Protein 8EI6 (pdb70)

Radius of gyration: 33.55 Å; Cα contacts (8 Å, |Δi|>4): 1141; chains: 4; bounding box: 67×75×100 Å

Sequence (766 aa):
DRSFRWKYHQFRFLCHSNALPSHVKISVSRQTLFEDSFQQIMNMKPYDLRRRLYIIMRGEEGLDYGGIAREWFFLLSHEVLNPMYCLFEYAGKNNYCLQINPASSINPDHLTYFRFIGRFIAMALLYHGKFIDTGFTLPFYKRMLNKRPTLKDLESIDPEFYNSIVWIKENNLYFIQDMEILGKVTTHELKEGGESIRVTEENKEEYIMLLTDWRFTRGVEEQTKAFLDDGFNEVAPLEWLRYFDEKELELMLCGMQEIDMSDWQKSTIYRHYTKNSKQIQWFWQVVKEMDNEKRIRLLQFVTGTCRLPVGGFAELIGSNGPQKFCIDKVGKETWLPRSHTCFNRLDLPPYKSYEQLREKLLYAIEETEDRSFRWKYHQFRFLCHSNALPSHVKISVSRQTLFEDSFQQIMNMKPYDLRRRLYIIMRGEEGLDYGGIAREWFFLLSHEVLNPMYCLFEYAGKNNYCLQINPASSINPDHLTYFRFIGRFIAMALLYHGKFIDTGFTLPFYKRMLNKRPTLKDLESIDPEFYNSIVWIKENNLYFIQDMEILGKVTTHELKEGGESIRVTEENKEEYIMLLTDWRFTRGVEEQTKAFLDDGFNEVAPLEWLRYFDEKELELMLCGMQEIDMSDWQKSTIYRHYTKNSKQIQWFWQVVKEMDNEKRIRLLQFVTGTCRLPVGGFAELIGSNGPQKFCIDKVGKETWLPRSHTCFNRLDLPPYKSYEQLREKLLYAIEETEPATIMCRAAADTCTFFPATIMCRAAADTCTFF

Organism: Homo sapiens (NCBI:txid9606)

Secondary structure (DSSP, 8-state):
---HHHHHHHHHHHHHTT--SSEEEEE--SSSHHHHHHHHHHTS-SGGGGSEEEEE-SS-----HHHHHHHHHHHHHHHTT-GGG--EEEEETTTEEEEE-TTGGGSTTHHHHHHHHHHHHHHHHHTT------B-HHHHHHHTT----HHHHHHH-HHHHHHHHHHHT---BSEEEEEETTEEEEEESSTTTTTPBP-HHHHHHHHHHHHHHHHHSS-HHHHHHHHHHHHHHS-GGGGTT--HHHHHHHHH------HHHHHHTEEEES--TTSHHHHHHHHHHHSS-HHHHHHHHHHHHS-SPPPTTSGGG-EETTEE--EEEEE-S-TTS--EEETTTTEEEE---S-HHHHHHHHHHHHHH--/---HHHHHHHHHHHHHTT--SSEEEEEE-STTHHHHHHHHHHHS-GGGGGSEEEEEETT-----HHHHHHHHHHHHHHHTT-GGG--EEEEEGGGEEEEE-TTGGGSTTHHHHHHHHHHHHHHHHHTT--------HHHHHHHTT----HHHHHHH-HHHHHHHHHHHH---BSB-----SSS----BSSTTTTTSBP-TTTHHHHHHHHHHHHHSSS-HHHHHHHHHHHHTTS-GGGGTTS-HHHHHHHHH------HHHHHHT-EEES--TTSHHHHHHHHHHHHS-HHHHHHHHHHHHS-SPPPTTSGGG-EETTEE---EEEE-S-TTS--EEETTTTEEEE---S-HHHHHHHHHHHHHH--/--TTHHHHHHHHHHH-/--TTHHHHHHHHHHH-

B-factor: mean 78.69, std 33.66, range [4.39, 212.37]

Nearest PDB structures (foldseek):
  8ei6-assembly2_B  TM=1.003E+00  e=1.731E-71  Homo sapiens
  8ei5-assembly3_C  TM=9.822E-01  e=6.046E-61  Homo sapiens
  9eqh-assembly1_A  TM=9.777E-01  e=5.182E-60  Homo sapiens
  7mwf-assembly1_A  TM=9.270E-01  e=3.851E-33  Homo sapiens
  7mop-assembly1_A  TM=9.256E-01  e=4.317E-32  Homo sapiens

InterPro domains:
  IPR000008 C2 domain [PS50004] (1-117)
  IPR000008 C2 domain [SM00239] (19-115)
  IPR000569 HECT domain [PF00632] (566-868)
  IPR000569 HECT domain [PS50237] (536-870)
  IPR000569 HECT domain [SM00119] (534-870)
  IPR000569 HECT domain [cd00078] (516-868)
  IPR001202 WW domain [PF00397] (302-331)
  IPR001202 WW domain [PF00397] (332-361)
  IPR001202 WW domain [PF00397] (407-435)
  IPR001202 WW domain [PF00397] (446-475)
  IPR001202 WW domain [PS01159] (306-331)
  IPR001202 WW domain [PS01159] (336-361)
  IPR001202 WW domain [PS01159] (411-435)
  IPR001202 WW domain [PS01159] (450-475)
  IPR001202 WW domain [PS50020] (300-333)
  IPR001202 WW domain [PS50020] (330-363)
  IPR001202 WW domain [PS50020] (405-437)
  IPR001202 WW domain [PS50020] (444-477)
  IPR001202 WW domain [SM00456] (301-330)
  IPR001202 WW domain [SM00456] (331-363)

Solvent-accessible surface area: 37971 Å² total; per-residue (Å²): 200,165,60,20,193,64,34,2,46,46,5,5,15,14,0,43,3,0,36,9,56,62,73,17,114,0,36,0,30,129,158,65,14,2,87,27,0,25,102,46,0,31,121,41,70,24,10,35,0,7,42,150,22,59,1,54,11,134,82,85,171,34,148,107,69,22,31,15,11,123,77,2,1,94,64,0,0,100,46,3,36,54,107,169,42,36,2,19,65,75,46,25,135,89,106,25,18,4,54,16,32,27,15,0,63,107,42,133,74,14,65,42,39,2,68,0,2,0,14,1,3,0,0,0,4,10,41,3,39,51,6,66,10,10,10,24,19,14,35,4,7,84,3,29,116,84,135,17,56,48,31,11,0,12,19,10,21,27,140,40,36,86,55,4,36,168,44,135,123,85,147,150,95,0,42,51,87,37,118,52,120,55,160,86,62,67,67,92,23,62,171,38,0,107,97,59,142,26,60,108,152,36,28,119,80,14,16,97,52,12,3,41,21,15,40,54,58,14,18,85,98,11,15,139,17,7,17,36,0,2,44,25,1,6,4,30,45,8,2,149,97,12,29,13,6,22,0,1,6,2,1,28,7,53,107,131,10,84,45,61,28,0,105,167,19,11,78,51,100,137,10,80,146,109,24,128,27,1,105,40,0,31,77,7,0,125,137,26,84,34,59,40,19,5,32,0,1,2,3,0,9,16,25,7,70,57,54,143,62,18,4,52,93,8,40,0,10,115,4,80,41,73,0,7,0,3,96,58,38,127,53,113,149,62,2,101,0,31,10,0,57,2,56,0,14,1,2,51,1,169,33,79,113,67,0,106,109,40,2,53,123,0,0,78,112,51,48,191,154,61,22,129,84,26,15,41,14,5,5,35,5,1,35,24,2,47,12,50,69,82,15,135,0,43,0,39,136,169,65,15,13,94,25,0,25,103,49,0,41,113,40,80,12,11,38,0,4,21,152,16,84,1,50,30,118,89,90,160,49,134,103,54,26,33,34,1,95,97,5,0,89,63,0,0,104,52,3,36,47,105,168,51,35,1,21,58,72,45,26,138,80,104,27,18,9,48,24,22,68,53,0,74,119,44,131,64,15,83,48,35,5,65,0,2,0,12,1,2,0,0,0,7,11,32,8,30,52,4,56,10,2,6,26,20,16,33,0,7,89,6,12,98,87,187,19,47,37,31,11,0,7,23,17,23,17,126,50,25,91,57,5,43,167,53,111,109,95,113,142,96,0,42,36,72,38,109,86,173,71,128,130,36,56,72,93,21,86,168,34,0,108,99,68,145,14,63,94,151,20,47,114,83,16,24,92,63,18,2,34,40,28,31,52,95,32,15,78,108,13,14,148,16,9,22,30,0,2,11,4,0,8,1,26,69,15,2,140,117,7,31,12,8,22,0,1,16,13,0,24,17,63,123,159,19,78,34,58,21,0,81,154,17,15,62,53,114,138,8,84,136,107,28,144,17,0,93,51,0,14,99,1,0,142,102,14,77,45,51,52,33,8,28,0,1,2,2,0,3,19,22,10,81,67,33,134,74,16,5,69,110,11,46,0,11,102,4,98,49,86,0,0,0,7,91,57,37,122,74,100,131,67,2,93,1,34,7,0,58,1,32,0,15,0,2,46,0,169,45,54,107,50,0,75,126,46,0,55,117,0,0,74,124,45,54,37,60,62,22,83,100,124,0,48,55,30,18,104,100,57,66,125,69,62,20,98,103,91,0,46,52,22,2,87,100,67,50

Foldseek 3Di:
DDDLVVLCVVLLVVLVVLADEDEDEQEAELVCLLVRLLVVPLVDAQANLSYHYHYHHPPDPDDPSVVVVLVSQASVLVVLVPCVQVFWDALFPPRAAIDGRLQNVVPVCSLSVLLSVLSVLLSCLSVQHAYPNFHFLVLVCVLLVHQDDLLSVLQRPVVVSVVVVVCVVDPDWQWDWDDDPNDIDIHRLDVVGVPHDDDPVCVVVSSSSVSRCVRCPSCVSSSVSNSVSNCSRPNSVSCNPPHSQSVQCSHHPFDAAPLVLQLVFEEEDPDDCPDPLNVLVSVLVVPDDSVVVLLLLCQAQVHSDDDPPGQNLDAAHVGHAGQYEYQDDDLVAAWHYRNNRSYIHQHPHPDSVSSSVSDVCCSPPHD/DDDLVVLVVVLLVVLVVLQDEDEDEQEAEPPCLVVRLQCRQVVDQQQNLSYHYHYHHPPDPDPDCVVVVLVSQASNLVVLPPCVCVFWAALFPPRHAIGGRLPNVVPVCSLVVLLSVLSVLLSCQSVLHAYPNFHFLVLVCVLLVDQDDLLVCLQRPVVVSVVLVCCVPVQAWQWDFDDPPDDTGTHRLDVVGRVHGQDSVNSVVSCRSVSRCVRCPSCVSSSVSNSVSNCSNPNSVSCNPDHSQSVLCSHHHFDDAPLCLQLVFEEEEPDDCPDPLNVLVSVLCVVDDSVLVLLVQCQAQRTSDADPPGQNLAFAHVTHAGAYEYADDDLPDAWHYRNRRSYIYDHDHPDSVSSSVRPVCCSPPHD/DCVVVVVVVVVVVVPD/DCVVVVVVCCVVVVVD

GO terms:
  GO:0016567 protein ubiquitination (P, IDA)
  GO:0004842 ubiquitin-protein transferase activity (F, IDA)
  GO:0005634 nucleus (C, IDA)
  GO:0061630 ubiquitin protein ligase activity (F, EXP)
  GO:0043161 proteasome-mediated ubiquitin-dependent protein catabolic process (P, IMP)
  GO:0016567 protein ubiquitination (P, IMP)
  GO:0006858 extracellular transport (P, IMP)
  GO:0005515 protein binding (F, IPI)
  GO:0000151 ubiquitin ligase complex (C, TAS)
  GO:0051865 protein autoubiquitination (P, IDA)
  GO:0061630 ubiquitin protein ligase activity (F, TAS)
  GO:0045746 negative regulation of Notch signaling pathway (P, TAS)
  GO:0005829 cytosol (C, TAS)
  GO:0042391 regulation of membrane potential (P, IDA)
  GO:1903765 negative regulation of potassium ion export across plasma membrane (P, IDA)
  GO:0019870 potassium channel inhibitor activity (F, IDA)
  GO:0000122 negative regulation of transcription by RNA polymerase II (P, IMP)
  GO:0061629 RNA polymerase II-specific DNA-binding transcription factor binding (F, IPI)
  GO:0044325 transmembrane transporter binding (F, IPI)
  GO:0043161 proteasome-mediated ubiquitin-dependent protein catabolic process (P, IDA)

Structure (mmCIF, N/CA/C/O backbone):
data_8EI6
#
_entry.id   8EI6
#
_cell.length_a   67.620
_cell.length_b   71.320
_cell.length_c   211.570
_cell.angle_alpha   90.000
_cell.angle_beta   90.000
_cell.angle_gamma   90.000
#
_symmetry.space_group_name_H-M   'P 21 21 21'
#
loop_
_entity.id
_entity.type
_entity.pdbx_description
1 polymer 'NEDD4-like E3 ubiquitin-protein ligase WWP2'
2 polymer H305
3 non-polymer "N,N'-(1,4-phenylene)diacetamide"
#
loop_
_atom_site.group_PDB
_atom_site.id
_atom_site.type_symbol
_atom_site.label_atom_id
_atom_site.label_alt_id
_atom_site.label_comp_id
_atom_site.label_asym_id
_atom_site.label_entity_id
_atom_site.label_seq_id
_atom_site.pdbx_PDB_ins_code
_atom_site.Cartn_x
_atom_site.Cartn_y
_atom_site.Cartn_z
_atom_site.occupancy
_atom_site.B_iso_or_equiv
_atom_site.auth_seq_id
_atom_site.auth_comp_id
_atom_site.auth_asym_id
_atom_site.auth_atom_id
_atom_site.pdbx_PDB_model_num
ATOM 1 N N . ASP A 1 3 ? 8.435 -24.368 13.107 1.00 130.16 492 ASP A N 1
ATOM 2 C CA . ASP A 1 3 ? 7.566 -25.222 12.302 1.00 114.08 492 ASP A CA 1
ATOM 3 C C . ASP A 1 3 ? 6.967 -26.352 13.135 1.00 102.14 492 ASP A C 1
ATOM 4 O O . ASP A 1 3 ? 7.248 -27.525 12.887 1.00 78.39 492 ASP A O 1
ATOM 9 N N . ARG A 1 4 ? 6.180 -25.997 14.147 1.00 82.71 493 ARG A N 1
ATOM 10 C CA . ARG A 1 4 ? 5.537 -26.985 14.996 1.00 65.21 493 ARG A CA 1
ATOM 11 C C . ARG A 1 4 ? 4.110 -27.288 14.537 1.00 56.63 493 ARG A C 1
ATOM 12 O O . ARG A 1 4 ? 3.591 -26.728 13.566 1.00 64.08 493 ARG A O 1
ATOM 20 N N . SER A 1 5 ? 3.481 -28.211 15.262 1.00 46.18 494 SER A N 1
ATOM 21 C CA . SER A 1 5 ? 2.135 -28.704 15.022 1.00 43.71 494 SER A CA 1
ATOM 22 C C . SER A 1 5 ? 1.083 -27.695 15.472 1.00 29.81 494 SER A C 1
ATOM 23 O O . SER A 1 5 ? 1.344 -26.800 16.281 1.00 26.55 494 SER A O 1
ATOM 26 N N . PHE A 1 6 ? -0.125 -27.857 14.924 1.00 22.53 495 PHE A N 1
ATOM 27 C CA . PHE A 1 6 ? -1.280 -27.103 15.400 1.00 21.40 495 PHE A CA 1
ATOM 28 C C . PHE A 1 6 ? -1.432 -27.249 16.911 1.00 27.10 495 PHE A C 1
ATOM 29 O O . PHE A 1 6 ? -1.753 -26.282 17.612 1.00 29.51 495 PHE A O 1
ATOM 37 N N . ARG A 1 7 ? -1.226 -28.467 17.419 1.00 47.14 496 ARG A N 1
ATOM 38 C CA . ARG A 1 7 ? -1.231 -28.753 18.853 1.00 41.66 496 ARG A CA 1
ATOM 39 C C . ARG A 1 7 ? -0.391 -27.762 19.663 1.00 33.77 496 ARG A C 1
ATOM 40 O O . ARG A 1 7 ? -0.877 -27.170 20.633 1.00 22.80 496 ARG A O 1
ATOM 48 N N . TRP A 1 8 ? 0.875 -27.564 19.267 1.00 37.02 497 TRP A N 1
ATOM 49 C CA . TRP A 1 8 ? 1.753 -26.629 19.972 1.00 28.96 497 TRP A CA 1
ATOM 50 C C . TRP A 1 8 ? 1.265 -25.192 19.840 1.00 23.40 497 TRP A C 1
ATOM 51 O O . TRP A 1 8 ? 1.291 -24.423 20.810 1.00 27.69 497 TRP A O 1
ATOM 62 N N . LYS A 1 9 ? 0.867 -24.803 18.631 1.00 17.53 498 LYS A N 1
ATOM 63 C CA . LYS A 1 9 ? 0.406 -23.443 18.395 1.00 20.11 498 LYS A CA 1
ATOM 64 C C . LYS A 1 9 ? -0.767 -23.063 19.291 1.00 11.28 498 LYS A C 1
ATOM 65 O O . LYS A 1 9 ? -0.879 -21.894 19.674 1.00 34.00 498 LYS A O 1
ATOM 71 N N . TYR A 1 10 ? -1.652 -24.007 19.641 1.00 21.75 499 TYR A N 1
ATOM 72 C CA . TYR A 1 10 ? -2.744 -23.647 20.546 1.00 24.33 499 TYR A CA 1
ATOM 73 C C . TYR A 1 10 ? -2.253 -23.283 21.946 1.00 28.53 499 TYR A C 1
ATOM 74 O O . TYR A 1 10 ? -2.533 -22.181 22.429 1.00 37.71 499 TYR A O 1
ATOM 83 N N . HIS A 1 11 ? -1.499 -24.168 22.618 1.00 51.51 500 HIS A N 1
ATOM 84 C CA . HIS A 1 11 ? -1.169 -23.824 24.002 1.00 59.45 500 HIS A CA 1
ATOM 85 C C . HIS A 1 11 ? -0.200 -22.661 24.063 1.00 56.25 500 HIS A C 1
ATOM 86 O O . HIS A 1 11 ? -0.153 -21.967 25.081 1.00 60.22 500 HIS A O 1
ATOM 93 N N . GLN A 1 12 ? 0.589 -22.448 23.012 1.00 32.24 501 GLN A N 1
ATOM 94 C CA . GLN A 1 12 ? 1.412 -21.249 22.979 1.00 41.35 501 GLN A CA 1
ATOM 95 C C . GLN A 1 12 ? 0.563 -20.010 22.692 1.00 27.42 501 GLN A C 1
ATOM 96 O O . GLN A 1 12 ? 0.860 -18.929 23.213 1.00 24.91 501 GLN A O 1
ATOM 102 N N . PHE A 1 13 ? -0.502 -20.144 21.891 1.00 25.11 502 PHE A N 1
ATOM 103 C CA . PHE A 1 13 ? -1.455 -19.047 21.730 1.00 27.55 502 PHE A CA 1
ATOM 104 C C . PHE A 1 13 ? -2.408 -18.946 22.913 1.00 33.21 502 PHE A C 1
ATOM 105 O O . PHE A 1 13 ? -2.762 -17.842 23.341 1.00 48.42 502 PHE A O 1
ATOM 113 N N . ARG A 1 14 ? -2.866 -20.091 23.419 1.00 22.33 503 ARG A N 1
ATOM 114 C CA . ARG A 1 14 ? -3.819 -20.087 24.520 1.00 24.59 503 ARG A CA 1
ATOM 115 C C . ARG A 1 14 ? -3.162 -19.527 25.775 1.00 22.22 503 ARG A C 1
ATOM 116 O O . ARG A 1 14 ? -3.795 -18.799 26.550 1.00 25.27 503 ARG A O 1
ATOM 124 N N . PHE A 1 15 ? -1.890 -19.872 25.992 1.00 25.45 504 PHE A N 1
ATOM 125 C CA . PHE A 1 15 ? -1.082 -19.191 27.001 1.00 30.27 504 PHE A CA 1
ATOM 126 C C . PHE A 1 15 ? -1.011 -17.694 26.763 1.00 24.37 504 PHE A C 1
ATOM 127 O O . PHE A 1 15 ? -1.045 -16.905 27.714 1.00 32.98 504 PHE A O 1
ATOM 135 N N . LEU A 1 16 ? -0.960 -17.281 25.500 1.00 31.91 505 LEU A N 1
ATOM 136 C CA . LEU A 1 16 ? -0.823 -15.869 25.196 1.00 35.67 505 LEU A CA 1
ATOM 137 C C . LEU A 1 16 ? -2.073 -15.100 25.600 1.00 24.89 505 LEU A C 1
ATOM 138 O O . LEU A 1 16 ? -1.984 -13.922 25.965 1.00 27.29 505 LEU A O 1
ATOM 143 N N . CYS A 1 17 ? -3.242 -15.740 25.537 1.00 27.90 506 CYS A N 1
ATOM 144 C CA . CYS A 1 17 ? -4.459 -15.117 26.044 1.00 37.21 506 CYS A CA 1
ATOM 145 C C . CYS A 1 17 ? -4.433 -15.023 27.565 1.00 37.23 506 CYS A C 1
ATOM 146 O O . CYS A 1 17 ? -4.681 -13.953 28.135 1.00 39.81 506 CYS A O 1
ATOM 149 N N . HIS A 1 18 ? -4.165 -16.149 28.238 1.00 42.41 507 HIS A N 1
ATOM 150 C CA . HIS A 1 18 ? -4.196 -16.181 29.699 1.00 37.35 507 HIS A CA 1
ATOM 151 C C . HIS A 1 18 ? -3.206 -15.195 30.309 1.00 41.09 507 HIS A C 1
ATOM 152 O O . HIS A 1 18 ? -3.502 -14.556 31.327 1.00 48.61 507 HIS A O 1
ATOM 159 N N . SER A 1 19 ? -2.023 -15.055 29.704 1.00 30.59 508 SER A N 1
ATOM 160 C CA . SER A 1 19 ? -0.997 -14.148 30.210 1.00 27.54 508 SER A CA 1
ATOM 161 C C . SER A 1 19 ? -1.443 -12.694 30.134 1.00 28.56 508 SER A C 1
ATOM 162 O O . SER A 1 19 ? -0.703 -11.790 30.530 1.00 41.00 508 SER A O 1
ATOM 165 N N . ASN A 1 20 ? -2.648 -12.460 29.625 1.00 34.67 509 ASN A N 1
ATOM 166 C CA . ASN A 1 20 ? -3.222 -11.129 29.558 1.00 29.13 509 ASN A CA 1
ATOM 167 C C . ASN A 1 20 ? -4.633 -11.082 30.121 1.00 30.61 509 ASN A C 1
ATOM 168 O O . ASN A 1 20 ? -5.267 -10.021 30.082 1.00 30.18 509 ASN A O 1
ATOM 173 N N . ALA A 1 21 ? -5.137 -12.201 30.635 1.00 37.69 510 ALA A N 1
ATOM 174 C CA . ALA A 1 21 ? -6.467 -12.254 31.223 1.00 51.52 510 ALA A CA 1
ATOM 175 C C . ALA A 1 21 ? -6.516 -11.465 32.526 1.00 62.15 510 ALA A C 1
ATOM 176 O O . ALA A 1 21 ? -5.607 -11.546 33.359 1.00 50.12 510 ALA A O 1
ATOM 178 N N . LEU A 1 22 ? -7.579 -10.680 32.689 1.00 73.98 511 LEU A N 1
ATOM 179 C CA . LEU A 1 22 ? -7.795 -9.863 33.870 1.00 81.00 511 LEU A CA 1
ATOM 180 C C . LEU A 1 22 ? -8.736 -10.558 34.847 1.00 89.31 511 LEU A C 1
ATOM 181 O O . LEU A 1 22 ? -9.583 -11.365 34.445 1.00 92.33 511 LEU A O 1
ATOM 186 N N . PRO A 1 23 ? -8.612 -10.264 36.145 1.00 100.97 512 PRO A N 1
ATOM 187 C CA . PRO A 1 23 ? -9.480 -10.932 37.124 1.00 95.19 512 PRO A CA 1
ATOM 188 C C . PRO A 1 23 ? -10.918 -10.419 37.062 1.00 90.16 512 PRO A C 1
ATOM 189 O O . PRO A 1 23 ? -11.338 -9.847 36.048 1.00 85.24 512 PRO A O 1
ATOM 193 N N . SER A 1 24 ? -11.679 -10.662 38.123 1.00 90.38 513 SER A N 1
ATOM 194 C CA . SER A 1 24 ? -13.020 -10.103 38.330 1.00 99.63 513 SER A CA 1
ATOM 195 C C . SER A 1 24 ? -13.935 -10.698 37.247 1.00 105.65 513 SER A C 1
ATOM 196 O O . SER A 1 24 ? -13.696 -11.812 36.753 1.00 100.54 513 SER A O 1
ATOM 199 N N . HIS A 1 25 ? -14.989 -9.970 36.884 1.00 110.93 514 HIS A N 1
ATOM 200 C CA . HIS A 1 25 ? -15.928 -10.388 35.856 1.00 102.53 514 HIS A CA 1
ATOM 201 C C . HIS A 1 25 ? -16.550 -9.146 35.222 1.00 105.29 514 HIS A C 1
ATOM 202 O O . HIS A 1 25 ? -16.377 -8.026 35.705 1.00 84.92 514 HIS A O 1
ATOM 209 N N . VAL A 1 26 ? -17.278 -9.352 34.122 1.00 106.69 515 VAL A N 1
ATOM 210 C CA . VAL A 1 26 ? -18.024 -8.289 33.451 1.00 77.90 515 VAL A CA 1
ATOM 211 C C . VAL A 1 26 ? -19.428 -8.799 33.165 1.00 62.49 515 VAL A C 1
ATOM 212 O O . VAL A 1 26 ? -19.600 -9.921 32.678 1.00 41.57 515 VAL A O 1
ATOM 216 N N . LYS A 1 27 ? -20.430 -8.002 33.522 1.00 53.57 516 LYS A N 1
ATOM 217 C CA . LYS A 1 27 ? -21.820 -8.404 33.362 1.00 73.05 516 LYS A CA 1
ATOM 218 C C . LYS A 1 27 ? -22.364 -7.888 32.036 1.00 75.97 516 LYS A C 1
ATOM 219 O O . LYS A 1 27 ? -22.073 -6.759 31.631 1.00 56.19 516 LYS A O 1
ATOM 225 N N . ILE A 1 28 ? -23.144 -8.728 31.356 1.00 80.59 517 ILE A N 1
ATOM 226 C CA . ILE A 1 28 ? -23.747 -8.394 30.068 1.00 64.81 517 ILE A CA 1
ATOM 227 C C . ILE A 1 28 ? -25.235 -8.688 30.195 1.00 61.22 517 ILE A C 1
ATOM 228 O O . ILE A 1 28 ? -25.649 -9.853 30.160 1.00 45.38 517 ILE A O 1
ATOM 233 N N . SER A 1 29 ? -26.044 -7.637 30.334 1.00 68.65 518 SER A N 1
ATOM 234 C CA . SER A 1 29 ? -27.487 -7.767 30.494 1.00 74.14 518 SER A CA 1
ATOM 235 C C . SER A 1 29 ? -28.160 -7.556 29.143 1.00 69.87 518 SER A C 1
ATOM 236 O O . SER A 1 29 ? -28.062 -6.472 28.557 1.00 64.10 518 SER A O 1
ATOM 239 N N . VAL A 1 30 ? -28.844 -8.592 28.657 1.00 62.19 519 VAL A N 1
ATOM 240 C CA . VAL A 1 30 ? -29.468 -8.585 27.340 1.00 62.85 519 VAL A CA 1
ATOM 241 C C . VAL A 1 30 ? -30.780 -9.350 27.404 1.00 63.82 519 VAL A C 1
ATOM 242 O O . VAL A 1 30 ? -30.952 -10.263 28.214 1.00 63.45 519 VAL A O 1
ATOM 246 N N . SER A 1 31 ? -31.714 -8.965 26.551 1.00 76.01 520 SER A N 1
ATOM 247 C CA . SER A 1 31 ? -32.889 -9.783 26.305 1.00 84.47 520 SER A CA 1
ATOM 248 C C . SER A 1 31 ? -32.731 -10.444 24.950 1.00 81.30 520 SER A C 1
ATOM 249 O O . SER A 1 31 ? -32.223 -9.827 24.008 1.00 91.92 520 SER A O 1
ATOM 252 N N . ARG A 1 32 ? -33.160 -11.702 24.849 1.00 67.02 521 ARG A N 1
ATOM 253 C CA . ARG A 1 32 ? -32.921 -12.412 23.600 1.00 75.55 521 ARG A CA 1
ATOM 254 C C . ARG A 1 32 ? -33.697 -11.762 22.454 1.00 73.46 521 ARG A C 1
ATOM 255 O O . ARG A 1 32 ? -33.342 -11.942 21.293 1.00 74.49 521 ARG A O 1
ATOM 263 N N . GLN A 1 33 ? -34.720 -10.967 22.753 1.00 83.72 522 GLN A N 1
ATOM 264 C CA . GLN A 1 33 ? -35.365 -10.194 21.699 1.00 94.56 522 GLN A CA 1
ATOM 265 C C . GLN A 1 33 ? -34.489 -9.067 21.172 1.00 82.25 522 GLN A C 1
ATOM 266 O O . GLN A 1 33 ? -34.190 -9.002 19.970 1.00 93.07 522 GLN A O 1
ATOM 272 N N . THR A 1 34 ? -34.045 -8.189 22.065 1.00 65.98 523 THR A N 1
ATOM 273 C CA . THR A 1 34 ? -33.153 -7.089 21.740 1.00 77.60 523 THR A CA 1
ATOM 274 C C . THR A 1 34 ? -31.688 -7.498 21.786 1.00 89.18 523 THR A C 1
ATOM 275 O O . THR A 1 34 ? -30.804 -6.650 21.990 1.00 110.97 523 THR A O 1
ATOM 279 N N . LEU A 1 35 ? -31.420 -8.786 21.567 1.00 64.68 524 LEU A N 1
ATOM 280 C CA . LEU A 1 35 ? -30.085 -9.368 21.592 1.00 59.45 524 LEU A CA 1
ATOM 281 C C . LEU A 1 35 ? -29.023 -8.535 20.880 1.00 67.56 524 LEU A C 1
ATOM 282 O O . LEU A 1 35 ? -28.027 -8.125 21.486 1.00 78.95 524 LEU A O 1
ATOM 287 N N . PHE A 1 36 ? -29.209 -8.302 19.578 1.00 68.18 525 PHE A N 1
ATOM 288 C CA . PHE A 1 36 ? -28.221 -7.542 18.818 1.00 79.65 525 PHE A CA 1
ATOM 289 C C . PHE A 1 36 ? -28.051 -6.133 19.371 1.00 79.89 525 PHE A C 1
ATOM 290 O O . PHE A 1 36 ? -26.950 -5.735 19.771 1.00 65.92 525 PHE A O 1
ATOM 298 N N . GLU A 1 37 ? -29.138 -5.359 19.397 1.00 87.28 526 GLU A N 1
ATOM 299 C CA . GLU A 1 37 ? -29.031 -3.954 19.775 1.00 94.96 526 GLU A CA 1
ATOM 300 C C . GLU A 1 37 ? -28.609 -3.789 21.229 1.00 75.25 526 GLU A C 1
ATOM 301 O O . GLU A 1 37 ? -28.019 -2.762 21.584 1.00 45.64 526 GLU A O 1
ATOM 307 N N . ASP A 1 38 ? -28.914 -4.766 22.085 1.00 92.90 527 ASP A N 1
ATOM 308 C CA . ASP A 1 38 ? -28.381 -4.737 23.443 1.00 90.07 527 ASP A CA 1
ATOM 309 C C . ASP A 1 38 ? -26.880 -4.996 23.434 1.00 69.19 527 ASP A C 1
ATOM 310 O O . ASP A 1 38 ? -26.089 -4.148 23.860 1.00 62.46 527 ASP A O 1
ATOM 315 N N . SER A 1 39 ? -26.469 -6.155 22.907 1.00 50.66 528 SER A N 1
ATOM 316 C CA . SER A 1 39 ? -25.059 -6.537 22.936 1.00 56.87 528 SER A CA 1
ATOM 317 C C . SER A 1 39 ? -24.185 -5.513 22.226 1.00 63.09 528 SER A C 1
ATOM 318 O O . SER A 1 39 ? -23.067 -5.225 22.673 1.00 57.63 528 SER A O 1
ATOM 321 N N . PHE A 1 40 ? -24.664 -4.972 21.103 1.00 66.24 529 PHE A N 1
ATOM 322 C CA . PHE A 1 40 ? -23.933 -3.913 20.413 1.00 75.84 529 PHE A CA 1
ATOM 323 C C . PHE A 1 40 ? -23.674 -2.734 21.343 1.00 58.72 529 PHE A C 1
ATOM 324 O O . PHE A 1 40 ? -22.522 -2.370 21.603 1.00 39.33 529 PHE A O 1
ATOM 332 N N . GLN A 1 41 ? -24.748 -2.109 21.833 1.00 80.27 530 GLN A N 1
ATOM 333 C CA . GLN A 1 41 ? -24.614 -0.935 22.688 1.00 76.08 530 GLN A CA 1
ATOM 334 C C . GLN A 1 41 ? -23.838 -1.279 23.958 1.00 73.12 530 GLN A C 1
ATOM 335 O O . GLN A 1 41 ? -23.103 -0.434 24.484 1.00 59.72 530 GLN A O 1
ATOM 341 N N . GLN A 1 42 ? -24.001 -2.504 24.473 1.00 66.02 531 GLN A N 1
ATOM 342 C CA . GLN A 1 42 ? -23.195 -3.019 25.580 1.00 82.11 531 GLN A CA 1
ATOM 343 C C . GLN A 1 42 ? -21.699 -2.882 25.326 1.00 78.55 531 GLN A C 1
ATOM 344 O O . GLN A 1 42 ? -21.007 -2.094 25.982 1.00 85.26 531 GLN A O 1
ATOM 350 N N . ILE A 1 43 ? -21.209 -3.665 24.366 1.00 69.79 532 ILE A N 1
ATOM 351 C CA . ILE A 1 43 ? -19.773 -3.852 24.191 1.00 60.60 532 ILE A CA 1
ATOM 352 C C . ILE A 1 43 ? -19.112 -2.597 23.637 1.00 57.72 532 ILE A C 1
ATOM 353 O O . ILE A 1 43 ? -18.026 -2.207 24.083 1.00 66.95 532 ILE A O 1
ATOM 358 N N . MET A 1 44 ? -19.738 -1.957 22.646 1.00 50.89 533 MET A N 1
ATOM 359 C CA . MET A 1 44 ? -19.113 -0.799 22.013 1.00 72.95 533 MET A CA 1
ATOM 360 C C . MET A 1 44 ? -18.936 0.362 22.984 1.00 77.15 533 MET A C 1
ATOM 361 O O . MET A 1 44 ? -18.032 1.186 22.805 1.00 106.85 533 MET A O 1
ATOM 366 N N . ASN A 1 45 ? -19.778 0.450 24.012 1.00 81.02 534 ASN A N 1
ATOM 367 C CA . ASN A 1 45 ? -19.604 1.475 25.033 1.00 79.84 534 ASN A CA 1
ATOM 368 C C . ASN A 1 45 ? -18.577 1.076 26.084 1.00 76.15 534 ASN A C 1
ATOM 369 O O . ASN A 1 45 ? -18.200 1.911 26.912 1.00 92.73 534 ASN A O 1
ATOM 374 N N . MET A 1 46 ? -18.110 -0.167 26.056 1.00 61.61 535 MET A N 1
ATOM 375 C CA . MET A 1 46 ? -17.185 -0.705 27.040 1.00 69.09 535 MET A CA 1
ATOM 376 C C . MET A 1 46 ? -15.739 -0.544 26.575 1.00 80.85 535 MET A C 1
ATOM 377 O O . MET A 1 46 ? -15.452 -0.371 25.388 1.00 99.78 535 MET A O 1
ATOM 382 N N . LYS A 1 47 ? -14.823 -0.595 27.545 1.00 77.63 536 LYS A N 1
ATOM 383 C CA . LYS A 1 47 ? -13.397 -0.568 27.267 1.00 80.00 536 LYS A CA 1
ATOM 384 C C . LYS A 1 47 ? -12.916 -1.932 26.771 1.00 74.18 536 LYS A C 1
ATOM 385 O O . LYS A 1 47 ? -13.457 -2.968 27.167 1.00 57.46 536 LYS A O 1
ATOM 391 N N . PRO A 1 48 ? -11.914 -1.947 25.886 1.00 68.56 537 PRO A N 1
ATOM 392 C CA . PRO A 1 48 ? -11.566 -3.207 25.198 1.00 75.22 537 PRO A CA 1
ATOM 393 C C . PRO A 1 48 ? -11.159 -4.333 26.134 1.00 60.80 537 PRO A C 1
ATOM 394 O O . PRO A 1 48 ? -11.675 -5.451 26.026 1.00 50.35 537 PRO A O 1
ATOM 398 N N . TYR A 1 49 ? -10.225 -4.070 27.044 1.00 63.21 538 TYR A N 1
ATOM 399 C CA . TYR A 1 49 ? -9.593 -5.131 27.817 1.00 63.64 538 TYR A CA 1
ATOM 400 C C . TYR A 1 49 ? -10.454 -5.645 28.964 1.00 61.07 538 TYR A C 1
ATOM 401 O O . TYR A 1 49 ? -10.176 -6.730 29.483 1.00 60.27 538 TYR A O 1
ATOM 410 N N . ASP A 1 50 ? -11.494 -4.907 29.364 1.00 78.57 539 ASP A N 1
ATOM 411 C CA . ASP A 1 50 ? -12.502 -5.479 30.252 1.00 70.35 539 ASP A CA 1
ATOM 412 C C . ASP A 1 50 ? -13.110 -6.748 29.672 1.00 64.05 539 ASP A C 1
ATOM 413 O O . ASP A 1 50 ? -13.612 -7.597 30.418 1.00 45.39 539 ASP A O 1
ATOM 418 N N . LEU A 1 51 ? -13.090 -6.892 28.347 1.00 51.59 540 LEU A N 1
ATOM 419 C CA . LEU A 1 51 ? -13.649 -8.068 27.691 1.00 44.42 540 LEU A CA 1
ATOM 420 C C . LEU A 1 51 ? -12.795 -9.320 27.881 1.00 29.16 540 LEU A C 1
ATOM 421 O O . LEU A 1 51 ? -13.142 -10.375 27.336 1.00 15.31 540 LEU A O 1
ATOM 426 N N . ARG A 1 52 ? -11.691 -9.227 28.622 1.00 28.66 541 ARG A N 1
ATOM 427 C CA . ARG A 1 52 ? -10.879 -10.374 29.004 1.00 28.60 541 ARG A CA 1
ATOM 428 C C . ARG A 1 52 ? -11.198 -10.895 30.398 1.00 44.68 541 ARG A C 1
ATOM 429 O O . ARG A 1 52 ? -10.660 -11.933 30.793 1.00 39.96 541 ARG A O 1
ATOM 437 N N . ARG A 1 53 ? -12.051 -10.200 31.144 1.00 69.48 542 ARG A N 1
ATOM 438 C CA . ARG A 1 53 ? -12.512 -10.628 32.454 1.00 59.26 542 ARG A CA 1
ATOM 439 C C . ARG A 1 53 ? -13.594 -11.690 32.296 1.00 69.18 542 ARG A C 1
ATOM 440 O O . ARG A 1 53 ? -14.163 -11.869 31.215 1.00 69.52 542 ARG A O 1
ATOM 448 N N . ARG A 1 54 ? -13.841 -12.429 33.379 1.00 77.82 543 ARG A N 1
ATOM 449 C CA . ARG A 1 54 ? -14.897 -13.435 33.377 1.00 88.30 543 ARG A CA 1
ATOM 450 C C . ARG A 1 54 ? -16.176 -12.851 32.788 1.00 80.88 543 ARG A C 1
ATOM 451 O O . ARG A 1 54 ? -16.566 -11.727 33.112 1.00 77.74 543 ARG A O 1
ATOM 459 N N . LEU A 1 55 ? -16.816 -13.601 31.898 1.00 56.47 544 LEU A N 1
ATOM 460 C CA . LEU A 1 55 ? -18.004 -13.115 31.213 1.00 51.88 544 LEU A CA 1
ATOM 461 C C . LEU A 1 55 ? -19.231 -13.604 31.971 1.00 53.66 544 LEU A C 1
ATOM 462 O O . LEU A 1 55 ? -19.463 -14.813 32.078 1.00 40.11 544 LEU A O 1
ATOM 467 N N . TYR A 1 56 ? -20.016 -12.661 32.481 1.00 69.99 545 TYR A N 1
ATOM 468 C CA . TYR A 1 56 ? -21.317 -12.932 33.079 1.00 92.26 545 TYR A CA 1
ATOM 469 C C . TYR A 1 56 ? -22.359 -12.354 32.135 1.00 73.43 545 TYR A C 1
ATOM 470 O O . TYR A 1 56 ? -22.457 -11.132 31.985 1.00 43.35 545 TYR A O 1
ATOM 479 N N . ILE A 1 57 ? -23.124 -13.224 31.488 1.00 90.68 546 ILE A N 1
ATOM 480 C CA . ILE A 1 57 ? -24.126 -12.796 30.524 1.00 88.63 546 ILE A CA 1
ATOM 481 C C . ILE A 1 57 ? -25.473 -12.882 31.229 1.00 80.39 546 ILE A C 1
ATOM 482 O O . ILE A 1 57 ? -26.068 -13.959 31.343 1.00 51.40 546 ILE A O 1
ATOM 487 N N . ILE A 1 58 ? -25.962 -11.736 31.694 1.00 89.78 547 ILE A N 1
ATOM 488 C CA . ILE A 1 58 ? -27.280 -11.664 32.313 1.00 82.98 547 ILE A CA 1
ATOM 489 C C . ILE A 1 58 ? -28.276 -11.562 31.166 1.00 70.81 547 ILE A C 1
ATOM 490 O O . ILE A 1 58 ? -28.339 -10.546 30.477 1.00 46.67 547 ILE A O 1
ATOM 495 N N . MET A 1 59 ? -29.046 -12.608 30.940 1.00 78.41 548 MET A N 1
ATOM 496 C CA . MET A 1 59 ? -30.010 -12.594 29.848 1.00 90.13 548 MET A CA 1
ATOM 497 C C . MET A 1 59 ? -31.433 -12.511 30.400 1.00 79.60 548 MET A C 1
ATOM 498 O O . MET A 1 59 ? -32.153 -13.507 30.458 1.00 64.73 548 MET A O 1
ATOM 503 N N . ARG A 1 60 ? -31.862 -11.271 30.669 1.00 46.38 549 ARG A N 1
ATOM 504 C CA . ARG A 1 60 ? -33.064 -10.883 31.408 1.00 54.17 549 ARG A CA 1
ATOM 505 C C . ARG A 1 60 ? -34.216 -11.875 31.276 1.00 53.47 549 ARG A C 1
ATOM 506 O O . ARG A 1 60 ? -34.581 -12.289 30.167 1.00 76.23 549 ARG A O 1
ATOM 514 N N . GLY A 1 61 ? -34.800 -12.252 32.414 1.00 73.61 550 GLY A N 1
ATOM 515 C CA . GLY A 1 61 ? -35.795 -13.305 32.449 1.00 62.28 550 GLY A CA 1
ATOM 516 C C . GLY A 1 61 ? -35.113 -14.654 32.403 1.00 61.43 550 GLY A C 1
ATOM 517 O O . GLY A 1 61 ? -35.255 -15.405 31.432 1.00 54.38 550 GLY A O 1
ATOM 518 N N . GLU A 1 62 ? -34.354 -14.964 33.464 1.00 81.45 551 GLU A N 1
ATOM 519 C CA . GLU A 1 62 ? -33.627 -16.230 33.589 1.00 98.89 551 GLU A CA 1
ATOM 520 C C . GLU A 1 62 ? -33.868 -17.008 34.871 1.00 114.73 551 GLU A C 1
ATOM 521 O O . GLU A 1 62 ? -34.054 -16.443 35.952 1.00 109.55 551 GLU A O 1
ATOM 527 N N . GLU A 1 63 ? -33.877 -18.330 34.681 1.00 147.98 552 GLU A N 1
ATOM 528 C CA . GLU A 1 63 ? -33.616 -19.392 35.641 1.00 145.65 552 GLU A CA 1
ATOM 529 C C . GLU A 1 63 ? -32.166 -19.868 35.576 1.00 142.70 552 GLU A C 1
ATOM 530 O O . GLU A 1 63 ? -31.642 -20.383 36.591 1.00 120.93 552 GLU A O 1
ATOM 536 N N . GLY A 1 64 ? -31.517 -19.635 34.432 1.00 136.38 553 GLY A N 1
ATOM 537 C CA . GLY A 1 64 ? -30.153 -20.094 34.251 1.00 144.54 553 GLY A CA 1
ATOM 538 C C . GLY A 1 64 ? -29.170 -19.519 35.256 1.00 157.41 553 GLY A C 1
ATOM 539 O O . GLY A 1 64 ? -29.259 -18.354 35.663 1.00 157.43 553 GLY A O 1
ATOM 540 N N . LEU A 1 65 ? -28.242 -20.382 35.679 1.00 150.27 554 LEU A N 1
ATOM 541 C CA . LEU A 1 65 ? -27.140 -20.000 36.558 1.00 162.25 554 LEU A CA 1
ATOM 542 C C . LEU A 1 65 ? -25.802 -20.565 36.135 1.00 161.75 554 LEU A C 1
ATOM 543 O O . LEU A 1 65 ? -24.777 -20.008 36.540 1.00 138.71 554 LEU A O 1
ATOM 548 N N . ASP A 1 66 ? -25.770 -21.602 35.297 1.00 150.27 555 ASP A N 1
ATOM 549 C CA . ASP A 1 66 ? -24.539 -22.105 34.686 1.00 143.85 555 ASP A CA 1
ATOM 550 C C . ASP A 1 66 ? -24.081 -21.097 33.630 1.00 160.31 555 ASP A C 1
ATOM 551 O O . ASP A 1 66 ? -24.372 -21.215 32.437 1.00 212.37 555 ASP A O 1
ATOM 556 N N . TYR A 1 67 ? -23.356 -20.068 34.091 1.00 125.86 556 TYR A N 1
ATOM 557 C CA . TYR A 1 67 ? -22.896 -19.000 33.202 1.00 117.32 556 TYR A CA 1
ATOM 558 C C . TYR A 1 67 ? -22.058 -19.513 32.035 1.00 115.23 556 TYR A C 1
ATOM 559 O O . TYR A 1 67 ? -21.876 -18.784 31.053 1.00 102.05 556 TYR A O 1
ATOM 568 N N . GLY A 1 68 ? -21.565 -20.750 32.110 1.00 147.20 557 GLY A N 1
ATOM 569 C CA . GLY A 1 68 ? -20.915 -21.352 30.959 1.00 134.83 557 GLY A CA 1
ATOM 570 C C . GLY A 1 68 ? -21.886 -21.671 29.840 1.00 122.64 557 GLY A C 1
ATOM 571 O O . GLY A 1 68 ? -21.580 -21.463 28.662 1.00 120.37 557 GLY A O 1
ATOM 572 N N . GLY A 1 69 ? -23.065 -22.188 30.190 1.00 110.78 558 GLY A N 1
ATOM 573 C CA . GLY A 1 69 ? -24.042 -22.524 29.169 1.00 96.16 558 GLY A CA 1
ATOM 574 C C . GLY A 1 69 ? -24.624 -21.302 28.485 1.00 96.57 558 GLY A C 1
ATOM 575 O O . GLY A 1 69 ? -24.754 -21.278 27.259 1.00 110.08 558 GLY A O 1
ATOM 576 N N . ILE A 1 70 ? -24.987 -20.275 29.260 1.00 88.54 559 ILE A N 1
ATOM 577 C CA . ILE A 1 70 ? -25.529 -19.057 28.660 1.00 82.18 559 ILE A CA 1
ATOM 578 C C . ILE A 1 70 ? -24.494 -18.393 27.760 1.00 66.09 559 ILE A C 1
ATOM 579 O O . ILE A 1 70 ? -24.817 -17.927 26.661 1.00 92.03 559 ILE A O 1
ATOM 584 N N . ALA A 1 71 ? -23.235 -18.344 28.205 1.00 45.83 560 ALA A N 1
ATOM 585 C CA . ALA A 1 71 ? -22.172 -17.755 27.395 1.00 42.67 560 ALA A CA 1
ATOM 586 C C . ALA A 1 71 ? -22.030 -18.479 26.061 1.00 35.95 560 ALA A C 1
ATOM 587 O O . ALA A 1 71 ? -22.137 -17.870 24.990 1.00 44.17 560 ALA A O 1
ATOM 589 N N . ARG A 1 72 ? -21.758 -19.787 26.116 1.00 42.35 561 ARG A N 1
ATOM 590 C CA . ARG A 1 72 ? -21.631 -20.591 24.904 1.00 71.59 561 ARG A CA 1
ATOM 591 C C . ARG A 1 72 ? -22.880 -20.480 24.039 1.00 72.64 561 ARG A C 1
ATOM 592 O O . ARG A 1 72 ? -22.792 -20.406 22.808 1.00 93.06 561 ARG A O 1
ATOM 600 N N . GLU A 1 73 ? -24.053 -20.477 24.674 1.00 75.94 562 GLU A N 1
ATOM 601 C CA . GLU A 1 73 ? -25.305 -20.233 23.964 1.00 72.59 562 GLU A CA 1
ATOM 602 C C . GLU A 1 73 ? -25.311 -18.848 23.330 1.00 54.96 562 GLU A C 1
ATOM 603 O O . GLU A 1 73 ? -25.672 -18.686 22.158 1.00 57.24 562 GLU A O 1
ATOM 609 N N . TRP A 1 74 ? -24.901 -17.837 24.100 1.00 31.80 563 TRP A N 1
ATOM 610 C CA . TRP A 1 74 ? -24.873 -16.461 23.611 1.00 27.75 563 TRP A CA 1
ATOM 611 C C . TRP A 1 74 ? -23.991 -16.318 22.379 1.00 26.63 563 TRP A C 1
ATOM 612 O O . TRP A 1 74 ? -24.322 -15.565 21.455 1.00 33.72 563 TRP A O 1
ATOM 623 N N . PHE A 1 75 ? -22.854 -17.017 22.353 1.00 34.08 564 PHE A N 1
ATOM 624 C CA . PHE A 1 75 ? -21.985 -16.974 21.181 1.00 45.48 564 PHE A CA 1
ATOM 625 C C . PHE A 1 75 ? -22.678 -17.544 19.944 1.00 47.28 564 PHE A C 1
ATOM 626 O O . PHE A 1 75 ? -22.699 -16.904 18.886 1.00 46.51 564 PHE A O 1
ATOM 634 N N . PHE A 1 76 ? -23.230 -18.759 20.051 1.00 50.05 565 PHE A N 1
ATOM 635 C CA . PHE A 1 76 ? -23.999 -19.341 18.952 1.00 49.18 565 PHE A CA 1
ATOM 636 C C . PHE A 1 76 ? -25.066 -18.377 18.446 1.00 46.17 565 PHE A C 1
ATOM 637 O O . PHE A 1 76 ? -25.126 -18.056 17.255 1.00 80.00 565 PHE A O 1
ATOM 645 N N . LEU A 1 77 ? -25.922 -17.906 19.356 1.00 28.92 566 LEU A N 1
ATOM 646 C CA . LEU A 1 77 ? -27.083 -17.116 18.960 1.00 32.06 566 LEU A CA 1
ATOM 647 C C . LEU A 1 77 ? -26.672 -15.795 18.320 1.00 30.27 566 LEU A C 1
ATOM 648 O O . LEU A 1 77 ? -27.261 -15.376 17.317 1.00 36.23 566 LEU A O 1
ATOM 653 N N . LEU A 1 78 ? -25.670 -15.119 18.887 1.00 39.28 567 LEU A N 1
ATOM 654 C CA . LEU A 1 78 ? -25.245 -13.844 18.318 1.00 38.27 567 LEU A CA 1
ATOM 655 C C . LEU A 1 78 ? -24.531 -14.049 16.986 1.00 44.58 567 LEU A C 1
ATOM 656 O O . LEU A 1 78 ? -24.689 -13.243 16.062 1.00 42.33 567 LEU A O 1
ATOM 661 N N . SER A 1 79 ? -23.719 -15.107 16.880 1.00 47.26 568 SER A N 1
ATOM 662 C CA . SER A 1 79 ? -23.025 -15.388 15.624 1.00 51.20 568 SER A CA 1
ATOM 663 C C . SER A 1 79 ? -24.007 -15.572 14.473 1.00 50.53 568 SER A C 1
ATOM 664 O O . SER A 1 79 ? -23.724 -15.176 13.336 1.00 66.60 568 SER A O 1
ATOM 667 N N . HIS A 1 80 ? -25.158 -16.192 14.743 1.00 53.51 569 HIS A N 1
ATOM 668 C CA .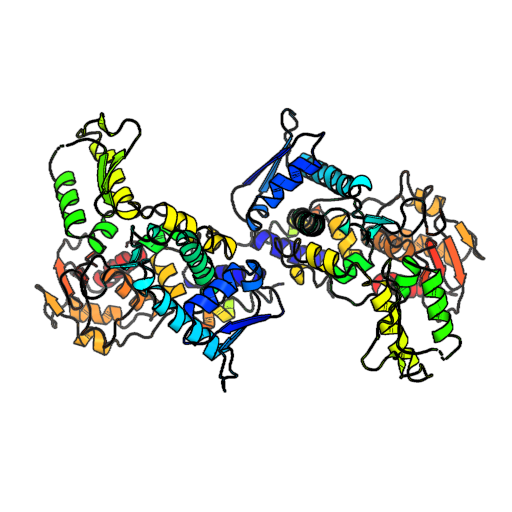 HIS A 1 80 ? -26.207 -16.286 13.733 1.00 51.59 569 HIS A CA 1
ATOM 669 C C . HIS A 1 80 ? -26.855 -14.931 13.478 1.00 50.99 569 HIS A C 1
ATOM 670 O O . HIS A 1 80 ? -27.121 -14.567 12.326 1.00 45.90 569 HIS A O 1
ATOM 677 N N . GLU A 1 81 ? -27.128 -14.179 14.547 1.00 31.77 570 GLU A N 1
ATOM 678 C CA . GLU A 1 81 ? -28.019 -13.029 14.447 1.00 49.32 570 GLU A CA 1
ATOM 679 C C . GLU A 1 81 ? -27.369 -11.853 13.72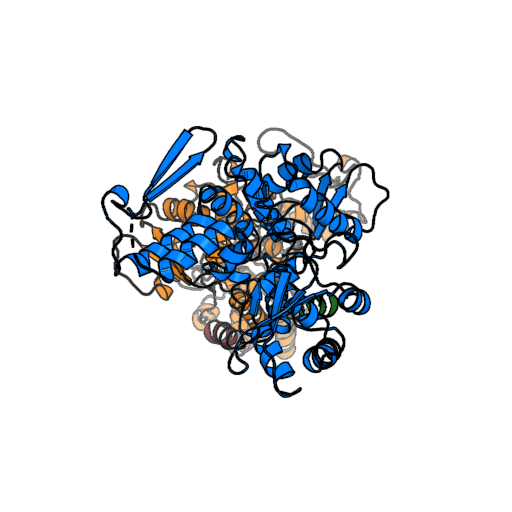4 1.00 54.79 570 GLU A C 1
ATOM 680 O O . GLU A 1 81 ? -28.074 -11.060 13.089 1.00 83.35 570 GLU A O 1
ATOM 686 N N . VAL A 1 82 ? -26.039 -11.726 13.788 1.00 51.22 571 VAL A N 1
ATOM 687 C CA . VAL A 1 82 ? -25.357 -10.625 13.112 1.00 57.78 571 VAL A CA 1
ATOM 688 C C . VAL A 1 82 ? -25.627 -10.632 11.614 1.00 50.36 571 VAL A C 1
ATOM 689 O O . VAL A 1 82 ? -25.518 -9.591 10.956 1.00 41.82 571 VAL A O 1
ATOM 693 N N . LEU A 1 83 ? -25.974 -11.789 11.055 1.00 49.57 572 LEU A N 1
ATOM 694 C CA . LEU A 1 83 ? -26.184 -11.940 9.623 1.00 46.02 572 LEU A CA 1
ATOM 695 C C . LEU A 1 83 ? -27.538 -11.422 9.155 1.00 53.93 572 LEU A C 1
ATOM 696 O O . LEU A 1 83 ? -27.780 -11.400 7.943 1.00 70.19 572 LEU A O 1
ATOM 701 N N . ASN A 1 84 ? -28.420 -11.039 10.077 1.00 56.38 573 ASN A N 1
ATOM 702 C CA . ASN A 1 84 ? -29.777 -10.606 9.775 1.00 64.37 573 ASN A CA 1
ATOM 703 C C . ASN A 1 84 ? -29.745 -9.561 8.656 1.00 76.99 573 ASN A C 1
ATOM 704 O O . ASN A 1 84 ? -29.089 -8.518 8.808 1.00 81.78 573 ASN A O 1
ATOM 709 N N . PRO A 1 85 ? -30.414 -9.807 7.524 1.00 88.70 574 PRO A N 1
ATOM 710 C CA . PRO A 1 85 ? -30.273 -8.899 6.371 1.00 84.04 574 PRO A CA 1
ATOM 711 C C . PRO A 1 85 ? -30.843 -7.508 6.594 1.00 70.83 574 PRO A C 1
ATOM 712 O O . PRO A 1 85 ? -30.502 -6.599 5.828 1.00 64.42 574 PRO A O 1
ATOM 716 N N . MET A 1 86 ? -31.690 -7.303 7.605 1.00 76.97 575 MET A N 1
ATOM 717 C CA . MET A 1 86 ? -32.126 -5.948 7.918 1.00 87.69 575 MET A CA 1
ATOM 718 C C . MET A 1 86 ? -30.986 -5.091 8.444 1.00 88.25 575 MET A C 1
ATOM 719 O O . MET A 1 86 ? -31.161 -3.876 8.596 1.00 64.03 575 MET A O 1
ATOM 724 N N . TYR A 1 87 ? -29.833 -5.697 8.729 1.00 65.89 576 TYR A N 1
ATOM 725 C CA . TYR A 1 87 ? -28.615 -4.971 9.051 1.00 78.23 576 TYR A CA 1
ATOM 726 C C . TYR A 1 87 ? -27.773 -4.679 7.818 1.00 74.40 576 TYR A C 1
ATOM 727 O O . TYR A 1 87 ? -26.849 -3.861 7.898 1.00 71.68 576 TYR A O 1
ATOM 736 N N . CYS A 1 88 ? -28.064 -5.338 6.693 1.00 73.46 577 CYS A N 1
ATOM 737 C CA . CYS A 1 88 ? -27.423 -5.054 5.409 1.00 61.66 577 CYS A CA 1
ATOM 738 C C . CYS A 1 88 ? -25.920 -5.302 5.451 1.00 53.27 577 CYS A C 1
ATOM 739 O O . CYS A 1 88 ? -25.160 -4.699 4.689 1.00 49.71 577 CYS A O 1
ATOM 742 N N . LEU A 1 89 ? -25.475 -6.182 6.345 1.00 51.37 578 LEU A N 1
ATOM 743 C CA . LEU A 1 89 ? -24.048 -6.362 6.567 1.00 51.18 578 LEU A CA 1
ATOM 744 C C . LEU A 1 89 ? -23.437 -7.435 5.671 1.00 43.63 578 LEU A C 1
ATOM 745 O O . LEU A 1 89 ? -22.368 -7.216 5.090 1.00 35.90 578 LEU A O 1
ATOM 750 N N . PHE A 1 90 ? -24.092 -8.586 5.534 1.00 48.15 579 PHE A N 1
ATOM 751 C CA . PHE A 1 90 ? -23.516 -9.731 4.845 1.00 49.13 579 PHE A CA 1
ATOM 752 C C . PHE A 1 90 ? -24.383 -10.149 3.661 1.00 59.65 579 PHE A C 1
ATOM 753 O O . PHE A 1 90 ? -25.545 -9.750 3.538 1.00 66.95 579 PHE A O 1
ATOM 761 N N . GLU A 1 91 ? -23.795 -10.968 2.789 1.00 58.45 580 GLU A N 1
ATOM 762 C CA . GLU A 1 91 ? -24.506 -11.593 1.678 1.00 60.53 580 GLU A CA 1
ATOM 763 C C . GLU A 1 91 ? -23.757 -12.868 1.301 1.00 56.97 580 GLU A C 1
ATOM 764 O O . GLU A 1 91 ? -22.689 -13.164 1.843 1.00 52.94 580 GLU A O 1
ATOM 770 N N . TYR A 1 92 ? -24.324 -13.624 0.359 1.00 43.81 581 TYR A N 1
ATOM 771 C CA . TYR A 1 92 ? -23.722 -14.860 -0.131 1.00 45.91 581 TYR A CA 1
ATOM 772 C C . TYR A 1 92 ? -23.576 -14.823 -1.645 1.00 39.58 581 TYR A C 1
ATOM 773 O O . TYR A 1 92 ? -24.490 -14.401 -2.358 1.00 54.73 581 TYR A O 1
ATOM 782 N N . ALA A 1 93 ? -22.413 -15.268 -2.127 1.00 43.97 582 ALA A N 1
ATOM 783 C CA . ALA A 1 93 ? -22.131 -15.255 -3.557 1.00 69.24 582 ALA A CA 1
ATOM 784 C C . ALA A 1 93 ? -22.920 -16.311 -4.323 1.00 74.27 582 ALA A C 1
ATOM 785 O O . ALA A 1 93 ? -23.128 -16.152 -5.531 1.00 102.11 582 ALA A O 1
ATOM 787 N N . GLY A 1 94 ? -23.367 -17.380 -3.659 1.00 97.35 583 GLY A N 1
ATOM 788 C CA . GLY A 1 94 ? -24.041 -18.473 -4.327 1.00 93.74 583 GLY A CA 1
ATOM 789 C C . GLY A 1 94 ? -25.367 -18.816 -3.669 1.00 85.75 583 GLY A C 1
ATOM 790 O O . GLY A 1 94 ? -25.776 -18.199 -2.684 1.00 58.07 583 GLY A O 1
ATOM 791 N N . LYS A 1 95 ? -26.028 -19.818 -4.248 1.00 79.61 584 LYS A N 1
ATOM 792 C CA . LYS A 1 95 ? -27.282 -20.322 -3.713 1.00 82.13 584 LYS A CA 1
ATOM 793 C C . LYS A 1 95 ? -27.070 -20.918 -2.320 1.00 81.71 584 LYS A C 1
ATOM 794 O O . LYS A 1 95 ? -25.945 -21.169 -1.881 1.00 88.38 584 LYS A O 1
ATOM 800 N N . ASN A 1 96 ? -28.185 -21.146 -1.623 1.00 83.68 585 ASN A N 1
ATOM 801 C CA . ASN A 1 96 ? -28.219 -21.983 -0.422 1.00 101.70 585 ASN A CA 1
ATOM 802 C C . ASN A 1 96 ? -27.274 -21.490 0.677 1.00 121.46 585 ASN A C 1
ATOM 803 O O . ASN A 1 96 ? -26.790 -22.287 1.486 1.00 160.60 585 ASN A O 1
ATOM 808 N N . ASN A 1 97 ? -26.967 -20.189 0.682 1.00 99.70 586 ASN A N 1
ATOM 809 C CA . ASN A 1 97 ? -26.013 -19.580 1.609 1.00 76.50 586 ASN A CA 1
ATOM 810 C C . ASN A 1 97 ? -24.587 -20.060 1.356 1.00 61.76 586 ASN A C 1
ATOM 811 O O . ASN A 1 97 ? -23.984 -20.706 2.219 1.00 68.56 586 ASN A O 1
ATOM 816 N N . TYR A 1 98 ? -24.040 -19.762 0.181 1.00 63.36 587 TYR A N 1
ATOM 817 C CA . TYR A 1 98 ? -22.695 -20.180 -0.185 1.00 69.56 587 TYR A CA 1
ATOM 818 C C . TYR A 1 98 ? -21.764 -18.974 -0.199 1.00 77.51 587 TYR A C 1
ATOM 819 O O . TYR A 1 98 ? -22.112 -17.924 -0.750 1.00 97.93 587 TYR A O 1
ATOM 828 N N . CYS A 1 99 ? -20.592 -19.127 0.425 1.00 70.51 588 CYS A N 1
ATOM 829 C CA . CYS A 1 99 ? -19.555 -18.095 0.465 1.00 68.68 588 CYS A CA 1
ATOM 830 C C . CYS A 1 99 ? -20.013 -16.807 1.136 1.00 67.59 588 CYS A C 1
ATOM 831 O O . CYS A 1 99 ? -20.311 -15.818 0.459 1.00 74.01 588 CYS A O 1
ATOM 834 N N . LEU A 1 100 ? -20.069 -16.818 2.465 1.00 53.62 589 LEU A N 1
ATOM 835 C CA . LEU A 1 100 ? -20.389 -15.621 3.231 1.00 40.96 589 LEU A CA 1
ATOM 836 C C . LEU A 1 100 ? -19.401 -14.491 2.954 1.00 36.22 589 LEU A C 1
ATOM 837 O O . LEU A 1 100 ? -18.187 -14.656 3.111 1.00 35.53 589 LEU A O 1
ATOM 842 N N . GLN A 1 101 ? -19.924 -13.337 2.542 1.00 45.43 590 GLN A N 1
ATOM 843 C CA . GLN A 1 101 ? -19.077 -12.187 2.261 1.00 43.93 590 GLN A CA 1
ATOM 844 C C . GLN A 1 101 ? -19.804 -10.910 2.662 1.00 31.03 590 GLN A C 1
ATOM 845 O O . GLN A 1 101 ? -21.028 -10.884 2.807 1.00 20.11 590 GLN A O 1
ATOM 851 N N . ILE A 1 102 ? -19.019 -9.846 2.844 1.00 24.79 591 ILE A N 1
ATOM 852 C CA . ILE A 1 102 ? -19.554 -8.556 3.261 1.00 35.35 591 ILE A CA 1
ATOM 853 C C . ILE A 1 102 ? -20.432 -7.986 2.155 1.00 51.29 591 ILE A C 1
ATOM 854 O O . ILE A 1 102 ? -20.106 -8.087 0.964 1.00 71.33 591 ILE A O 1
ATOM 859 N N . ASN A 1 103 ? -21.557 -7.394 2.541 1.00 45.14 592 ASN A N 1
ATOM 860 C CA . ASN A 1 103 ? -22.411 -6.707 1.580 1.00 40.66 592 ASN A CA 1
ATOM 861 C C . ASN A 1 103 ? -21.864 -5.299 1.362 1.00 32.76 592 ASN A C 1
ATOM 862 O O . ASN A 1 103 ? -21.817 -4.512 2.314 1.00 41.25 592 ASN A O 1
ATOM 867 N N . PRO A 1 104 ? -21.427 -4.946 0.137 1.00 34.01 593 PRO A N 1
ATOM 868 C CA . PRO A 1 104 ? -20.839 -3.616 -0.095 1.00 39.03 593 PRO A CA 1
ATOM 869 C C . PRO A 1 104 ? -21.792 -2.442 0.077 1.00 29.67 593 PRO A C 1
ATOM 870 O O . PRO A 1 104 ? -21.372 -1.285 -0.032 1.00 14.63 593 PRO A O 1
ATOM 874 N N . ALA A 1 105 ? -23.063 -2.718 0.353 1.00 44.25 594 ALA A N 1
ATOM 875 C CA . ALA A 1 105 ? -24.046 -1.668 0.582 1.00 59.64 594 ALA A CA 1
ATOM 876 C C . ALA A 1 105 ? -24.246 -1.352 2.057 1.00 58.95 594 ALA A C 1
ATOM 877 O O . ALA A 1 105 ? -25.126 -0.553 2.386 1.00 53.62 594 ALA A O 1
ATOM 879 N N . SER A 1 106 ? -23.453 -1.962 2.948 1.00 40.26 595 SER A N 1
ATOM 880 C CA . SER A 1 106 ? -23.520 -1.639 4.371 1.00 48.87 595 SER A CA 1
ATOM 881 C C . SER A 1 106 ? -23.486 -0.136 4.614 1.00 45.16 595 SER A C 1
ATOM 882 O O . SER A 1 106 ? -24.040 0.344 5.609 1.00 58.11 595 SER A O 1
ATOM 885 N N . SER A 1 107 ? -22.823 0.616 3.730 1.00 45.28 596 SER A N 1
ATOM 886 C CA . SER A 1 107 ? -22.819 2.074 3.804 1.00 48.56 596 SER A CA 1
ATOM 887 C C . SER A 1 107 ? -24.223 2.663 3.879 1.00 58.03 596 SER A C 1
ATOM 888 O O . SER A 1 107 ? -24.374 3.818 4.294 1.00 71.28 596 SER A O 1
ATOM 891 N N . ILE A 1 108 ? -25.245 1.915 3.444 1.00 55.15 597 ILE A N 1
ATOM 892 C CA . ILE A 1 108 ? -26.630 2.364 3.576 1.00 55.10 597 ILE A CA 1
ATOM 893 C C . ILE A 1 108 ? -26.929 2.723 5.023 1.00 58.28 597 ILE A C 1
ATOM 894 O O . ILE A 1 108 ? -27.763 3.595 5.303 1.00 60.92 597 ILE A O 1
ATOM 899 N N . ASN A 1 109 ? -26.279 2.038 5.963 1.00 74.04 598 ASN A N 1
ATOM 900 C CA . ASN A 1 109 ? -26.351 2.370 7.375 1.00 68.73 598 ASN A CA 1
ATOM 901 C C . ASN A 1 109 ? -25.194 3.308 7.689 1.00 75.84 598 ASN A C 1
ATOM 902 O O . ASN A 1 109 ? -24.050 2.850 7.782 1.00 50.82 598 ASN A O 1
ATOM 907 N N . PRO A 1 110 ? -25.431 4.613 7.851 1.00 95.38 599 PRO A N 1
ATOM 908 C CA . PRO A 1 110 ? -24.306 5.541 8.074 1.00 113.96 599 PRO A CA 1
ATOM 909 C C . PRO A 1 110 ? -23.448 5.181 9.280 1.00 123.59 599 PRO A C 1
ATOM 910 O O . PRO A 1 110 ? -22.345 5.723 9.423 1.00 128.04 599 PRO A O 1
ATOM 914 N N . ASP A 1 111 ? -23.922 4.275 10.132 1.00 122.66 600 ASP A N 1
ATOM 915 C CA . ASP A 1 111 ? -23.255 3.883 11.364 1.00 106.82 600 ASP A CA 1
ATOM 916 C C . ASP A 1 111 ? -22.675 2.473 11.258 1.00 110.14 600 ASP A C 1
ATOM 917 O O . ASP A 1 111 ? -22.282 1.889 12.274 1.00 120.32 600 ASP A O 1
ATOM 922 N N . HIS A 1 112 ? -22.592 1.931 10.036 1.00 100.23 601 HIS A N 1
ATOM 923 C CA . HIS A 1 112 ? -22.295 0.512 9.834 1.00 78.47 601 HIS A CA 1
ATOM 924 C C . HIS A 1 112 ? -20.875 0.147 10.250 1.00 54.23 601 HIS A C 1
ATOM 925 O O . HIS A 1 112 ? -20.653 -0.930 10.813 1.00 44.66 601 HIS A O 1
ATOM 932 N N . LEU A 1 113 ? -19.898 1.005 9.941 1.00 53.22 602 LEU A N 1
ATOM 933 C CA . LEU A 1 113 ? -18.503 0.695 10.248 1.00 65.25 602 LEU A CA 1
ATOM 934 C C . LEU A 1 113 ? -18.322 0.310 11.712 1.00 69.96 602 LEU A C 1
ATOM 935 O O . LEU A 1 113 ? -17.543 -0.596 12.033 1.00 43.91 602 LEU A O 1
ATOM 940 N N . THR A 1 114 ? -19.020 1.002 12.615 1.00 92.67 603 THR A N 1
ATOM 941 C CA . THR A 1 114 ? -19.007 0.615 14.022 1.00 77.86 603 THR A CA 1
ATOM 942 C C . THR A 1 114 ? -19.571 -0.788 14.214 1.00 55.77 603 THR A C 1
ATOM 943 O O . THR A 1 114 ? -19.030 -1.584 14.989 1.00 51.21 603 THR A O 1
ATOM 947 N N . TYR A 1 115 ? -20.684 -1.098 13.540 1.00 49.63 604 TYR A N 1
ATOM 948 C CA . TYR A 1 115 ? -21.251 -2.444 13.621 1.00 47.38 604 TYR A CA 1
ATOM 949 C C . TYR A 1 115 ? -20.234 -3.507 13.210 1.00 27.71 604 TYR A C 1
ATOM 950 O O . TYR A 1 115 ? -20.214 -4.607 13.776 1.00 23.66 604 TYR A O 1
ATOM 959 N N . PHE A 1 116 ? -19.388 -3.203 12.219 1.00 29.90 605 PHE A N 1
ATOM 960 C CA . PHE A 1 116 ? -18.342 -4.142 11.817 1.00 32.10 605 PHE A CA 1
ATOM 961 C C . PHE A 1 116 ? -17.200 -4.160 12.824 1.00 28.80 605 PHE A C 1
ATOM 962 O O . PHE A 1 116 ? -16.667 -5.228 13.144 1.00 20.75 605 PHE A O 1
ATOM 970 N N . ARG A 1 117 ? -16.789 -2.979 13.291 1.00 45.43 606 ARG A N 1
ATOM 971 C CA . ARG A 1 117 ? -15.863 -2.879 14.416 1.00 54.42 606 ARG A CA 1
ATOM 972 C C . ARG A 1 117 ? -16.323 -3.739 15.586 1.00 39.85 606 ARG A C 1
ATOM 973 O O . ARG A 1 117 ? -15.528 -4.470 16.188 1.00 12.85 606 ARG A O 1
ATOM 981 N N . PHE A 1 118 ? -17.606 -3.631 15.939 1.00 38.93 607 PHE A N 1
ATOM 982 C CA . PHE A 1 118 ? -18.192 -4.452 16.995 1.00 37.08 607 PHE A CA 1
ATOM 983 C C . PHE A 1 118 ? -17.918 -5.935 16.767 1.00 27.23 607 PHE A C 1
ATOM 984 O O . PHE A 1 118 ? -17.492 -6.648 17.682 1.00 24.33 607 PHE A O 1
ATOM 992 N N . ILE A 1 119 ? -18.174 -6.422 15.551 1.00 24.27 608 ILE A N 1
ATOM 993 C CA . ILE A 1 119 ? -18.013 -7.849 15.285 1.00 20.66 608 ILE A CA 1
ATOM 994 C C . ILE A 1 119 ? -16.556 -8.253 15.461 1.00 17.94 608 ILE A C 1
ATOM 995 O O . ILE A 1 119 ? -16.257 -9.346 15.955 1.00 14.16 608 ILE A O 1
ATOM 1000 N N . GLY A 1 120 ? -15.628 -7.381 15.056 1.00 33.81 609 GLY A N 1
ATOM 1001 C CA . GLY A 1 120 ? -14.222 -7.602 15.371 1.00 45.09 609 GLY A CA 1
ATOM 1002 C C . GLY A 1 120 ? -13.991 -7.815 16.853 1.00 38.15 609 GLY A C 1
ATOM 1003 O O . GLY A 1 120 ? -13.345 -8.782 17.265 1.00 25.62 609 GLY A O 1
ATOM 1004 N N . ARG A 1 121 ? -14.476 -6.878 17.670 1.00 49.74 610 ARG A N 1
ATOM 1005 C CA . ARG A 1 121 ? -14.471 -7.050 19.118 1.00 48.61 610 ARG A CA 1
ATOM 1006 C C . ARG A 1 121 ? -15.108 -8.377 19.515 1.00 31.28 610 ARG A C 1
ATOM 1007 O O . ARG A 1 121 ? -14.625 -9.063 20.423 1.00 16.15 610 ARG A O 1
ATOM 1015 N N . PHE A 1 122 ? -16.198 -8.751 18.838 1.00 14.54 611 PHE A N 1
ATOM 1016 C CA . PHE A 1 122 ? -16.935 -9.959 19.201 1.00 25.49 611 PHE A CA 1
ATOM 1017 C C . PHE A 1 122 ? -16.130 -11.220 18.902 1.00 33.87 611 PHE A C 1
ATOM 1018 O O . PHE A 1 122 ? -15.991 -12.094 19.767 1.00 40.71 611 PHE A O 1
ATOM 1026 N N . ILE A 1 123 ? -15.607 -11.344 17.675 1.00 35.88 612 ILE A N 1
ATOM 1027 C CA . ILE A 1 123 ? -14.781 -12.501 17.324 1.00 35.60 612 ILE A CA 1
ATOM 1028 C C . ILE A 1 123 ? -13.599 -12.624 18.276 1.00 26.97 612 ILE A C 1
ATOM 1029 O O . ILE A 1 123 ? -13.283 -13.717 18.761 1.00 15.21 612 ILE A O 1
ATOM 1034 N N . ALA A 1 124 ? -12.912 -11.509 18.533 1.00 31.66 613 ALA A N 1
ATOM 1035 C CA . ALA A 1 124 ? -11.810 -11.512 19.488 1.00 39.89 613 ALA A CA 1
ATOM 1036 C C . ALA A 1 124 ? -12.245 -12.085 20.833 1.00 35.62 613 ALA A C 1
ATOM 1037 O O . ALA A 1 124 ? -11.568 -12.951 21.396 1.00 34.05 613 ALA A O 1
ATOM 1039 N N . MET A 1 125 ? -13.371 -11.603 21.367 1.00 34.97 614 MET A N 1
ATOM 1040 C CA . MET A 1 125 ? -13.943 -12.195 22.575 1.00 32.84 614 MET A CA 1
ATOM 1041 C C . MET A 1 125 ? -14.167 -13.695 22.407 1.00 28.97 614 MET A C 1
ATOM 1042 O O . MET A 1 125 ? -13.813 -14.491 23.284 1.00 37.68 614 MET A O 1
ATOM 1047 N N . ALA A 1 126 ? -14.775 -14.094 21.285 1.00 31.04 615 ALA A N 1
ATOM 1048 C CA . ALA A 1 126 ? -15.089 -15.502 21.060 1.00 38.22 615 ALA A CA 1
ATOM 1049 C C . ALA A 1 126 ? -13.830 -16.357 21.011 1.00 33.55 615 ALA A C 1
ATOM 1050 O O . ALA A 1 126 ? -13.832 -17.505 21.468 1.00 36.06 615 ALA A O 1
ATOM 1052 N N A LEU A 1 127 ? -12.744 -15.819 20.459 0.75 33.89 616 LEU A N 1
ATOM 1053 N N B LEU A 1 127 ? -12.746 -15.819 20.456 0.25 36.12 616 LEU A N 1
ATOM 1054 C CA A LEU A 1 127 ? -11.485 -16.553 20.420 0.75 46.39 616 LEU A CA 1
ATOM 1055 C CA B LEU A 1 127 ? -11.480 -16.540 20.409 0.25 41.95 616 LEU A CA 1
ATOM 1056 C C A LEU A 1 127 ? -10.689 -16.387 21.708 0.75 45.27 616 LEU A C 1
ATOM 1057 C C B LEU A 1 127 ? -10.672 -16.377 21.691 0.25 41.86 616 LEU A C 1
ATOM 1058 O O A LEU A 1 127 ? -10.077 -17.350 22.186 0.75 44.85 616 LEU A O 1
ATOM 1059 O O B LEU A 1 127 ? -10.048 -17.339 22.152 0.25 41.35 616 LEU A O 1
ATOM 1068 N N . TYR A 1 128 ? -10.685 -15.180 22.282 1.00 38.74 617 TYR A N 1
ATOM 1069 C CA . TYR A 1 128 ? -9.914 -14.949 23.500 1.00 35.48 617 TYR A CA 1
ATOM 1070 C C . TYR A 1 128 ? -10.460 -15.767 24.663 1.00 26.23 617 TYR A C 1
ATOM 1071 O O . TYR A 1 128 ? -9.695 -16.232 25.518 1.00 34.11 617 TYR A O 1
ATOM 1080 N N . HIS A 1 129 ? -11.780 -15.935 24.730 1.00 28.96 618 HIS A N 1
ATOM 1081 C CA . HIS A 1 129 ? -12.402 -16.773 25.746 1.00 38.81 618 HIS A CA 1
ATOM 1082 C C . HIS A 1 129 ? -12.636 -18.197 25.261 1.00 55.69 618 HIS A C 1
ATOM 1083 O O . HIS A 1 129 ? -13.459 -18.915 25.843 1.00 55.18 618 HIS A O 1
ATOM 1090 N N . GLY A 1 130 ? -11.931 -18.607 24.207 1.00 61.18 619 GLY A N 1
ATOM 1091 C CA . GLY A 1 130 ? -11.966 -19.953 23.666 1.00 62.73 619 GLY A CA 1
ATOM 1092 C C . GLY A 1 130 ? -13.328 -20.594 23.513 1.00 60.88 619 GLY A C 1
ATOM 1093 O O . GLY A 1 130 ? -13.532 -21.738 23.928 1.00 37.98 619 GLY A O 1
ATOM 1094 N N . LYS A 1 131 ? -14.273 -19.856 22.946 1.00 62.11 620 LYS A N 1
ATOM 1095 C CA . LYS A 1 131 ? -15.595 -20.375 22.641 1.00 54.70 620 LYS A CA 1
ATOM 1096 C C . LYS A 1 131 ? -15.817 -20.340 21.133 1.00 41.89 620 LYS A C 1
ATOM 1097 O O . LYS A 1 131 ? -15.053 -19.731 20.379 1.00 46.25 620 LYS A O 1
ATOM 1103 N N . PHE A 1 132 ? -16.883 -20.996 20.694 1.00 34.15 621 PHE A N 1
ATOM 1104 C CA . PHE A 1 132 ? -17.105 -21.278 19.285 1.00 37.98 621 PHE A CA 1
ATOM 1105 C C . PHE A 1 132 ? -18.357 -20.572 18.779 1.00 46.79 621 PHE A C 1
ATOM 1106 O O . PHE A 1 132 ? -19.234 -20.170 19.548 1.00 57.93 621 PHE A O 1
ATOM 1114 N N . ILE A 1 133 ? -18.417 -20.418 17.459 1.00 49.77 622 ILE A N 1
ATOM 1115 C CA . ILE A 1 133 ? -19.473 -19.691 16.775 1.00 54.78 622 ILE A CA 1
ATOM 1116 C C . ILE A 1 133 ? -19.920 -20.520 15.575 1.00 55.60 622 ILE A C 1
ATOM 1117 O O . ILE A 1 133 ? -19.377 -21.595 15.300 1.00 51.11 622 ILE A O 1
ATOM 1122 N N . ASP A 1 134 ? -20.920 -20.016 14.860 1.00 55.46 623 ASP A N 1
ATOM 1123 C CA . ASP A 1 134 ? -21.412 -20.637 13.635 1.00 41.17 623 ASP A CA 1
ATOM 1124 C C . ASP A 1 134 ? -21.899 -19.546 12.682 1.00 43.13 623 ASP A C 1
ATOM 1125 O O . ASP A 1 134 ? -23.073 -19.460 12.325 1.00 43.64 623 ASP A O 1
ATOM 1130 N N . THR A 1 135 ? -20.976 -18.674 12.273 1.00 49.21 624 THR A N 1
ATOM 1131 C CA . THR A 1 135 ? -21.232 -17.666 11.250 1.00 55.40 624 THR A CA 1
ATOM 1132 C C . THR A 1 135 ? -20.882 -18.172 9.853 1.00 67.42 624 THR A C 1
ATOM 1133 O O . THR A 1 135 ? -21.590 -17.866 8.886 1.00 80.12 624 THR A O 1
ATOM 1137 N N . GLY A 1 136 ? -19.817 -18.962 9.735 1.00 87.46 625 GLY A N 1
ATOM 1138 C CA . GLY A 1 136 ? -19.447 -19.591 8.481 1.00 82.96 625 GLY A CA 1
ATOM 1139 C C . GLY A 1 136 ? -18.735 -18.677 7.509 1.00 71.16 625 GLY A C 1
ATOM 1140 O O . GLY A 1 136 ? -19.205 -18.436 6.392 1.00 82.97 625 GLY A O 1
ATOM 1141 N N . PHE A 1 137 ? -17.587 -18.164 7.940 1.00 22.50 626 PHE A N 1
ATOM 1142 C CA . PHE A 1 137 ? -16.774 -17.281 7.122 1.00 29.11 626 PHE A CA 1
ATOM 1143 C C . PHE A 1 137 ? -16.058 -18.056 6.017 1.00 36.40 626 PHE A C 1
ATOM 1144 O O . PHE A 1 137 ? -15.838 -19.267 6.106 1.00 53.67 626 PHE A O 1
ATOM 1152 N N . THR A 1 138 ? -15.702 -17.334 4.958 1.00 42.02 627 THR A N 1
ATOM 1153 C CA . THR A 1 138 ? -14.843 -17.894 3.926 1.00 44.51 627 THR A CA 1
ATOM 1154 C C . THR A 1 138 ? -13.430 -18.086 4.468 1.00 31.44 627 THR A C 1
ATOM 1155 O O . THR A 1 138 ? -13.005 -17.409 5.406 1.00 25.91 627 THR A O 1
ATOM 1159 N N . LEU A 1 139 ? -12.706 -19.038 3.893 1.00 25.89 628 LEU A N 1
ATOM 1160 C CA . LEU A 1 139 ? -11.309 -19.206 4.282 1.00 26.65 628 LEU A CA 1
ATOM 1161 C C . LEU A 1 139 ? -10.444 -18.010 3.879 1.00 33.09 628 LEU A C 1
ATOM 1162 O O . LEU A 1 139 ? -9.554 -17.624 4.649 1.00 46.76 628 LEU A O 1
ATOM 1167 N N . PRO A 1 140 ? -10.641 -17.408 2.691 1.00 26.03 629 PRO A N 1
ATOM 1168 C CA . PRO A 1 140 ? -9.901 -16.170 2.376 1.00 28.72 629 PRO A CA 1
ATOM 1169 C C . PRO A 1 140 ? -10.059 -15.081 3.420 1.00 28.49 629 PRO A C 1
ATOM 1170 O O . PRO A 1 140 ? -9.127 -14.299 3.643 1.00 42.44 629 PRO A O 1
ATOM 1174 N N . PHE A 1 141 ? -11.245 -14.977 4.021 1.00 18.62 630 PHE A N 1
ATOM 1175 C CA . PHE A 1 141 ? -11.445 -14.100 5.167 1.00 18.67 630 PHE A CA 1
ATOM 1176 C C . PHE A 1 141 ? -10.332 -14.274 6.199 1.00 15.95 630 PHE A C 1
ATOM 1177 O O . PHE A 1 141 ? -9.715 -13.297 6.638 1.00 12.84 630 PHE A O 1
ATOM 1185 N N . TYR A 1 142 ? -10.062 -15.522 6.595 1.00 24.42 631 TYR A N 1
ATOM 1186 C CA . TYR A 1 142 ? -9.003 -15.790 7.565 1.00 35.51 631 TYR A CA 1
ATOM 1187 C C . TYR A 1 142 ? -7.633 -15.379 7.035 1.00 32.72 631 TYR A C 1
ATOM 1188 O O . TYR A 1 142 ? -6.790 -14.886 7.796 1.00 32.05 631 TYR A O 1
ATOM 1197 N N . LYS A 1 143 ? -7.388 -15.577 5.737 1.00 20.97 632 LYS A N 1
ATOM 1198 C CA . LYS A 1 143 ? -6.126 -15.134 5.151 1.00 22.44 632 LYS A CA 1
ATOM 1199 C C . LYS A 1 143 ? -5.945 -13.629 5.307 1.00 17.29 632 LYS A C 1
ATOM 1200 O O . LYS A 1 143 ? -4.836 -13.154 5.580 1.00 27.44 632 LYS A O 1
ATOM 1206 N N . ARG A 1 144 ? -7.023 -12.860 5.130 1.00 14.44 633 ARG A N 1
ATOM 1207 C CA . ARG A 1 144 ? -6.936 -11.418 5.339 1.00 16.65 633 ARG A CA 1
ATOM 1208 C C . ARG A 1 144 ? -6.668 -11.096 6.802 1.00 9.32 633 ARG A C 1
ATOM 1209 O O . ARG A 1 144 ? -5.956 -10.134 7.112 1.00 19.53 633 ARG A O 1
ATOM 1217 N N . MET A 1 145 ? -7.236 -11.888 7.714 1.00 9.94 634 MET A N 1
ATOM 1218 C CA . MET A 1 145 ? -6.934 -11.728 9.133 1.00 24.34 634 MET A CA 1
ATOM 1219 C C . MET A 1 145 ? -5.485 -12.088 9.434 1.00 21.03 634 MET A C 1
ATOM 1220 O O . MET A 1 145 ? -4.916 -11.610 10.422 1.00 24.14 634 MET A O 1
ATOM 1225 N N . LEU A 1 146 ? -4.887 -12.938 8.605 1.00 13.70 635 LEU A N 1
ATOM 1226 C CA . LEU A 1 146 ? -3.499 -13.349 8.735 1.00 17.06 635 LEU A CA 1
ATOM 1227 C C . LEU A 1 146 ? -2.574 -12.529 7.850 1.00 34.57 635 LEU A C 1
ATOM 1228 O O . LEU A 1 146 ? -1.396 -12.879 7.711 1.00 26.32 635 LEU A O 1
ATOM 1233 N N . ASN A 1 147 ? -3.077 -11.425 7.286 1.00 60.38 636 ASN A N 1
ATOM 1234 C CA . ASN A 1 147 ? -2.457 -10.704 6.177 1.00 53.18 636 ASN A CA 1
ATOM 1235 C C . ASN A 1 147 ? -1.729 -11.663 5.245 1.00 51.65 636 ASN A C 1
ATOM 1236 O O . ASN A 1 147 ? -0.517 -11.548 5.040 1.00 40.80 636 ASN A O 1
ATOM 1241 N N . LYS A 1 148 ? -2.475 -12.613 4.683 1.00 41.59 637 LYS A N 1
ATOM 1242 C CA . LYS A 1 148 ? -2.023 -13.438 3.573 1.00 36.25 637 LYS A CA 1
ATOM 1243 C C . LYS A 1 148 ? -2.729 -12.991 2.300 1.00 41.95 637 LYS A C 1
ATOM 1244 O O . LYS A 1 148 ? -3.910 -12.633 2.332 1.00 46.11 637 LYS A O 1
ATOM 1250 N N . ARG A 1 149 ? -2.019 -13.029 1.182 1.00 42.30 638 ARG A N 1
ATOM 1251 C CA . ARG A 1 149 ? -2.727 -12.754 -0.060 1.00 34.25 638 ARG A CA 1
ATOM 1252 C C . ARG A 1 149 ? -3.486 -13.996 -0.522 1.00 34.92 638 ARG A C 1
ATOM 1253 O O . ARG A 1 149 ? -2.959 -15.108 -0.448 1.00 32.76 638 ARG A O 1
ATOM 1261 N N . PRO A 1 150 ? -4.726 -13.836 -0.979 1.00 53.58 639 PRO A N 1
ATOM 1262 C CA . PRO A 1 150 ? -5.484 -14.985 -1.486 1.00 44.56 639 PRO A CA 1
ATOM 1263 C C . PRO A 1 150 ? -5.087 -15.352 -2.908 1.00 34.06 639 PRO A C 1
ATOM 1264 O O . PRO A 1 150 ? -4.878 -14.487 -3.762 1.00 27.35 639 PRO A O 1
ATOM 1268 N N . THR A 1 151 ? -4.986 -16.656 -3.152 1.00 31.75 640 THR A N 1
ATOM 1269 C CA . THR A 1 151 ? -4.490 -17.202 -4.405 1.00 47.69 640 THR A CA 1
ATOM 1270 C C . THR A 1 151 ? -5.631 -17.437 -5.397 1.00 46.11 640 THR A C 1
ATOM 1271 O O . THR A 1 151 ? -6.803 -17.169 -5.120 1.00 40.40 640 THR A O 1
ATOM 1275 N N . LEU A 1 152 ? -5.271 -17.944 -6.581 1.00 39.89 641 LEU A N 1
ATOM 1276 C CA . LEU A 1 152 ? -6.269 -18.260 -7.598 1.00 37.46 641 LEU A CA 1
ATOM 1277 C C . LEU A 1 152 ? -7.189 -19.389 -7.148 1.00 38.91 641 LEU A C 1
ATOM 1278 O O . LEU A 1 152 ? -8.394 -19.357 -7.426 1.00 44.69 641 LEU A O 1
ATOM 1283 N N . LYS A 1 153 ? -6.637 -20.409 -6.483 1.00 33.86 642 LYS A N 1
ATOM 1284 C CA . LYS A 1 153 ? -7.471 -21.456 -5.900 1.00 37.74 642 LYS A CA 1
ATOM 1285 C C . LYS A 1 153 ? -8.611 -20.873 -5.076 1.00 34.91 642 LYS A C 1
ATOM 1286 O O . LYS A 1 153 ? -9.730 -21.395 -5.097 1.00 38.61 642 LYS A O 1
ATOM 1292 N N . ASP A 1 154 ? -8.344 -19.791 -4.342 1.00 54.01 643 ASP A N 1
ATOM 1293 C CA . ASP A 1 154 ? -9.400 -19.135 -3.582 1.00 60.17 643 ASP A CA 1
ATOM 1294 C C . ASP A 1 154 ? -10.484 -18.590 -4.507 1.00 58.62 643 ASP A C 1
ATOM 1295 O O . ASP A 1 154 ? -11.678 -18.663 -4.189 1.00 56.35 643 ASP A O 1
ATOM 1300 N N . LEU A 1 155 ? -10.084 -18.011 -5.644 1.00 60.33 644 LEU A N 1
ATOM 1301 C CA . LEU A 1 155 ? -11.054 -17.514 -6.617 1.00 60.14 644 LEU A CA 1
ATOM 1302 C C . LEU A 1 155 ? -11.947 -18.629 -7.149 1.00 51.47 644 LEU A C 1
ATOM 1303 O O . LEU A 1 155 ? -13.139 -18.411 -7.397 1.00 42.71 644 LEU A O 1
ATOM 1308 N N . GLU A 1 156 ? -11.381 -19.822 -7.360 1.00 37.84 645 GLU A N 1
ATOM 1309 C CA . GLU A 1 156 ? -12.194 -20.973 -7.748 1.00 50.31 645 GLU A CA 1
ATOM 1310 C C . GLU A 1 156 ? -13.285 -21.256 -6.723 1.00 50.67 645 GLU A C 1
ATOM 1311 O O . GLU A 1 156 ? -14.415 -21.604 -7.086 1.00 56.79 645 GLU A O 1
ATOM 1317 N N . SER A 1 157 ? -12.960 -21.124 -5.436 1.00 55.93 646 SER A N 1
ATOM 1318 C CA . SER A 1 157 ? -13.917 -21.456 -4.386 1.00 42.23 646 SER A CA 1
ATOM 1319 C C . SER A 1 157 ? -15.111 -20.511 -4.387 1.00 34.17 646 SER A C 1
ATOM 1320 O O . SER A 1 157 ? -16.260 -20.957 -4.280 1.00 27.53 646 SER A O 1
ATOM 1323 N N . ILE A 1 158 ? -14.863 -19.210 -4.530 1.00 31.58 647 ILE A N 1
ATOM 1324 C CA . ILE A 1 158 ? -15.883 -18.205 -4.245 1.00 50.73 647 ILE A CA 1
ATOM 1325 C C . ILE A 1 158 ? -16.647 -17.787 -5.498 1.00 70.94 647 ILE A C 1
ATOM 1326 O O . ILE A 1 158 ? -17.868 -17.615 -5.455 1.00 97.64 647 ILE A O 1
ATOM 1331 N N . ASP A 1 159 ? -15.965 -17.614 -6.627 1.00 69.02 648 ASP A N 1
ATOM 1332 C CA . ASP A 1 159 ? -16.599 -17.123 -7.848 1.00 58.70 648 ASP A CA 1
ATOM 1333 C C . ASP A 1 159 ? -16.048 -17.942 -9.003 1.00 59.19 648 ASP A C 1
ATOM 1334 O O . ASP A 1 159 ? -15.030 -17.584 -9.610 1.00 79.05 648 ASP A O 1
ATOM 1339 N N . PRO A 1 160 ? -16.682 -19.076 -9.315 1.00 39.30 649 PRO A N 1
ATOM 1340 C CA . PRO A 1 160 ? -16.134 -19.951 -10.371 1.00 58.87 649 PRO A CA 1
ATOM 1341 C C . PRO A 1 160 ? -15.998 -19.258 -11.715 1.00 58.38 649 PRO A C 1
ATOM 1342 O O . PRO A 1 160 ? -14.949 -19.368 -12.363 1.00 49.56 649 PRO A O 1
ATOM 1346 N N . GLU A 1 161 ? -17.044 -18.557 -12.162 1.00 69.21 650 GLU A N 1
ATOM 1347 C CA . GLU A 1 161 ? -17.004 -17.907 -13.468 1.00 81.38 650 GLU A CA 1
ATOM 1348 C C . GLU A 1 161 ? -15.921 -16.838 -13.525 1.00 69.73 650 GLU A C 1
ATOM 1349 O O . GLU A 1 161 ? -15.318 -16.621 -14.582 1.00 92.69 650 GLU A O 1
ATOM 1355 N N . PHE A 1 162 ? -15.659 -16.166 -12.402 1.00 71.66 651 PHE A N 1
ATOM 1356 C CA . PHE A 1 162 ? -14.586 -15.179 -12.356 1.00 67.04 651 PHE A CA 1
ATOM 1357 C C . PHE A 1 162 ? -13.226 -15.866 -12.361 1.00 55.64 651 PHE A C 1
ATOM 1358 O O . PHE A 1 162 ? -12.302 -15.424 -13.055 1.00 41.71 651 PHE A O 1
ATOM 1366 N N . TYR A 1 163 ? -13.089 -16.951 -11.595 1.00 55.73 652 TYR A N 1
ATOM 1367 C CA . TYR A 1 163 ? -11.890 -17.782 -11.670 1.00 59.29 652 TYR A CA 1
ATOM 1368 C C . TYR A 1 163 ? -11.678 -18.317 -13.081 1.00 70.95 652 TYR A C 1
ATOM 1369 O O . TYR A 1 163 ? -10.597 -18.163 -13.661 1.00 73.44 652 TYR A O 1
ATOM 1378 N N . ASN A 1 164 ? -12.707 -18.957 -13.648 1.00 61.85 653 ASN A N 1
ATOM 1379 C CA . ASN A 1 164 ? -12.603 -19.569 -14.969 1.00 56.70 653 ASN A CA 1
ATOM 1380 C C . ASN A 1 164 ? -12.362 -18.540 -16.067 1.00 51.15 653 ASN A C 1
ATOM 1381 O O . ASN A 1 164 ? -11.837 -18.895 -17.127 1.00 44.93 653 ASN A O 1
ATOM 1386 N N . SER A 1 165 ? -12.758 -17.284 -15.848 1.00 52.74 654 SER A N 1
ATOM 1387 C CA . SER A 1 165 ? -12.372 -16.202 -16.751 1.00 49.93 654 SER A CA 1
ATOM 1388 C C . SER A 1 165 ? -10.858 -16.026 -16.792 1.00 53.15 654 SER A C 1
ATOM 1389 O O . SER A 1 165 ? -10.235 -16.101 -17.857 1.00 59.87 654 SER A O 1
ATOM 1392 N N . ILE A 1 166 ? -10.252 -15.753 -15.632 1.00 50.90 655 ILE A N 1
ATOM 1393 C CA . ILE A 1 166 ? -8.824 -15.447 -15.577 1.00 64.42 655 ILE A CA 1
ATOM 1394 C C . ILE A 1 166 ? -7.999 -16.648 -16.012 1.00 60.77 655 ILE A C 1
ATOM 1395 O O . ILE A 1 166 ? -6.916 -16.492 -16.592 1.00 71.16 655 ILE A O 1
ATOM 1400 N N . VAL A 1 167 ? -8.486 -17.862 -15.734 1.00 47.27 656 VAL A N 1
ATOM 1401 C CA . VAL A 1 167 ? -7.811 -19.057 -16.232 1.00 56.45 656 VAL A CA 1
ATOM 1402 C C . VAL A 1 167 ? -7.641 -18.958 -17.741 1.00 68.59 656 VAL A C 1
ATOM 1403 O O . VAL A 1 167 ? -6.590 -19.301 -18.285 1.00 63.81 656 VAL A O 1
ATOM 1407 N N . TRP A 1 168 ? -8.655 -18.445 -18.437 1.00 83.41 657 TRP A N 1
ATOM 1408 C CA . TRP A 1 168 ? -8.539 -18.269 -19.880 1.00 82.77 657 TRP A CA 1
ATOM 1409 C C . TRP A 1 168 ? -7.402 -17.312 -20.239 1.00 64.82 657 TRP A C 1
ATOM 1410 O O . TRP A 1 168 ? -6.615 -17.583 -21.152 1.00 79.57 657 TRP A O 1
ATOM 1421 N N . ILE A 1 169 ? -7.310 -16.178 -19.535 1.00 52.51 658 ILE A N 1
ATOM 1422 C CA . ILE A 1 169 ? -6.306 -15.155 -19.845 1.00 63.27 658 ILE A CA 1
ATOM 1423 C C . ILE A 1 169 ? -4.893 -15.690 -19.677 1.00 75.70 658 ILE A C 1
ATOM 1424 O O . ILE A 1 169 ? -4.005 -15.423 -20.497 1.00 54.13 658 ILE A O 1
ATOM 1429 N N . LYS A 1 170 ? -4.664 -16.463 -18.621 1.00 79.74 659 LYS A N 1
ATOM 1430 C CA . LYS A 1 170 ? -3.327 -16.978 -18.364 1.00 97.30 659 LYS A CA 1
ATOM 1431 C C . LYS A 1 170 ? -2.981 -18.036 -19.405 1.00 105.03 659 LYS A C 1
ATOM 1432 O O . LYS A 1 170 ? -1.808 -18.211 -19.756 1.00 118.06 659 LYS A O 1
ATOM 1438 N N . GLU A 1 171 ? -4.006 -18.765 -19.874 1.00 107.38 660 GLU A N 1
ATOM 1439 C CA . GLU A 1 171 ? -3.918 -19.875 -20.815 1.00 114.94 660 GLU A CA 1
ATOM 1440 C C . GLU A 1 171 ? -4.190 -19.460 -22.268 1.00 124.25 660 GLU A C 1
ATOM 1441 O O . GLU A 1 171 ? -4.469 -20.318 -23.116 1.00 136.24 660 GLU A O 1
ATOM 1447 N N . ASN A 1 172 ? -4.153 -18.160 -22.561 1.00 116.28 661 ASN A N 1
ATOM 1448 C CA . ASN A 1 172 ? -4.107 -17.592 -23.918 1.00 111.64 661 ASN A CA 1
ATOM 1449 C C . ASN A 1 172 ? -3.407 -16.231 -23.837 1.00 98.11 661 ASN A C 1
ATOM 1450 O O . ASN A 1 172 ? -2.593 -15.994 -22.937 1.00 87.38 661 ASN A O 1
ATOM 1455 N N . ASN A 1 173 ? -3.705 -15.348 -24.787 1.00 103.05 662 ASN A N 1
ATOM 1456 C CA . ASN A 1 173 ? -3.122 -14.013 -24.849 1.00 108.83 662 ASN A CA 1
ATOM 1457 C C . ASN A 1 173 ? -3.996 -13.126 -25.738 1.00 94.13 662 ASN A C 1
ATOM 1458 O O . ASN A 1 173 ? -3.497 -12.318 -26.528 1.00 89.53 662 ASN A O 1
ATOM 1463 N N . LEU A 1 181 ? -7.217 -4.075 -22.945 1.00 130.19 670 LEU A N 1
ATOM 1464 C CA . LEU A 1 181 ? -7.716 -3.752 -21.613 1.00 111.45 670 LEU A CA 1
ATOM 1465 C C . LEU A 1 181 ? -6.827 -2.717 -20.939 1.00 88.98 670 LEU A C 1
ATOM 1466 O O . LEU A 1 181 ? -5.679 -2.524 -21.334 1.00 100.70 670 LEU A O 1
ATOM 1471 N N . TYR A 1 182 ? -7.358 -2.061 -19.909 1.00 82.17 671 TYR A N 1
ATOM 1472 C CA . TYR A 1 182 ? -6.592 -1.121 -19.105 1.00 99.29 671 TYR A CA 1
ATOM 1473 C C . TYR A 1 182 ? -6.756 -1.475 -17.631 1.00 103.82 671 TYR A C 1
ATOM 1474 O O . TYR A 1 182 ? -7.668 -2.210 -17.248 1.00 83.03 671 TYR A O 1
ATOM 1483 N N . PHE A 1 183 ? -5.849 -0.953 -16.801 1.00 92.36 672 PHE A N 1
ATOM 1484 C CA . PHE A 1 183 ? -5.788 -1.302 -15.378 1.00 95.51 672 PHE A CA 1
ATOM 1485 C C . PHE A 1 183 ? -6.855 -0.527 -14.594 1.00 100.81 672 PHE A C 1
ATOM 1486 O O . PHE A 1 183 ? -6.568 0.342 -13.766 1.00 94.07 672 PHE A O 1
ATOM 1494 N N . ILE A 1 184 ? -8.119 -0.878 -14.857 1.00 103.63 673 ILE A N 1
ATOM 1495 C CA . ILE A 1 184 ? -9.281 -0.335 -14.151 1.00 95.01 673 ILE A CA 1
ATOM 1496 C C . ILE A 1 184 ? -10.316 -1.439 -13.954 1.00 81.68 673 ILE A C 1
ATOM 1497 O O . ILE A 1 184 ? -10.253 -2.497 -14.582 1.00 88.95 673 ILE A O 1
ATOM 1502 N N . GLN A 1 185 ? -11.278 -1.181 -13.059 1.00 80.72 674 GLN A N 1
ATOM 1503 C CA . GLN A 1 185 ? -12.406 -2.093 -12.851 1.00 74.06 674 GLN A CA 1
ATOM 1504 C C . GLN A 1 185 ? -13.636 -1.329 -12.366 1.00 80.34 674 GLN A C 1
ATOM 1505 O O . GLN A 1 185 ? -13.684 -0.880 -11.217 1.00 88.82 674 GLN A O 1
ATOM 1511 N N . ASP A 1 186 ? -14.599 -1.151 -13.271 1.00 95.80 675 ASP A N 1
ATOM 1512 C CA . ASP A 1 186 ? -15.918 -0.601 -12.961 1.00 98.44 675 ASP A CA 1
ATOM 1513 C C . ASP A 1 186 ? -16.684 -1.451 -11.943 1.00 111.92 675 ASP A C 1
ATOM 1514 O O . ASP A 1 186 ? -16.661 -2.685 -11.999 1.00 109.61 675 ASP A O 1
ATOM 1519 N N . MET A 1 187 ? -17.348 -0.784 -10.991 1.00 109.82 676 MET A N 1
ATOM 1520 C CA . MET A 1 187 ? -18.097 -1.457 -9.925 1.00 113.98 676 MET A CA 1
ATOM 1521 C C . MET A 1 187 ? -19.409 -0.718 -9.666 1.00 117.42 676 MET A C 1
ATOM 1522 O O . MET A 1 187 ? -19.392 0.409 -9.159 1.00 114.58 676 MET A O 1
ATOM 1527 N N . GLU A 1 188 ? -20.540 -1.325 -10.046 1.00 117.75 677 GLU A N 1
ATOM 1528 C CA . GLU A 1 188 ? -21.856 -0.803 -9.673 1.00 119.30 677 GLU A CA 1
ATOM 1529 C C . GLU A 1 188 ? -22.133 -0.838 -8.172 1.00 109.26 677 GLU A C 1
ATOM 1530 O O . GLU A 1 188 ? -22.326 -1.914 -7.596 1.00 81.12 677 GLU A O 1
ATOM 1536 N N . ILE A 1 189 ? -22.175 0.333 -7.540 1.00 115.26 678 ILE A N 1
ATOM 1537 C CA . ILE A 1 189 ? -22.536 0.484 -6.131 1.00 106.13 678 ILE A CA 1
ATOM 1538 C C . ILE A 1 189 ? -23.936 1.077 -6.014 1.00 114.06 678 ILE A C 1
ATOM 1539 O O . ILE A 1 189 ? -24.092 2.301 -5.956 1.00 137.86 678 ILE A O 1
ATOM 1544 N N . LEU A 1 190 ? -24.959 0.222 -5.993 1.00 82.19 679 LEU A N 1
ATOM 1545 C CA . LEU A 1 190 ? -26.353 0.642 -5.816 1.00 80.60 679 LEU A CA 1
ATOM 1546 C C . LEU A 1 190 ? -26.760 1.646 -6.893 1.00 85.48 679 LEU A C 1
ATOM 1547 O O . LEU A 1 190 ? -27.162 2.781 -6.612 1.00 81.00 679 LEU A O 1
ATOM 1552 N N . GLY A 1 191 ? -26.631 1.213 -8.146 1.00 96.64 680 GLY A N 1
ATOM 1553 C CA . GLY A 1 191 ? -26.936 2.124 -9.227 1.00 104.22 680 GLY A CA 1
ATOM 1554 C C . GLY A 1 191 ? -25.713 2.863 -9.723 1.00 120.36 680 GLY A C 1
ATOM 1555 O O . GLY A 1 191 ? -25.231 2.642 -10.839 1.00 133.43 680 GLY A O 1
ATOM 1556 N N . LYS A 1 192 ? -25.195 3.752 -8.882 1.00 115.88 681 LYS A N 1
ATOM 1557 C CA . LYS A 1 192 ? -24.036 4.548 -9.262 1.00 117.65 681 LYS A CA 1
ATOM 1558 C C . LYS A 1 192 ? -22.828 3.652 -9.449 1.00 131.00 681 LYS A C 1
ATOM 1559 O O . LYS A 1 192 ? -22.559 2.775 -8.617 1.00 122.07 681 LYS A O 1
ATOM 1565 N N . VAL A 1 193 ? -22.091 3.904 -10.525 1.00 121.30 682 VAL A N 1
ATOM 1566 C CA . VAL A 1 193 ? -20.940 3.105 -10.905 1.00 111.49 682 VAL A CA 1
ATOM 1567 C C . VAL A 1 193 ? -19.697 3.965 -10.817 1.00 107.77 682 VAL A C 1
ATOM 1568 O O . VAL A 1 193 ? -19.716 5.179 -11.071 1.00 130.46 682 VAL A O 1
ATOM 1572 N N . THR A 1 194 ? -18.613 3.333 -10.393 1.00 113.53 683 THR A N 1
ATOM 1573 C CA . THR A 1 194 ? -17.343 4.010 -10.220 1.00 103.84 683 THR A CA 1
ATOM 1574 C C . THR A 1 194 ? -16.240 3.188 -10.877 1.00 101.15 683 THR A C 1
ATOM 1575 O O . THR A 1 194 ? -16.252 1.954 -10.823 1.00 83.39 683 THR A O 1
ATOM 1579 N N . THR A 1 195 ? -15.268 3.887 -11.465 1.00 120.43 684 THR A N 1
ATOM 1580 C CA . THR A 1 195 ? -14.127 3.274 -12.145 1.00 118.72 684 THR A CA 1
ATOM 1581 C C . THR A 1 195 ? -12.901 3.316 -11.239 1.00 107.92 684 THR A C 1
ATOM 1582 O O . THR A 1 195 ? -12.244 4.351 -11.110 1.00 115.03 684 THR A O 1
ATOM 1586 N N . HIS A 1 196 ? -12.607 2.186 -10.601 1.00 93.12 685 HIS A N 1
ATOM 1587 C CA . HIS A 1 196 ? -11.482 2.082 -9.681 1.00 112.61 685 HIS A CA 1
ATOM 1588 C C . HIS A 1 196 ? -10.181 1.927 -10.462 1.00 110.41 685 HIS A C 1
ATOM 1589 O O . HIS A 1 196 ? -10.034 0.989 -11.253 1.00 90.41 685 HIS A O 1
ATOM 1596 N N . GLU A 1 197 ? -9.244 2.849 -10.247 1.00 105.76 686 GLU A N 1
ATOM 1597 C CA . GLU A 1 197 ? -7.906 2.727 -10.818 1.00 109.72 686 GLU A CA 1
ATOM 1598 C C . GLU A 1 197 ? -7.173 1.595 -10.108 1.00 104.15 686 GLU A C 1
ATOM 1599 O O . GLU A 1 197 ? -6.901 1.683 -8.907 1.00 148.16 686 GLU A O 1
ATOM 1605 N N . LEU A 1 198 ? -6.861 0.521 -10.839 1.00 78.46 687 LEU A N 1
ATOM 1606 C CA . LEU A 1 198 ? -6.108 -0.577 -10.239 1.00 79.39 687 LEU A CA 1
ATOM 1607 C C . LEU A 1 198 ? -4.711 -0.138 -9.816 1.00 81.04 687 LEU A C 1
ATOM 1608 O O . LEU A 1 198 ? -4.146 -0.693 -8.864 1.00 62.38 687 LEU A O 1
ATOM 1613 N N . LYS A 1 199 ? -4.137 0.844 -10.510 1.00 109.51 688 LYS A N 1
ATOM 1614 C CA . LYS A 1 199 ? -2.892 1.481 -10.106 1.00 118.57 688 LYS A CA 1
ATOM 1615 C C . LYS A 1 199 ? -3.005 2.970 -10.406 1.00 120.52 688 LYS A C 1
ATOM 1616 O O . LYS A 1 199 ? -4.021 3.441 -10.925 1.00 133.89 688 LYS A O 1
ATOM 1622 N N . GLU A 1 200 ? -1.956 3.720 -10.079 1.00 139.42 689 GLU A N 1
ATOM 1623 C CA . GLU A 1 200 ? -1.947 5.138 -10.406 1.00 147.40 689 GLU A CA 1
ATOM 1624 C C . GLU A 1 200 ? -1.901 5.319 -11.917 1.00 142.03 689 GLU A C 1
ATOM 1625 O O . GLU A 1 200 ? -1.145 4.640 -12.617 1.00 128.42 689 GLU A O 1
ATOM 1631 N N . GLY A 1 201 ? -2.708 6.248 -12.421 1.00 125.80 690 GLY A N 1
ATOM 1632 C CA . GLY A 1 201 ? -2.824 6.401 -13.858 1.00 126.64 690 GLY A CA 1
ATOM 1633 C C . GLY A 1 201 ? -3.365 5.175 -14.555 1.00 133.78 690 GLY A C 1
ATOM 1634 O O . GLY A 1 201 ? -3.147 5.007 -15.759 1.00 150.68 690 GLY A O 1
ATOM 1635 N N . GLY A 1 202 ? -4.063 4.303 -13.821 1.00 112.73 691 GLY A N 1
ATOM 1636 C CA . GLY A 1 202 ? -4.420 2.998 -14.351 1.00 105.71 691 GLY A CA 1
ATOM 1637 C C . GLY A 1 202 ? -5.322 3.052 -15.567 1.00 105.19 691 GLY A C 1
ATOM 1638 O O . GLY A 1 202 ? -5.288 2.150 -16.408 1.00 109.31 691 GLY A O 1
ATOM 1639 N N . GLU A 1 203 ? -6.149 4.097 -15.674 1.00 118.32 692 GLU A N 1
ATOM 1640 C CA . GLU A 1 203 ? -7.056 4.210 -16.810 1.00 121.36 692 GLU A CA 1
ATOM 1641 C C . GLU A 1 203 ? -6.298 4.347 -18.123 1.00 132.48 692 GLU A C 1
ATOM 1642 O O . GLU A 1 203 ? -6.798 3.929 -19.174 1.00 113.55 692 GLU A O 1
ATOM 1648 N N . SER A 1 204 ? -5.096 4.923 -18.084 1.00 137.29 693 SER A N 1
ATOM 1649 C CA . SER A 1 204 ? -4.301 5.152 -19.285 1.00 121.77 693 SER A CA 1
ATOM 1650 C C . SER A 1 204 ? -3.441 3.956 -19.678 1.00 122.83 693 SER A C 1
ATOM 1651 O O . SER A 1 204 ? -3.225 3.725 -20.874 1.00 139.43 693 SER A O 1
ATOM 1654 N N . ILE A 1 205 ? -2.949 3.190 -18.708 1.00 105.66 694 ILE A N 1
ATOM 1655 C CA . ILE A 1 205 ? -2.002 2.112 -18.982 1.00 95.73 694 ILE A CA 1
ATOM 1656 C C . ILE A 1 205 ? -2.738 0.890 -19.524 1.00 84.97 694 ILE A C 1
ATOM 1657 O O . ILE A 1 205 ? -3.728 0.430 -18.943 1.00 97.36 694 ILE A O 1
ATOM 1662 N N . ARG A 1 206 ? -2.269 0.380 -20.660 1.00 72.67 695 ARG A N 1
ATOM 1663 C CA . ARG A 1 206 ? -2.860 -0.777 -21.315 1.00 79.52 695 ARG A CA 1
ATOM 1664 C C . ARG A 1 206 ? -2.168 -2.075 -20.891 1.00 72.87 695 ARG A C 1
ATOM 1665 O O . ARG A 1 206 ? -1.027 -2.083 -20.426 1.00 62.17 695 ARG A O 1
ATOM 1673 N N . VAL A 1 207 ? -2.901 -3.176 -21.037 1.00 105.99 696 VAL A N 1
ATOM 1674 C CA . VAL A 1 207 ? -2.411 -4.509 -20.699 1.00 104.76 696 VAL A CA 1
ATOM 1675 C C . VAL A 1 207 ? -1.475 -5.017 -21.788 1.00 104.56 696 VAL A C 1
ATOM 1676 O O . VAL A 1 207 ? -1.819 -4.998 -22.976 1.00 108.06 696 VAL A O 1
ATOM 1680 N N . THR A 1 208 ? -0.293 -5.482 -21.387 1.00 122.23 697 THR A N 1
ATOM 1681 C CA . THR A 1 208 ? 0.641 -6.147 -22.286 1.00 122.04 697 THR A CA 1
ATOM 1682 C C . THR A 1 208 ? 0.917 -7.553 -21.767 1.00 115.14 697 THR A C 1
ATOM 1683 O O . THR A 1 208 ? 0.518 -7.920 -20.658 1.00 157.60 697 THR A O 1
ATOM 1687 N N . GLU A 1 209 ? 1.600 -8.351 -22.592 1.00 83.27 698 GLU A N 1
ATOM 1688 C CA . GLU A 1 209 ? 1.985 -9.694 -22.165 1.00 95.66 698 GLU A CA 1
ATOM 1689 C C . GLU A 1 209 ? 2.888 -9.632 -20.939 1.00 113.25 698 GLU A C 1
ATOM 1690 O O . GLU A 1 209 ? 2.785 -10.466 -20.032 1.00 111.13 698 GLU A O 1
ATOM 1696 N N . GLU A 1 210 ? 3.768 -8.631 -20.885 1.00 102.88 699 GLU A N 1
ATOM 1697 C CA . GLU A 1 210 ? 4.655 -8.477 -19.738 1.00 115.37 699 GLU A CA 1
ATOM 1698 C C . GLU A 1 210 ? 3.929 -7.859 -18.553 1.00 122.12 699 GLU A C 1
ATOM 1699 O O . GLU A 1 210 ? 4.273 -8.146 -17.401 1.00 119.77 699 GLU A O 1
ATOM 1705 N N . ASN A 1 211 ? 2.933 -7.010 -18.817 1.00 129.14 700 ASN A N 1
ATOM 1706 C CA . ASN A 1 211 ? 2.148 -6.407 -17.749 1.00 121.41 700 ASN A CA 1
ATOM 1707 C C . ASN A 1 211 ? 1.084 -7.355 -17.213 1.00 110.32 700 ASN A C 1
ATOM 1708 O O . ASN A 1 211 ? 0.622 -7.166 -16.083 1.00 117.04 700 ASN A O 1
ATOM 1713 N N . LYS A 1 212 ? 0.671 -8.348 -18.011 1.00 104.05 701 LYS A N 1
ATOM 1714 C CA . LYS A 1 212 ? -0.348 -9.300 -17.575 1.00 107.66 701 LYS A CA 1
ATOM 1715 C C . LYS A 1 212 ? 0.044 -9.980 -16.273 1.00 107.57 701 LYS A C 1
ATOM 1716 O O . LYS A 1 212 ? -0.799 -10.175 -15.389 1.00 102.58 701 LYS A O 1
ATOM 1722 N N . GLU A 1 213 ? 1.310 -10.389 -16.158 1.00 113.67 702 GLU A N 1
ATOM 1723 C CA . GLU A 1 213 ? 1.784 -11.032 -14.938 1.00 119.33 702 GLU A CA 1
ATOM 1724 C C . GLU A 1 213 ? 1.458 -10.174 -13.721 1.00 121.49 702 GLU A C 1
ATOM 1725 O O . GLU A 1 213 ? 0.955 -10.669 -12.706 1.00 122.63 702 GLU A O 1
ATOM 1731 N N . GLU A 1 214 ? 1.754 -8.876 -13.808 1.00 114.55 703 GLU A N 1
ATOM 1732 C CA . GLU A 1 214 ? 1.342 -7.942 -12.767 1.00 101.26 703 GLU A CA 1
ATOM 1733 C C . GLU A 1 214 ? -0.174 -7.772 -12.766 1.00 82.44 703 GLU A C 1
ATOM 1734 O O . GLU A 1 214 ? -0.813 -7.787 -11.707 1.00 84.36 703 GLU A O 1
ATOM 1740 N N . TYR A 1 215 ? -0.760 -7.606 -13.955 1.00 84.34 704 TYR A N 1
ATOM 1741 C CA . TYR A 1 215 ? -2.189 -7.323 -14.086 1.00 82.10 704 TYR A CA 1
ATOM 1742 C C . TYR A 1 215 ? -3.061 -8.401 -13.451 1.00 70.93 704 TYR A C 1
ATOM 1743 O O . TYR A 1 215 ? -4.055 -8.087 -12.784 1.00 77.58 704 TYR A O 1
ATOM 1752 N N . ILE A 1 216 ? -2.720 -9.677 -13.659 1.00 72.20 705 ILE A N 1
ATOM 1753 C CA . ILE A 1 216 ? -3.556 -10.767 -13.154 1.00 74.42 705 ILE A CA 1
ATOM 1754 C C . ILE A 1 216 ? -3.652 -10.706 -11.636 1.00 75.13 705 ILE A C 1
ATOM 1755 O O . ILE A 1 216 ? -4.727 -10.915 -11.058 1.00 76.70 705 ILE A O 1
ATOM 1760 N N . MET A 1 217 ? -2.528 -10.436 -10.968 1.00 75.00 706 MET A N 1
ATOM 1761 C CA . MET A 1 217 ? -2.515 -10.287 -9.514 1.00 82.17 706 MET A CA 1
ATOM 1762 C C . MET A 1 217 ? -3.527 -9.240 -9.061 1.00 66.68 706 MET A C 1
ATOM 1763 O O . MET A 1 217 ? -4.372 -9.507 -8.199 1.00 77.27 706 MET A O 1
ATOM 1768 N N . LEU A 1 218 ? -3.415 -8.023 -9.612 1.00 49.50 707 LEU A N 1
ATOM 1769 C CA . LEU A 1 218 ? -4.270 -6.905 -9.220 1.00 51.97 707 LEU A CA 1
ATOM 1770 C C . LEU A 1 218 ? -5.746 -7.296 -9.178 1.00 41.78 707 LEU A C 1
ATOM 1771 O O . LEU A 1 218 ? -6.456 -6.954 -8.224 1.00 43.17 707 LEU A O 1
ATOM 1776 N N . LEU A 1 219 ? -6.225 -8.028 -10.191 1.00 44.03 708 LEU A N 1
ATOM 1777 C CA . LEU A 1 219 ? -7.609 -8.506 -10.165 1.00 63.78 708 LEU A CA 1
ATOM 1778 C C . LEU A 1 219 ? -7.838 -9.487 -9.022 1.00 70.67 708 LEU A C 1
ATOM 1779 O O . LEU A 1 219 ? -8.822 -9.367 -8.282 1.00 76.59 708 LEU A O 1
ATOM 1784 N N . THR A 1 220 ? -6.967 -10.497 -8.905 1.00 69.07 709 THR A N 1
ATOM 1785 C CA . THR A 1 220 ? -7.070 -11.461 -7.815 1.00 55.46 709 THR A CA 1
ATOM 1786 C C . THR A 1 220 ? -7.269 -10.768 -6.474 1.00 44.24 709 THR A C 1
ATOM 1787 O O . THR A 1 220 ? -8.127 -11.167 -5.678 1.00 48.83 709 THR A O 1
ATOM 1791 N N . ASP A 1 221 ? -6.498 -9.712 -6.215 1.00 41.72 710 ASP A N 1
ATOM 1792 C CA . ASP A 1 221 ? -6.660 -8.967 -4.972 1.00 65.25 710 ASP A CA 1
ATOM 1793 C C . ASP A 1 221 ? -7.941 -8.138 -4.993 1.00 60.43 710 ASP A C 1
ATOM 1794 O O . ASP A 1 221 ? -8.675 -8.088 -3.998 1.00 69.18 710 ASP A O 1
ATOM 1799 N N . TRP A 1 222 ? -8.217 -7.469 -6.120 1.00 55.27 711 TRP A N 1
ATOM 1800 C CA . TRP A 1 222 ? -9.385 -6.591 -6.224 1.00 56.27 711 TRP A CA 1
ATOM 1801 C C . TRP A 1 222 ? -10.696 -7.344 -6.005 1.00 51.67 711 TRP A C 1
ATOM 1802 O O . TRP A 1 222 ? -11.590 -6.847 -5.308 1.00 47.15 711 TRP A O 1
ATOM 1813 N N . ARG A 1 223 ? -10.838 -8.535 -6.604 1.00 38.84 712 ARG A N 1
ATOM 1814 C CA . ARG A 1 223 ? -12.071 -9.311 -6.463 1.00 31.15 712 ARG A CA 1
ATOM 1815 C C . ARG A 1 223 ? -12.464 -9.469 -5.000 1.00 31.65 712 ARG A C 1
ATOM 1816 O O . ARG A 1 223 ? -13.652 -9.429 -4.657 1.00 39.09 712 ARG A O 1
ATOM 1824 N N . PHE A 1 224 ? -11.477 -9.669 -4.130 1.00 35.41 713 PHE A N 1
ATOM 1825 C CA . PHE A 1 224 ? -11.722 -9.779 -2.696 1.00 38.72 713 PHE A CA 1
ATOM 1826 C C . PHE A 1 224 ? -11.920 -8.413 -2.043 1.00 38.93 713 PHE A C 1
ATOM 1827 O O . PHE A 1 224 ? -12.818 -8.239 -1.211 1.00 42.06 713 PHE A O 1
ATOM 1835 N N . THR A 1 225 ? -11.076 -7.436 -2.387 1.00 53.35 714 THR A N 1
ATOM 1836 C CA . THR A 1 225 ? -11.055 -6.144 -1.709 1.00 49.30 714 THR A CA 1
ATOM 1837 C C . THR A 1 225 ? -11.894 -5.078 -2.413 1.00 39.62 714 THR A C 1
ATOM 1838 O O . THR A 1 225 ? -11.604 -3.881 -2.273 1.00 40.42 714 THR A O 1
ATOM 1842 N N . ARG A 1 226 ? -12.922 -5.470 -3.164 1.00 39.30 715 ARG A N 1
ATOM 1843 C CA . ARG A 1 226 ? -13.782 -4.510 -3.847 1.00 45.93 715 ARG A CA 1
ATOM 1844 C C . ARG A 1 226 ? -14.949 -4.120 -2.945 1.00 48.39 715 ARG A C 1
ATOM 1845 O O . ARG A 1 226 ? -15.640 -4.987 -2.398 1.00 41.91 715 ARG A O 1
ATOM 1853 N N . GLY A 1 227 ? -15.151 -2.814 -2.779 1.00 58.98 716 GLY A N 1
ATOM 1854 C CA . GLY A 1 227 ? -16.271 -2.278 -2.022 1.00 58.99 716 GLY A CA 1
ATOM 1855 C C . GLY A 1 227 ? -16.447 -2.795 -0.606 1.00 59.02 716 GLY A C 1
ATOM 1856 O O . GLY A 1 227 ? -17.527 -2.661 -0.022 1.00 67.15 716 GLY A O 1
ATOM 1857 N N . VAL A 1 228 ? -15.393 -3.374 -0.036 1.00 39.07 717 VAL A N 1
ATOM 1858 C CA . VAL A 1 228 ? -15.427 -3.939 1.309 1.00 48.03 717 VAL A CA 1
ATOM 1859 C C . VAL A 1 228 ? -14.120 -3.558 1.984 1.00 58.74 717 VAL A C 1
ATOM 1860 O O . VAL A 1 228 ? -13.747 -4.118 3.020 1.00 69.22 717 VAL A O 1
ATOM 1864 N N . GLU A 1 229 ? -13.409 -2.610 1.371 1.00 84.99 718 GLU A N 1
ATOM 1865 C CA . GLU A 1 229 ? -12.072 -2.237 1.816 1.00 92.87 718 GLU A CA 1
ATOM 1866 C C . GLU A 1 229 ? -12.079 -1.631 3.213 1.00 82.64 718 GLU A C 1
ATOM 1867 O O . GLU A 1 229 ? -11.121 -1.813 3.973 1.00 69.59 718 GLU A O 1
ATOM 1873 N N . GLU A 1 230 ? -13.144 -0.916 3.573 1.00 56.01 719 GLU A N 1
ATOM 1874 C CA . GLU A 1 230 ? -13.207 -0.167 4.821 1.00 54.48 719 GLU A CA 1
ATOM 1875 C C . GLU A 1 230 ? -13.984 -0.905 5.894 1.00 49.10 719 GLU A C 1
ATOM 1876 O O . GLU A 1 230 ? -13.601 -0.874 7.067 1.00 66.34 719 GLU A O 1
ATOM 1882 N N . GLN A 1 231 ? -15.088 -1.543 5.502 1.00 49.98 720 GLN A N 1
ATOM 1883 C CA . GLN A 1 231 ? -15.756 -2.514 6.358 1.00 48.18 720 GLN A CA 1
ATOM 1884 C C . GLN A 1 231 ? -14.756 -3.516 6.918 1.00 41.45 720 GLN A C 1
ATOM 1885 O O . GLN A 1 231 ? -14.813 -3.874 8.100 1.00 48.83 720 GLN A O 1
ATOM 1891 N N . THR A 1 232 ? -13.840 -3.992 6.072 1.00 30.80 721 THR A N 1
ATOM 1892 C CA . THR A 1 232 ? -12.775 -4.870 6.538 1.00 39.31 721 THR A CA 1
ATOM 1893 C C . THR A 1 232 ? -11.817 -4.128 7.463 1.00 45.88 721 THR A C 1
ATOM 1894 O O . THR A 1 232 ? -11.500 -4.605 8.559 1.00 39.93 721 THR A O 1
ATOM 1898 N N . LYS A 1 233 ? -11.321 -2.968 7.020 1.00 28.50 722 LYS A N 1
ATOM 1899 C CA . LYS A 1 233 ? -10.402 -2.178 7.838 1.00 48.92 722 LYS A CA 1
ATOM 1900 C C . LYS A 1 233 ? -11.024 -1.796 9.179 1.00 40.39 722 LYS A C 1
ATOM 1901 O O . LYS A 1 233 ? -10.329 -1.742 10.202 1.00 39.61 722 LYS A O 1
ATOM 1907 N N . ALA A 1 234 ? -12.329 -1.516 9.195 1.00 75.79 723 ALA A N 1
ATOM 1908 C CA . ALA A 1 234 ? -13.004 -1.201 10.451 1.00 60.80 723 ALA A CA 1
ATOM 1909 C C . ALA A 1 234 ? -13.137 -2.447 11.317 1.00 42.96 723 ALA A C 1
ATOM 1910 O O . ALA A 1 234 ? -12.814 -2.424 12.511 1.00 26.17 723 ALA A O 1
ATOM 1912 N N . PHE A 1 235 ? -13.627 -3.542 10.726 1.00 42.27 724 PHE A N 1
ATOM 1913 C CA . PHE A 1 235 ? -13.700 -4.827 11.417 1.00 37.36 724 PHE A CA 1
ATOM 1914 C C . PHE A 1 235 ? -12.376 -5.196 12.072 1.00 38.18 724 PHE A C 1
ATOM 1915 O O . PHE A 1 235 ? -12.326 -5.518 13.265 1.00 46.40 724 PHE A O 1
ATOM 1923 N N . LEU A 1 236 ? -11.292 -5.169 11.293 1.00 24.64 725 LEU A N 1
ATOM 1924 C CA . LEU A 1 236 ? -9.991 -5.593 11.798 1.00 38.66 725 LEU A CA 1
ATOM 1925 C C . LEU A 1 236 ? -9.522 -4.726 12.957 1.00 49.06 725 LEU A C 1
ATOM 1926 O O . LEU A 1 236 ? -8.801 -5.208 13.839 1.00 46.91 725 LEU A O 1
ATOM 1931 N N A ASP A 1 237 ? -9.912 -3.448 12.970 0.42 61.80 726 ASP A N 1
ATOM 1932 N N B ASP A 1 237 ? -9.915 -3.451 12.973 0.58 65.79 726 ASP A N 1
ATOM 1933 C CA A ASP A 1 237 ? -9.519 -2.558 14.059 0.42 54.46 726 ASP A CA 1
ATOM 1934 C CA B ASP A 1 237 ? -9.516 -2.564 14.060 0.58 58.06 726 ASP A CA 1
ATOM 1935 C C A ASP A 1 237 ? -10.104 -3.038 15.381 0.42 57.31 726 ASP A C 1
ATOM 1936 C C B ASP A 1 237 ? -10.107 -3.024 15.386 0.58 59.95 726 ASP A C 1
ATOM 1937 O O A ASP A 1 237 ? -9.387 -3.171 16.380 0.42 60.11 726 ASP A O 1
ATOM 1938 O O B ASP A 1 237 ? -9.399 -3.120 16.396 0.58 63.87 726 ASP A O 1
ATOM 1947 N N . GLY A 1 238 ? -11.409 -3.317 15.399 1.00 44.92 727 GLY A N 1
ATOM 1948 C CA . GLY A 1 238 ? -12.052 -3.749 16.631 1.00 47.82 727 GLY A CA 1
ATOM 1949 C C . GLY A 1 238 ? -11.509 -5.063 17.157 1.00 47.79 727 GLY A C 1
ATOM 1950 O O . GLY A 1 238 ? -11.330 -5.233 18.366 1.00 97.47 727 GLY A O 1
ATOM 1951 N N . PHE A 1 239 ? -11.257 -6.017 16.259 1.00 35.06 728 PHE A N 1
ATOM 1952 C CA . PHE A 1 239 ? -10.615 -7.262 16.664 1.00 27.70 728 PHE A CA 1
ATOM 1953 C C . PHE A 1 239 ? -9.217 -7.008 17.218 1.00 33.04 728 PHE A C 1
ATOM 1954 O O . PHE A 1 239 ? -8.851 -7.536 18.274 1.00 34.00 728 PHE A O 1
ATOM 1962 N N . ASN A 1 240 ? -8.410 -6.216 16.504 1.00 38.75 729 ASN A N 1
ATOM 1963 C CA . ASN A 1 240 ? -7.076 -5.885 17.000 1.00 50.62 729 ASN A CA 1
ATOM 1964 C C . ASN A 1 240 ? -7.162 -5.165 18.343 1.00 61.41 729 ASN A C 1
ATOM 1965 O O . ASN A 1 240 ? -6.309 -5.357 19.217 1.00 73.77 729 ASN A O 1
ATOM 1970 N N . GLU A 1 241 ? -8.178 -4.308 18.509 1.00 61.51 730 GLU A N 1
ATOM 1971 C CA . GLU A 1 241 ? -8.358 -3.556 19.749 1.00 59.09 730 GLU A CA 1
ATOM 1972 C C . GLU A 1 241 ? -8.430 -4.459 20.973 1.00 51.75 730 GLU A C 1
ATOM 1973 O O . GLU A 1 241 ? -8.049 -4.044 22.071 1.00 53.40 730 GLU A O 1
ATOM 1979 N N . VAL A 1 242 ? -8.918 -5.684 20.811 1.00 45.04 731 VAL A N 1
ATOM 1980 C CA . VAL A 1 242 ? -9.073 -6.621 21.921 1.00 38.23 731 VAL A CA 1
ATOM 1981 C C . VAL A 1 242 ? -7.958 -7.658 21.945 1.00 41.16 731 VAL A C 1
ATOM 1982 O O . VAL A 1 242 ? -7.331 -7.880 22.980 1.00 65.78 731 VAL A O 1
ATOM 1986 N N . ALA A 1 243 ? -7.687 -8.298 20.809 1.00 30.89 732 ALA A N 1
ATOM 1987 C CA . ALA A 1 243 ? -6.647 -9.319 20.724 1.00 38.22 732 ALA A CA 1
ATOM 1988 C C . ALA A 1 243 ? -5.781 -9.024 19.509 1.00 38.42 732 ALA A C 1
ATOM 1989 O O . ALA A 1 243 ? -6.311 -8.919 18.383 1.00 26.59 732 ALA A O 1
ATOM 1991 N N . PRO A 1 244 ? -4.468 -8.892 19.679 1.00 39.13 733 PRO A N 1
ATOM 1992 C CA . PRO A 1 244 ? -3.580 -8.634 18.538 1.00 46.19 733 PRO A CA 1
ATOM 1993 C C . PRO A 1 244 ? -3.664 -9.719 17.474 1.00 47.81 733 PRO A C 1
ATOM 1994 O O . PRO A 1 244 ? -3.640 -10.914 17.773 1.00 39.62 733 PRO A O 1
ATOM 1998 N N . LEU A 1 245 ? -3.794 -9.286 16.220 1.00 54.61 734 LEU A N 1
ATOM 1999 C CA . LEU A 1 245 ? -3.668 -10.225 15.112 1.00 49.29 734 LEU A CA 1
ATOM 2000 C C . LEU A 1 245 ? -2.302 -10.895 15.124 1.00 34.25 734 LEU A C 1
ATOM 2001 O O . LEU A 1 245 ? -2.160 -12.032 14.657 1.00 24.24 734 LEU A O 1
ATOM 2006 N N . GLU A 1 246 ? -1.289 -10.195 15.648 1.00 36.88 735 GLU A N 1
ATOM 2007 C CA . GLU A 1 246 ? 0.058 -10.737 15.764 1.00 39.78 735 GLU A CA 1
ATOM 2008 C C . GLU A 1 246 ? 0.081 -12.034 16.559 1.00 34.65 735 GLU A C 1
ATOM 2009 O O . GLU A 1 246 ? 1.027 -12.816 16.426 1.00 33.40 735 GLU A O 1
ATOM 2015 N N . TRP A 1 247 ? -0.924 -12.253 17.407 1.00 25.45 736 TRP A N 1
ATOM 2016 C CA . TRP A 1 247 ? -1.071 -13.492 18.163 1.00 28.48 736 TRP A CA 1
ATOM 2017 C C . TRP A 1 247 ? -1.364 -14.676 17.255 1.00 23.13 736 TRP A C 1
ATOM 2018 O O . TRP A 1 247 ? -1.144 -15.823 17.659 1.00 19.87 736 TRP A O 1
ATOM 2029 N N . LEU A 1 248 ? -1.873 -14.420 16.051 1.00 22.29 737 LEU A N 1
ATOM 2030 C CA . LEU A 1 248 ? -2.220 -15.462 15.100 1.00 17.71 737 LEU A CA 1
ATOM 2031 C C . LEU A 1 248 ? -1.185 -15.570 13.992 1.00 23.97 737 LEU A C 1
ATOM 2032 O O . LEU A 1 248 ? -1.463 -16.172 12.953 1.00 7.38 737 LEU A O 1
ATOM 2037 N N . ARG A 1 249 ? 0.027 -15.059 14.221 1.00 30.24 738 ARG A N 1
ATOM 2038 C CA . ARG A 1 249 ? 1.035 -15.040 13.164 1.00 29.58 738 ARG A CA 1
ATOM 2039 C C . ARG A 1 249 ? 1.479 -16.442 12.762 1.00 25.74 738 ARG A C 1
ATOM 2040 O O . ARG A 1 249 ? 1.876 -16.658 11.611 1.00 44.03 738 ARG A O 1
ATOM 2048 N N . TYR A 1 250 ? 1.392 -17.404 13.677 1.00 28.72 739 TYR A N 1
ATOM 2049 C CA . TYR A 1 250 ? 1.844 -18.761 13.416 1.00 37.12 739 TYR A CA 1
ATOM 2050 C C . TYR A 1 250 ? 0.781 -19.640 12.766 1.00 29.43 739 TYR A C 1
ATOM 2051 O O . TYR A 1 250 ? 1.120 -20.696 12.219 1.00 7.69 739 TYR A O 1
ATOM 2060 N N . PHE A 1 251 ? -0.485 -19.232 12.808 1.00 19.40 740 PHE A N 1
ATOM 2061 C CA . PHE A 1 251 ? -1.568 -20.056 12.294 1.00 23.27 740 PHE A CA 1
ATOM 2062 C C . PHE A 1 251 ? -1.688 -19.900 10.779 1.00 21.91 740 PHE A C 1
ATOM 2063 O O . PHE A 1 251 ? -1.119 -18.988 10.172 1.00 27.03 740 PHE A O 1
ATOM 2071 N N . ASP A 1 252 ? -2.445 -20.805 10.166 1.00 34.19 741 ASP A N 1
ATOM 2072 C CA . ASP A 1 252 ? -2.823 -20.684 8.764 1.00 34.55 741 ASP A CA 1
ATOM 2073 C C . ASP A 1 252 ? -4.343 -20.569 8.669 1.00 33.57 741 ASP A C 1
ATOM 2074 O O . ASP A 1 252 ? -5.055 -20.567 9.677 1.00 23.08 741 ASP A O 1
ATOM 2079 N N . GLU A 1 253 ? -4.826 -20.459 7.430 1.00 27.37 742 GLU A N 1
ATOM 2080 C CA . GLU A 1 253 ? -6.248 -20.240 7.190 1.00 32.54 742 GLU A CA 1
ATOM 2081 C C . GLU A 1 253 ? -7.090 -21.357 7.803 1.00 22.27 742 GLU A C 1
ATOM 2082 O O . GLU A 1 253 ? -8.070 -21.097 8.510 1.00 23.54 742 GLU A O 1
ATOM 2088 N N . LYS A 1 254 ? -6.719 -22.612 7.537 1.00 39.46 743 LYS A N 1
ATOM 2089 C CA . LYS A 1 254 ? -7.537 -23.746 7.949 1.00 40.21 743 LYS A CA 1
ATOM 2090 C C . LYS A 1 254 ? -7.407 -24.031 9.441 1.00 30.60 743 LYS A C 1
ATOM 2091 O O . LYS A 1 254 ? -8.401 -24.369 10.095 1.00 35.07 743 LYS A O 1
ATOM 2097 N N . GLU A 1 255 ? -6.199 -23.899 10.000 1.00 27.26 744 GLU A N 1
ATOM 2098 C CA . GLU A 1 255 ? -6.047 -24.002 11.449 1.00 23.76 744 GLU A CA 1
ATOM 2099 C C . GLU A 1 255 ? -6.937 -22.991 12.156 1.00 17.66 744 GLU A C 1
ATOM 2100 O O . GLU A 1 255 ? -7.611 -23.321 13.138 1.00 25.58 744 GLU A O 1
ATOM 2106 N N . LEU A 1 256 ? -6.967 -21.758 11.646 1.00 4.39 745 LEU A N 1
ATOM 2107 C CA . LEU A 1 256 ? -7.691 -20.680 12.307 1.00 15.34 745 LEU A CA 1
ATOM 2108 C C . LEU A 1 256 ? -9.191 -20.959 12.340 1.00 25.31 745 LEU A C 1
ATOM 2109 O O . LEU A 1 256 ? -9.847 -20.755 13.367 1.00 29.15 745 LEU A O 1
ATOM 2114 N N . GLU A 1 257 ? -9.757 -21.411 11.214 1.00 19.59 746 GLU A N 1
ATOM 2115 C CA . GLU A 1 257 ? -11.187 -21.714 11.177 1.00 26.35 746 GLU A CA 1
ATOM 2116 C C . GLU A 1 257 ? -11.569 -22.750 12.223 1.00 29.50 746 GLU A C 1
ATOM 2117 O O . GLU A 1 257 ? -12.636 -22.655 12.841 1.00 37.98 746 GLU A O 1
ATOM 2123 N N . LEU A 1 258 ? -10.705 -23.739 12.444 1.00 36.18 747 LEU A N 1
ATOM 2124 C CA . LEU A 1 258 ? -11.012 -24.775 13.420 1.00 42.47 747 LEU A CA 1
ATOM 2125 C C . LEU A 1 258 ? -11.000 -24.220 14.839 1.00 47.57 747 LEU A C 1
ATOM 2126 O O . LEU A 1 258 ? -11.722 -24.720 15.709 1.00 49.21 747 LEU A O 1
ATOM 2131 N N . MET A 1 259 ? -10.184 -23.196 15.091 1.00 47.75 748 MET A N 1
ATOM 2132 C CA . MET A 1 259 ? -10.207 -22.519 16.384 1.00 38.71 748 MET A CA 1
ATOM 2133 C C . MET A 1 259 ? -11.546 -21.839 16.649 1.00 25.80 748 MET A C 1
ATOM 2134 O O . MET A 1 259 ? -12.080 -21.926 17.761 1.00 32.44 748 MET A O 1
ATOM 2139 N N . LEU A 1 260 ? -12.114 -21.167 15.644 1.00 19.32 749 LEU A N 1
ATOM 2140 C CA . LEU A 1 260 ? -13.324 -20.383 15.880 1.00 19.81 749 LEU A CA 1
ATOM 2141 C C . LEU A 1 260 ? -14.577 -21.247 15.926 1.00 20.43 749 LEU A C 1
ATOM 2142 O O . LEU A 1 260 ? -15.538 -20.897 16.621 1.00 20.97 749 LEU A O 1
ATOM 2147 N N . CYS A 1 261 ? -14.605 -22.343 15.173 1.00 39.25 750 CYS A N 1
ATOM 2148 C CA . CYS A 1 261 ? -15.763 -23.222 15.150 1.00 48.40 750 CYS A CA 1
ATOM 2149 C C . CYS A 1 261 ? -15.621 -24.422 16.075 1.00 32.43 750 CYS A C 1
ATOM 2150 O O . CYS A 1 261 ? -16.639 -24.988 16.487 1.00 36.53 750 CYS A O 1
ATOM 2153 N N . GLY A 1 262 ? -14.400 -24.814 16.416 1.00 15.24 751 GLY A N 1
ATOM 2154 C CA . GLY A 1 262 ? -14.192 -25.964 17.264 1.00 25.51 751 GLY A CA 1
ATOM 2155 C C . GLY A 1 262 ? -14.255 -27.252 16.462 1.00 30.89 751 GLY A C 1
ATOM 2156 O O . GLY A 1 262 ? -14.711 -27.290 15.319 1.00 36.12 751 GLY A O 1
ATOM 2157 N N . MET A 1 263 ? -13.779 -28.329 17.072 1.00 22.75 752 MET A N 1
ATOM 2158 C CA . MET A 1 263 ? -13.735 -29.608 16.384 1.00 34.34 752 MET A CA 1
ATOM 2159 C C . MET A 1 263 ? -14.959 -30.435 16.738 1.00 36.58 752 MET A C 1
ATOM 2160 O O . MET A 1 263 ? -15.464 -30.385 17.862 1.00 57.23 752 MET A O 1
ATOM 2165 N N . GLN A 1 264 ? -15.433 -31.194 15.759 1.00 74.22 753 GLN A N 1
ATOM 2166 C CA . GLN A 1 264 ? -16.488 -32.165 15.975 1.00 77.80 753 GLN A CA 1
ATOM 2167 C C . GLN A 1 264 ? -15.950 -33.551 15.656 1.00 69.23 753 GLN A C 1
ATOM 2168 O O . GLN A 1 264 ? -14.927 -33.703 14.983 1.00 55.43 753 GLN A O 1
ATOM 2174 N N . GLU A 1 265 ? -16.648 -34.569 16.144 1.00 73.85 754 GLU A N 1
ATOM 2175 C CA . GLU A 1 265 ? -16.457 -35.907 15.614 1.00 74.69 754 GLU A CA 1
ATOM 2176 C C . GLU A 1 265 ? -17.216 -36.009 14.297 1.00 82.23 754 GLU A C 1
ATOM 2177 O O . GLU A 1 265 ? -18.338 -35.506 14.173 1.00 93.06 754 GLU A O 1
ATOM 2183 N N . ILE A 1 266 ? -16.612 -36.663 13.311 1.00 65.00 755 ILE A N 1
ATOM 2184 C CA . ILE A 1 266 ? -17.213 -36.797 11.989 1.00 69.07 755 ILE A CA 1
ATOM 2185 C C . ILE A 1 266 ? -17.849 -38.173 11.865 1.00 70.56 755 ILE A C 1
ATOM 2186 O O . ILE A 1 266 ? -17.217 -39.192 12.175 1.00 52.48 755 ILE A O 1
ATOM 2191 N N . ASP A 1 267 ? -19.098 -38.204 11.400 1.00 76.82 756 ASP A N 1
ATOM 2192 C CA . ASP A 1 267 ? -19.800 -39.461 11.183 1.00 84.68 756 ASP A CA 1
ATOM 2193 C C . ASP A 1 267 ? -19.137 -40.182 10.017 1.00 86.66 756 ASP A C 1
ATOM 2194 O O . ASP A 1 267 ? -19.519 -39.995 8.857 1.00 96.71 756 ASP A O 1
ATOM 2199 N N . MET A 1 268 ? -18.119 -40.987 10.335 1.00 61.52 757 MET A N 1
ATOM 2200 C CA . MET A 1 268 ? -17.361 -41.712 9.319 1.00 74.83 757 MET A CA 1
ATOM 2201 C C . MET A 1 268 ? -18.262 -42.540 8.410 1.00 89.97 757 MET A C 1
ATOM 2202 O O . MET A 1 268 ? -18.019 -42.632 7.201 1.00 104.35 757 MET A O 1
ATOM 2207 N N . SER A 1 269 ? -19.308 -43.148 8.972 1.00 99.30 758 SER A N 1
ATOM 2208 C CA . SER A 1 269 ? -20.277 -43.878 8.160 1.00 86.92 758 SER A CA 1
ATOM 2209 C C . SER A 1 269 ? -20.971 -42.942 7.177 1.00 75.82 758 SER A C 1
ATOM 2210 O O . SER A 1 269 ? -20.983 -43.184 5.963 1.00 71.53 758 SER A O 1
ATOM 2213 N N . ASP A 1 270 ? -21.592 -41.881 7.702 1.00 70.53 759 ASP A N 1
ATOM 2214 C CA . ASP A 1 270 ? -22.327 -40.927 6.877 1.00 55.48 759 ASP A CA 1
ATOM 2215 C C . ASP A 1 270 ? -21.468 -40.385 5.739 1.00 55.66 759 ASP A C 1
ATOM 2216 O O . ASP A 1 270 ? -21.982 -40.101 4.650 1.00 76.36 759 ASP A O 1
ATOM 2221 N N . TRP A 1 271 ? -20.163 -40.225 5.973 1.00 39.09 760 TRP A N 1
ATOM 2222 C CA . TRP A 1 271 ? -19.258 -39.800 4.911 1.00 43.84 760 TRP A CA 1
ATOM 2223 C C . TRP A 1 271 ? -19.232 -40.818 3.777 1.00 55.10 760 TRP A C 1
ATOM 2224 O O . TRP A 1 271 ? -19.509 -40.486 2.618 1.00 82.47 760 TRP A O 1
ATOM 2235 N N . GLN A 1 272 ? -18.885 -42.069 4.095 1.00 63.40 761 GLN A N 1
ATOM 2236 C CA . GLN A 1 272 ? -18.870 -43.121 3.081 1.00 77.94 761 GLN A CA 1
ATOM 2237 C C . GLN A 1 272 ? -20.240 -43.298 2.437 1.00 81.36 761 GLN A C 1
ATOM 2238 O O . GLN A 1 272 ? -20.337 -43.576 1.236 1.00 82.23 761 GLN A O 1
ATOM 2244 N N . LYS A 1 273 ? -21.312 -43.131 3.215 1.00 83.54 762 LYS A N 1
ATOM 2245 C CA . LYS A 1 273 ? -22.653 -43.371 2.697 1.00 88.85 762 LYS A CA 1
ATOM 2246 C C . LYS A 1 273 ? -23.166 -42.226 1.835 1.00 68.19 762 LYS A C 1
ATOM 2247 O O . LYS A 1 273 ? -24.126 -42.420 1.080 1.00 60.44 762 LYS A O 1
ATOM 2253 N N . SER A 1 274 ? -22.546 -41.048 1.915 1.00 55.72 763 SER A N 1
ATOM 2254 C CA . SER A 1 274 ? -22.958 -39.902 1.114 1.00 56.73 763 SER A CA 1
ATOM 2255 C C . SER A 1 274 ? -21.829 -39.396 0.226 1.00 53.53 763 SER A C 1
ATOM 2256 O O . SER A 1 274 ? -21.824 -38.224 -0.164 1.00 40.91 763 SER A O 1
ATOM 2259 N N . THR A 1 275 ? -20.869 -40.258 -0.095 1.00 67.70 764 THR A N 1
ATOM 2260 C CA . THR A 1 275 ? -19.797 -39.933 -1.022 1.00 63.75 764 THR A CA 1
ATOM 2261 C C . THR A 1 275 ? -20.169 -40.478 -2.394 1.00 63.40 764 THR A C 1
ATOM 2262 O O . THR A 1 275 ? -20.466 -41.670 -2.532 1.00 64.03 764 THR A O 1
ATOM 2266 N N . ILE A 1 276 ? -20.148 -39.612 -3.400 1.00 57.77 765 ILE A N 1
ATOM 2267 C CA . ILE A 1 276 ? -20.423 -40.010 -4.772 1.00 58.06 765 ILE A CA 1
ATOM 2268 C C . ILE A 1 276 ? -19.123 -39.947 -5.560 1.00 56.53 765 ILE A C 1
ATOM 2269 O O . ILE A 1 276 ? -18.153 -39.295 -5.164 1.00 56.31 765 ILE A O 1
ATOM 2274 N N . TYR A 1 277 ? -19.101 -40.650 -6.688 1.00 57.00 766 TYR A N 1
ATOM 2275 C CA . TYR A 1 277 ? -17.876 -40.822 -7.450 1.00 63.84 766 TYR A CA 1
ATOM 2276 C C . TYR A 1 277 ? -18.126 -40.543 -8.925 1.00 59.07 766 TYR A C 1
ATOM 2277 O O . TYR A 1 277 ? -19.244 -40.672 -9.431 1.00 64.21 766 TYR A O 1
ATOM 2286 N N . ARG A 1 278 ? -17.047 -40.179 -9.613 1.00 53.84 767 ARG A N 1
ATOM 2287 C CA . ARG A 1 278 ? -17.030 -40.004 -11.058 1.00 56.90 767 ARG A CA 1
ATOM 2288 C C . ARG A 1 278 ? -15.819 -40.742 -11.597 1.00 63.76 767 ARG A C 1
ATOM 2289 O O . ARG A 1 278 ? -14.735 -40.658 -11.010 1.00 65.30 767 ARG A O 1
ATOM 2297 N N . HIS A 1 279 ? -16.017 -41.495 -12.683 1.00 93.20 768 HIS A N 1
ATOM 2298 C CA . HIS A 1 279 ? -14.997 -42.375 -13.250 1.00 86.15 768 HIS A CA 1
ATOM 2299 C C . HIS A 1 279 ? -14.632 -43.486 -12.269 1.00 79.33 768 HIS A C 1
ATOM 2300 O O . HIS A 1 279 ? -14.573 -44.661 -12.645 1.00 100.83 768 HIS A O 1
ATOM 2307 N N . TYR A 1 280 ? -14.430 -43.139 -11.002 1.00 62.49 769 TYR A N 1
ATOM 2308 C CA . TYR A 1 280 ? -14.216 -44.153 -9.989 1.00 66.78 769 TYR A CA 1
ATOM 2309 C C . TYR A 1 280 ? -15.535 -44.852 -9.665 1.00 63.80 769 TYR A C 1
ATOM 2310 O O . TYR A 1 280 ? -16.622 -44.400 -10.036 1.00 51.51 769 TYR A O 1
ATOM 2319 N N . THR A 1 281 ? -15.426 -45.976 -8.962 1.00 82.30 770 THR A N 1
ATOM 2320 C CA . THR A 1 281 ? -16.570 -46.660 -8.377 1.00 89.96 770 THR A CA 1
ATOM 2321 C C . THR A 1 281 ? -16.240 -46.980 -6.926 1.00 87.09 770 THR A C 1
ATOM 2322 O O . THR A 1 281 ? -15.106 -46.798 -6.474 1.00 95.40 770 THR A O 1
ATOM 2326 N N . LYS A 1 282 ? -17.242 -47.456 -6.183 1.00 84.42 771 LYS A N 1
ATOM 2327 C CA . LYS A 1 282 ? -17.019 -47.692 -4.759 1.00 79.22 771 LYS A CA 1
ATOM 2328 C C . LYS A 1 282 ? -16.044 -48.840 -4.526 1.00 72.66 771 LYS A C 1
ATOM 2329 O O . LYS A 1 282 ? -15.280 -48.816 -3.555 1.00 74.24 771 LYS A O 1
ATOM 2335 N N . ASN A 1 283 ? -16.054 -49.842 -5.398 1.00 94.72 772 ASN A N 1
ATOM 2336 C CA . ASN A 1 283 ? -15.171 -51.007 -5.288 1.00 88.91 772 ASN A CA 1
ATOM 2337 C C . ASN A 1 283 ? -13.954 -50.915 -6.203 1.00 79.13 772 ASN A C 1
ATOM 2338 O O . ASN A 1 283 ? -13.647 -51.847 -6.947 1.00 91.85 772 ASN A O 1
ATOM 2343 N N . SER A 1 284 ? -13.338 -49.740 -6.270 1.00 38.04 773 SER A N 1
ATOM 2344 C CA . SER A 1 284 ? -12.049 -49.568 -6.920 1.00 50.20 773 SER A CA 1
ATOM 2345 C C . SER A 1 284 ? -10.924 -49.788 -5.913 1.00 70.27 773 SER A C 1
ATOM 2346 O O . SER A 1 284 ? -11.116 -49.667 -4.701 1.00 102.45 773 SER A O 1
ATOM 2349 N N . LYS A 1 285 ? -9.738 -50.112 -6.432 1.00 87.40 774 LYS A N 1
ATOM 2350 C CA . LYS A 1 285 ? -8.578 -50.257 -5.559 1.00 91.65 774 LYS A CA 1
ATOM 2351 C C . LYS A 1 285 ? -8.282 -48.957 -4.816 1.00 97.11 774 LYS A C 1
ATOM 2352 O O . LYS A 1 285 ? -8.000 -48.971 -3.611 1.00 114.48 774 LYS A O 1
ATOM 2358 N N . GLN A 1 286 ? -8.328 -47.824 -5.523 1.00 80.41 775 GLN A N 1
ATOM 2359 C CA . GLN A 1 286 ? -7.993 -46.536 -4.918 1.00 75.09 775 GLN A CA 1
ATOM 2360 C C . GLN A 1 286 ? -8.915 -46.187 -3.753 1.00 67.16 775 GLN A C 1
ATOM 2361 O O . GLN A 1 286 ? -8.453 -45.764 -2.685 1.00 75.45 775 GLN A O 1
ATOM 2367 N N . ILE A 1 287 ? -10.225 -46.353 -3.935 1.00 56.45 776 ILE A N 1
ATOM 2368 C CA . ILE A 1 287 ? -11.181 -45.931 -2.901 1.00 61.19 776 ILE A CA 1
ATOM 2369 C C . ILE A 1 287 ? -11.169 -46.893 -1.728 1.00 80.61 776 ILE A C 1
ATOM 2370 O O . ILE A 1 287 ? -11.175 -46.476 -0.561 1.00 82.23 776 ILE A O 1
ATOM 2375 N N . GLN A 1 288 ? -11.182 -48.195 -2.018 1.00 109.02 777 GLN A N 1
ATOM 2376 C CA . GLN A 1 288 ? -11.087 -49.179 -0.938 1.00 99.65 777 GLN A CA 1
ATOM 2377 C C . GLN A 1 288 ? -9.813 -48.950 -0.127 1.00 85.30 777 GLN A C 1
ATOM 2378 O O . GLN A 1 288 ? -9.771 -49.250 1.071 1.00 61.18 777 GLN A O 1
ATOM 2384 N N . TRP A 1 289 ? -8.770 -48.407 -0.774 1.00 77.25 778 TRP A N 1
ATOM 2385 C CA . TRP A 1 289 ? -7.598 -47.891 -0.071 1.00 81.98 778 TRP A CA 1
ATOM 2386 C C . TRP A 1 289 ? -7.888 -46.546 0.588 1.00 91.93 778 TRP A C 1
ATOM 2387 O O . TRP A 1 289 ? -7.357 -46.252 1.664 1.00 119.18 778 TRP A O 1
ATOM 2398 N N . PHE A 1 290 ? -8.666 -45.689 -0.083 1.00 66.41 779 PHE A N 1
ATOM 2399 C CA . PHE A 1 290 ? -8.893 -44.334 0.414 1.00 54.33 779 PHE A CA 1
ATOM 2400 C C . PHE A 1 290 ? -9.544 -44.350 1.791 1.00 49.96 779 PHE A C 1
ATOM 2401 O O . PHE A 1 290 ? -9.074 -43.682 2.719 1.00 43.90 779 PHE A O 1
ATOM 2409 N N . TRP A 1 291 ? -10.630 -45.112 1.949 1.00 46.26 780 TRP A N 1
ATOM 2410 C CA . TRP A 1 291 ? -11.260 -45.188 3.260 1.00 58.31 780 TRP A CA 1
ATOM 2411 C C . TRP A 1 291 ? -10.403 -45.955 4.254 1.00 64.55 780 TRP A C 1
ATOM 2412 O O . TRP A 1 291 ? -10.597 -45.799 5.465 1.00 49.71 780 TRP A O 1
ATOM 2423 N N . GLN A 1 292 ? -9.486 -46.800 3.773 1.00 84.56 781 GLN A N 1
ATOM 2424 C CA . GLN A 1 292 ? -8.461 -47.353 4.653 1.00 82.88 781 GLN A CA 1
ATOM 2425 C C . GLN A 1 292 ? -7.643 -46.237 5.290 1.00 71.49 781 GLN A C 1
ATOM 2426 O O . GLN A 1 292 ? -7.521 -46.169 6.514 1.00 85.79 781 GLN A O 1
ATOM 2432 N N . VAL A 1 293 ? -7.162 -45.290 4.479 1.00 50.86 782 VAL A N 1
ATOM 2433 C CA . VAL A 1 293 ? -6.330 -44.215 5.014 1.00 51.06 782 VAL A CA 1
ATOM 2434 C C . VAL A 1 293 ? -7.155 -43.291 5.899 1.00 50.18 782 VAL A C 1
ATOM 2435 O O . VAL A 1 293 ? -6.710 -42.882 6.978 1.00 66.34 782 VAL A O 1
ATOM 2439 N N . VAL A 1 294 ? -8.379 -42.971 5.475 1.00 31.91 783 VAL A N 1
ATOM 2440 C CA . VAL A 1 294 ? -9.216 -42.071 6.252 1.00 43.21 783 VAL A CA 1
ATOM 2441 C C . VAL A 1 294 ? -9.600 -42.690 7.597 1.00 48.41 783 VAL A C 1
ATOM 2442 O O . VAL A 1 294 ? -9.863 -41.955 8.554 1.00 43.55 783 VAL A O 1
ATOM 2446 N N . LYS A 1 295 ? -9.582 -44.023 7.731 1.00 44.26 784 LYS A N 1
ATOM 2447 C CA . LYS A 1 295 ? -9.907 -44.609 9.034 1.00 51.98 784 LYS A CA 1
ATOM 2448 C C . LYS A 1 295 ? -8.745 -44.498 10.035 1.00 64.07 784 LYS A C 1
ATOM 2449 O O . LYS A 1 295 ? -8.901 -43.879 11.095 1.00 93.93 784 LYS A O 1
ATOM 2455 N N . GLU A 1 296 ? -7.565 -45.068 9.726 1.00 88.75 785 GLU A N 1
ATOM 2456 C CA . GLU A 1 296 ? -6.403 -44.901 10.613 1.00 88.17 785 GLU A CA 1
ATOM 2457 C C . GLU A 1 296 ? -5.974 -43.442 10.499 1.00 76.26 785 GLU A C 1
ATOM 2458 O O . GLU A 1 296 ? -4.985 -43.087 9.855 1.00 72.80 785 GLU A O 1
ATOM 2464 N N . MET A 1 297 ? -6.767 -42.575 11.120 1.00 54.28 786 MET A N 1
ATOM 2465 C CA . MET A 1 297 ? -6.570 -41.140 10.998 1.00 57.24 786 MET A CA 1
ATOM 2466 C C . MET A 1 297 ? -7.211 -40.521 12.229 1.00 49.75 786 MET A C 1
ATOM 2467 O O . MET A 1 297 ? -8.336 -40.885 12.588 1.00 48.20 786 MET A O 1
ATOM 2472 N N . ASP A 1 298 ? -6.507 -39.595 12.873 1.00 58.56 787 ASP A N 1
ATOM 2473 C CA . ASP A 1 298 ? -7.115 -38.872 13.979 1.00 58.29 787 ASP A CA 1
ATOM 2474 C C . ASP A 1 298 ? -8.144 -37.873 13.460 1.00 46.12 787 ASP A C 1
ATOM 2475 O O . ASP A 1 298 ? -8.150 -37.499 12.284 1.00 40.32 787 ASP A O 1
ATOM 2480 N N . ASN A 1 299 ? -9.045 -37.465 14.357 1.00 53.02 788 ASN A N 1
ATOM 2481 C CA . ASN A 1 299 ? -10.099 -36.527 13.981 1.00 53.77 788 ASN A CA 1
ATOM 2482 C C . ASN A 1 299 ? -9.521 -35.203 13.491 1.00 56.93 788 ASN A C 1
ATOM 2483 O O . ASN A 1 299 ? -10.153 -34.507 12.684 1.00 55.17 788 ASN A O 1
ATOM 2488 N N . GLU A 1 300 ? -8.313 -34.855 13.940 1.00 61.42 789 GLU A N 1
ATOM 2489 C CA . GLU A 1 300 ? -7.710 -33.587 13.546 1.00 69.11 789 GLU A CA 1
ATOM 2490 C C . GLU A 1 300 ? -7.540 -33.507 12.034 1.00 63.77 789 GLU A C 1
ATOM 2491 O O . GLU A 1 300 ? -7.848 -32.479 11.422 1.00 80.61 789 GLU A O 1
ATOM 2497 N N . LYS A 1 301 ? -7.084 -34.594 11.408 1.00 45.39 790 LYS A N 1
ATOM 2498 C CA . LYS A 1 301 ? -6.851 -34.562 9.966 1.00 50.68 790 LYS A CA 1
ATOM 2499 C C . LYS A 1 301 ? -8.145 -34.654 9.173 1.00 40.49 790 LYS A C 1
ATOM 2500 O O . LYS A 1 301 ? -8.279 -34.001 8.135 1.00 36.14 790 LYS A O 1
ATOM 2506 N N . ARG A 1 302 ? -9.077 -35.500 9.620 1.00 38.50 791 ARG A N 1
ATOM 2507 C CA . ARG A 1 302 ? -10.335 -35.689 8.903 1.00 35.37 791 ARG A CA 1
ATOM 2508 C C . ARG A 1 302 ? -11.034 -34.361 8.625 1.00 23.61 791 ARG A C 1
ATOM 2509 O O . ARG A 1 302 ? -11.547 -34.139 7.521 1.00 37.85 791 ARG A O 1
ATOM 2517 N N . ILE A 1 303 ? -11.064 -33.463 9.611 1.00 13.92 792 ILE A N 1
ATOM 2518 C CA . ILE A 1 303 ? -11.608 -32.132 9.368 1.00 24.24 792 ILE A CA 1
ATOM 2519 C C . ILE A 1 303 ? -10.711 -31.358 8.409 1.00 28.64 792 ILE A C 1
ATOM 2520 O O . ILE A 1 303 ? -11.189 -30.724 7.461 1.00 33.51 792 ILE A O 1
ATOM 2525 N N . ARG A 1 304 ? -9.398 -31.393 8.651 1.00 32.85 793 ARG A N 1
ATOM 2526 C CA . ARG A 1 304 ? -8.442 -30.742 7.760 1.00 42.74 793 ARG A CA 1
ATOM 2527 C C . ARG A 1 304 ? -8.615 -31.229 6.324 1.00 49.08 793 ARG A C 1
ATOM 2528 O O . ARG A 1 304 ? -8.485 -30.450 5.373 1.00 67.86 793 ARG A O 1
ATOM 2536 N N . LEU A 1 305 ? -8.891 -32.526 6.150 1.00 60.04 794 LEU A N 1
ATOM 2537 C CA . LEU A 1 305 ? -9.271 -33.052 4.840 1.00 54.52 794 LEU A CA 1
ATOM 2538 C C . LEU A 1 305 ? -10.572 -32.420 4.360 1.00 38.86 794 LEU A C 1
ATOM 2539 O O . LEU A 1 305 ? -10.645 -31.878 3.252 1.00 18.77 794 LEU A O 1
ATOM 2544 N N . LEU A 1 306 ? -11.625 -32.521 5.179 1.00 14.49 795 LEU A N 1
ATOM 2545 C CA . LEU A 1 306 ? -12.902 -31.892 4.860 1.00 17.52 795 LEU A CA 1
ATOM 2546 C C . LEU A 1 306 ? -12.718 -30.422 4.503 1.00 21.06 795 LEU A C 1
ATOM 2547 O O . LEU A 1 306 ? -13.373 -29.906 3.589 1.00 43.29 795 LEU A O 1
ATOM 2552 N N . GLN A 1 307 ? -11.845 -29.729 5.237 1.00 36.55 796 GLN A N 1
ATOM 2553 C CA . GLN A 1 307 ? -11.491 -28.354 4.899 1.00 41.77 796 GLN A CA 1
ATOM 2554 C C . GLN A 1 307 ? -10.842 -28.278 3.522 1.00 39.93 796 GLN A C 1
ATOM 2555 O O . GLN A 1 307 ? -11.141 -27.380 2.726 1.00 41.00 796 GLN A O 1
ATOM 2561 N N . PHE A 1 308 ? -9.919 -29.203 3.241 1.00 35.78 797 PHE A N 1
ATOM 2562 C CA . PHE A 1 308 ? -9.217 -29.216 1.961 1.00 55.32 797 PHE A CA 1
ATOM 2563 C C . PHE A 1 308 ? -10.179 -29.328 0.783 1.00 49.30 797 PHE A C 1
ATOM 2564 O O . PHE A 1 308 ? -9.987 -28.673 -0.249 1.00 33.25 797 PHE A O 1
ATOM 2572 N N . VAL A 1 309 ? -11.216 -30.151 0.912 1.00 45.98 798 VAL A N 1
ATOM 2573 C CA . VAL A 1 309 ? -12.087 -30.455 -0.220 1.00 30.40 798 VAL A CA 1
ATOM 2574 C C . VAL A 1 309 ? -13.258 -29.487 -0.302 1.00 35.08 798 VAL A C 1
ATOM 2575 O O . VAL A 1 309 ? -13.519 -28.908 -1.358 1.00 36.73 798 VAL A O 1
ATOM 2579 N N . THR A 1 310 ? -13.996 -29.304 0.795 1.00 41.51 799 THR A N 1
ATOM 2580 C CA . THR A 1 310 ? -15.173 -28.441 0.752 1.00 37.10 799 THR A CA 1
ATOM 2581 C C . THR A 1 310 ? -14.818 -26.966 0.893 1.00 32.33 799 THR A C 1
ATOM 2582 O O . THR A 1 310 ? -15.545 -26.107 0.379 1.00 49.30 799 THR A O 1
ATOM 2586 N N . GLY A 1 311 ? -13.719 -26.652 1.573 1.00 25.29 800 GLY A N 1
ATOM 2587 C CA . GLY A 1 311 ? -13.379 -25.275 1.860 1.00 23.20 800 GLY A CA 1
ATOM 2588 C C . GLY A 1 311 ? -13.941 -24.762 3.162 1.00 17.80 800 GLY A C 1
ATOM 2589 O O . GLY A 1 311 ? -13.978 -23.543 3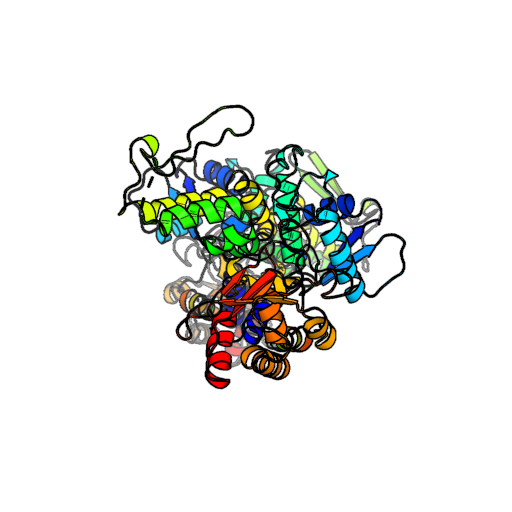.369 1.00 14.29 800 GLY A O 1
ATOM 2590 N N . THR A 1 312 ? -14.384 -25.654 4.046 1.00 22.53 801 THR A N 1
ATOM 2591 C CA . THR A 1 312 ? -14.973 -25.261 5.315 1.00 33.94 801 THR A CA 1
ATOM 2592 C C . THR A 1 312 ? -15.077 -26.492 6.204 1.00 34.93 801 THR A C 1
ATOM 2593 O O . THR A 1 312 ? -15.419 -27.579 5.729 1.00 27.57 801 THR A O 1
ATOM 2597 N N . CYS A 1 313 ? -14.735 -26.319 7.482 1.00 13.04 802 CYS A N 1
ATOM 2598 C CA . CYS A 1 313 ? -14.897 -27.375 8.471 1.00 12.16 802 CYS A CA 1
ATOM 2599 C C . CYS A 1 313 ? -16.349 -27.555 8.881 1.00 9.56 802 CYS A C 1
ATOM 2600 O O . CYS A 1 313 ? -16.697 -28.591 9.458 1.00 35.42 802 CYS A O 1
ATOM 2603 N N . ARG A 1 314 ? -17.190 -26.563 8.604 1.00 8.26 803 ARG A N 1
ATOM 2604 C CA . ARG A 1 314 ? -18.590 -26.596 9.003 1.00 17.15 803 ARG A CA 1
ATOM 2605 C C . ARG A 1 314 ? -19.373 -27.667 8.252 1.00 22.62 803 ARG A C 1
ATOM 2606 O O . ARG A 1 314 ? -19.200 -27.856 7.043 1.00 31.01 803 ARG A O 1
ATOM 2614 N N . LEU A 1 315 ? -20.245 -28.382 8.985 1.00 42.02 804 LEU A N 1
ATOM 2615 C CA . LEU A 1 315 ? -21.212 -29.236 8.308 1.00 56.47 804 LEU A CA 1
ATOM 2616 C C . LEU A 1 315 ? -22.576 -28.564 8.328 1.00 65.29 804 LEU A C 1
ATOM 2617 O O . LEU A 1 315 ? -22.997 -28.073 9.387 1.00 80.74 804 LEU A O 1
ATOM 2622 N N . PRO A 1 316 ? -23.299 -28.514 7.215 1.00 64.00 805 PRO A N 1
ATOM 2623 C CA . PRO A 1 316 ? -24.669 -28.001 7.243 1.00 58.12 805 PRO A CA 1
ATOM 2624 C C . PRO A 1 316 ? -25.622 -29.038 7.825 1.00 57.42 805 PRO A C 1
ATOM 2625 O O . PRO A 1 316 ? -25.270 -30.199 8.039 1.00 48.06 805 PRO A O 1
ATOM 2629 N N . VAL A 1 317 ? -26.845 -28.578 8.104 1.00 60.77 806 VAL A N 1
ATOM 2630 C CA . VAL A 1 317 ? -27.848 -29.412 8.756 1.00 61.56 806 VAL A CA 1
ATOM 2631 C C . VAL A 1 317 ? -28.126 -30.675 7.947 1.00 53.89 806 VAL A C 1
ATOM 2632 O O . VAL A 1 317 ? -28.299 -30.633 6.721 1.00 69.18 806 VAL A O 1
ATOM 2636 N N . GLY A 1 318 ? -28.167 -31.814 8.644 1.00 48.50 807 GLY A N 1
ATOM 2637 C CA . GLY A 1 318 ? -28.607 -33.074 8.082 1.00 60.02 807 GLY A CA 1
ATOM 2638 C C . GLY A 1 318 ? -27.510 -34.019 7.638 1.00 61.71 807 GLY A C 1
ATOM 2639 O O . GLY A 1 318 ? -27.811 -35.180 7.330 1.00 63.35 807 GLY A O 1
ATOM 2640 N N . GLY A 1 319 ? -26.264 -33.574 7.583 1.00 72.97 808 GLY A N 1
ATOM 2641 C CA . GLY A 1 319 ? -25.164 -34.462 7.262 1.00 82.47 808 GLY A CA 1
ATOM 2642 C C . GLY A 1 319 ? -24.593 -34.223 5.877 1.00 86.61 808 GLY A C 1
ATOM 2643 O O . GLY A 1 319 ? -24.866 -33.218 5.212 1.00 88.05 808 GLY A O 1
ATOM 2644 N N . PHE A 1 320 ? -23.753 -35.177 5.460 1.00 56.70 809 PHE A N 1
ATOM 2645 C CA . PHE A 1 320 ? -23.080 -35.083 4.168 1.00 59.99 809 PHE A CA 1
ATOM 2646 C C . PHE A 1 320 ? -24.079 -35.063 3.018 1.00 50.39 809 PHE A C 1
ATOM 2647 O O . PHE A 1 320 ? -23.764 -34.563 1.932 1.00 40.37 809 PHE A O 1
ATOM 2655 N N . ALA A 1 321 ? -25.265 -35.644 3.225 1.00 64.34 810 ALA A N 1
ATOM 2656 C CA . ALA A 1 321 ? -26.314 -35.634 2.208 1.00 70.95 810 ALA A CA 1
ATOM 2657 C C . ALA A 1 321 ? -26.614 -34.216 1.729 1.00 63.88 810 ALA A C 1
ATOM 2658 O O . ALA A 1 321 ? -26.702 -33.957 0.524 1.00 93.83 810 ALA A O 1
ATOM 2660 N N . GLU A 1 322 ? -26.777 -33.279 2.668 1.00 48.46 811 GLU A N 1
ATOM 2661 C CA . GLU A 1 322 ? -27.195 -31.918 2.352 1.00 44.54 811 GLU A CA 1
ATOM 2662 C C . GLU A 1 322 ? -26.017 -31.008 2.029 1.00 48.69 811 GLU A C 1
ATOM 2663 O O . GLU A 1 322 ? -26.067 -29.807 2.326 1.00 61.51 811 GLU A O 1
ATOM 2669 N N . LEU A 1 323 ? -24.962 -31.544 1.419 1.00 45.37 812 LEU A N 1
ATOM 2670 C CA . LEU A 1 323 ? -23.755 -30.773 1.158 1.00 53.35 812 LEU A CA 1
ATOM 2671 C C . LEU A 1 323 ? -23.972 -29.875 -0.054 1.00 41.84 812 LEU A C 1
ATOM 2672 O O . LEU A 1 323 ? -24.478 -30.326 -1.087 1.00 44.13 812 LEU A O 1
ATOM 2677 N N . ILE A 1 324 ? -23.591 -28.605 0.075 1.00 44.40 813 ILE A N 1
ATOM 2678 C CA . ILE A 1 324 ? -23.905 -27.578 -0.911 1.00 60.82 813 ILE A CA 1
ATOM 2679 C C . ILE A 1 324 ? -22.617 -27.025 -1.507 1.00 67.98 813 ILE A C 1
ATOM 2680 O O . ILE A 1 324 ? -21.642 -26.779 -0.789 1.00 82.33 813 ILE A O 1
ATOM 2685 N N . GLY A 1 325 ? -22.623 -26.831 -2.824 1.00 89.00 814 GLY A N 1
ATOM 2686 C CA . GLY A 1 325 ? -21.577 -26.102 -3.513 1.00 83.81 814 GLY A CA 1
ATOM 2687 C C . GLY A 1 325 ? -22.174 -24.946 -4.290 1.00 84.95 814 GLY A C 1
ATOM 2688 O O . GLY A 1 325 ? -23.340 -24.600 -4.080 1.00 82.20 814 GLY A O 1
ATOM 2689 N N . SER A 1 326 ? -21.402 -24.341 -5.189 1.00 103.57 815 SER A N 1
ATOM 2690 C CA . SER A 1 326 ? -21.963 -23.370 -6.116 1.00 96.49 815 SER A CA 1
ATOM 2691 C C . SER A 1 326 ? -22.718 -24.113 -7.209 1.00 101.01 815 SER A C 1
ATOM 2692 O O . SER A 1 326 ? -22.253 -25.146 -7.701 1.00 112.93 815 SER A O 1
ATOM 2695 N N . ASN A 1 327 ? -23.898 -23.584 -7.562 1.00 95.14 816 ASN A N 1
ATOM 2696 C CA . ASN A 1 327 ? -24.911 -24.209 -8.421 1.00 93.46 816 ASN A CA 1
ATOM 2697 C C . ASN A 1 327 ? -25.797 -25.200 -7.673 1.00 91.71 816 ASN A C 1
ATOM 2698 O O . ASN A 1 327 ? -26.450 -26.033 -8.306 1.00 97.46 816 ASN A O 1
ATOM 2703 N N . GLY A 1 328 ? -25.838 -25.155 -6.341 1.00 59.65 817 GLY A N 1
ATOM 2704 C CA . GLY A 1 328 ? -26.750 -25.994 -5.600 1.00 59.34 817 GLY A CA 1
ATOM 2705 C C . GLY A 1 328 ? -26.073 -27.144 -4.884 1.00 57.37 817 GLY A C 1
ATOM 2706 O O . GLY A 1 328 ? -24.857 -27.139 -4.670 1.00 40.87 817 GLY A O 1
ATOM 2707 N N . PRO A 1 329 ? -26.859 -28.144 -4.473 1.00 70.22 818 PRO A N 1
ATOM 2708 C CA . PRO A 1 329 ? -26.284 -29.282 -3.749 1.00 72.18 818 PRO A CA 1
ATOM 2709 C C . PRO A 1 329 ? -25.243 -29.991 -4.600 1.00 70.21 818 PRO A C 1
ATOM 2710 O O . PRO A 1 329 ? -25.434 -30.205 -5.799 1.00 75.11 818 PRO A O 1
ATOM 2714 N N . GLN A 1 330 ? -24.164 -30.421 -3.943 1.00 72.92 819 GLN A N 1
ATOM 2715 C CA . GLN A 1 330 ? -23.065 -31.111 -4.616 1.00 63.20 819 GLN A CA 1
ATOM 2716 C C . GLN A 1 330 ? -22.373 -31.979 -3.566 1.00 57.85 819 GLN A C 1
ATOM 2717 O O . GLN A 1 330 ? -21.525 -31.490 -2.816 1.00 47.45 819 GLN A O 1
ATOM 2723 N N . LYS A 1 331 ? -22.743 -33.256 -3.536 1.00 55.68 820 LYS A N 1
ATOM 2724 C CA . LYS A 1 331 ? -22.279 -34.188 -2.522 1.00 67.35 820 LYS A CA 1
ATOM 2725 C C . LYS A 1 331 ? -20.783 -34.452 -2.689 1.00 65.17 820 LYS A C 1
ATOM 2726 O O . LYS A 1 331 ? -20.165 -34.080 -3.692 1.00 53.68 820 LYS A O 1
ATOM 2732 N N . PHE A 1 332 ? -20.191 -35.069 -1.665 1.00 59.72 821 PHE A N 1
ATOM 2733 C CA . PHE A 1 332 ? -18.750 -35.289 -1.654 1.00 72.00 821 PHE A CA 1
ATOM 2734 C C . PHE A 1 332 ? -18.366 -36.169 -2.836 1.00 73.23 821 PHE A C 1
ATOM 2735 O O . PHE A 1 332 ? -18.878 -37.283 -2.980 1.00 73.05 821 PHE A O 1
ATOM 2743 N N . CYS A 1 333 ? -17.450 -35.686 -3.668 1.00 50.89 822 CYS A N 1
ATOM 2744 C CA . CYS A 1 333 ? -17.235 -36.272 -4.983 1.00 61.43 822 CYS A CA 1
ATOM 2745 C C . CYS A 1 333 ? -15.753 -36.510 -5.228 1.00 45.03 822 CYS A C 1
ATOM 2746 O O . CYS A 1 333 ? -14.913 -35.672 -4.887 1.00 12.91 822 CYS A O 1
ATOM 2749 N N . ILE A 1 334 ? -15.443 -37.669 -5.806 1.00 59.47 823 ILE A N 1
ATOM 2750 C CA . ILE A 1 334 ? -14.079 -38.054 -6.145 1.00 67.26 823 ILE A CA 1
ATOM 2751 C C . ILE A 1 334 ? -14.030 -38.304 -7.645 1.00 85.98 823 ILE A C 1
ATOM 2752 O O . ILE A 1 334 ? -15.028 -38.688 -8.262 1.00 111.15 823 ILE A O 1
ATOM 2757 N N . ASP A 1 335 ? -12.856 -38.090 -8.232 1.00 81.35 824 ASP A N 1
ATOM 2758 C CA . ASP A 1 335 ? -12.709 -38.157 -9.676 1.00 71.34 824 ASP A CA 1
ATOM 2759 C C . ASP A 1 335 ? -11.318 -38.681 -9.997 1.00 60.46 824 ASP A C 1
ATOM 2760 O O . ASP A 1 335 ? -10.353 -38.365 -9.296 1.00 77.17 824 ASP A O 1
ATOM 2765 N N . LYS A 1 336 ? -11.222 -39.488 -11.053 1.00 71.72 825 LYS A N 1
ATOM 2766 C CA . LYS A 1 336 ? -9.947 -40.078 -11.461 1.00 76.77 825 LYS A CA 1
ATOM 2767 C C . LYS A 1 336 ? -9.286 -39.099 -12.423 1.00 73.50 825 LYS A C 1
ATOM 2768 O O . LYS A 1 336 ? -9.447 -39.180 -13.641 1.00 87.22 825 LYS A O 1
ATOM 2774 N N . VAL A 1 337 ? -8.522 -38.162 -11.860 1.00 51.12 826 VAL A N 1
ATOM 2775 C CA . VAL A 1 337 ? -7.996 -37.018 -12.592 1.00 50.10 826 VAL A CA 1
ATOM 2776 C C . VAL A 1 337 ? -6.514 -36.857 -12.285 1.00 58.05 826 VAL A C 1
ATOM 2777 O O . VAL A 1 337 ? -6.082 -37.026 -11.138 1.00 49.72 826 VAL A O 1
ATOM 2781 N N . GLY A 1 338 ? -5.738 -36.532 -13.318 1.00 86.17 827 GLY A N 1
ATOM 2782 C CA . GLY A 1 338 ? -4.366 -36.097 -13.169 1.00 94.63 827 GLY A CA 1
ATOM 2783 C C . GLY A 1 338 ? -3.368 -37.239 -13.240 1.00 96.78 827 GLY A C 1
ATOM 2784 O O . GLY A 1 338 ? -3.712 -38.421 -13.326 1.00 107.35 827 GLY A O 1
ATOM 2785 N N . LYS A 1 339 ? -2.095 -36.863 -13.206 1.00 82.75 828 LYS A N 1
ATOM 2786 C CA . LYS A 1 339 ? -1.011 -37.828 -13.279 1.00 90.50 828 LYS A CA 1
ATOM 2787 C C . LYS A 1 339 ? -0.651 -38.315 -11.880 1.00 91.85 828 LYS A C 1
ATOM 2788 O O . LYS A 1 339 ? -0.754 -37.577 -10.898 1.00 95.53 828 LYS A O 1
ATOM 2794 N N . GLU A 1 340 ? -0.233 -39.575 -11.794 1.00 97.59 829 GLU A N 1
ATOM 2795 C CA . GLU A 1 340 ? 0.244 -40.126 -10.532 1.00 93.05 829 GLU A CA 1
ATOM 2796 C C . GLU A 1 340 ? 1.667 -39.685 -10.192 1.00 94.37 829 GLU A C 1
ATOM 2797 O O . GLU A 1 340 ? 2.263 -40.216 -9.247 1.00 82.02 829 GLU A O 1
ATOM 2803 N N . THR A 1 341 ? 2.217 -38.740 -10.952 1.00 93.41 830 THR A N 1
ATOM 2804 C CA . THR A 1 341 ? 3.378 -37.965 -10.542 1.00 103.73 830 THR A CA 1
ATOM 2805 C C . THR A 1 341 ? 2.956 -36.604 -10.000 1.00 116.01 830 THR A C 1
ATOM 2806 O O . THR A 1 341 ? 3.794 -35.712 -9.844 1.00 116.63 830 THR A O 1
ATOM 2810 N N . TRP A 1 342 ? 1.656 -36.412 -9.800 1.00 115.70 831 TRP A N 1
ATOM 2811 C CA . TRP A 1 342 ? 1.043 -35.213 -9.251 1.00 100.07 831 TRP A CA 1
ATOM 2812 C C . TRP A 1 342 ? 0.441 -35.511 -7.882 1.00 88.44 831 TRP A C 1
ATOM 2813 O O . TRP A 1 342 ? 0.348 -36.664 -7.454 1.00 72.29 831 TRP A O 1
ATOM 2824 N N . LEU A 1 343 ? 0.018 -34.448 -7.194 1.00 60.42 832 LEU A N 1
ATOM 2825 C CA . LEU A 1 343 ? -0.739 -34.556 -5.954 1.00 61.05 832 LEU A CA 1
ATOM 2826 C C . LEU A 1 343 ? -2.234 -34.530 -6.231 1.00 62.05 832 LEU A C 1
ATOM 2827 O O . LEU A 1 343 ? -2.675 -34.036 -7.272 1.00 62.90 832 LEU A O 1
ATOM 2832 N N . PRO A 1 344 ? -3.049 -35.087 -5.330 1.00 55.17 833 PRO A N 1
ATOM 2833 C CA . PRO A 1 344 ? -4.506 -34.943 -5.470 1.00 46.31 833 PRO A CA 1
ATOM 2834 C C . PRO A 1 344 ? -4.947 -33.545 -5.051 1.00 39.90 833 PRO A C 1
ATOM 2835 O O . PRO A 1 344 ? -4.601 -33.070 -3.966 1.00 23.77 833 PRO A O 1
ATOM 2839 N N . ARG A 1 345 ? -5.739 -32.896 -5.899 1.00 61.25 834 ARG A N 1
ATOM 2840 C CA . ARG A 1 345 ? -6.178 -31.535 -5.637 1.00 70.17 834 ARG A CA 1
ATOM 2841 C C . ARG A 1 345 ? -7.699 -31.458 -5.650 1.00 42.18 834 ARG A C 1
ATOM 2842 O O . ARG A 1 345 ? -8.386 -32.313 -6.214 1.00 14.30 834 ARG A O 1
ATOM 2850 N N . SER A 1 346 ? -8.218 -30.433 -4.989 1.00 28.53 835 SER A N 1
ATOM 2851 C CA . SER A 1 346 ? -9.640 -30.300 -4.728 1.00 37.18 835 SER A CA 1
ATOM 2852 C C . SER A 1 346 ? -10.245 -29.173 -5.553 1.00 41.32 835 SER A C 1
ATOM 2853 O O . SER A 1 346 ? -9.542 -28.360 -6.156 1.00 60.39 835 SER A O 1
ATOM 2856 N N . HIS A 1 347 ? -11.574 -29.181 -5.624 1.00 42.45 836 HIS A N 1
ATOM 2857 C CA . HIS A 1 347 ? -12.368 -28.114 -6.233 1.00 42.40 836 HIS A CA 1
ATOM 2858 C C . HIS A 1 347 ? -13.501 -27.807 -5.258 1.00 42.25 836 HIS A C 1
ATOM 2859 O O . HIS A 1 347 ? -14.560 -28.440 -5.300 1.00 30.43 836 HIS A O 1
ATOM 2866 N N . THR A 1 348 ? -13.267 -26.842 -4.368 1.00 43.49 837 THR A N 1
ATOM 2867 C CA . THR A 1 348 ? -14.184 -26.615 -3.259 1.00 46.84 837 THR A CA 1
ATOM 2868 C C . THR A 1 348 ? -15.512 -26.019 -3.705 1.00 57.34 837 THR A C 1
ATOM 2869 O O . THR A 1 348 ? -16.508 -26.159 -2.988 1.00 67.75 837 THR A O 1
ATOM 2873 N N . CYS A 1 349 ? -15.550 -25.355 -4.861 1.00 65.39 838 CYS A N 1
ATOM 2874 C CA . CYS A 1 349 ? -16.827 -24.905 -5.398 1.00 54.77 838 CYS A CA 1
ATOM 2875 C C . CYS A 1 349 ? -17.656 -26.091 -5.858 1.00 43.78 838 CYS A C 1
ATOM 2876 O O . CYS A 1 349 ? -18.888 -26.008 -5.911 1.00 46.90 838 CYS A O 1
ATOM 2879 N N . PHE A 1 350 ? -16.994 -27.183 -6.229 1.00 24.50 839 PHE A N 1
ATOM 2880 C CA . PHE A 1 350 ? -17.676 -28.396 -6.646 1.00 39.15 839 PHE A CA 1
ATOM 2881 C C . PHE A 1 350 ? -17.680 -29.457 -5.553 1.00 47.53 839 PHE A C 1
ATOM 2882 O O . PHE A 1 350 ? -18.307 -30.507 -5.740 1.00 61.45 839 PHE A O 1
ATOM 2890 N N . ASN A 1 351 ? -17.025 -29.197 -4.415 1.00 56.48 840 ASN A N 1
ATOM 2891 C CA . ASN A 1 351 ? -16.846 -30.197 -3.361 1.00 58.98 840 ASN A CA 1
ATOM 2892 C C . ASN A 1 351 ? -16.343 -31.501 -3.972 1.00 42.68 840 ASN A C 1
ATOM 2893 O O . ASN A 1 351 ? -16.870 -32.587 -3.719 1.00 10.91 840 ASN A O 1
ATOM 2898 N N . ARG A 1 352 ? -15.290 -31.380 -4.778 1.00 32.80 841 ARG A N 1
ATOM 2899 C CA . ARG A 1 352 ? -14.821 -32.458 -5.636 1.00 44.11 841 ARG A CA 1
ATOM 2900 C C . ARG A 1 352 ? -13.325 -32.640 -5.453 1.00 30.35 841 ARG A C 1
ATOM 2901 O O . ARG A 1 352 ? -12.565 -31.667 -5.504 1.00 10.30 841 ARG A O 1
ATOM 2909 N N . LEU A 1 353 ? -12.909 -33.887 -5.250 1.00 23.70 842 LEU A N 1
ATOM 2910 C CA . LEU A 1 353 ? -11.504 -34.242 -5.111 1.00 37.32 842 LEU A CA 1
ATOM 2911 C C . LEU A 1 353 ? -11.008 -34.864 -6.409 1.00 43.19 842 LEU A C 1
ATOM 2912 O O . LEU A 1 353 ? -11.566 -35.862 -6.876 1.00 38.29 842 LEU A O 1
ATOM 2917 N N . ASP A 1 354 ? -9.953 -34.288 -6.976 1.00 63.82 843 ASP A N 1
ATOM 2918 C CA . ASP A 1 354 ? -9.248 -34.935 -8.072 1.00 64.74 843 ASP A CA 1
ATOM 2919 C C . ASP A 1 354 ? -8.238 -35.896 -7.467 1.00 42.88 843 ASP A C 1
ATOM 2920 O O . ASP A 1 354 ? -7.321 -35.470 -6.760 1.00 33.95 843 ASP A O 1
ATOM 2925 N N . LEU A 1 355 ? -8.397 -37.183 -7.747 1.00 35.62 844 LEU A N 1
ATOM 2926 C CA . LEU A 1 355 ? -7.546 -38.218 -7.165 1.00 52.75 844 LEU A CA 1
ATOM 2927 C C . LEU A 1 355 ? -6.939 -39.021 -8.304 1.00 57.64 844 LEU A C 1
ATOM 2928 O O . LEU A 1 355 ? -7.679 -39.715 -9.031 1.00 81.49 844 LEU A O 1
ATOM 2933 N N . PRO A 1 356 ? -5.627 -38.962 -8.495 1.00 67.08 845 PRO A N 1
ATOM 2934 C CA . PRO A 1 356 ? -4.999 -39.679 -9.605 1.00 73.49 845 PRO A CA 1
ATOM 2935 C C . PRO A 1 356 ? -5.033 -41.178 -9.373 1.00 74.22 845 PRO A C 1
ATOM 2936 O O . PRO A 1 356 ? -5.138 -41.634 -8.225 1.00 41.77 845 PRO A O 1
ATOM 2940 N N . PRO A 1 357 ? -4.971 -41.981 -10.435 1.00 87.99 846 PRO A N 1
ATOM 2941 C CA . PRO A 1 357 ? -4.838 -43.427 -10.237 1.00 89.67 846 PRO A CA 1
ATOM 2942 C C . PRO A 1 357 ? -3.459 -43.771 -9.698 1.00 75.15 846 PRO A C 1
ATOM 2943 O O . PRO A 1 357 ? -2.501 -43.946 -10.458 1.00 74.07 846 PRO A O 1
ATOM 2947 N N . TYR A 1 358 ? -3.353 -43.865 -8.374 1.00 89.33 847 TYR A N 1
ATOM 2948 C CA . TYR A 1 358 ? -2.086 -44.177 -7.730 1.00 87.15 847 TYR A CA 1
ATOM 2949 C C . TYR A 1 358 ? -1.906 -45.691 -7.696 1.00 87.67 847 TYR A C 1
ATOM 2950 O O . TYR A 1 358 ? -2.825 -46.424 -7.321 1.00 72.88 847 TYR A O 1
ATOM 2959 N N . LYS A 1 359 ? -0.723 -46.159 -8.098 1.00 86.70 848 LYS A N 1
ATOM 2960 C CA . LYS A 1 359 ? -0.475 -47.589 -8.248 1.00 98.54 848 LYS A CA 1
ATOM 2961 C C . LYS A 1 359 ? -0.144 -48.317 -6.949 1.00 94.43 848 LYS A C 1
ATOM 2962 O O . LYS A 1 359 ? 0.085 -49.530 -6.992 1.00 84.67 848 LYS A O 1
ATOM 2968 N N . SER A 1 360 ? -0.127 -47.642 -5.801 1.00 59.80 849 SER A N 1
ATOM 2969 C CA . SER A 1 360 ? 0.234 -48.320 -4.563 1.00 64.94 849 SER A CA 1
ATOM 2970 C C . SER A 1 360 ? -0.488 -47.678 -3.387 1.00 65.60 849 SER A C 1
ATOM 2971 O O . SER A 1 360 ? -0.783 -46.480 -3.401 1.00 67.72 849 SER A O 1
ATOM 2974 N N . TYR A 1 361 ? -0.778 -48.494 -2.367 1.00 86.08 850 TYR A N 1
ATOM 2975 C CA . TYR A 1 361 ? -1.386 -47.961 -1.150 1.00 79.43 850 TYR A CA 1
ATOM 2976 C C . TYR A 1 361 ? -0.430 -47.017 -0.420 1.00 91.67 850 TYR A C 1
ATOM 2977 O O . TYR A 1 361 ? -0.816 -45.905 -0.041 1.00 96.27 850 TYR A O 1
ATOM 2986 N N . GLU A 1 362 ? 0.837 -47.421 -0.241 1.00 115.24 851 GLU A N 1
ATOM 2987 C CA . GLU A 1 362 ? 1.778 -46.554 0.464 1.00 110.30 851 GLU A CA 1
ATOM 2988 C C . GLU A 1 362 ? 2.280 -45.401 -0.409 1.00 103.17 851 GLU A C 1
ATOM 2989 O O . GLU A 1 362 ? 3.295 -44.775 -0.073 1.00 97.72 851 GLU A O 1
ATOM 2995 N N . GLN A 1 363 ? 1.667 -45.203 -1.577 1.00 78.19 852 GLN A N 1
ATOM 2996 C CA . GLN A 1 363 ? 1.852 -44.011 -2.395 1.00 73.94 852 GLN A CA 1
ATOM 2997 C C . GLN A 1 363 ? 0.675 -43.054 -2.264 1.00 55.08 852 GLN A C 1
ATOM 2998 O O . GLN A 1 363 ? 0.864 -41.842 -2.120 1.00 57.99 852 GLN A O 1
ATOM 3004 N N . LEU A 1 364 ? -0.549 -43.586 -2.348 1.00 54.17 853 LEU A N 1
ATOM 3005 C CA . LEU A 1 364 ? -1.748 -42.791 -2.099 1.00 59.38 853 LEU A CA 1
ATOM 3006 C C . LEU A 1 364 ? -1.712 -42.161 -0.711 1.00 52.83 853 LEU A C 1
ATOM 3007 O O . LEU A 1 364 ? -1.911 -40.949 -0.564 1.00 31.54 853 LEU A O 1
ATOM 3012 N N . ARG A 1 365 ? -1.478 -42.979 0.321 1.00 51.86 854 ARG A N 1
ATOM 3013 C CA . ARG A 1 365 ? -1.380 -42.479 1.691 1.00 43.56 854 ARG A CA 1
ATOM 3014 C C . ARG A 1 365 ? -0.459 -41.267 1.786 1.00 40.99 854 ARG A C 1
ATOM 3015 O O . ARG A 1 365 ? -0.834 -40.230 2.345 1.00 32.08 854 ARG A O 1
ATOM 3023 N N . GLU A 1 366 ? 0.760 -41.388 1.256 1.00 50.80 855 GLU A N 1
ATOM 3024 C CA . GLU A 1 366 ? 1.691 -40.263 1.239 1.00 52.31 855 GLU A CA 1
ATOM 3025 C C . GLU A 1 366 ? 1.121 -39.096 0.441 1.00 47.41 855 GLU A C 1
ATOM 3026 O O . GLU A 1 366 ? 0.952 -37.988 0.967 1.00 28.44 855 GLU A O 1
ATOM 3032 N N . LYS A 1 367 ? 0.837 -39.330 -0.846 1.00 47.18 856 LYS A N 1
ATOM 3033 C CA . LYS A 1 367 ? 0.409 -38.257 -1.739 1.00 42.54 856 LYS A CA 1
ATOM 3034 C C . LYS A 1 367 ? -0.800 -37.521 -1.179 1.00 26.82 856 LYS A C 1
ATOM 3035 O O . LYS A 1 367 ? -0.894 -36.293 -1.288 1.00 29.69 856 LYS A O 1
ATOM 3041 N N . LEU A 1 368 ? -1.734 -38.257 -0.576 1.00 25.76 857 LEU A N 1
ATOM 3042 C CA . LEU A 1 368 ? -2.910 -37.665 0.045 1.00 25.18 857 LEU A CA 1
ATOM 3043 C C . LEU A 1 368 ? -2.492 -36.693 1.141 1.00 30.51 857 LEU A C 1
ATOM 3044 O O . LEU A 1 368 ? -2.651 -35.478 0.996 1.00 19.88 857 LEU A O 1
ATOM 3049 N N . LEU A 1 369 ? -1.894 -37.229 2.211 1.00 28.51 858 LEU A N 1
ATOM 3050 C CA . LEU A 1 369 ? -1.554 -36.428 3.386 1.00 39.60 858 LEU A CA 1
ATOM 3051 C C . LEU A 1 369 ? -0.740 -35.189 3.033 1.00 35.66 858 LEU A C 1
ATOM 3052 O O . LEU A 1 369 ? -0.902 -34.137 3.662 1.00 41.74 858 LEU A O 1
ATOM 3057 N N . TYR A 1 370 ? 0.148 -35.293 2.040 1.00 26.13 859 TYR A N 1
ATOM 3058 C CA . TYR A 1 370 ? 0.924 -34.126 1.627 1.00 28.59 859 TYR A CA 1
ATOM 3059 C C . TYR A 1 370 ? 0.020 -33.025 1.079 1.00 21.39 859 TYR A C 1
ATOM 3060 O O . TYR A 1 370 ? 0.192 -31.846 1.410 1.00 15.01 859 TYR A O 1
ATOM 3069 N N . ALA A 1 371 ? -0.931 -33.384 0.212 1.00 22.31 860 ALA A N 1
ATOM 3070 C CA . ALA A 1 371 ? -1.878 -32.394 -0.297 1.00 36.58 860 ALA A CA 1
ATOM 3071 C C . ALA A 1 371 ? -2.617 -31.700 0.842 1.00 45.03 860 ALA A C 1
ATOM 3072 O O . ALA A 1 371 ? -2.754 -30.471 0.849 1.00 63.77 860 ALA A O 1
ATOM 3074 N N . ILE A 1 372 ? -3.100 -32.472 1.819 1.00 53.43 861 ILE A N 1
ATOM 3075 C CA . ILE A 1 372 ? -3.752 -31.879 2.984 1.00 53.79 861 ILE A CA 1
ATOM 3076 C C . ILE A 1 372 ? -2.774 -31.015 3.774 1.00 42.72 861 ILE A C 1
ATOM 3077 O O . ILE A 1 372 ? -3.094 -29.887 4.168 1.00 12.53 861 ILE A O 1
ATOM 3082 N N . GLU A 1 373 ? -1.564 -31.526 4.013 1.00 48.79 862 GLU A N 1
ATOM 3083 C CA . GLU A 1 373 ? -0.627 -30.845 4.904 1.00 57.50 862 GLU A CA 1
ATOM 3084 C C . GLU A 1 373 ? -0.093 -29.554 4.297 1.00 61.48 862 GLU A C 1
ATOM 3085 O O . GLU A 1 373 ? -0.219 -28.477 4.891 1.00 66.50 862 GLU A O 1
ATOM 3091 N N . GLU A 1 374 ? 0.507 -29.636 3.112 1.00 47.80 863 GLU A N 1
ATOM 3092 C CA . GLU A 1 374 ? 1.363 -28.567 2.622 1.00 47.49 863 GLU A CA 1
ATOM 3093 C C . GLU A 1 374 ? 0.741 -27.748 1.501 1.00 50.19 863 GLU A C 1
ATOM 3094 O O . GLU A 1 374 ? 1.373 -26.796 1.030 1.00 69.29 863 GLU A O 1
ATOM 3100 N N . THR A 1 375 ? -0.463 -28.083 1.054 1.00 53.63 864 THR A N 1
ATOM 3101 C CA . THR A 1 375 ? -1.163 -27.308 0.038 1.00 42.51 864 THR A CA 1
ATOM 3102 C C . THR A 1 375 ? -2.499 -26.828 0.599 1.00 62.64 864 THR A C 1
ATOM 3103 O O . THR A 1 375 ? -2.828 -27.054 1.766 1.00 92.79 864 THR A O 1
ATOM 3107 N N . GLU A 1 376 ? -3.270 -26.154 -0.248 1.00 58.57 865 GLU A N 1
ATOM 3108 C CA . GLU A 1 376 ? -4.544 -25.583 0.175 1.00 63.16 865 GLU A CA 1
ATOM 3109 C C . GLU A 1 376 ? -5.702 -26.131 -0.655 1.00 57.45 865 GLU A C 1
ATOM 3110 O O . GLU A 1 376 ? -5.583 -26.310 -1.867 1.00 60.55 865 GLU A O 1
ATOM 3116 N N . ASP B 1 3 ? 7.068 -16.570 47.707 1.00 79.44 492 ASP B N 1
ATOM 3117 C CA . ASP B 1 3 ? 8.042 -16.565 48.791 1.00 90.81 492 ASP B CA 1
ATOM 3118 C C . ASP B 1 3 ? 9.415 -17.001 48.299 1.00 96.22 492 ASP B C 1
ATOM 3119 O O . ASP B 1 3 ? 10.225 -17.530 49.062 1.00 103.27 492 ASP B O 1
ATOM 3124 N N . ARG B 1 4 ? 9.676 -16.740 47.023 1.00 85.91 493 ARG B N 1
ATOM 3125 C CA . ARG B 1 4 ? 10.974 -16.977 46.421 1.00 96.36 493 ARG B CA 1
ATOM 3126 C C . ARG B 1 4 ? 11.749 -15.666 46.455 1.00 87.38 493 ARG B C 1
ATOM 3127 O O . ARG B 1 4 ? 11.279 -14.657 46.987 1.00 106.76 493 ARG B O 1
ATOM 3135 N N . SER B 1 5 ? 12.952 -15.666 45.897 1.00 66.68 494 SER B N 1
ATOM 3136 C CA . SER B 1 5 ? 13.741 -14.451 45.963 1.00 60.57 494 SER B CA 1
ATOM 3137 C C . SER B 1 5 ? 13.139 -13.383 45.058 1.00 47.25 494 SER B C 1
ATOM 3138 O O . SER B 1 5 ? 12.483 -13.678 44.054 1.00 60.27 494 SER B O 1
ATOM 3141 N N . PHE B 1 6 ? 13.365 -12.123 45.438 1.00 51.31 495 PHE B N 1
ATOM 3142 C CA . PHE B 1 6 ? 13.010 -11.009 44.569 1.00 47.36 495 PHE B CA 1
ATOM 3143 C C . PHE B 1 6 ? 13.667 -11.177 43.209 1.00 56.72 495 PHE B C 1
ATOM 3144 O O . PHE B 1 6 ? 13.056 -10.894 42.170 1.00 64.82 495 PHE B O 1
ATOM 3152 N N . ARG B 1 7 ? 14.929 -11.614 43.213 1.00 46.65 496 ARG B N 1
ATOM 3153 C CA . ARG B 1 7 ? 15.641 -11.953 41.989 1.00 62.55 496 ARG B CA 1
ATOM 3154 C C . ARG B 1 7 ? 14.791 -12.842 41.089 1.00 68.36 496 ARG B C 1
ATOM 3155 O O . ARG B 1 7 ? 14.604 -12.552 39.901 1.00 75.81 496 ARG B O 1
ATOM 3163 N N . TRP B 1 8 ? 14.253 -13.927 41.654 1.00 84.58 497 TRP B N 1
ATOM 3164 C CA . TRP B 1 8 ? 13.452 -14.864 40.872 1.00 82.29 497 TRP B CA 1
ATOM 3165 C C . TRP B 1 8 ? 12.136 -14.241 40.410 1.00 69.17 497 TRP B C 1
ATOM 3166 O O . TRP B 1 8 ? 11.726 -14.429 39.258 1.00 72.51 497 TRP B O 1
ATOM 3177 N N . LYS B 1 9 ? 11.429 -13.538 41.308 1.00 52.09 498 LYS B N 1
ATOM 3178 C CA . LYS B 1 9 ? 10.178 -12.890 40.913 1.00 55.77 498 LYS B CA 1
ATOM 3179 C C . LYS B 1 9 ? 10.403 -11.954 39.739 1.00 50.55 498 LYS B C 1
ATOM 3180 O O . LYS B 1 9 ? 9.507 -11.761 38.908 1.00 54.54 498 LYS B O 1
ATOM 3186 N N . TYR B 1 10 ? 11.580 -11.334 39.683 1.00 55.62 499 TYR B N 1
ATOM 3187 C CA . TYR B 1 10 ? 11.941 -10.532 38.525 1.00 63.32 499 TYR B CA 1
ATOM 3188 C C . TYR B 1 10 ? 12.041 -11.419 37.288 1.00 72.64 499 TYR B C 1
ATOM 3189 O O . TYR B 1 10 ? 11.615 -11.029 36.194 1.00 75.34 499 TYR B O 1
ATOM 3198 N N . HIS B 1 11 ? 12.624 -12.616 37.444 1.00 62.16 500 HIS B N 1
ATOM 3199 C CA . HIS B 1 11 ? 12.880 -13.496 36.306 1.00 69.12 500 HIS B CA 1
ATOM 3200 C C . HIS B 1 11 ? 11.605 -14.039 35.679 1.00 72.18 500 HIS B C 1
ATOM 3201 O O . HIS B 1 11 ? 11.523 -14.159 34.451 1.00 110.76 500 HIS B O 1
ATOM 3208 N N . GLN B 1 12 ? 10.594 -14.359 36.485 1.00 56.19 501 GLN B N 1
ATOM 3209 C CA . GLN B 1 12 ? 9.349 -14.819 35.885 1.00 56.10 501 GLN B CA 1
ATOM 3210 C C . GLN B 1 12 ? 8.532 -13.653 35.356 1.00 44.96 501 GLN B C 1
ATOM 3211 O O . GLN B 1 12 ? 7.766 -13.820 34.403 1.00 61.22 501 GLN B O 1
ATOM 3217 N N . PHE B 1 13 ? 8.696 -12.467 35.947 1.00 41.73 502 PHE B N 1
ATOM 3218 C CA . PHE B 1 13 ? 8.001 -11.289 35.442 1.00 33.38 502 PHE B CA 1
ATOM 3219 C C . PHE B 1 13 ? 8.562 -10.865 34.093 1.00 37.46 502 PHE B C 1
ATOM 3220 O O . PHE B 1 13 ? 7.805 -10.502 33.185 1.00 31.24 502 PHE B O 1
ATOM 3228 N N . ARG B 1 14 ? 9.884 -10.901 33.945 1.00 42.13 503 ARG B N 1
ATOM 3229 C CA . ARG B 1 14 ? 10.495 -10.541 32.672 1.00 57.93 503 ARG B CA 1
ATOM 3230 C C . ARG B 1 14 ? 10.188 -11.595 31.616 1.00 55.03 503 ARG B C 1
ATOM 3231 O O . ARG B 1 14 ? 9.855 -11.266 30.470 1.00 38.29 503 ARG B O 1
ATOM 3239 N N . PHE B 1 15 ? 10.283 -12.871 32.002 1.00 66.24 504 PHE B N 1
ATOM 3240 C CA . PHE B 1 15 ? 9.832 -13.973 31.157 1.00 59.03 504 PHE B CA 1
ATOM 3241 C C . PHE B 1 15 ? 8.351 -13.832 30.817 1.00 53.73 504 PHE B C 1
ATOM 3242 O O . PHE B 1 15 ? 7.921 -14.248 29.736 1.00 47.88 504 PHE B O 1
ATOM 3250 N N . LEU B 1 16 ? 7.556 -13.257 31.731 1.00 38.27 505 LEU B N 1
ATOM 3251 C CA . LEU B 1 16 ? 6.157 -12.960 31.431 1.00 44.92 505 LEU B CA 1
ATOM 3252 C C . LEU B 1 16 ? 6.029 -11.805 30.445 1.00 39.93 505 LEU B C 1
ATOM 3253 O O . LEU B 1 16 ? 5.114 -11.791 29.614 1.00 50.58 505 LEU B O 1
ATOM 3258 N N . CYS B 1 17 ? 6.919 -10.816 30.537 1.00 39.37 506 CYS B N 1
ATOM 3259 C CA . CYS B 1 17 ? 6.895 -9.708 29.588 1.00 44.49 506 CYS B CA 1
ATOM 3260 C C . CYS B 1 17 ? 7.341 -10.163 28.206 1.00 52.46 506 CYS B C 1
ATOM 3261 O O . CYS B 1 17 ? 6.638 -9.955 27.211 1.00 64.56 506 CYS B O 1
ATOM 3264 N N . HIS B 1 18 ? 8.522 -10.778 28.131 1.00 48.06 507 HIS B N 1
ATOM 3265 C CA . HIS B 1 18 ? 9.084 -11.166 26.842 1.00 55.60 507 HIS B CA 1
ATOM 3266 C C . HIS B 1 18 ? 8.179 -12.148 26.107 1.00 53.34 507 HIS B C 1
ATOM 3267 O O . HIS B 1 18 ? 8.069 -12.102 24.876 1.00 48.38 507 HIS B O 1
ATOM 3274 N N . SER B 1 19 ? 7.527 -13.051 26.842 1.00 59.55 508 SER B N 1
ATOM 3275 C CA . SER B 1 19 ? 6.587 -14.001 26.256 1.00 57.42 508 SER B CA 1
ATOM 3276 C C . SER B 1 19 ? 5.368 -13.291 25.673 1.00 47.74 508 SER B C 1
ATOM 3277 O O . SER B 1 19 ? 4.446 -13.937 25.166 1.00 54.78 508 SER B O 1
ATOM 3280 N N . ASN B 1 20 ? 5.352 -11.959 25.749 1.00 34.99 509 ASN B N 1
ATOM 3281 C CA . ASN B 1 20 ? 4.278 -11.146 25.197 1.00 37.32 509 ASN B CA 1
ATOM 3282 C C . ASN B 1 20 ? 4.802 -10.035 24.298 1.00 45.17 509 ASN B C 1
ATOM 3283 O O . ASN B 1 20 ? 4.015 -9.188 23.858 1.00 50.04 509 ASN B O 1
ATOM 3288 N N . ALA B 1 21 ? 6.106 -10.003 24.026 1.00 28.63 510 ALA B N 1
ATOM 3289 C CA . ALA B 1 21 ? 6.669 -8.943 23.199 1.00 43.54 510 ALA B CA 1
ATOM 3290 C C . ALA B 1 21 ? 6.134 -9.033 21.777 1.00 42.30 510 ALA B C 1
ATOM 3291 O O . ALA B 1 21 ? 6.111 -10.109 21.173 1.00 52.06 510 ALA B O 1
ATOM 3293 N N . LEU B 1 22 ? 5.700 -7.889 21.245 1.00 38.91 511 LEU B N 1
ATOM 3294 C CA . LEU B 1 22 ? 5.161 -7.853 19.900 1.00 45.72 511 LEU B CA 1
ATOM 3295 C C . LEU B 1 22 ? 6.228 -7.387 18.914 1.00 44.77 511 LEU B C 1
ATOM 3296 O O . LEU B 1 22 ? 7.124 -6.617 19.275 1.00 58.85 511 LEU B O 1
ATOM 3301 N N . PRO B 1 23 ? 6.152 -7.823 17.658 1.00 60.81 512 PRO B N 1
ATOM 3302 C CA . PRO B 1 23 ? 7.212 -7.500 16.695 1.00 59.14 512 PRO B CA 1
ATOM 3303 C C . PRO B 1 23 ? 7.180 -6.038 16.269 1.00 54.19 512 PRO B C 1
ATOM 3304 O O . PRO B 1 23 ? 6.300 -5.261 16.643 1.00 33.89 512 PRO B O 1
ATOM 3308 N N . SER B 1 24 ? 8.190 -5.675 15.471 1.00 65.51 513 SER B N 1
ATOM 3309 C CA . SER B 1 24 ? 8.328 -4.361 14.843 1.00 74.60 513 SER B CA 1
ATOM 3310 C C . SER B 1 24 ? 8.626 -3.280 15.878 1.00 66.96 513 SER B C 1
ATOM 3311 O O . SER B 1 24 ? 9.233 -3.568 16.915 1.00 66.01 513 SER B O 1
ATOM 3314 N N . HIS B 1 25 ? 8.203 -2.041 15.617 1.00 64.92 514 HIS B N 1
ATOM 3315 C CA . HIS B 1 25 ? 8.546 -0.920 16.482 1.00 70.85 514 HIS B CA 1
ATOM 3316 C C . HIS B 1 25 ? 7.447 0.135 16.436 1.00 71.25 514 HIS B C 1
ATOM 3317 O O . HIS B 1 25 ? 6.492 0.038 15.661 1.00 71.36 514 HIS B O 1
ATOM 3324 N N . VAL B 1 26 ? 7.599 1.149 17.292 1.00 79.93 515 VAL B N 1
ATOM 3325 C CA . VAL B 1 26 ? 6.724 2.319 17.327 1.00 81.87 515 VAL B CA 1
ATOM 3326 C C . VAL B 1 26 ? 7.580 3.580 17.410 1.00 87.75 515 VAL B C 1
ATOM 3327 O O . VAL B 1 26 ? 8.494 3.663 18.239 1.00 79.87 515 VAL B O 1
ATOM 3331 N N . LYS B 1 27 ? 7.315 4.540 16.524 1.00 105.55 516 LYS B N 1
ATOM 3332 C CA . LYS B 1 27 ? 8.044 5.805 16.505 1.00 108.88 516 LYS B CA 1
ATOM 3333 C C . LYS B 1 27 ? 7.275 6.857 17.299 1.00 100.58 516 LYS B C 1
ATOM 3334 O O . LYS B 1 27 ? 6.048 6.947 17.203 1.00 90.13 516 LYS B O 1
ATOM 3340 N N . ILE B 1 28 ? 8.000 7.655 18.083 1.00 101.88 517 ILE B N 1
ATOM 3341 C CA . ILE B 1 28 ? 7.405 8.698 18.921 1.00 95.20 517 ILE B CA 1
ATOM 3342 C C . ILE B 1 28 ? 8.155 10.005 18.684 1.00 96.76 517 ILE B C 1
ATOM 3343 O O . ILE B 1 28 ? 9.277 10.176 19.175 1.00 70.49 517 ILE B O 1
ATOM 3348 N N . SER B 1 29 ? 7.523 10.941 17.973 1.00 118.55 518 SER B N 1
ATOM 3349 C CA . SER B 1 29 ? 8.126 12.224 17.620 1.00 110.74 518 SER B CA 1
ATOM 3350 C C . SER B 1 29 ? 7.704 13.285 18.632 1.00 115.28 518 SER B C 1
ATOM 3351 O O . SER B 1 29 ? 6.508 13.555 18.789 1.00 128.88 518 SER B O 1
ATOM 3354 N N . VAL B 1 30 ? 8.684 13.887 19.313 1.00 118.19 519 VAL B N 1
ATOM 3355 C CA . VAL B 1 30 ? 8.426 14.866 20.365 1.00 115.69 519 VAL B CA 1
ATOM 3356 C C . VAL B 1 30 ? 9.476 15.973 20.312 1.00 128.03 519 VAL B C 1
ATOM 3357 O O . VAL B 1 30 ? 10.627 15.748 19.927 1.00 141.71 519 VAL B O 1
ATOM 3361 N N . SER B 1 31 ? 9.061 17.184 20.694 1.00 117.42 520 SER B N 1
ATOM 3362 C CA . SER B 1 31 ? 9.933 18.339 20.886 1.00 110.84 520 SER B CA 1
ATOM 3363 C C . SER B 1 31 ? 10.089 18.675 22.369 1.00 102.98 520 SER B C 1
ATOM 3364 O O . SER B 1 31 ? 9.164 18.488 23.164 1.00 89.72 520 SER B O 1
ATOM 3367 N N . ARG B 1 32 ? 11.278 19.182 22.730 1.00 86.72 521 ARG B N 1
ATOM 3368 C CA . ARG B 1 32 ? 11.644 19.338 24.139 1.00 95.46 521 ARG B CA 1
ATOM 3369 C C . ARG B 1 32 ? 10.756 20.321 24.888 1.00 99.77 521 ARG B C 1
ATOM 3370 O O . ARG B 1 32 ? 10.546 20.162 26.096 1.00 135.32 521 ARG B O 1
ATOM 3378 N N . GLN B 1 33 ? 10.216 21.327 24.203 1.00 107.19 522 GLN B N 1
ATOM 3379 C CA . GLN B 1 33 ? 9.424 22.329 24.909 1.00 131.00 522 GLN B CA 1
ATOM 3380 C C . GLN B 1 33 ? 8.041 21.801 25.265 1.00 144.10 522 GLN B C 1
ATOM 3381 O O . GLN B 1 33 ? 7.635 21.837 26.433 1.00 154.14 522 GLN B O 1
ATOM 3387 N N . THR B 1 34 ? 7.305 21.296 24.272 1.00 142.71 523 THR B N 1
ATOM 3388 C CA . THR B 1 34 ? 6.007 20.673 24.499 1.00 132.53 523 THR B CA 1
ATOM 3389 C C . THR B 1 34 ? 6.111 19.172 24.728 1.00 127.27 523 THR B C 1
ATOM 3390 O O . THR B 1 34 ? 5.186 18.437 24.360 1.00 140.65 523 THR B O 1
ATOM 3394 N N . LEU B 1 35 ? 7.234 18.704 25.288 1.00 109.92 524 LEU B N 1
ATOM 3395 C CA . LEU B 1 35 ? 7.472 17.289 25.565 1.00 90.66 524 LEU B CA 1
ATOM 3396 C C . LEU B 1 35 ? 6.225 16.619 26.133 1.00 86.94 524 LEU B C 1
ATOM 3397 O O . LEU B 1 35 ? 5.750 15.603 25.612 1.00 78.56 524 LEU B O 1
ATOM 3402 N N . PHE B 1 36 ? 5.701 17.179 27.224 1.00 83.17 525 PHE B N 1
ATOM 3403 C CA . PHE B 1 36 ? 4.476 16.668 27.828 1.00 97.85 525 PHE B CA 1
ATOM 3404 C C . PHE B 1 36 ? 3.337 16.649 26.813 1.00 96.62 525 PHE B C 1
ATOM 3405 O O . PHE B 1 36 ? 2.721 15.606 26.568 1.00 77.36 525 PHE B O 1
ATOM 3413 N N . GLU B 1 37 ? 3.042 17.805 26.210 1.00 112.36 526 GLU B N 1
ATOM 3414 C CA . GLU B 1 37 ? 1.898 17.901 25.308 1.00 106.78 526 GLU B CA 1
ATOM 3415 C C . GLU B 1 37 ? 2.073 17.031 24.070 1.00 98.38 526 GLU B C 1
ATOM 3416 O O . GLU B 1 37 ? 1.084 16.532 23.520 1.00 89.46 526 GLU B O 1
ATOM 3422 N N . ASP B 1 38 ? 3.313 16.836 23.618 1.00 80.75 527 ASP B N 1
ATOM 3423 C CA . ASP B 1 38 ? 3.576 15.917 22.514 1.00 82.67 527 ASP B CA 1
ATOM 3424 C C . ASP B 1 38 ? 3.403 14.465 22.949 1.00 67.16 527 ASP B C 1
ATOM 3425 O O . ASP B 1 38 ? 2.647 13.705 22.332 1.00 66.56 527 ASP B O 1
ATOM 3430 N N . SER B 1 39 ? 4.132 14.054 23.992 1.00 63.63 528 SER B N 1
ATOM 3431 C CA . SER B 1 39 ? 4.076 12.667 24.447 1.00 64.57 528 SER B CA 1
ATOM 3432 C C . SER B 1 39 ? 2.657 12.263 24.832 1.00 66.13 528 SER B C 1
ATOM 3433 O O . SER B 1 39 ? 2.247 11.120 24.601 1.00 59.07 528 SER B O 1
ATOM 3436 N N . PHE B 1 40 ? 1.907 13.179 25.452 1.00 60.31 529 PHE B N 1
ATOM 3437 C CA . PHE B 1 40 ? 0.512 12.920 25.796 1.00 70.67 529 PHE B CA 1
ATOM 3438 C C . PHE B 1 40 ? -0.299 12.524 24.567 1.00 76.26 529 PHE B C 1
ATOM 3439 O O . PHE B 1 40 ? -0.840 11.416 24.492 1.00 65.39 529 PHE B O 1
ATOM 3447 N N . GLN B 1 41 ? -0.407 13.438 23.598 1.00 87.36 530 GLN B N 1
ATOM 3448 C CA . GLN B 1 41 ? -1.215 13.177 22.411 1.00 86.58 530 GLN B CA 1
ATOM 3449 C C . GLN B 1 41 ? -0.688 11.991 21.611 1.00 87.48 530 GLN B C 1
ATOM 3450 O O . GLN B 1 41 ? -1.472 11.181 21.105 1.00 111.02 530 GLN B O 1
ATOM 3456 N N . GLN B 1 42 ? 0.634 11.877 21.473 1.00 74.12 531 GLN B N 1
ATOM 3457 C CA . GLN B 1 42 ? 1.219 10.716 20.802 1.00 73.63 531 GLN B CA 1
ATOM 3458 C C . GLN B 1 42 ? 0.773 9.407 21.450 1.00 59.00 531 GLN B C 1
ATOM 3459 O O . GLN B 1 42 ? 0.113 8.575 20.812 1.00 37.62 531 GLN B O 1
ATOM 3465 N N . ILE B 1 43 ? 1.119 9.214 22.727 1.00 60.69 532 ILE B N 1
ATOM 3466 C CA . ILE B 1 43 ? 0.941 7.915 23.369 1.00 67.01 532 ILE B CA 1
ATOM 3467 C C . ILE B 1 43 ? -0.538 7.570 23.476 1.00 67.04 532 ILE B C 1
ATOM 3468 O O . ILE B 1 43 ? -0.947 6.431 23.217 1.00 86.63 532 ILE B O 1
ATOM 3473 N N . MET B 1 44 ? -1.362 8.543 23.868 1.00 45.02 533 MET B N 1
ATOM 3474 C CA . MET B 1 44 ? -2.794 8.303 23.989 1.00 45.73 533 MET B CA 1
ATOM 3475 C C . MET B 1 44 ? -3.441 7.998 22.643 1.00 46.78 533 MET B C 1
ATOM 3476 O O . MET B 1 44 ? -4.482 7.333 22.605 1.00 44.15 533 MET B O 1
ATOM 3481 N N . ASN B 1 45 ? -2.836 8.449 21.540 1.00 72.11 534 ASN B N 1
ATOM 3482 C CA . ASN B 1 45 ? -3.363 8.189 20.205 1.00 77.45 534 ASN B CA 1
ATOM 3483 C C . ASN B 1 45 ? -3.027 6.797 19.686 1.00 79.36 534 ASN B C 1
ATOM 3484 O O . ASN B 1 45 ? -3.584 6.388 18.662 1.00 82.15 534 ASN B O 1
ATOM 3489 N N . MET B 1 46 ? -2.159 6.055 20.363 1.00 75.88 535 MET B N 1
ATOM 3490 C CA . MET B 1 46 ? -1.786 4.733 19.889 1.00 59.22 535 MET B CA 1
ATOM 3491 C C . MET B 1 46 ? -2.685 3.680 20.513 1.00 54.25 535 MET B C 1
ATOM 3492 O O . MET B 1 46 ? -3.328 3.903 21.543 1.00 55.36 535 MET B O 1
ATOM 3497 N N . LYS B 1 47 ? -2.739 2.529 19.861 1.00 50.24 536 LYS B N 1
ATOM 3498 C CA . LYS B 1 47 ? -3.407 1.416 20.498 1.00 66.45 536 LYS B CA 1
ATOM 3499 C C . LYS B 1 47 ? -2.472 0.816 21.548 1.00 53.22 536 LYS B C 1
ATOM 3500 O O . LYS B 1 47 ? -1.252 0.788 21.358 1.00 45.76 536 LYS B O 1
ATOM 3506 N N . PRO B 1 48 ? -3.023 0.338 22.665 1.00 43.50 537 PRO B N 1
ATOM 3507 C CA . PRO B 1 48 ? -2.167 0.032 23.829 1.00 37.56 537 PRO B CA 1
ATOM 3508 C C . PRO B 1 48 ? -1.092 -1.005 23.561 1.00 26.45 537 PRO B C 1
ATOM 3509 O O . PRO B 1 48 ? 0.079 -0.785 23.898 1.00 14.28 537 PRO B O 1
ATOM 3513 N N . TYR B 1 49 ? -1.452 -2.139 22.965 1.00 33.46 538 TYR B N 1
ATOM 3514 C CA . TYR B 1 49 ? -0.510 -3.247 22.907 1.00 43.43 538 TYR B CA 1
ATOM 3515 C C . TYR B 1 49 ? 0.591 -3.021 21.880 1.00 55.87 538 TYR B C 1
ATOM 3516 O O . TYR B 1 49 ? 1.603 -3.729 21.913 1.00 41.03 538 TYR B O 1
ATOM 3525 N N . ASP B 1 50 ? 0.413 -2.061 20.968 1.00 76.57 539 ASP B N 1
ATOM 3526 C CA . ASP B 1 50 ? 1.524 -1.607 20.136 1.00 74.25 539 ASP B CA 1
ATOM 3527 C C . ASP B 1 50 ? 2.699 -1.124 20.980 1.00 68.57 539 ASP B C 1
ATOM 3528 O O . ASP B 1 50 ? 3.848 -1.158 20.525 1.00 60.69 539 ASP B O 1
ATOM 3533 N N . LEU B 1 51 ? 2.434 -0.665 22.205 1.00 45.43 540 LEU B N 1
ATOM 3534 C CA . LEU B 1 51 ? 3.479 -0.186 23.101 1.00 31.28 540 LEU B CA 1
ATOM 3535 C C . LEU B 1 51 ? 4.329 -1.308 23.681 1.00 32.32 540 LEU B C 1
ATOM 3536 O O . LEU B 1 51 ? 5.212 -1.026 24.498 1.00 46.18 540 LEU B O 1
ATOM 3541 N N . ARG B 1 52 ? 4.098 -2.558 23.285 1.00 27.39 541 ARG B N 1
ATOM 3542 C CA . ARG B 1 52 ? 4.969 -3.663 23.661 1.00 38.76 541 ARG B CA 1
ATOM 3543 C C . ARG B 1 52 ? 6.056 -3.916 22.628 1.00 48.43 541 ARG B C 1
ATOM 3544 O O . ARG B 1 52 ? 6.922 -4.768 22.852 1.00 48.74 541 ARG B O 1
ATOM 3552 N N . ARG B 1 53 ? 6.022 -3.203 21.508 1.00 59.41 542 ARG B N 1
ATOM 3553 C CA . ARG B 1 53 ? 7.061 -3.267 20.498 1.00 55.92 542 ARG B CA 1
ATOM 3554 C C . ARG B 1 53 ? 8.249 -2.407 20.933 1.00 46.39 542 ARG B C 1
ATOM 3555 O O . ARG B 1 53 ? 8.112 -1.490 21.748 1.00 63.29 542 ARG B O 1
ATOM 3563 N N . ARG B 1 54 ? 9.431 -2.727 20.397 1.00 50.25 543 ARG B N 1
ATOM 3564 C CA . ARG B 1 54 ? 10.623 -1.932 20.684 1.00 62.14 543 ARG B CA 1
ATOM 3565 C C . ARG B 1 54 ? 10.363 -0.446 20.461 1.00 57.59 543 ARG B C 1
ATOM 3566 O O . ARG B 1 54 ? 9.729 -0.045 19.480 1.00 22.38 543 ARG B O 1
ATOM 3574 N N . LEU B 1 55 ? 10.848 0.368 21.398 1.00 78.59 544 LEU B N 1
ATOM 3575 C CA . LEU B 1 55 ? 10.533 1.792 21.455 1.00 90.83 544 LEU B CA 1
ATOM 3576 C C . LEU B 1 55 ? 11.589 2.626 20.737 1.00 87.59 544 LEU B C 1
ATOM 3577 O O . LEU B 1 55 ? 12.778 2.562 21.072 1.00 74.85 544 LEU B O 1
ATOM 3582 N N . TYR B 1 56 ? 11.151 3.392 19.739 1.00 72.37 545 TYR B N 1
ATOM 3583 C CA . TYR B 1 56 ? 11.961 4.416 19.086 1.00 88.72 545 TYR B CA 1
ATOM 3584 C C . TYR B 1 56 ? 11.376 5.782 19.435 1.00 94.26 545 TYR B C 1
ATOM 3585 O O . TYR B 1 56 ? 10.266 6.117 19.006 1.00 106.55 545 TYR B O 1
ATOM 3594 N N . ILE B 1 57 ? 12.122 6.566 20.210 1.00 86.58 546 ILE B N 1
ATOM 3595 C CA . ILE B 1 57 ? 11.683 7.876 20.680 1.00 97.99 546 ILE B CA 1
ATOM 3596 C C . ILE B 1 57 ? 12.369 8.922 19.807 1.00 104.15 546 ILE B C 1
ATOM 3597 O O . ILE B 1 57 ? 13.556 9.216 19.976 1.00 105.59 546 ILE B O 1
ATOM 3602 N N . ILE B 1 58 ? 11.614 9.489 18.874 1.00 120.14 547 ILE B N 1
ATOM 3603 C CA . ILE B 1 58 ? 12.119 10.529 17.982 1.00 108.03 547 ILE B CA 1
ATOM 3604 C C . ILE B 1 58 ? 12.076 11.877 18.689 1.00 98.43 547 ILE B C 1
ATOM 3605 O O . ILE B 1 58 ? 11.001 12.370 19.046 1.00 100.23 547 ILE B O 1
ATOM 3610 N N . MET B 1 59 ? 13.246 12.468 18.905 1.00 96.44 548 MET B N 1
ATOM 3611 C CA . MET B 1 59 ? 13.349 13.808 19.484 1.00 114.85 548 MET B CA 1
ATOM 3612 C C . MET B 1 59 ? 13.658 14.754 18.331 1.00 122.57 548 MET B C 1
ATOM 3613 O O . MET B 1 59 ? 14.817 15.058 18.047 1.00 113.93 548 MET B O 1
ATOM 3618 N N . ARG B 1 60 ? 12.590 15.216 17.674 1.00 162.41 549 ARG B N 1
ATOM 3619 C CA . ARG B 1 60 ? 12.633 15.946 16.411 1.00 145.81 549 ARG B CA 1
ATOM 3620 C C . ARG B 1 60 ? 13.805 16.912 16.321 1.00 152.78 549 ARG B C 1
ATOM 3621 O O . ARG B 1 60 ? 13.957 17.805 17.160 1.00 171.28 549 ARG B O 1
ATOM 3629 N N . GLY B 1 61 ? 14.631 16.731 15.296 1.00 155.85 550 GLY B N 1
ATOM 3630 C CA . GLY B 1 61 ? 15.754 17.616 15.055 1.00 159.47 550 GLY B CA 1
ATOM 3631 C C . GLY B 1 61 ? 16.906 17.536 16.032 1.00 153.58 550 GLY B C 1
ATOM 3632 O O . GLY B 1 61 ? 17.621 18.530 16.205 1.00 173.46 550 GLY B O 1
ATOM 3633 N N . GLU B 1 62 ? 17.111 16.393 16.683 1.00 121.62 551 GLU B N 1
ATOM 3634 C CA . GLU B 1 62 ? 18.290 16.181 17.512 1.00 117.31 551 GLU B CA 1
ATOM 3635 C C . GLU B 1 62 ? 18.893 14.827 17.169 1.00 129.57 551 GLU B C 1
ATOM 3636 O O . GLU B 1 62 ? 18.169 13.859 16.917 1.00 126.71 551 GLU B O 1
ATOM 3642 N N . GLU B 1 63 ? 20.222 14.770 17.178 1.00 135.80 552 GLU B N 1
ATOM 3643 C CA . GLU B 1 63 ? 20.975 13.714 16.514 1.00 153.54 552 GLU B CA 1
ATOM 3644 C C . GLU B 1 63 ? 21.349 12.532 17.400 1.00 155.96 552 GLU B C 1
ATOM 3645 O O . GLU B 1 63 ? 21.930 11.578 16.880 1.00 146.48 552 GLU B O 1
ATOM 3651 N N . GLY B 1 64 ? 21.161 12.599 18.718 1.00 162.75 553 GLY B N 1
ATOM 3652 C CA . GLY B 1 64 ? 21.479 11.427 19.520 1.00 154.42 553 GLY B CA 1
ATOM 3653 C C . GLY B 1 64 ? 20.723 10.211 19.015 1.00 151.85 553 GLY B C 1
ATOM 3654 O O . GLY B 1 64 ? 19.511 10.283 18.793 1.00 134.90 553 GLY B O 1
ATOM 3655 N N . LEU B 1 65 ? 21.431 9.075 18.828 1.00 133.95 554 LEU B N 1
ATOM 3656 C CA . LEU B 1 65 ? 20.835 7.847 18.272 1.00 137.21 554 LEU B CA 1
ATOM 3657 C C . LEU B 1 65 ? 21.330 6.587 18.992 1.00 132.37 554 LEU B C 1
ATOM 3658 O O . LEU B 1 65 ? 22.042 5.748 18.437 1.00 145.41 554 LEU B O 1
ATOM 3663 N N . ASP B 1 66 ? 20.945 6.447 20.257 1.00 112.86 555 ASP B N 1
ATOM 3664 C CA . ASP B 1 66 ? 21.059 5.183 20.985 1.00 111.06 555 ASP B CA 1
ATOM 3665 C C . ASP B 1 66 ? 19.760 5.100 21.783 1.00 131.70 555 ASP B C 1
ATOM 3666 O O . ASP B 1 66 ? 19.709 5.423 22.973 1.00 133.02 555 ASP B O 1
ATOM 3671 N N . TYR B 1 67 ? 18.697 4.672 21.097 1.00 140.80 556 TYR B N 1
ATOM 3672 C CA . TYR B 1 67 ? 17.354 4.644 21.664 1.00 135.72 556 TYR B CA 1
ATOM 3673 C C . TYR B 1 67 ? 17.250 3.807 22.932 1.00 142.28 556 TYR B C 1
ATOM 3674 O O . TYR B 1 67 ? 16.221 3.882 23.611 1.00 150.06 556 TYR B O 1
ATOM 3683 N N . GLY B 1 68 ? 18.259 2.998 23.257 1.00 131.66 557 GLY B N 1
ATOM 3684 C CA . GLY B 1 68 ? 18.303 2.418 24.588 1.00 106.85 557 GLY B CA 1
ATOM 3685 C C . GLY B 1 68 ? 18.619 3.470 25.635 1.00 100.67 557 GLY B C 1
ATOM 3686 O O . GLY B 1 68 ? 17.974 3.535 26.685 1.00 113.37 557 GLY B O 1
ATOM 3687 N N . GLY B 1 69 ? 19.616 4.313 25.356 1.00 89.01 558 GLY B N 1
ATOM 3688 C CA . GLY B 1 69 ? 19.947 5.394 26.272 1.00 90.05 558 GLY B CA 1
ATOM 3689 C C . GLY B 1 69 ? 18.935 6.525 26.239 1.00 87.35 558 GLY B C 1
ATOM 3690 O O . GLY B 1 69 ? 18.544 7.052 27.285 1.00 97.33 558 GLY B O 1
ATOM 3691 N N . ILE B 1 70 ? 18.511 6.922 25.036 1.00 78.44 559 ILE B N 1
ATOM 3692 C CA . ILE B 1 70 ? 17.547 8.011 24.887 1.00 87.45 559 ILE B CA 1
ATOM 3693 C C . ILE B 1 70 ? 16.232 7.672 25.575 1.00 101.75 559 ILE B C 1
ATOM 3694 O O . ILE B 1 70 ? 15.581 8.546 26.161 1.00 116.84 559 ILE B O 1
ATOM 3699 N N . ALA B 1 71 ? 15.806 6.410 25.494 1.00 90.88 560 ALA B N 1
ATOM 3700 C CA . ALA B 1 71 ? 14.565 6.006 26.146 1.00 89.27 560 ALA B CA 1
ATOM 3701 C C . ALA B 1 71 ? 14.609 6.322 27.636 1.00 94.14 560 ALA B C 1
ATOM 3702 O O . ALA B 1 71 ? 13.776 7.080 28.144 1.00 98.17 560 ALA B O 1
ATOM 3704 N N . ARG B 1 72 ? 15.600 5.772 28.346 1.00 91.62 561 ARG B N 1
ATOM 3705 C CA . ARG B 1 72 ? 15.720 6.020 29.781 1.00 86.68 561 ARG B CA 1
ATOM 3706 C C . ARG B 1 72 ? 15.746 7.512 30.094 1.00 70.08 561 ARG B C 1
ATOM 3707 O O . ARG B 1 72 ? 15.147 7.955 31.081 1.00 64.87 561 ARG B O 1
ATOM 3715 N N . GLU B 1 73 ? 16.435 8.302 29.266 1.00 82.45 562 GLU B N 1
ATOM 3716 C CA . GLU B 1 73 ? 16.400 9.754 29.429 1.00 84.42 562 GLU B CA 1
ATOM 3717 C C . GLU B 1 73 ? 14.986 10.293 29.233 1.00 68.60 562 GLU B C 1
ATOM 3718 O O . GLU B 1 73 ? 14.518 11.131 30.012 1.00 76.98 562 GLU B O 1
ATOM 3724 N N . TRP B 1 74 ? 14.296 9.834 28.181 1.00 48.34 563 TRP B N 1
ATOM 3725 C CA . TRP B 1 74 ? 12.907 10.236 27.975 1.00 56.17 563 TRP B CA 1
ATOM 3726 C C . TRP B 1 74 ? 12.047 9.855 29.173 1.00 79.23 563 TRP B C 1
ATOM 3727 O O . TRP B 1 74 ? 11.159 10.616 29.579 1.00 80.17 563 TRP B O 1
ATOM 3738 N N . PHE B 1 75 ? 12.289 8.671 29.740 1.00 89.76 564 PHE B N 1
ATOM 3739 C CA . PHE B 1 75 ? 11.566 8.253 30.935 1.00 73.83 564 PHE B CA 1
ATOM 3740 C C . PHE B 1 75 ? 11.859 9.194 32.097 1.00 79.81 564 PHE B C 1
ATOM 3741 O O . PHE B 1 75 ? 10.939 9.664 32.775 1.00 88.52 564 PHE B O 1
ATOM 3749 N N . PHE B 1 76 ? 13.144 9.453 32.362 1.00 77.88 565 PHE B N 1
ATOM 3750 C CA . PHE B 1 76 ? 13.522 10.467 33.344 1.00 73.80 565 PHE B CA 1
ATOM 3751 C C . PHE B 1 76 ? 12.797 11.785 33.083 1.00 64.65 565 PHE B C 1
ATOM 3752 O O . PHE B 1 76 ? 12.189 12.364 33.991 1.00 81.11 565 PHE B O 1
ATOM 3760 N N . LEU B 1 77 ? 12.866 12.282 31.844 1.00 59.70 566 LEU B N 1
ATOM 3761 C CA . LEU B 1 77 ? 12.326 13.604 31.538 1.00 72.70 566 LEU B CA 1
ATOM 3762 C C . LEU B 1 77 ? 10.818 13.657 31.758 1.00 74.46 566 LEU B C 1
ATOM 3763 O O . LEU B 1 77 ? 10.303 14.602 32.367 1.00 84.87 566 LEU B O 1
ATOM 3768 N N . LEU B 1 78 ? 10.092 12.646 31.274 1.00 58.04 567 LEU B N 1
ATOM 3769 C CA . LEU B 1 78 ? 8.639 12.656 31.416 1.00 78.15 567 LEU B CA 1
ATOM 3770 C C . LEU B 1 78 ? 8.212 12.376 32.854 1.00 86.04 567 LEU B C 1
ATOM 3771 O O . LEU B 1 78 ? 7.264 12.995 33.354 1.00 71.87 567 LEU B O 1
ATOM 3776 N N . SER B 1 79 ? 8.884 11.434 33.527 1.00 93.01 568 SER B N 1
ATOM 3777 C CA . SER B 1 79 ? 8.552 11.133 34.918 1.00 77.36 568 SER B CA 1
ATOM 3778 C C . SER B 1 79 ? 8.700 12.368 35.801 1.00 74.47 568 SER B C 1
ATOM 3779 O O . SER B 1 79 ? 7.949 12.544 36.766 1.00 73.48 568 SER B O 1
ATOM 3782 N N . HIS B 1 80 ? 9.692 13.213 35.509 1.00 78.27 569 HIS B N 1
ATOM 3783 C CA . HIS B 1 80 ? 9.812 14.484 36.215 1.00 75.91 569 HIS B CA 1
ATOM 3784 C C . HIS B 1 80 ? 8.706 15.448 35.805 1.00 68.42 569 HIS B C 1
ATOM 3785 O O . HIS B 1 80 ? 8.122 16.130 36.655 1.00 75.52 569 HIS B O 1
ATOM 3792 N N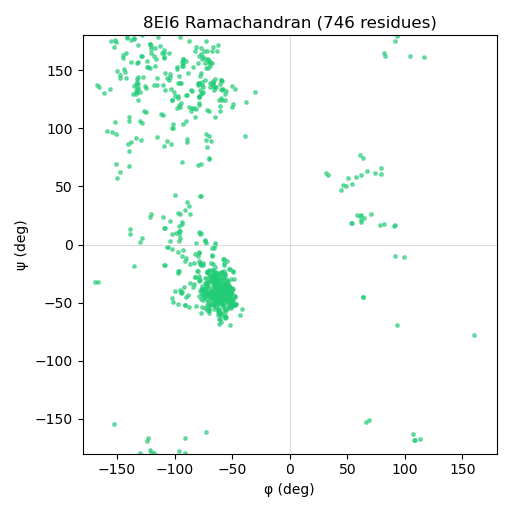 . GLU B 1 81 ? 8.403 15.515 34.506 1.00 78.91 570 GLU B N 1
ATOM 3793 C CA . GLU B 1 81 ? 7.553 16.588 33.997 1.00 89.58 570 GLU B CA 1
ATOM 3794 C C . GLU B 1 81 ? 6.095 16.411 34.413 1.00 101.71 570 GLU B C 1
ATOM 3795 O O . GLU B 1 81 ? 5.373 17.404 34.558 1.00 112.32 570 GLU B O 1
ATOM 3801 N N . VAL B 1 82 ? 5.641 15.170 34.618 1.00 98.99 571 VAL B N 1
ATOM 3802 C CA . VAL B 1 82 ? 4.260 14.946 35.040 1.00 108.04 571 VAL B CA 1
ATOM 3803 C C . VAL B 1 82 ? 3.960 15.634 36.363 1.00 99.71 571 VAL B C 1
ATOM 3804 O O . VAL B 1 82 ? 2.799 15.937 36.656 1.00 89.79 571 VAL B O 1
ATOM 3808 N N . LEU B 1 83 ? 4.984 15.881 37.177 1.00 114.04 572 LEU B N 1
ATOM 3809 C CA . LEU B 1 83 ? 4.812 16.440 38.509 1.00 122.33 572 LEU B CA 1
ATOM 3810 C C . LEU B 1 83 ? 4.576 17.944 38.508 1.00 120.62 572 LEU B C 1
ATOM 3811 O O . LEU B 1 83 ? 4.344 18.508 39.583 1.00 133.69 572 LEU B O 1
ATOM 3816 N N . ASN B 1 84 ? 4.683 18.604 37.355 1.00 121.70 573 ASN B N 1
ATOM 3817 C CA . ASN B 1 84 ? 4.514 20.046 37.256 1.00 123.92 573 ASN B CA 1
ATOM 3818 C C . ASN B 1 84 ? 3.211 20.460 37.940 1.00 113.62 573 ASN B C 1
ATOM 3819 O O . ASN B 1 84 ? 2.129 20.024 37.516 1.00 120.47 573 ASN B O 1
ATOM 3824 N N . PRO B 1 85 ? 3.269 21.280 38.993 1.00 108.62 574 PRO B N 1
ATOM 3825 C CA . PRO B 1 85 ? 2.038 21.614 39.730 1.00 124.22 574 PRO B CA 1
ATOM 3826 C C . PRO B 1 85 ? 1.062 22.471 38.941 1.00 125.78 574 PRO B C 1
ATOM 3827 O O . PRO B 1 85 ? -0.106 22.565 39.340 1.00 105.55 574 PRO B O 1
ATOM 3831 N N . MET B 1 86 ? 1.492 23.098 37.842 1.00 143.14 575 MET B N 1
ATOM 3832 C CA . MET B 1 86 ? 0.562 23.833 36.991 1.00 151.69 575 MET B CA 1
ATOM 3833 C C . MET B 1 86 ? -0.433 22.919 36.290 1.00 135.60 575 MET B C 1
ATOM 3834 O O . MET B 1 86 ? -1.391 23.416 35.689 1.00 133.68 575 MET B O 1
ATOM 3839 N N . TYR B 1 87 ? -0.233 21.607 36.359 1.00 109.18 576 TYR B N 1
ATOM 3840 C CA . TYR B 1 87 ? -1.223 20.636 35.920 1.00 114.91 576 TYR B CA 1
ATOM 3841 C C . TYR B 1 87 ? -2.170 20.239 37.039 1.00 132.92 576 TYR B C 1
ATOM 3842 O O . TYR B 1 87 ? -3.163 19.554 36.775 1.00 147.24 576 TYR B O 1
ATOM 3851 N N . CYS B 1 88 ? -1.855 20.609 38.281 1.00 136.09 577 CYS B N 1
ATOM 3852 C CA . CYS B 1 88 ? -2.720 20.405 39.441 1.00 129.64 577 CYS B CA 1
ATOM 3853 C C . CYS B 1 88 ? -3.004 18.931 39.702 1.00 124.61 577 CYS B C 1
ATOM 3854 O O . CYS B 1 88 ? -4.008 18.593 40.333 1.00 106.85 577 CYS B O 1
ATOM 3857 N N . LEU B 1 89 ? -2.119 18.043 39.254 1.00 104.20 578 LEU B N 1
ATOM 3858 C CA . LEU B 1 89 ? -2.388 16.612 39.314 1.00 108.20 578 LEU B CA 1
ATOM 3859 C C . LEU B 1 89 ? -1.946 15.998 40.633 1.00 105.67 578 LEU B C 1
ATOM 3860 O O . LEU B 1 89 ? -2.678 15.191 41.216 1.00 108.26 578 LEU B O 1
ATOM 3865 N N . PHE B 1 90 ? -0.764 16.364 41.111 1.00 85.55 579 PHE B N 1
ATOM 3866 C CA . PHE B 1 90 ? -0.160 15.762 42.287 1.00 80.55 579 PHE B CA 1
ATOM 3867 C C . PHE B 1 90 ? 0.080 16.831 43.343 1.00 78.90 579 PHE B C 1
ATOM 3868 O O . PHE B 1 90 ? -0.024 18.033 43.083 1.00 59.02 579 PHE B O 1
ATOM 3876 N N . GLU B 1 91 ? 0.394 16.369 44.551 1.00 89.76 580 GLU B N 1
ATOM 3877 C CA . GLU B 1 91 ? 0.754 17.247 45.654 1.00 70.14 580 GLU B CA 1
ATOM 3878 C C . GLU B 1 91 ? 1.688 16.485 46.582 1.00 54.86 580 GLU B C 1
ATOM 3879 O O . GLU B 1 91 ? 1.966 15.299 46.384 1.00 28.75 580 GLU B O 1
ATOM 3885 N N . TYR B 1 92 ? 2.172 17.182 47.605 1.00 69.83 581 TYR B N 1
ATOM 3886 C CA . TYR B 1 92 ? 3.048 16.600 48.609 1.00 94.68 581 TYR B CA 1
ATOM 3887 C C . TYR B 1 92 ? 2.419 16.836 49.974 1.00 91.79 581 TYR B C 1
ATOM 3888 O O . TYR B 1 92 ? 1.951 17.943 50.260 1.00 106.79 581 TYR B O 1
ATOM 3897 N N . ALA B 1 93 ? 2.403 15.798 50.812 1.00 79.71 582 ALA B N 1
ATOM 3898 C CA . ALA B 1 93 ? 1.763 15.918 52.116 1.00 78.56 582 ALA B CA 1
ATOM 3899 C C . ALA B 1 93 ? 2.554 16.792 53.079 1.00 91.88 582 ALA B C 1
ATOM 3900 O O . ALA B 1 93 ? 1.968 17.344 54.017 1.00 111.51 582 ALA B O 1
ATOM 3902 N N . GLY B 1 94 ? 3.864 16.933 52.873 1.00 101.46 583 GLY B N 1
ATOM 3903 C CA . GLY B 1 94 ? 4.710 17.683 53.777 1.00 107.09 583 GLY B CA 1
ATOM 3904 C C . GLY B 1 94 ? 5.575 18.688 53.035 1.00 112.44 583 GLY B C 1
ATOM 3905 O O . GLY B 1 94 ? 5.513 18.811 51.809 1.00 80.44 583 GLY B O 1
ATOM 3906 N N . LYS B 1 95 ? 6.389 19.397 53.816 1.00 148.31 584 LYS B N 1
ATOM 3907 C CA . LYS B 1 95 ? 7.357 20.332 53.265 1.00 129.28 584 LYS B CA 1
ATOM 3908 C C . LYS B 1 95 ? 8.370 19.605 52.382 1.00 120.35 584 LYS B C 1
ATOM 3909 O O . LYS B 1 95 ? 8.411 18.375 52.308 1.00 111.60 584 LYS B O 1
ATOM 3915 N N . ASN B 1 96 ? 9.189 20.398 51.693 1.00 87.86 585 ASN B N 1
ATOM 3916 C CA . ASN B 1 96 ? 10.363 19.923 50.964 1.00 112.97 585 ASN B CA 1
ATOM 3917 C C . ASN B 1 96 ? 9.994 18.944 49.857 1.00 125.49 585 ASN B C 1
ATOM 3918 O O . ASN B 1 96 ? 10.846 18.173 49.402 1.00 147.10 585 ASN B O 1
ATOM 3923 N N . ASN B 1 97 ? 8.727 18.948 49.440 1.00 147.39 586 ASN B N 1
ATOM 3924 C CA . ASN B 1 97 ? 8.197 17.989 48.473 1.00 135.74 586 ASN B CA 1
ATOM 3925 C C . ASN B 1 97 ? 8.301 16.567 49.031 1.00 132.26 586 ASN B C 1
ATOM 3926 O O . ASN B 1 97 ? 8.948 15.687 48.462 1.00 166.37 586 ASN B O 1
ATOM 3931 N N . TYR B 1 98 ? 7.641 16.359 50.169 1.00 105.89 587 TYR B N 1
ATOM 3932 C CA . TYR B 1 98 ? 7.644 15.082 50.869 1.00 109.24 587 TYR B CA 1
ATOM 3933 C C . TYR B 1 98 ? 6.273 14.426 50.768 1.00 122.69 587 TYR B C 1
ATOM 3934 O O . TYR B 1 98 ? 5.242 15.095 50.889 1.00 122.66 587 TYR B O 1
ATOM 3943 N N . CYS B 1 99 ? 6.278 13.113 50.524 1.00 88.42 588 CYS B N 1
ATOM 3944 C CA . CYS B 1 99 ? 5.073 12.294 50.370 1.00 98.59 588 CYS B CA 1
ATOM 3945 C C . CYS B 1 99 ? 4.267 12.744 49.149 1.00 87.81 588 CYS B C 1
ATOM 3946 O O . CYS B 1 99 ? 3.225 13.394 49.251 1.00 99.68 588 CYS B O 1
ATOM 3949 N N . LEU B 1 100 ? 4.801 12.387 47.983 1.00 94.07 589 LEU B N 1
ATOM 3950 C CA . LEU B 1 100 ? 4.097 12.629 46.732 1.00 80.94 589 LEU B CA 1
ATOM 3951 C C . LEU B 1 100 ? 2.767 11.887 46.744 1.00 64.01 589 LEU B C 1
ATOM 3952 O O . LEU B 1 100 ? 2.735 10.654 46.788 1.00 68.69 589 LEU B O 1
ATOM 3957 N N . GLN B 1 101 ? 1.667 12.628 46.636 1.00 39.76 590 GLN B N 1
ATOM 3958 C CA . GLN B 1 101 ? 0.355 12.007 46.721 1.00 39.39 590 GLN B CA 1
ATOM 3959 C C . GLN B 1 101 ? -0.608 12.715 45.782 1.00 26.82 590 GLN B C 1
ATOM 3960 O O . GLN B 1 101 ? -0.358 13.834 45.328 1.00 36.17 590 GLN B O 1
ATOM 3966 N N . ILE B 1 102 ? -1.721 12.035 45.497 1.00 48.88 591 ILE B N 1
ATOM 3967 C CA . ILE B 1 102 ? -2.685 12.536 44.526 1.00 66.03 591 ILE B CA 1
ATOM 3968 C C . ILE B 1 102 ? -3.294 13.838 45.020 1.00 63.27 591 ILE B C 1
ATOM 3969 O O . ILE B 1 102 ? -3.677 13.964 46.190 1.00 74.33 591 ILE B O 1
ATOM 3974 N N . ASN B 1 103 ? -3.390 14.817 44.120 1.00 46.99 592 ASN B N 1
ATOM 3975 C CA . ASN B 1 103 ? -4.067 16.071 44.415 1.00 59.41 592 ASN B CA 1
ATOM 3976 C C . ASN B 1 103 ? -5.556 15.911 44.138 1.00 72.60 592 ASN B C 1
ATOM 3977 O O . ASN B 1 103 ? -5.936 15.696 42.976 1.00 119.26 592 ASN B O 1
ATOM 3982 N N . PRO B 1 104 ? -6.428 15.992 45.149 1.00 66.88 593 PRO B N 1
ATOM 3983 C CA . PRO B 1 104 ? -7.873 15.888 44.890 1.00 60.67 593 PRO B CA 1
ATOM 3984 C C . PRO B 1 104 ? -8.439 17.057 44.101 1.00 56.94 593 PRO B C 1
ATOM 3985 O O . PRO B 1 104 ? -9.630 17.041 43.767 1.00 47.08 593 PRO B O 1
ATOM 3989 N N . ALA B 1 105 ? -7.623 18.061 43.789 1.00 66.04 594 ALA B N 1
ATOM 3990 C CA . ALA B 1 105 ? -8.041 19.204 42.993 1.00 74.77 594 ALA B CA 1
ATOM 3991 C C . ALA B 1 105 ? -7.693 19.057 41.521 1.00 92.58 594 ALA B C 1
ATOM 3992 O O . ALA B 1 105 ? -7.910 19.998 40.753 1.00 86.66 594 ALA B O 1
ATOM 3994 N N . SER B 1 106 ? -7.124 17.915 41.121 1.00 120.18 595 SER B N 1
ATOM 3995 C CA . SER B 1 106 ? -6.871 17.642 39.709 1.00 111.67 595 SER B CA 1
ATOM 3996 C C . SER B 1 106 ? -8.110 17.862 38.852 1.00 122.42 595 SER B C 1
ATOM 3997 O O . SER B 1 106 ? -7.995 18.198 37.668 1.00 130.02 595 SER B O 1
ATOM 4000 N N . SER B 1 107 ? -9.300 17.664 39.428 1.00 144.81 596 SER B N 1
ATOM 4001 C CA . SER B 1 107 ? -10.558 17.899 38.723 1.00 125.08 596 SER B CA 1
ATOM 4002 C C . SER B 1 107 ? -10.646 19.279 38.077 1.00 124.11 596 SER B C 1
ATOM 4003 O O . SER B 1 107 ? -11.468 19.471 37.172 1.00 137.82 596 SER B O 1
ATOM 4006 N N . ILE B 1 108 ? -9.848 20.251 38.536 1.00 82.89 597 ILE B N 1
ATOM 4007 C CA . ILE B 1 108 ? -9.803 21.563 37.888 1.00 119.73 597 ILE B CA 1
ATOM 4008 C C . ILE B 1 108 ? -9.505 21.430 36.401 1.00 147.71 597 ILE B C 1
ATOM 4009 O O . ILE B 1 108 ? -9.961 22.245 35.589 1.00 167.32 597 ILE B O 1
ATOM 4014 N N . ASN B 1 109 ? -8.739 20.410 36.020 1.00 139.15 598 ASN B N 1
ATOM 4015 C CA . ASN B 1 109 ? -8.464 20.126 34.620 1.00 112.40 598 ASN B CA 1
ATOM 4016 C C . ASN B 1 109 ? -9.539 19.185 34.101 1.00 120.27 598 ASN B C 1
ATOM 4017 O O . ASN B 1 109 ? -9.532 18.000 34.466 1.00 143.08 598 ASN B O 1
ATOM 4022 N N . PRO B 1 110 ? -10.483 19.651 33.274 1.00 125.67 599 PRO B N 1
ATOM 4023 C CA . PRO B 1 110 ? -11.586 18.769 32.840 1.00 115.09 599 PRO B CA 1
ATOM 4024 C C . PRO B 1 110 ? -11.112 17.474 32.200 1.00 110.05 599 PRO B C 1
ATOM 4025 O O . PRO B 1 110 ? -11.905 16.532 32.057 1.00 90.92 599 PRO B O 1
ATOM 4029 N N . ASP B 1 111 ? -9.837 17.386 31.839 1.00 93.78 600 ASP B N 1
ATOM 4030 C CA . ASP B 1 111 ? -9.288 16.235 31.141 1.00 96.03 600 ASP B CA 1
ATOM 4031 C C . ASP B 1 111 ? -8.358 15.441 32.053 1.00 90.90 600 ASP B C 1
ATOM 4032 O O . ASP B 1 111 ? -7.600 14.591 31.572 1.00 125.74 600 ASP B O 1
ATOM 4037 N N . HIS B 1 112 ? -8.405 15.704 33.366 1.00 94.26 601 HIS B N 1
ATOM 4038 C CA . HIS B 1 112 ? -7.401 15.178 34.289 1.00 82.38 601 HIS B CA 1
ATOM 4039 C C . HIS B 1 112 ? -7.479 13.662 34.401 1.00 65.29 601 HIS B C 1
ATOM 4040 O O . HIS B 1 112 ? -6.444 12.986 34.465 1.00 35.53 601 HIS B O 1
ATOM 4047 N N . LEU B 1 113 ? -8.697 13.114 34.464 1.00 67.48 602 LEU B N 1
ATOM 4048 C CA . LEU B 1 113 ? -8.861 11.669 34.583 1.00 69.33 602 LEU B CA 1
ATOM 4049 C C . LEU B 1 113 ? -8.120 10.942 33.470 1.00 77.86 602 LEU B C 1
ATOM 4050 O O . LEU B 1 113 ? -7.458 9.926 33.712 1.00 59.11 602 LEU B O 1
ATOM 4055 N N . THR B 1 114 ? -8.222 11.454 32.239 1.00 66.69 603 THR B N 1
ATOM 4056 C CA . THR B 1 114 ? -7.450 10.902 31.131 1.00 69.82 603 THR B CA 1
ATOM 4057 C C . THR B 1 114 ? -5.954 11.047 31.377 1.00 63.98 603 THR B C 1
ATOM 4058 O O . THR B 1 114 ? -5.182 10.118 31.107 1.00 72.21 603 THR B O 1
ATOM 4062 N N . TYR B 1 115 ? -5.519 12.216 31.865 1.00 60.49 604 TYR B N 1
ATOM 4063 C CA . TYR B 1 115 ? -4.115 12.384 32.233 1.00 70.97 604 TYR B CA 1
ATOM 4064 C C . TYR B 1 115 ? -3.675 11.309 33.218 1.00 47.25 604 TYR B C 1
ATOM 4065 O O . TYR B 1 115 ? -2.524 10.858 33.177 1.00 36.05 604 TYR B O 1
ATOM 4074 N N . PHE B 1 116 ? -4.575 10.882 34.107 1.00 38.64 605 PHE B N 1
ATOM 4075 C CA . PHE B 1 116 ? -4.234 9.815 35.041 1.00 53.31 605 PHE B CA 1
ATOM 4076 C C . PHE B 1 116 ? -4.181 8.472 34.323 1.00 51.41 605 PHE B C 1
ATOM 4077 O O . PHE B 1 116 ? -3.249 7.685 34.526 1.00 34.58 605 PHE B O 1
ATOM 4085 N N . ARG B 1 117 ? -5.181 8.195 33.483 1.00 73.55 606 ARG B N 1
ATOM 4086 C CA . ARG B 1 117 ? -5.106 7.068 32.557 1.00 64.52 606 ARG B CA 1
ATOM 4087 C C . ARG B 1 117 ? -3.807 7.110 31.761 1.00 42.04 606 ARG B C 1
ATOM 4088 O O . ARG B 1 117 ? -3.121 6.095 31.603 1.00 15.91 606 ARG B O 1
ATOM 4096 N N . PHE B 1 118 ? -3.474 8.291 31.234 1.00 49.45 607 PHE B N 1
ATOM 4097 C CA . PHE B 1 118 ? -2.222 8.501 30.512 1.00 59.76 607 PHE B CA 1
ATOM 4098 C C . PHE B 1 118 ? -1.000 8.022 31.288 1.00 44.59 607 PHE B C 1
ATOM 4099 O O . PHE B 1 118 ? -0.164 7.283 30.755 1.00 46.34 607 PHE B O 1
ATOM 4107 N N . ILE B 1 119 ? -0.857 8.464 32.540 1.00 54.35 608 ILE B N 1
ATOM 4108 C CA . ILE B 1 119 ? 0.348 8.138 33.300 1.00 59.33 608 ILE B CA 1
ATOM 4109 C C . ILE B 1 119 ? 0.427 6.644 33.578 1.00 51.58 608 ILE B C 1
ATOM 4110 O O . ILE B 1 119 ? 1.517 6.061 33.586 1.00 35.16 608 ILE B O 1
ATOM 4115 N N . GLY B 1 120 ? -0.721 6.007 33.823 1.00 45.79 609 GLY B N 1
ATOM 4116 C CA . GLY B 1 120 ? -0.752 4.557 33.953 1.00 43.37 609 GLY B CA 1
ATOM 4117 C C . GLY B 1 120 ? -0.112 3.839 32.783 1.00 41.94 609 GLY B C 1
ATOM 4118 O O . GLY B 1 120 ? 0.778 3.008 32.967 1.00 24.08 609 GLY B O 1
ATOM 4119 N N . ARG B 1 121 ? -0.559 4.151 31.561 1.00 49.55 610 ARG B N 1
ATOM 4120 C CA . ARG B 1 121 ? 0.086 3.625 30.360 1.00 63.06 610 ARG B CA 1
ATOM 4121 C C . ARG B 1 121 ? 1.593 3.848 30.396 1.00 46.06 610 ARG B C 1
ATOM 4122 O O . ARG B 1 121 ? 2.371 2.985 29.972 1.00 19.90 610 ARG B O 1
ATOM 4130 N N . PHE B 1 122 ? 2.018 5.012 30.890 1.00 40.93 611 PHE B N 1
ATOM 4131 C CA . PHE B 1 122 ? 3.434 5.355 30.900 1.00 43.66 611 PHE B CA 1
ATOM 4132 C C . PHE B 1 122 ? 4.207 4.466 31.874 1.00 43.02 611 PHE B C 1
ATOM 4133 O O . PHE B 1 122 ? 5.268 3.931 31.528 1.00 34.09 611 PHE B O 1
ATOM 4141 N N . ILE B 1 123 ? 3.704 4.325 33.109 1.00 35.92 612 ILE B N 1
ATOM 4142 C CA . ILE B 1 123 ? 4.340 3.442 34.092 1.00 41.83 612 ILE B CA 1
ATOM 4143 C C . ILE B 1 123 ? 4.454 2.024 33.542 1.00 48.95 612 ILE B C 1
ATOM 4144 O O . ILE B 1 123 ? 5.506 1.379 33.649 1.00 48.40 612 ILE B O 1
ATOM 4149 N N . ALA B 1 124 ? 3.357 1.506 32.982 1.00 58.73 613 ALA B N 1
ATOM 4150 C CA . ALA B 1 124 ? 3.379 0.198 32.337 1.00 46.99 613 ALA B CA 1
ATOM 4151 C C . ALA B 1 124 ? 4.463 0.130 31.269 1.00 49.71 613 ALA B C 1
ATOM 4152 O O . ALA B 1 124 ? 5.234 -0.835 31.205 1.00 35.75 613 ALA B O 1
ATOM 4154 N N . MET B 1 125 ? 4.513 1.145 30.403 1.00 52.43 614 MET B N 1
ATOM 4155 C CA . MET B 1 125 ? 5.588 1.257 29.423 1.00 65.20 614 MET B CA 1
ATOM 4156 C C . MET B 1 125 ? 6.954 1.196 30.097 1.00 57.25 614 MET B C 1
ATOM 4157 O O . MET B 1 125 ? 7.840 0.445 29.673 1.00 52.08 614 MET B O 1
ATOM 4162 N N . ALA B 1 126 ? 7.142 1.997 31.149 1.00 61.53 615 ALA B N 1
ATOM 4163 C CA . ALA B 1 126 ? 8.413 2.034 31.863 1.00 55.36 615 ALA B CA 1
ATOM 4164 C C . ALA B 1 126 ? 8.735 0.713 32.546 1.00 43.77 615 ALA B C 1
ATOM 4165 O O . ALA B 1 126 ? 9.901 0.466 32.870 1.00 32.40 615 ALA B O 1
ATOM 4167 N N A LEU B 1 127 ? 7.736 -0.138 32.767 0.75 34.63 616 LEU B N 1
ATOM 4168 N N B LEU B 1 127 ? 7.737 -0.136 32.781 0.25 37.29 616 LEU B N 1
ATOM 4169 C CA A LEU B 1 127 ? 7.926 -1.405 33.460 0.75 41.40 616 LEU B CA 1
ATOM 4170 C CA B LEU B 1 127 ? 7.951 -1.409 33.456 0.25 40.47 616 LEU B CA 1
ATOM 4171 C C A LEU B 1 127 ? 8.055 -2.583 32.506 0.75 40.44 616 LEU B C 1
ATOM 4172 C C B LEU B 1 127 ? 8.090 -2.571 32.484 0.25 41.29 616 LEU B C 1
ATOM 4173 O O A LEU B 1 127 ? 8.796 -3.529 32.793 0.75 43.81 616 LEU B O 1
ATOM 4174 O O B LEU B 1 127 ? 8.877 -3.491 32.732 0.25 42.05 616 LEU B O 1
ATOM 4183 N N . TYR B 1 128 ? 7.349 -2.547 31.373 1.00 33.41 617 TYR B N 1
ATOM 4184 C CA . TYR B 1 128 ? 7.432 -3.644 30.415 1.00 47.30 617 TYR B CA 1
ATOM 4185 C C . TYR B 1 128 ? 8.792 -3.676 29.729 1.00 52.68 617 TYR B C 1
ATOM 4186 O O . TYR B 1 128 ? 9.329 -4.756 29.454 1.00 73.12 617 TYR B O 1
ATOM 4195 N N . HIS B 1 129 ? 9.369 -2.510 29.449 1.00 51.95 618 HIS B N 1
ATOM 4196 C CA . HIS B 1 129 ? 10.703 -2.436 28.873 1.00 57.77 618 HIS B CA 1
ATOM 4197 C C . HIS B 1 129 ? 11.791 -2.278 29.926 1.00 50.76 618 HIS B C 1
ATOM 4198 O O . HIS B 1 129 ? 12.927 -1.936 29.574 1.00 44.64 618 HIS B O 1
ATOM 4205 N N . GLY B 1 130 ? 11.488 -2.577 31.189 1.00 66.28 619 GLY B N 1
ATOM 4206 C CA . GLY B 1 130 ? 12.466 -2.480 32.255 1.00 75.57 619 GLY B CA 1
ATOM 4207 C C . GLY B 1 130 ? 13.259 -1.191 32.221 1.00 79.83 619 GLY B C 1
ATOM 4208 O O . GLY B 1 130 ? 14.493 -1.215 32.265 1.00 71.44 619 GLY B O 1
ATOM 4209 N N . LYS B 1 131 ? 12.565 -0.060 32.148 1.00 63.08 620 LYS B N 1
ATOM 4210 C CA . LYS B 1 131 ? 13.204 1.246 32.110 1.00 75.13 620 LYS B CA 1
ATOM 4211 C C . LYS B 1 131 ? 12.963 1.966 33.430 1.00 65.70 620 LYS B C 1
ATOM 4212 O O . LYS B 1 131 ? 12.137 1.554 34.249 1.00 47.89 620 LYS B O 1
ATOM 4218 N N . PHE B 1 132 ? 13.697 3.058 33.635 1.00 56.88 621 PHE B N 1
ATOM 4219 C CA . PHE B 1 132 ? 13.805 3.634 34.963 1.00 59.73 621 PHE B CA 1
ATOM 4220 C C . PHE B 1 132 ? 13.211 5.035 34.993 1.00 69.89 621 PHE B C 1
ATOM 4221 O O . PHE B 1 132 ? 13.183 5.742 33.981 1.00 76.56 621 PHE B O 1
ATOM 4229 N N . ILE B 1 133 ? 12.759 5.434 36.181 1.00 73.01 622 ILE B N 1
ATOM 4230 C CA . ILE B 1 133 ? 12.049 6.685 36.403 1.00 73.33 622 ILE B CA 1
ATOM 4231 C C . ILE B 1 133 ? 12.563 7.316 37.692 1.00 95.27 622 ILE B C 1
ATOM 4232 O O . ILE B 1 133 ? 13.384 6.738 38.409 1.00 103.74 622 ILE B O 1
ATOM 4237 N N . ASP B 1 134 ? 12.069 8.515 37.983 1.00 107.07 623 ASP B N 1
ATOM 4238 C CA . ASP B 1 134 ? 12.317 9.183 39.254 1.00 104.37 623 ASP B CA 1
ATOM 4239 C C . ASP B 1 134 ? 11.119 10.075 39.579 1.00 96.37 623 ASP B C 1
ATOM 4240 O O . ASP B 1 134 ? 11.230 11.285 39.766 1.00 85.38 623 ASP B O 1
ATOM 4245 N N . THR B 1 135 ? 9.934 9.474 39.645 1.00 91.16 624 THR B N 1
ATOM 4246 C CA . THR B 1 135 ? 8.763 10.185 40.140 1.00 96.65 624 THR B CA 1
ATOM 4247 C C . THR B 1 135 ? 8.570 9.945 41.629 1.00 75.97 624 THR B C 1
ATOM 4248 O O . THR B 1 135 ? 8.244 10.876 42.374 1.00 31.11 624 THR B O 1
ATOM 4252 N N . GLY B 1 136 ? 8.780 8.711 42.076 1.00 111.45 625 GLY B N 1
ATOM 4253 C CA . GLY B 1 136 ? 8.803 8.424 43.492 1.00 102.57 625 GLY B CA 1
ATOM 4254 C C . GLY B 1 136 ? 7.450 8.436 44.165 1.00 88.35 625 GLY B C 1
ATOM 4255 O O . GLY B 1 136 ? 7.222 9.243 45.071 1.00 84.34 625 GLY B O 1
ATOM 4256 N N . PHE B 1 137 ? 6.542 7.562 43.747 1.00 57.03 626 PHE B N 1
ATOM 4257 C CA . PHE B 1 137 ? 5.253 7.514 44.413 1.00 55.65 626 PHE B CA 1
ATOM 4258 C C . PHE B 1 137 ? 5.433 6.962 45.827 1.00 56.49 626 PHE B C 1
ATOM 4259 O O . PHE B 1 137 ? 6.406 6.266 46.129 1.00 42.40 626 PHE B O 1
ATOM 4267 N N . THR B 1 138 ? 4.490 7.292 46.705 1.00 54.98 627 THR B N 1
ATOM 4268 C CA . THR B 1 138 ? 4.522 6.722 48.043 1.00 51.84 627 THR B CA 1
ATOM 4269 C C . THR B 1 138 ? 4.257 5.221 48.000 1.00 40.95 627 THR B C 1
ATOM 4270 O O . THR B 1 138 ? 3.665 4.687 47.059 1.00 34.74 627 THR B O 1
ATOM 4274 N N . LEU B 1 139 ? 4.736 4.537 49.036 1.00 36.05 628 LEU B N 1
ATOM 4275 C CA . LEU B 1 139 ? 4.499 3.101 49.144 1.00 47.96 628 LEU B CA 1
ATOM 4276 C C . LEU B 1 139 ? 3.019 2.745 49.251 1.00 50.19 628 LEU B C 1
ATOM 4277 O O . LEU B 1 139 ? 2.623 1.724 48.662 1.00 54.01 628 LEU B O 1
ATOM 4282 N N . PRO B 1 140 ? 2.169 3.485 49.981 1.00 44.40 629 PRO B N 1
ATOM 4283 C CA . PRO B 1 140 ? 0.725 3.183 49.911 1.00 53.05 629 PRO B CA 1
ATOM 4284 C C . PRO B 1 140 ? 0.163 3.223 48.499 1.00 46.01 629 PRO B C 1
ATOM 4285 O O . PRO B 1 140 ? -0.718 2.420 48.166 1.00 42.12 629 PRO B O 1
ATOM 4289 N N . PHE B 1 141 ? 0.608 4.180 47.678 1.00 62.90 630 PHE B N 1
ATOM 4290 C CA . PHE B 1 141 ? 0.273 4.184 46.254 1.00 62.83 630 PHE B CA 1
ATOM 4291 C C . PHE B 1 141 ? 0.565 2.830 45.614 1.00 48.80 630 PHE B C 1
ATOM 4292 O O . PHE B 1 141 ? -0.286 2.254 44.925 1.00 40.35 630 PHE B O 1
ATOM 4300 N N . TYR B 1 142 ? 1.786 2.322 45.811 1.00 45.68 631 TYR B N 1
ATOM 4301 C CA . TYR B 1 142 ? 2.144 1.010 45.281 1.00 52.15 631 TYR B CA 1
ATOM 4302 C C . TYR B 1 142 ? 1.279 -0.084 45.897 1.00 50.03 631 TYR B C 1
ATOM 4303 O O . TYR B 1 142 ? 0.925 -1.059 45.225 1.00 57.22 631 TYR B O 1
ATOM 4312 N N . LYS B 1 143 ? 0.937 0.058 47.182 1.00 36.60 632 LYS B N 1
ATOM 4313 C CA . LYS B 1 143 ? 0.070 -0.918 47.836 1.00 45.78 632 LYS B CA 1
ATOM 4314 C C . LYS B 1 143 ? -1.275 -1.024 47.130 1.00 38.26 632 LYS B C 1
ATOM 4315 O O . LYS B 1 143 ? -1.828 -2.121 46.995 1.00 44.75 632 LYS B O 1
ATOM 4321 N N . ARG B 1 144 ? -1.825 0.109 46.683 1.00 36.03 633 ARG B N 1
ATOM 4322 C CA . ARG B 1 144 ? -3.059 0.071 45.907 1.00 37.45 633 ARG B CA 1
ATOM 4323 C C . ARG B 1 144 ? -2.849 -0.625 44.570 1.00 27.99 633 ARG B C 1
ATOM 4324 O O . ARG B 1 144 ? -3.766 -1.282 44.063 1.00 32.75 633 ARG B O 1
ATOM 4332 N N . MET B 1 145 ? -1.659 -0.482 43.980 1.00 22.06 634 MET B N 1
ATOM 4333 C CA . MET B 1 145 ? -1.346 -1.216 42.759 1.00 23.51 634 MET B CA 1
ATOM 4334 C C . MET B 1 145 ? -1.279 -2.716 43.019 1.00 32.09 634 MET B C 1
ATOM 4335 O O . MET B 1 145 ? -1.525 -3.516 42.108 1.00 44.44 634 MET B O 1
ATOM 4340 N N . LEU B 1 146 ? -0.953 -3.112 44.249 1.00 33.26 635 LEU B N 1
ATOM 4341 C CA . LEU B 1 146 ? -0.907 -4.509 44.651 1.00 35.97 635 LEU B CA 1
ATOM 4342 C C . LEU B 1 146 ? -2.193 -4.950 45.337 1.00 30.78 635 LEU B C 1
ATOM 4343 O O . LEU B 1 146 ? -2.263 -6.077 45.839 1.00 16.36 635 LEU B O 1
ATOM 4348 N N . ASN B 1 147 ? -3.224 -4.101 45.306 1.00 39.04 636 ASN B N 1
ATOM 4349 C CA . ASN B 1 147 ? -4.445 -4.221 46.098 1.00 58.09 636 ASN B CA 1
ATOM 4350 C C . ASN B 1 147 ? -4.242 -4.873 47.459 1.00 69.12 636 ASN B C 1
ATOM 4351 O O . ASN B 1 147 ? -4.816 -5.929 47.749 1.00 72.23 636 ASN B O 1
ATOM 4356 N N . LYS B 1 148 ? -3.428 -4.234 48.292 1.00 52.75 637 LYS B N 1
ATOM 4357 C CA . LYS B 1 148 ? -3.354 -4.506 49.718 1.00 43.84 637 LYS B CA 1
ATOM 4358 C C . LYS B 1 148 ? -4.072 -3.377 50.448 1.00 48.93 637 LYS B C 1
ATOM 4359 O O . LYS B 1 148 ? -4.052 -2.227 49.998 1.00 32.15 637 LYS B O 1
ATOM 4365 N N . ARG B 1 149 ? -4.723 -3.706 51.584 1.00 80.20 638 ARG B N 1
ATOM 4366 C CA . ARG B 1 149 ? -5.181 -2.519 52.292 1.00 81.59 638 ARG B CA 1
ATOM 4367 C C . ARG B 1 149 ? -4.006 -1.860 53.009 1.00 73.92 638 ARG B C 1
ATOM 4368 O O . ARG B 1 149 ? -3.165 -2.549 53.594 1.00 77.88 638 ARG B O 1
ATOM 4376 N N . PRO B 1 150 ? -3.938 -0.534 52.989 1.00 66.34 639 PRO B N 1
ATOM 4377 C CA . PRO B 1 150 ? -2.817 0.156 53.633 1.00 78.27 639 PRO B CA 1
ATOM 4378 C C . PRO B 1 150 ? -2.953 0.120 55.144 1.00 97.12 639 PRO B C 1
ATOM 4379 O O . PRO B 1 150 ? -4.052 0.227 55.694 1.00 120.68 639 PRO B O 1
ATOM 4383 N N . THR B 1 151 ? -1.821 -0.057 55.813 1.00 95.01 640 THR B N 1
ATOM 4384 C CA . THR B 1 151 ? -1.826 -0.312 57.243 1.00 79.49 640 THR B CA 1
ATOM 4385 C C . THR B 1 151 ? -1.829 0.992 58.033 1.00 70.75 640 THR B C 1
ATOM 4386 O O . THR B 1 151 ? -1.748 2.093 57.482 1.00 53.77 640 THR B O 1
ATOM 4390 N N . LEU B 1 152 ? -1.932 0.847 59.355 1.00 75.44 641 LEU B N 1
ATOM 4391 C CA . LEU B 1 152 ? -1.877 2.001 60.244 1.00 75.42 641 LEU B CA 1
ATOM 4392 C C . LEU B 1 152 ? -0.482 2.610 60.255 1.00 67.43 641 LEU B C 1
ATOM 4393 O O . LEU B 1 152 ? -0.330 3.838 60.277 1.00 31.68 641 LEU B O 1
ATOM 4398 N N . LYS B 1 153 ? 0.546 1.755 60.266 1.00 71.67 642 LYS B N 1
ATOM 4399 C CA . LYS B 1 153 ? 1.930 2.203 60.143 1.00 59.04 642 LYS B CA 1
ATOM 4400 C C . LYS B 1 153 ? 2.109 3.144 58.956 1.00 46.25 642 LYS B C 1
ATOM 4401 O O . LYS B 1 153 ? 2.887 4.101 59.023 1.00 40.50 642 LYS B O 1
ATOM 4407 N N . ASP B 1 154 ? 1.404 2.875 57.852 1.00 50.73 643 ASP B N 1
ATOM 4408 C CA . ASP B 1 154 ? 1.487 3.746 56.682 1.00 51.98 643 ASP B CA 1
ATOM 4409 C C . ASP B 1 154 ? 0.984 5.155 56.985 1.00 46.52 643 ASP B C 1
ATOM 4410 O O . ASP B 1 154 ? 1.553 6.138 56.495 1.00 50.89 643 ASP B O 1
ATOM 4415 N N . LEU B 1 155 ? -0.097 5.280 57.763 1.00 34.30 644 LEU B N 1
ATOM 4416 C CA . LEU B 1 155 ? -0.572 6.612 58.138 1.00 48.35 644 LEU B CA 1
ATOM 4417 C C . LEU B 1 155 ? 0.498 7.413 58.866 1.00 48.20 644 LEU B C 1
ATOM 4418 O O . LEU B 1 155 ? 0.561 8.638 58.710 1.00 22.67 644 LEU B O 1
ATOM 4423 N N . GLU B 1 156 ? 1.335 6.750 59.668 1.00 76.32 645 GLU B N 1
ATOM 4424 C CA . GLU B 1 156 ? 2.467 7.437 60.279 1.00 98.07 645 GLU B CA 1
ATOM 4425 C C . GLU B 1 156 ? 3.318 8.113 59.215 1.00 86.20 645 GLU B C 1
ATOM 4426 O O . GLU B 1 156 ? 3.798 9.236 59.407 1.00 68.11 645 GLU B O 1
ATOM 4432 N N . SER B 1 157 ? 3.517 7.433 58.083 1.00 93.77 646 SER B N 1
ATOM 4433 C CA . SER B 1 157 ? 4.329 7.984 57.006 1.00 74.31 646 SER B CA 1
ATOM 4434 C C . SER B 1 157 ? 3.657 9.196 56.373 1.00 58.58 646 SER B C 1
ATOM 4435 O O . SER B 1 157 ? 4.315 10.210 56.111 1.00 44.63 646 SER B O 1
ATOM 4438 N N . ILE B 1 158 ? 2.350 9.116 56.126 1.00 41.61 647 ILE B N 1
ATOM 4439 C CA . ILE B 1 158 ? 1.690 10.110 55.285 1.00 58.63 647 ILE B CA 1
ATOM 4440 C C . ILE B 1 158 ? 1.064 11.231 56.112 1.00 55.75 647 ILE B C 1
ATOM 4441 O O . ILE B 1 158 ? 1.164 12.403 55.742 1.00 60.01 647 ILE B O 1
ATOM 4446 N N . ASP B 1 159 ? 0.412 10.915 57.231 1.00 55.09 648 ASP B N 1
ATOM 4447 C CA . ASP B 1 159 ? -0.280 11.923 58.030 1.00 50.39 648 ASP B CA 1
ATOM 4448 C C . ASP B 1 159 ? -0.051 11.594 59.499 1.00 54.21 648 ASP B C 1
ATOM 4449 O O . ASP B 1 159 ? -0.864 10.910 60.133 1.00 67.89 648 ASP B O 1
ATOM 4454 N N . PRO B 1 160 ? 1.053 12.078 60.077 1.00 48.56 649 PRO B N 1
ATOM 4455 C CA . PRO B 1 160 ? 1.373 11.709 61.472 1.00 52.20 649 PRO B CA 1
ATOM 4456 C C . PRO B 1 160 ? 0.319 12.120 62.488 1.00 40.82 649 PRO B C 1
ATOM 4457 O O . PRO B 1 160 ? -0.031 11.321 63.366 1.00 28.78 649 PRO B O 1
ATOM 4461 N N . GLU B 1 161 ? -0.168 13.362 62.422 1.00 30.69 650 GLU B N 1
ATOM 4462 C CA . GLU B 1 161 ? -1.109 13.839 63.431 1.00 37.25 650 GLU B CA 1
ATOM 4463 C C . GLU B 1 161 ? -2.389 13.017 63.425 1.00 33.18 650 GLU B C 1
ATOM 4464 O O . GLU B 1 161 ? -3.001 12.803 64.477 1.00 35.98 650 GLU B O 1
ATOM 4470 N N . PHE B 1 162 ? -2.803 12.552 62.248 1.00 52.24 651 PHE B N 1
ATOM 4471 C CA . PHE B 1 162 ? -3.958 11.669 62.153 1.00 55.99 651 PHE B CA 1
ATOM 4472 C C . PHE B 1 162 ? -3.601 10.277 62.666 1.00 44.05 651 PHE B C 1
ATOM 4473 O O . PHE B 1 162 ? -4.413 9.620 63.329 1.00 32.34 651 PHE B O 1
ATOM 4481 N N . TYR B 1 163 ? -2.384 9.818 62.362 1.00 54.07 652 TYR B N 1
ATOM 4482 C CA . TYR B 1 163 ? -1.856 8.570 62.908 1.00 53.96 652 TYR B CA 1
ATOM 4483 C C . TYR B 1 163 ? -1.859 8.582 64.431 1.00 63.79 652 TYR B C 1
ATOM 4484 O O . TYR B 1 163 ? -2.415 7.685 65.075 1.00 79.67 652 TYR B O 1
ATOM 4493 N N . ASN B 1 164 ? -1.221 9.597 65.026 1.00 48.13 653 ASN B N 1
ATOM 4494 C CA . ASN B 1 164 ? -1.099 9.671 66.479 1.00 44.75 653 ASN B CA 1
ATOM 4495 C C . ASN B 1 164 ? -2.452 9.828 67.151 1.00 31.77 653 ASN B C 1
ATOM 4496 O O . ASN B 1 164 ? -2.586 9.521 68.341 1.00 31.98 653 ASN B O 1
ATOM 4501 N N . SER B 1 165 ? -3.446 10.343 66.428 1.00 36.63 654 SER B N 1
ATOM 4502 C CA . SER B 1 165 ? -4.818 10.257 66.904 1.00 41.45 654 SER B CA 1
ATOM 4503 C C . SER B 1 165 ? -5.234 8.801 67.054 1.00 56.58 654 SER B C 1
ATOM 4504 O O . SER B 1 165 ? -5.526 8.337 68.160 1.00 98.07 654 SER B O 1
ATOM 4507 N N . ILE B 1 166 ? -5.184 8.044 65.952 1.00 42.74 655 ILE B N 1
ATOM 4508 C CA . ILE B 1 166 ? -5.717 6.682 65.936 1.00 59.77 655 ILE B CA 1
ATOM 4509 C C . ILE B 1 166 ? -4.959 5.781 66.906 1.00 60.64 655 ILE B C 1
ATOM 4510 O O . ILE B 1 166 ? -5.550 4.900 67.546 1.00 102.34 655 ILE B O 1
ATOM 4515 N N . VAL B 1 167 ? -3.643 5.979 67.028 1.00 32.29 656 VAL B N 1
ATOM 4516 C CA . VAL B 1 167 ? -2.863 5.207 67.994 1.00 22.25 656 VAL B CA 1
ATOM 4517 C C . VAL B 1 167 ? -3.392 5.419 69.406 1.00 25.03 656 VAL B C 1
ATOM 4518 O O . VAL B 1 167 ? -3.467 4.478 70.205 1.00 48.54 656 VAL B O 1
ATOM 4522 N N . TRP B 1 168 ? -3.760 6.659 69.740 1.00 42.34 657 TRP B N 1
ATOM 4523 C CA . TRP B 1 168 ? -4.277 6.939 71.075 1.00 48.42 657 TRP B CA 1
ATOM 4524 C C . TRP B 1 168 ? -5.563 6.168 71.352 1.00 47.51 657 TRP B C 1
ATOM 4525 O O . TRP B 1 168 ? -5.744 5.640 72.455 1.00 58.87 657 TRP B O 1
ATOM 4536 N N . ILE B 1 169 ? -6.486 6.123 70.383 1.00 59.05 658 ILE B N 1
ATOM 4537 C CA . ILE B 1 169 ? -7.715 5.360 70.599 1.00 62.47 658 ILE B CA 1
ATOM 4538 C C . ILE B 1 169 ? -7.400 3.885 70.837 1.00 57.47 658 ILE B C 1
ATOM 4539 O O . ILE B 1 169 ? -8.022 3.237 71.686 1.00 49.43 658 ILE B O 1
ATOM 4544 N N . LYS B 1 170 ? -6.433 3.328 70.099 1.00 51.47 659 LYS B N 1
ATOM 4545 C CA . LYS B 1 170 ? -6.128 1.907 70.256 1.00 67.47 659 LYS B CA 1
ATOM 4546 C C . LYS B 1 170 ? -5.334 1.612 71.527 1.00 66.49 659 LYS B C 1
ATOM 4547 O O . LYS B 1 170 ? -5.567 0.585 72.178 1.00 63.06 659 LYS B O 1
ATOM 4553 N N . GLU B 1 171 ? -4.430 2.510 71.928 1.00 79.47 660 GLU B N 1
ATOM 4554 C CA . GLU B 1 171 ? -3.543 2.209 73.050 1.00 78.39 660 GLU B CA 1
ATOM 4555 C C . GLU B 1 171 ? -4.186 2.606 74.371 1.00 72.71 660 GLU B C 1
ATOM 4556 O O . GLU B 1 171 ? -4.288 1.790 75.294 1.00 88.51 660 GLU B O 1
ATOM 4562 N N . ASN B 1 172 ? -4.619 3.859 74.484 1.00 72.46 661 ASN B N 1
ATOM 4563 C CA . ASN B 1 172 ? -5.514 4.222 75.572 1.00 89.26 661 ASN B CA 1
ATOM 4564 C C . ASN B 1 172 ? -6.859 3.568 75.288 1.00 110.67 661 ASN B C 1
ATOM 4565 O O . ASN B 1 172 ? -7.812 4.240 74.879 1.00 169.98 661 ASN B O 1
ATOM 4570 N N . ASN B 1 173 ? -6.921 2.250 75.486 1.00 104.09 662 ASN B N 1
ATOM 4571 C CA . ASN B 1 173 ? -8.094 1.418 75.219 1.00 106.19 662 ASN B CA 1
ATOM 4572 C C . ASN B 1 173 ? -9.423 2.068 75.593 1.00 111.42 662 ASN B C 1
ATOM 4573 O O . ASN B 1 173 ? -10.155 2.544 74.725 1.00 96.73 662 ASN B O 1
ATOM 4578 N N . LEU B 1 181 ? -17.450 8.289 70.126 1.00 143.03 670 LEU B N 1
ATOM 4579 C CA . LEU B 1 181 ? -17.467 8.468 68.679 1.00 139.25 670 LEU B CA 1
ATOM 4580 C C . LEU B 1 181 ? -18.548 7.598 68.048 1.00 120.14 670 LEU B C 1
ATOM 4581 O O . LEU B 1 181 ? -19.013 6.640 68.659 1.00 81.74 670 LEU B O 1
ATOM 4586 N N . TYR B 1 182 ? -18.930 7.921 66.813 1.00 139.56 671 TYR B N 1
ATOM 4587 C CA . TYR B 1 182 ? -19.865 7.115 66.038 1.00 150.56 671 TYR B CA 1
ATOM 4588 C C . TYR B 1 182 ? -19.264 6.810 64.673 1.00 139.65 671 TYR B C 1
ATOM 4589 O O . TYR B 1 182 ? -18.332 7.479 64.228 1.00 144.04 671 TYR B O 1
ATOM 4598 N N . PHE B 1 183 ? -19.819 5.800 63.996 1.00 125.59 672 PHE B N 1
ATOM 4599 C CA . PHE B 1 183 ? -19.273 5.331 62.722 1.00 112.03 672 PHE B CA 1
ATOM 4600 C C . PHE B 1 183 ? -19.670 6.297 61.612 1.00 120.34 672 PHE B C 1
ATOM 4601 O O . PHE B 1 183 ? -20.456 6.005 60.713 1.00 118.81 672 PHE B O 1
ATOM 4609 N N . ILE B 1 184 ? -19.068 7.485 61.684 1.00 111.63 673 ILE B N 1
ATOM 4610 C CA . ILE B 1 184 ? -19.186 8.512 60.658 1.00 121.08 673 ILE B CA 1
ATOM 4611 C C . ILE B 1 184 ? -17.817 9.129 60.444 1.00 134.87 673 ILE B C 1
ATOM 4612 O O . ILE B 1 184 ? -16.941 9.116 61.303 1.00 141.19 673 ILE B O 1
ATOM 4617 N N . GLN B 1 185 ? -17.654 9.701 59.282 1.00 145.35 674 GLN B N 1
ATOM 4618 C CA . GLN B 1 185 ? -16.433 10.439 58.999 1.00 140.43 674 GLN B CA 1
ATOM 4619 C C . GLN B 1 185 ? -16.902 11.473 58.004 1.00 131.33 674 GLN B C 1
ATOM 4620 O O . GLN B 1 185 ? -16.590 11.421 56.816 1.00 143.33 674 GLN B O 1
ATOM 4626 N N . ASP B 1 186 ? -17.713 12.395 58.536 1.00 116.09 675 ASP B N 1
ATOM 4627 C CA . ASP B 1 186 ? -18.210 13.516 57.742 1.00 130.23 675 ASP B CA 1
ATOM 4628 C C . ASP B 1 186 ? -17.062 14.351 57.207 1.00 125.37 675 ASP B C 1
ATOM 4629 O O . ASP B 1 186 ? -16.102 14.632 57.917 1.00 92.76 675 ASP B O 1
ATOM 4634 N N . MET B 1 187 ? -17.136 14.680 55.921 1.00 145.84 676 MET B N 1
ATOM 4635 C CA . MET B 1 187 ? -16.075 15.394 55.216 1.00 154.90 676 MET B CA 1
ATOM 4636 C C . MET B 1 187 ? -16.760 16.401 54.320 1.00 155.72 676 MET B C 1
ATOM 4637 O O . MET B 1 187 ? -17.335 16.020 53.296 1.00 96.89 676 MET B O 1
ATOM 4642 N N . GLU B 1 188 ? -16.694 17.673 54.711 1.00 157.16 677 GLU B N 1
ATOM 4643 C CA . GLU B 1 188 ? -17.174 18.714 53.823 1.00 155.11 677 GLU B CA 1
ATOM 4644 C C . GLU B 1 188 ? -16.339 18.626 52.553 1.00 149.55 677 GLU B C 1
ATOM 4645 O O . GLU B 1 188 ? -15.125 18.856 52.589 1.00 148.67 677 GLU B O 1
ATOM 4651 N N . ILE B 1 189 ? -16.959 18.292 51.421 1.00 174.72 678 ILE B N 1
ATOM 4652 C CA . ILE B 1 189 ? -16.152 18.167 50.215 1.00 173.37 678 ILE B CA 1
ATOM 4653 C C . ILE B 1 189 ? -16.198 19.519 49.514 1.00 173.28 678 ILE B C 1
ATOM 4654 O O . ILE B 1 189 ? -16.784 19.689 48.436 1.00 171.15 678 ILE B O 1
ATOM 4659 N N . LEU B 1 190 ? -15.512 20.473 50.140 1.00 147.64 679 LEU B N 1
ATOM 4660 C CA . LEU B 1 190 ? -15.272 21.814 49.633 1.00 148.10 679 LEU B CA 1
ATOM 4661 C C . LEU B 1 190 ? -16.565 22.485 49.168 1.00 143.86 679 LEU B C 1
ATOM 4662 O O . LEU B 1 190 ? -16.707 22.911 48.019 1.00 145.19 679 LEU B O 1
ATOM 4667 N N . GLY B 1 191 ? -17.514 22.574 50.107 1.00 142.76 680 GLY B N 1
ATOM 4668 C CA . GLY B 1 191 ? -18.811 23.194 49.866 1.00 143.53 680 GLY B CA 1
ATOM 4669 C C . GLY B 1 191 ? -19.938 22.815 50.821 1.00 141.65 680 GLY B C 1
ATOM 4670 O O . GLY B 1 191 ? -20.272 23.587 51.722 1.00 143.76 680 GLY B O 1
ATOM 4671 N N . LYS B 1 192 ? -20.538 21.641 50.639 1.00 144.31 681 LYS B N 1
ATOM 4672 C CA . LYS B 1 192 ? -21.556 21.113 51.545 1.00 147.89 681 LYS B CA 1
ATOM 4673 C C . LYS B 1 192 ? -20.904 20.602 52.827 1.00 150.21 681 LYS B C 1
ATOM 4674 O O . LYS B 1 192 ? -19.694 20.367 52.873 1.00 134.00 681 LYS B O 1
ATOM 4680 N N . VAL B 1 193 ? -21.702 20.448 53.891 1.00 147.69 682 VAL B N 1
ATOM 4681 C CA . VAL B 1 193 ? -21.222 19.823 55.125 1.00 139.71 682 VAL B CA 1
ATOM 4682 C C . VAL B 1 193 ? -21.976 18.506 55.380 1.00 148.26 682 VAL B C 1
ATOM 4683 O O . VAL B 1 193 ? -22.997 18.472 56.077 1.00 149.37 682 VAL B O 1
ATOM 4687 N N . THR B 1 194 ? -21.413 17.387 54.909 1.00 167.06 683 THR B N 1
ATOM 4688 C CA . THR B 1 194 ? -22.096 16.090 54.950 1.00 168.92 683 THR B CA 1
ATOM 4689 C C . THR B 1 194 ? -21.837 15.247 56.192 1.00 167.94 683 THR B C 1
ATOM 4690 O O . THR B 1 194 ? -21.415 15.762 57.231 1.00 166.07 683 THR B O 1
ATOM 4694 N N . THR B 1 195 ? -22.213 13.968 56.112 1.00 178.15 684 THR B N 1
ATOM 4695 C CA . THR B 1 195 ? -21.901 12.991 57.155 1.00 168.57 684 THR B CA 1
ATOM 4696 C C . THR B 1 195 ? -21.806 11.624 56.463 1.00 155.63 684 THR B C 1
ATOM 4697 O O . THR B 1 195 ? -22.819 10.951 56.267 1.00 166.15 684 THR B O 1
ATOM 4701 N N . HIS B 1 196 ? -20.582 11.224 56.111 1.00 120.34 685 HIS B N 1
ATOM 4702 C CA . HIS B 1 196 ? -20.396 9.957 55.413 1.00 122.14 685 HIS B CA 1
ATOM 4703 C C . HIS B 1 196 ? -20.456 8.806 56.405 1.00 110.63 685 HIS B C 1
ATOM 4704 O O . HIS B 1 196 ? -19.639 8.723 57.329 1.00 99.61 685 HIS B O 1
ATOM 4711 N N . GLU B 1 197 ? -21.415 7.916 56.193 1.00 144.85 686 GLU B N 1
ATOM 4712 C CA . GLU B 1 197 ? -21.547 6.710 56.994 1.00 141.75 686 GLU B CA 1
ATOM 4713 C C . GLU B 1 197 ? -20.435 5.724 56.655 1.00 135.30 686 GLU B C 1
ATOM 4714 O O . GLU B 1 197 ? -20.350 5.239 55.521 1.00 151.76 686 GLU B O 1
ATOM 4720 N N . LEU B 1 198 ? -19.569 5.438 57.631 1.00 107.53 687 LEU B N 1
ATOM 4721 C CA . LEU B 1 198 ? -18.525 4.444 57.410 1.00 120.30 687 LEU B CA 1
ATOM 4722 C C . LEU B 1 198 ? -19.128 3.068 57.149 1.00 104.87 687 LEU B C 1
ATOM 4723 O O . LEU B 1 198 ? -18.547 2.260 56.416 1.00 87.88 687 LEU B O 1
ATOM 4728 N N . LYS B 1 199 ? -20.296 2.797 57.727 1.00 121.03 688 LYS B N 1
ATOM 4729 C CA . LYS B 1 199 ? -21.091 1.615 57.430 1.00 129.69 688 LYS B CA 1
ATOM 4730 C C . LYS B 1 199 ? -22.553 2.039 57.422 1.00 141.05 688 LYS B C 1
ATOM 4731 O O . LYS B 1 199 ? -22.881 3.195 57.703 1.00 142.15 688 LYS B O 1
ATOM 4737 N N . GLU B 1 200 ? -23.445 1.101 57.121 1.00 123.01 689 GLU B N 1
ATOM 4738 C CA . GLU B 1 200 ? -24.866 1.418 57.142 1.00 117.78 689 GLU B CA 1
ATOM 4739 C C . GLU B 1 200 ? -25.314 1.719 58.567 1.00 128.26 689 GLU B C 1
ATOM 4740 O O . GLU B 1 200 ? -24.904 1.049 59.518 1.00 119.65 689 GLU B O 1
ATOM 4746 N N . GLY B 1 201 ? -26.159 2.737 58.713 1.00 129.23 690 GLY B N 1
ATOM 4747 C CA . GLY B 1 201 ? -26.547 3.178 60.039 1.00 128.64 690 GLY B CA 1
ATOM 4748 C C . GLY B 1 201 ? -25.407 3.729 60.862 1.00 127.49 690 GLY B C 1
ATOM 4749 O O . GLY B 1 201 ? -25.482 3.727 62.094 1.00 127.15 690 GLY B O 1
ATOM 4750 N N . GLY B 1 202 ? -24.339 4.192 60.210 1.00 156.75 691 GLY B N 1
ATOM 4751 C CA . GLY B 1 202 ? -23.120 4.512 60.930 1.00 151.66 691 GLY B CA 1
ATOM 4752 C C . GLY B 1 202 ? -23.263 5.629 61.947 1.00 149.17 691 GLY B C 1
ATOM 4753 O O . GLY B 1 202 ? -22.557 5.640 62.959 1.00 154.04 691 GLY B O 1
ATOM 4754 N N . GLU B 1 203 ? -24.152 6.594 61.692 1.00 161.40 692 GLU B N 1
ATOM 4755 C CA . GLU B 1 203 ? -24.324 7.681 62.652 1.00 159.10 692 GLU B CA 1
ATOM 4756 C C . GLU B 1 203 ? -24.917 7.183 63.963 1.00 162.18 692 GLU B C 1
ATOM 4757 O O . GLU B 1 203 ? -24.655 7.764 65.022 1.00 152.76 692 GLU B O 1
ATOM 4763 N N . SER B 1 204 ? -25.698 6.102 63.918 1.00 158.49 693 SER B N 1
ATOM 4764 C CA . SER B 1 204 ? -26.363 5.614 65.120 1.00 143.69 693 SER B CA 1
ATOM 4765 C C . SER B 1 204 ? -25.454 4.730 65.963 1.00 130.88 693 SER B C 1
ATOM 4766 O O . SER B 1 204 ? -25.555 4.744 67.195 1.00 124.45 693 SER B O 1
ATOM 4769 N N . ILE B 1 205 ? -24.567 3.966 65.334 1.00 132.59 694 ILE B N 1
ATOM 4770 C CA . ILE B 1 205 ? -23.721 3.026 66.062 1.00 145.46 694 ILE B CA 1
ATOM 4771 C C . ILE B 1 205 ? -22.565 3.778 66.710 1.00 150.32 694 ILE B C 1
ATOM 4772 O O . ILE B 1 205 ? -21.850 4.544 66.051 1.00 142.99 694 ILE B O 1
ATOM 4777 N N . ARG B 1 206 ? -22.399 3.586 68.016 1.00 130.43 695 ARG B N 1
ATOM 4778 C CA . ARG B 1 206 ? -21.327 4.230 68.759 1.00 127.16 695 ARG B CA 1
ATOM 4779 C C . ARG B 1 206 ? -20.109 3.319 68.807 1.00 111.27 695 ARG B C 1
ATOM 4780 O O . ARG B 1 206 ? -20.222 2.093 68.724 1.00 70.87 695 ARG B O 1
ATOM 4788 N N . VAL B 1 207 ? -18.938 3.929 68.949 1.00 126.70 696 VAL B N 1
ATOM 4789 C CA . VAL B 1 207 ? -17.707 3.162 69.081 1.00 110.34 696 VAL B CA 1
ATOM 4790 C C . VAL B 1 207 ? -17.607 2.646 70.509 1.00 114.19 696 VAL B C 1
ATOM 4791 O O . VAL B 1 207 ? -17.698 3.418 71.471 1.00 102.82 696 VAL B O 1
ATOM 4795 N N . THR B 1 208 ? -17.419 1.339 70.647 1.00 99.84 697 THR B N 1
ATOM 4796 C CA . THR B 1 208 ? -17.208 0.688 71.929 1.00 89.83 697 THR B CA 1
ATOM 4797 C C . THR B 1 208 ? -15.871 -0.040 71.910 1.00 100.30 697 THR B C 1
ATOM 4798 O O . THR B 1 208 ? -15.227 -0.172 70.867 1.00 106.54 697 THR B O 1
ATOM 4802 N N . GLU B 1 209 ? -15.477 -0.548 73.083 1.00 122.62 698 GLU B N 1
ATOM 4803 C CA . GLU B 1 209 ? -14.220 -1.285 73.197 1.00 119.75 698 GLU B CA 1
ATOM 4804 C C . GLU B 1 209 ? -14.158 -2.450 72.220 1.00 125.21 698 GLU B C 1
ATOM 4805 O O . GLU B 1 209 ? -13.095 -2.749 71.665 1.00 153.76 698 GLU B O 1
ATOM 4811 N N . GLU B 1 210 ? -15.284 -3.113 71.990 1.00 121.51 699 GLU B N 1
ATOM 4812 C CA . GLU B 1 210 ? -15.305 -4.208 71.037 1.00 117.77 699 GLU B CA 1
ATOM 4813 C C . GLU B 1 210 ? -15.363 -3.678 69.611 1.00 110.64 699 GLU B C 1
ATOM 4814 O O . GLU B 1 210 ? -14.857 -4.316 68.678 1.00 85.34 699 GLU B O 1
ATOM 4820 N N . ASN B 1 211 ? -15.980 -2.511 69.443 1.00 91.23 700 ASN B N 1
ATOM 4821 C CA . ASN B 1 211 ? -16.181 -1.866 68.156 1.00 104.19 700 ASN B CA 1
ATOM 4822 C C . ASN B 1 211 ? -14.947 -1.117 67.656 1.00 123.70 700 ASN B C 1
ATOM 4823 O O . ASN B 1 211 ? -14.841 -0.876 66.450 1.00 145.36 700 ASN B O 1
ATOM 4828 N N . LYS B 1 212 ? -14.031 -0.730 68.554 1.00 107.52 701 LYS B N 1
ATOM 4829 C CA . LYS B 1 212 ? -12.854 0.052 68.166 1.00 97.64 701 LYS B CA 1
ATOM 4830 C C . LYS B 1 212 ? -12.039 -0.631 67.072 1.00 91.29 701 LYS B C 1
ATOM 4831 O O . LYS B 1 212 ? -11.543 0.034 66.154 1.00 107.62 701 LYS B O 1
ATOM 4837 N N . GLU B 1 213 ? -11.854 -1.950 67.178 1.00 124.62 702 GLU B N 1
ATOM 4838 C CA . GLU B 1 213 ? -11.104 -2.701 66.173 1.00 130.37 702 GLU B CA 1
ATOM 4839 C C . GLU B 1 213 ? -11.626 -2.436 64.763 1.00 134.45 702 GLU B C 1
ATOM 4840 O O . GLU B 1 213 ? -10.847 -2.196 63.833 1.00 99.06 702 GLU B O 1
ATOM 4846 N N . GLU B 1 214 ? -12.948 -2.489 64.584 1.00 112.73 703 GLU B N 1
ATOM 4847 C CA . GLU B 1 214 ? -13.543 -2.179 63.286 1.00 96.48 703 GLU B CA 1
ATOM 4848 C C . GLU B 1 214 ? -13.382 -0.707 62.926 1.00 94.50 703 GLU B C 1
ATOM 4849 O O . GLU B 1 214 ? -13.106 -0.377 61.766 1.00 123.28 703 GLU B O 1
ATOM 4855 N N . TYR B 1 215 ? -13.589 0.191 63.895 1.00 79.33 704 TYR B N 1
ATOM 4856 C CA . TYR B 1 215 ? -13.556 1.627 63.619 1.00 74.98 704 TYR B CA 1
ATOM 4857 C C . TYR B 1 215 ? -12.250 2.035 62.945 1.00 83.73 704 TYR B C 1
ATOM 4858 O O . TYR B 1 215 ? -12.240 2.913 62.073 1.00 91.16 704 TYR B O 1
ATOM 4867 N N . ILE B 1 216 ? -11.135 1.426 63.359 1.00 92.42 705 ILE B N 1
ATOM 4868 C CA . ILE B 1 216 ? -9.828 1.778 62.807 1.00 100.31 705 ILE B CA 1
ATOM 4869 C C . ILE B 1 216 ? -9.792 1.540 61.302 1.00 113.97 705 ILE B C 1
ATOM 4870 O O . ILE B 1 216 ? -9.268 2.364 60.543 1.00 107.53 705 ILE B O 1
ATOM 4875 N N . MET B 1 217 ? -10.344 0.410 60.850 1.00 110.74 706 MET B N 1
ATOM 4876 C CA . MET B 1 217 ? -10.315 0.062 59.432 1.00 114.41 706 MET B CA 1
ATOM 4877 C C . MET B 1 217 ? -10.908 1.163 58.561 1.00 102.77 706 MET B C 1
ATOM 4878 O O . MET B 1 217 ? -10.227 1.721 57.693 1.00 87.36 706 MET B O 1
ATOM 4883 N N . LEU B 1 218 ? -12.195 1.461 58.762 1.00 88.16 707 LEU B N 1
ATOM 4884 C CA . LEU B 1 218 ? -12.870 2.459 57.937 1.00 103.79 707 LEU B CA 1
ATOM 4885 C C . LEU B 1 218 ? -12.093 3.769 57.890 1.00 95.44 707 LEU B C 1
ATOM 4886 O O . LEU B 1 218 ? -11.872 4.334 56.814 1.00 84.61 707 LEU B O 1
ATOM 4891 N N . LEU B 1 219 ? -11.631 4.243 59.050 1.00 84.82 708 LEU B N 1
ATOM 4892 C CA . LEU B 1 219 ? -10.833 5.465 59.090 1.00 86.70 708 LEU B CA 1
ATOM 4893 C C . LEU B 1 219 ? -9.511 5.300 58.352 1.00 87.24 708 LEU B C 1
ATOM 4894 O O . LEU B 1 219 ? -9.158 6.125 57.500 1.00 99.32 708 LEU B O 1
ATOM 4899 N N . THR B 1 220 ? -8.742 4.267 58.707 1.00 79.06 709 THR B N 1
ATOM 4900 C CA . THR B 1 220 ? -7.472 4.002 58.036 1.00 71.68 709 THR B CA 1
ATOM 4901 C C . THR B 1 220 ? -7.635 3.983 56.522 1.00 86.05 709 THR B C 1
ATOM 4902 O O . THR B 1 220 ? -6.871 4.625 55.795 1.00 99.91 709 THR B O 1
ATOM 4906 N N . ASP B 1 221 ? -8.647 3.265 56.030 1.00 101.99 710 ASP B N 1
ATOM 4907 C CA . ASP B 1 221 ? -8.867 3.188 54.589 1.00 97.64 710 ASP B CA 1
ATOM 4908 C C . ASP B 1 221 ? -9.421 4.496 54.035 1.00 85.23 710 ASP B C 1
ATOM 4909 O O . ASP B 1 221 ? -9.014 4.934 52.952 1.00 87.75 710 ASP B O 1
ATOM 4914 N N . TRP B 1 222 ? -10.368 5.119 54.744 1.00 60.98 711 TRP B N 1
ATOM 4915 C CA . TRP B 1 222 ? -10.971 6.353 54.246 1.00 70.50 711 TRP B CA 1
ATOM 4916 C C . TRP B 1 222 ? -9.911 7.424 54.021 1.00 81.23 711 TRP B C 1
ATOM 4917 O O . TRP B 1 222 ? -9.895 8.087 52.979 1.00 108.97 711 TRP B O 1
ATOM 4928 N N . ARG B 1 223 ? -9.017 7.608 55.000 1.00 78.99 712 ARG B N 1
ATOM 4929 C CA . ARG B 1 223 ? -7.954 8.605 54.887 1.00 81.49 712 ARG B CA 1
ATOM 4930 C C . ARG B 1 223 ? -7.127 8.421 53.618 1.00 96.71 712 ARG B C 1
ATOM 4931 O O . ARG B 1 223 ? -6.720 9.402 52.984 1.00 125.61 712 ARG B O 1
ATOM 4939 N N . PHE B 1 224 ? -6.865 7.172 53.236 1.00 81.56 713 PHE B N 1
ATOM 4940 C CA . PHE B 1 224 ? -6.093 6.909 52.028 1.00 85.04 713 PHE B CA 1
ATOM 4941 C C . PHE B 1 224 ? -6.928 7.133 50.771 1.00 88.56 713 PHE B C 1
ATOM 4942 O O . PHE B 1 224 ? -6.480 7.795 49.828 1.00 113.42 713 PHE B O 1
ATOM 4950 N N . THR B 1 225 ? -8.144 6.584 50.741 1.00 93.79 714 THR B N 1
ATOM 4951 C CA . THR B 1 225 ? -8.988 6.575 49.553 1.00 69.06 714 THR B CA 1
ATOM 4952 C C . THR B 1 225 ? -10.024 7.697 49.541 1.00 70.69 714 THR B C 1
ATOM 4953 O O . THR B 1 225 ? -11.083 7.545 48.923 1.00 82.58 714 THR B O 1
ATOM 4957 N N . ARG B 1 226 ? -9.757 8.816 50.209 1.00 86.13 715 ARG B N 1
ATOM 4958 C CA . ARG B 1 226 ? -10.709 9.921 50.229 1.00 95.52 715 ARG B CA 1
ATOM 4959 C C . ARG B 1 226 ? -10.451 10.852 49.050 1.00 108.82 715 ARG B C 1
ATOM 4960 O O . ARG B 1 226 ? -9.311 11.263 48.805 1.00 118.30 715 ARG B O 1
ATOM 4968 N N . GLY B 1 227 ? -11.512 11.142 48.298 1.00 87.32 716 GLY B N 1
ATOM 4969 C CA . GLY B 1 227 ? -11.463 12.063 47.180 1.00 84.10 716 GLY B CA 1
ATOM 4970 C C . GLY B 1 227 ? -10.396 11.781 46.141 1.00 77.27 716 GLY B C 1
ATOM 4971 O O . GLY B 1 227 ? -10.057 12.663 45.346 1.00 72.56 716 GLY B O 1
ATOM 4972 N N . VAL B 1 228 ? -9.862 10.559 46.125 1.00 97.74 717 VAL B N 1
ATOM 4973 C CA . VAL B 1 228 ? -8.819 10.192 45.172 1.00 86.05 717 VAL B CA 1
ATOM 4974 C C . VAL B 1 228 ? -9.073 8.790 44.636 1.00 80.78 717 VAL B C 1
ATOM 4975 O O . VAL B 1 228 ? -8.219 8.218 43.951 1.00 84.93 717 VAL B O 1
ATOM 4979 N N . GLU B 1 229 ? -10.238 8.219 44.955 1.00 66.40 718 GLU B N 1
ATOM 4980 C CA . GLU B 1 229 ? -10.519 6.848 44.535 1.00 64.97 718 GLU B CA 1
ATOM 4981 C C . GLU B 1 229 ? -10.684 6.735 43.023 1.00 65.52 718 GLU B C 1
ATOM 4982 O O . GLU B 1 229 ? -10.405 5.674 42.452 1.00 76.58 718 GLU B O 1
ATOM 4988 N N . GLU B 1 230 ? -11.122 7.804 42.357 1.00 69.83 719 GLU B N 1
ATOM 4989 C CA . GLU B 1 230 ? -11.488 7.736 40.948 1.00 70.98 719 GLU B CA 1
ATOM 4990 C C . GLU B 1 230 ? -10.359 8.160 40.016 1.00 60.22 719 GLU B C 1
ATOM 4991 O O . GLU B 1 230 ? -10.207 7.574 38.939 1.00 57.02 719 GLU B O 1
ATOM 4997 N N . GLN B 1 231 ? -9.588 9.191 40.374 1.00 48.56 720 GLN B N 1
ATOM 4998 C CA . GLN B 1 231 ? -8.283 9.381 39.743 1.00 60.05 720 GLN B CA 1
ATOM 4999 C C . GLN B 1 231 ? -7.463 8.097 39.805 1.00 62.18 720 GLN B C 1
ATOM 5000 O O . GLN B 1 231 ? -6.799 7.719 38.832 1.00 68.19 720 GLN B O 1
ATOM 5006 N N . THR B 1 232 ? -7.499 7.416 40.955 1.00 79.60 721 THR B N 1
ATOM 5007 C CA . THR B 1 232 ? -6.813 6.137 41.107 1.00 70.84 721 THR B CA 1
ATOM 5008 C C . THR B 1 232 ? -7.400 5.093 40.167 1.00 70.65 721 THR B C 1
ATOM 5009 O O . THR B 1 232 ? -6.666 4.400 39.452 1.00 57.84 721 THR B O 1
ATOM 5013 N N . LYS B 1 233 ? -8.729 4.958 40.173 1.00 62.02 722 LYS B N 1
ATOM 5014 C CA . LYS B 1 233 ? -9.394 4.024 39.272 1.00 61.55 722 LYS B CA 1
ATOM 5015 C C . LYS B 1 233 ? -9.021 4.304 37.821 1.00 62.47 722 LYS B C 1
ATOM 5016 O O . LYS B 1 233 ? -8.890 3.375 37.016 1.00 68.39 722 LYS B O 1
ATOM 5022 N N . ALA B 1 234 ? -8.837 5.580 37.473 1.00 57.89 723 ALA B N 1
ATOM 5023 C CA . ALA B 1 234 ? -8.439 5.931 36.114 1.00 51.51 723 ALA B CA 1
ATOM 5024 C C . ALA B 1 234 ? -6.987 5.551 35.841 1.00 35.11 723 ALA B C 1
ATOM 5025 O O . ALA B 1 234 ? -6.687 4.902 34.832 1.00 27.78 723 ALA B O 1
ATOM 5027 N N . PHE B 1 235 ? -6.068 5.974 36.715 1.00 24.97 724 PHE B N 1
ATOM 5028 C CA . PHE B 1 235 ? -4.668 5.580 36.576 1.00 25.24 724 PHE B CA 1
ATOM 5029 C C . PHE B 1 235 ? -4.523 4.067 36.479 1.00 30.46 724 PHE B C 1
ATOM 5030 O O . PHE B 1 235 ? -3.846 3.549 35.584 1.00 38.38 724 PHE B O 1
ATOM 5038 N N . LEU B 1 236 ? -5.144 3.343 37.416 1.00 24.74 725 LEU B N 1
ATOM 5039 C CA . LEU B 1 236 ? -4.962 1.896 37.491 1.00 31.13 725 LEU B CA 1
ATOM 5040 C C . LEU B 1 236 ? -5.387 1.216 36.199 1.00 36.86 725 LEU B C 1
ATOM 5041 O O . LEU B 1 236 ? -4.713 0.295 35.723 1.00 57.71 725 LEU B O 1
ATOM 5046 N N A ASP B 1 237 ? -6.497 1.659 35.611 0.42 54.77 726 ASP B N 1
ATOM 5047 N N B ASP B 1 237 ? -6.509 1.655 35.620 0.58 52.71 726 ASP B N 1
ATOM 5048 C CA A ASP B 1 237 ? -6.930 1.064 34.353 0.42 53.28 726 ASP B CA 1
ATOM 5049 C CA B ASP B 1 237 ? -6.957 1.096 34.348 0.58 50.61 726 ASP B CA 1
ATOM 5050 C C A ASP B 1 237 ? -6.018 1.469 33.201 0.42 47.19 726 ASP B C 1
ATOM 5051 C C B ASP B 1 237 ? -6.023 1.474 33.205 0.58 45.55 726 ASP B C 1
ATOM 5052 O O A ASP B 1 237 ? -5.885 0.719 32.228 0.42 40.69 726 ASP B O 1
ATOM 5053 O O B ASP B 1 237 ? -5.885 0.710 32.244 0.58 39.21 726 ASP B O 1
ATOM 5062 N N . GLY B 1 238 ? -5.376 2.637 33.290 1.00 26.37 727 GLY B N 1
ATOM 5063 C CA . GLY B 1 238 ? -4.458 3.038 32.235 1.00 28.42 727 GLY B CA 1
ATOM 5064 C C . GLY B 1 238 ? -3.212 2.176 32.193 1.00 27.06 727 GLY B C 1
ATOM 5065 O O . GLY B 1 238 ? -2.761 1.772 31.117 1.00 48.02 727 GLY B O 1
ATOM 5066 N N . PHE B 1 239 ? -2.635 1.888 33.363 1.00 37.21 728 PHE B N 1
ATOM 5067 C CA . PHE B 1 239 ? -1.551 0.912 33.449 1.00 41.19 728 PHE B CA 1
ATOM 5068 C C . PHE B 1 239 ? -2.063 -0.460 33.031 1.00 45.43 728 PHE B C 1
ATOM 5069 O O . PHE B 1 239 ? -1.375 -1.213 32.329 1.00 56.60 728 PHE B O 1
ATOM 5077 N N . ASN B 1 240 ? -3.267 -0.803 33.491 1.00 50.15 729 ASN B N 1
ATOM 5078 C CA . ASN B 1 240 ? -3.892 -2.073 33.147 1.00 41.43 729 ASN B CA 1
ATOM 5079 C C . ASN B 1 240 ? -4.018 -2.255 31.636 1.00 48.11 729 ASN B C 1
ATOM 5080 O O . ASN B 1 240 ? -3.815 -3.362 31.126 1.00 49.90 729 ASN B O 1
ATOM 5085 N N . GLU B 1 241 ? -4.369 -1.188 30.904 1.00 41.69 730 GLU B N 1
ATOM 5086 C CA . GLU B 1 241 ? -4.540 -1.296 29.454 1.00 44.41 730 GLU B CA 1
ATOM 5087 C C . GLU B 1 241 ? -3.306 -1.818 28.730 1.00 33.94 730 GLU B C 1
ATOM 5088 O O . GLU B 1 241 ? -3.436 -2.368 27.634 1.00 39.06 730 GLU B O 1
ATOM 5094 N N . VAL B 1 242 ? -2.115 -1.651 29.287 1.00 41.17 731 VAL B N 1
ATOM 5095 C CA . VAL B 1 242 ? -0.897 -2.103 28.630 1.00 33.80 731 VAL B CA 1
ATOM 5096 C C . VAL B 1 242 ? -0.459 -3.463 29.156 1.00 35.29 731 VAL B C 1
ATOM 5097 O O . VAL B 1 242 ? -0.219 -4.389 28.381 1.00 41.67 731 VAL B O 1
ATOM 5101 N N . ALA B 1 243 ? -0.367 -3.605 30.477 1.00 28.19 732 ALA B N 1
ATOM 5102 C CA . ALA B 1 243 ? 0.003 -4.853 31.112 1.00 28.59 732 ALA B CA 1
ATOM 5103 C C . ALA B 1 243 ? -0.949 -5.050 32.285 1.00 33.23 732 ALA B C 1
ATOM 5104 O O . ALA B 1 243 ? -1.146 -4.110 33.078 1.00 34.12 732 ALA B O 1
ATOM 5106 N N . PRO B 1 244 ? -1.584 -6.214 32.404 1.00 37.37 733 PRO B N 1
ATOM 5107 C CA . PRO B 1 244 ? -2.427 -6.464 33.581 1.00 52.88 733 PRO B CA 1
ATOM 5108 C C . PRO B 1 244 ? -1.622 -6.277 34.860 1.00 64.46 733 PRO B C 1
ATOM 5109 O O . PRO B 1 244 ? -0.530 -6.828 35.015 1.00 82.36 733 PRO B O 1
ATOM 5113 N N . LEU B 1 245 ? -2.176 -5.486 35.783 1.00 52.94 734 LEU B N 1
ATOM 5114 C CA . LEU B 1 245 ? -1.529 -5.285 37.076 1.00 40.13 734 LEU B CA 1
ATOM 5115 C C . LEU B 1 245 ? -1.337 -6.592 37.826 1.00 46.91 734 LEU B C 1
ATOM 5116 O O . LEU B 1 245 ? -0.391 -6.725 38.609 1.00 64.17 734 LEU B O 1
ATOM 5121 N N . GLU B 1 246 ? -2.224 -7.562 37.603 1.00 64.08 735 GLU B N 1
ATOM 5122 C CA . GLU B 1 246 ? -2.105 -8.867 38.239 1.00 71.93 735 GLU B CA 1
ATOM 5123 C C . GLU B 1 246 ? -0.764 -9.536 37.936 1.00 72.97 735 GLU B C 1
ATOM 5124 O O . GLU B 1 246 ? -0.373 -10.462 38.653 1.00 93.66 735 GLU B O 1
ATOM 5130 N N . TRP B 1 247 ? -0.045 -9.074 36.902 1.00 58.71 736 TRP B N 1
ATOM 5131 C CA . TRP B 1 247 ? 1.270 -9.633 36.586 1.00 52.48 736 TRP B CA 1
ATOM 5132 C C . TRP B 1 247 ? 2.270 -9.417 37.712 1.00 50.37 736 TRP B C 1
ATOM 5133 O O . TRP B 1 247 ? 3.160 -10.250 37.922 1.00 56.28 736 TRP B O 1
ATOM 5144 N N . LEU B 1 248 ? 2.140 -8.312 38.438 1.00 64.22 737 LEU B N 1
ATOM 5145 C CA . LEU B 1 248 ? 3.063 -7.922 39.496 1.00 46.10 737 LEU B CA 1
ATOM 5146 C C . LEU B 1 248 ? 2.439 -8.040 40.883 1.00 38.24 737 LEU B C 1
ATOM 5147 O O . LEU B 1 248 ? 2.908 -7.412 41.835 1.00 39.95 737 LEU B O 1
ATOM 5152 N N . ARG B 1 249 ? 1.415 -8.886 41.012 1.00 33.25 738 ARG B N 1
ATOM 5153 C CA . ARG B 1 249 ? 0.696 -9.117 42.258 1.00 45.82 738 ARG B CA 1
ATOM 5154 C C . ARG B 1 249 ? 1.575 -9.809 43.299 1.00 58.66 738 ARG B C 1
ATOM 5155 O O . ARG B 1 249 ? 1.299 -9.709 44.500 1.00 73.38 738 ARG B O 1
ATOM 5163 N N . TYR B 1 250 ? 2.639 -10.492 42.861 1.00 46.79 739 TYR B N 1
ATOM 5164 C CA . TYR B 1 250 ? 3.478 -11.293 43.750 1.00 53.29 739 TYR B CA 1
ATOM 5165 C C . TYR B 1 250 ? 4.531 -10.473 44.485 1.00 59.81 739 TYR B C 1
ATOM 5166 O O . TYR B 1 250 ? 5.112 -10.964 45.458 1.00 45.11 739 TYR B O 1
ATOM 5175 N N . PHE B 1 251 ? 4.802 -9.255 44.030 1.00 76.30 740 PHE B N 1
ATOM 5176 C CA . PHE B 1 251 ? 5.786 -8.382 44.646 1.00 64.61 740 PHE B CA 1
ATOM 5177 C C . PHE B 1 251 ? 5.156 -7.685 45.852 1.00 42.76 740 PHE B C 1
ATOM 5178 O O . PHE B 1 251 ? 3.946 -7.762 46.081 1.00 33.42 740 PHE B O 1
ATOM 5186 N N . ASP B 1 252 ? 5.983 -7.012 46.646 1.00 38.49 741 ASP B N 1
ATOM 5187 C CA . ASP B 1 252 ? 5.472 -6.165 47.718 1.00 46.19 741 ASP B CA 1
ATOM 5188 C C . ASP B 1 252 ? 5.811 -4.702 47.419 1.00 30.12 741 ASP B C 1
ATOM 5189 O O . ASP B 1 252 ? 6.435 -4.384 46.402 1.00 26.50 741 ASP B O 1
ATOM 5194 N N . GLU B 1 253 ? 5.366 -3.804 48.306 1.00 15.92 742 GLU B N 1
ATOM 5195 C CA . GLU B 1 253 ? 5.450 -2.370 48.024 1.00 28.60 742 GLU B CA 1
ATOM 5196 C C . GLU B 1 253 ? 6.888 -1.920 47.768 1.00 18.24 742 GLU B C 1
ATOM 5197 O O . GLU B 1 253 ? 7.164 -1.234 46.776 1.00 23.13 742 GLU B O 1
ATOM 5203 N N . LYS B 1 254 ? 7.823 -2.306 48.640 1.00 39.29 743 LYS B N 1
ATOM 5204 C CA . LYS B 1 254 ? 9.187 -1.803 48.516 1.00 50.81 743 LYS B CA 1
ATOM 5205 C C . LYS B 1 254 ? 9.901 -2.445 47.335 1.00 44.17 743 LYS B C 1
ATOM 5206 O O . LYS B 1 254 ? 10.709 -1.792 46.663 1.00 46.99 743 LYS B O 1
ATOM 5212 N N . GLU B 1 255 ? 9.627 -3.726 47.077 1.00 45.59 744 GLU B N 1
ATOM 5213 C CA . GLU B 1 255 ? 10.134 -4.353 45.861 1.00 33.96 744 GLU B CA 1
ATOM 5214 C C . GLU B 1 255 ? 9.685 -3.590 44.622 1.00 34.52 744 GLU B C 1
ATOM 5215 O O . GLU B 1 255 ? 10.473 -3.387 43.692 1.00 46.75 744 GLU B O 1
ATOM 5221 N N . LEU B 1 256 ? 8.420 -3.159 44.591 1.00 37.03 745 LEU B N 1
ATOM 5222 C CA . LEU B 1 256 ? 7.882 -2.512 43.397 1.00 34.89 745 LEU B CA 1
ATOM 5223 C C . LEU B 1 256 ? 8.595 -1.198 43.103 1.00 41.28 745 LEU B C 1
ATOM 5224 O O . LEU B 1 256 ? 8.935 -0.913 41.950 1.00 80.28 745 LEU B O 1
ATOM 5229 N N . GLU B 1 257 ? 8.796 -0.364 44.125 1.00 45.11 746 GLU B N 1
ATOM 5230 C CA . GLU B 1 257 ? 9.534 0.874 43.903 1.00 59.18 746 GLU B CA 1
ATOM 5231 C C . GLU B 1 257 ? 10.930 0.577 43.373 1.00 51.48 746 GLU B C 1
ATOM 5232 O O . GLU B 1 257 ? 11.457 1.318 42.534 1.00 57.21 746 GLU B O 1
ATOM 5238 N N . LEU B 1 258 ? 11.543 -0.512 43.850 1.00 36.61 747 LEU B N 1
ATOM 5239 C CA . LEU B 1 258 ? 12.857 -0.910 43.355 1.00 62.10 747 LEU B CA 1
ATOM 5240 C C . LEU B 1 258 ? 12.785 -1.410 41.916 1.00 55.43 747 LEU B C 1
ATOM 5241 O O . LEU B 1 258 ? 13.765 -1.295 41.170 1.00 38.69 747 LEU B O 1
ATOM 5246 N N . MET B 1 259 ? 11.650 -1.999 41.526 1.00 61.22 748 MET B N 1
ATOM 5247 C CA . MET B 1 259 ? 11.436 -2.360 40.129 1.00 46.76 748 MET B CA 1
ATOM 5248 C C . MET B 1 259 ? 11.448 -1.119 39.248 1.00 46.90 748 MET B C 1
ATOM 5249 O O . MET B 1 259 ? 12.043 -1.117 38.165 1.00 54.09 748 MET B O 1
ATOM 5254 N N . LEU B 1 260 ? 10.779 -0.057 39.696 1.00 36.00 749 LEU B N 1
ATOM 5255 C CA . LEU B 1 260 ? 10.587 1.124 38.863 1.00 35.84 749 LEU B CA 1
ATOM 5256 C C . LEU B 1 260 ? 11.774 2.075 38.920 1.00 40.83 749 LEU B C 1
ATOM 5257 O O . LEU B 1 260 ? 12.138 2.669 37.900 1.00 67.11 749 LEU B O 1
ATOM 5262 N N . CYS B 1 261 ? 12.413 2.209 40.085 1.00 52.66 750 CYS B N 1
ATOM 5263 C CA . CYS B 1 261 ? 13.482 3.189 40.260 1.00 76.10 750 CYS B CA 1
ATOM 5264 C C . CYS B 1 261 ? 14.887 2.624 40.091 1.00 74.57 750 CYS B C 1
ATOM 5265 O O . CYS B 1 261 ? 15.808 3.385 39.775 1.00 90.95 750 CYS B O 1
ATOM 5268 N N . GLY B 1 262 ? 15.083 1.335 40.301 1.00 56.03 751 GLY B N 1
ATOM 5269 C CA . GLY B 1 262 ? 16.385 0.743 40.103 1.00 57.97 751 GLY B CA 1
ATOM 5270 C C . GLY B 1 262 ? 17.323 0.917 41.285 1.00 64.16 751 GLY B C 1
ATOM 5271 O O . GLY B 1 262 ? 17.131 1.752 42.170 1.00 83.73 751 GLY B O 1
ATOM 5272 N N . MET B 1 263 ? 18.362 0.086 41.277 1.00 54.24 752 MET B N 1
ATOM 5273 C CA . MET B 1 263 ? 19.339 -0.022 42.348 1.00 59.78 752 MET B CA 1
ATOM 5274 C C . MET B 1 263 ? 20.649 0.664 41.978 1.00 81.21 752 MET B C 1
ATOM 5275 O O . MET B 1 263 ? 21.084 0.617 40.822 1.00 113.73 752 MET B O 1
ATOM 5280 N N . GLN B 1 264 ? 21.288 1.268 42.972 1.00 108.72 753 GLN B N 1
ATOM 5281 C CA . GLN B 1 264 ? 22.615 1.845 42.852 1.00 99.66 753 GLN B CA 1
ATOM 5282 C C . GLN B 1 264 ? 23.567 1.207 43.854 1.00 97.30 753 GLN B C 1
ATOM 5283 O O . GLN B 1 264 ? 23.171 0.421 44.721 1.00 87.67 753 GLN B O 1
ATOM 5289 N N . GLU B 1 265 ? 24.845 1.555 43.713 1.00 98.44 754 GLU B N 1
ATOM 5290 C CA . GLU B 1 265 ? 25.802 1.331 44.787 1.00 86.85 754 GLU B CA 1
ATOM 5291 C C . GLU B 1 265 ? 25.488 2.277 45.937 1.00 84.70 754 GLU B C 1
ATOM 5292 O O . GLU B 1 265 ? 25.169 3.450 45.722 1.00 88.18 754 GLU B O 1
ATOM 5298 N N . ILE B 1 266 ? 25.586 1.771 47.163 1.00 87.85 755 ILE B N 1
ATOM 5299 C CA . ILE B 1 266 ? 25.304 2.570 48.349 1.00 106.34 755 ILE B CA 1
ATOM 5300 C C . ILE B 1 266 ? 26.627 3.043 48.928 1.00 128.38 755 ILE B C 1
ATOM 5301 O O . ILE B 1 266 ? 27.542 2.240 49.155 1.00 155.74 755 ILE B O 1
ATOM 5306 N N . ASP B 1 267 ? 26.729 4.351 49.152 1.00 142.24 756 ASP B N 1
ATOM 5307 C CA . ASP B 1 267 ? 27.927 4.937 49.731 1.00 124.54 756 ASP B CA 1
ATOM 5308 C C . ASP B 1 267 ? 27.985 4.567 51.206 1.00 127.09 756 ASP B C 1
ATOM 5309 O O . ASP B 1 267 ? 27.436 5.279 52.054 1.00 133.04 756 ASP B O 1
ATOM 5314 N N . MET B 1 268 ? 28.621 3.433 51.510 1.00 121.66 757 MET B N 1
ATOM 5315 C CA . MET B 1 268 ? 28.744 2.983 52.894 1.00 130.66 757 MET B CA 1
ATOM 5316 C C . MET B 1 268 ? 29.333 4.071 53.781 1.00 134.96 757 MET B C 1
ATOM 5317 O O . MET B 1 268 ? 28.963 4.193 54.953 1.00 112.65 757 MET B O 1
ATOM 5322 N N . SER B 1 269 ? 30.265 4.860 53.242 1.00 143.76 758 SER B N 1
ATOM 5323 C CA . SER B 1 269 ? 30.816 5.982 53.991 1.00 133.32 758 SER B CA 1
ATOM 5324 C C . SER B 1 269 ? 29.739 7.009 54.327 1.00 117.13 758 SER B C 1
ATOM 5325 O O . SER B 1 269 ? 29.466 7.272 55.502 1.00 117.27 758 SER B O 1
ATOM 5328 N N . ASP B 1 270 ? 29.102 7.588 53.300 1.00 85.41 759 ASP B N 1
ATOM 5329 C CA . ASP B 1 270 ? 28.118 8.650 53.523 1.00 94.33 759 ASP B CA 1
ATOM 5330 C C . ASP B 1 270 ? 27.011 8.211 54.478 1.00 101.28 759 ASP B C 1
ATOM 5331 O O . ASP B 1 270 ? 26.524 9.010 55.287 1.00 99.99 759 ASP B O 1
ATOM 5336 N N . TRP B 1 271 ? 26.603 6.943 54.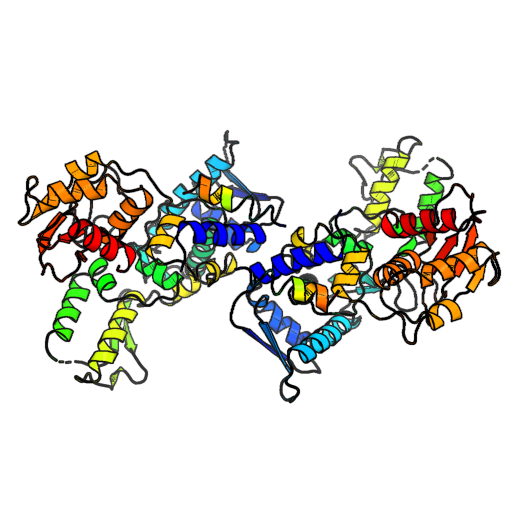403 1.00 113.23 760 TRP B N 1
ATOM 5337 C CA . TRP B 1 271 ? 25.590 6.434 55.322 1.00 119.69 760 TRP B CA 1
ATOM 5338 C C . TRP B 1 271 ? 26.084 6.492 56.763 1.00 95.57 760 TRP B C 1
ATOM 5339 O O . TRP B 1 271 ? 25.451 7.104 57.629 1.00 91.66 760 TRP B O 1
ATOM 5350 N N . GLN B 1 272 ? 27.212 5.833 57.039 1.00 87.11 761 GLN B N 1
ATOM 5351 C CA . GLN B 1 272 ? 27.799 5.880 58.373 1.00 86.88 761 GLN B CA 1
ATOM 5352 C C . GLN B 1 272 ? 28.154 7.306 58.785 1.00 89.28 761 GLN B C 1
ATOM 5353 O O . GLN B 1 272 ? 28.037 7.660 59.964 1.00 81.60 761 GLN B O 1
ATOM 5359 N N . LYS B 1 273 ? 28.582 8.134 57.829 1.00 104.11 762 LYS B N 1
ATOM 5360 C CA . LYS B 1 273 ? 29.052 9.490 58.096 1.00 108.06 762 LYS B CA 1
ATOM 5361 C C . LYS B 1 273 ? 27.929 10.500 58.308 1.00 115.93 762 LYS B C 1
ATOM 5362 O O . LYS B 1 273 ? 28.203 11.608 58.783 1.00 117.97 762 LYS B O 1
ATOM 5368 N N . SER B 1 274 ? 26.684 10.165 57.965 1.00 90.36 763 SER B N 1
ATOM 5369 C CA . SER B 1 274 ? 25.554 11.072 58.141 1.00 92.48 763 SER B CA 1
ATOM 5370 C C . SER B 1 274 ? 24.488 10.473 59.055 1.00 103.58 763 SER B C 1
ATOM 5371 O O . SER B 1 274 ? 23.310 10.825 58.958 1.00 93.34 763 SER B O 1
ATOM 5374 N N . THR B 1 275 ? 24.890 9.570 59.946 1.00 82.34 764 THR B N 1
ATOM 5375 C CA . THR B 1 275 ? 23.988 8.953 60.910 1.00 87.23 764 THR B CA 1
ATOM 5376 C C . THR B 1 275 ? 24.068 9.678 62.249 1.00 83.76 764 THR B C 1
ATOM 5377 O O . THR B 1 275 ? 25.161 9.867 62.795 1.00 86.28 764 THR B O 1
ATOM 5381 N N . ILE B 1 276 ? 22.911 10.082 62.767 1.00 75.94 765 ILE B N 1
ATOM 5382 C CA . ILE B 1 276 ? 22.800 10.690 64.086 1.00 65.12 765 ILE B CA 1
ATOM 5383 C C . ILE B 1 276 ? 22.110 9.701 65.013 1.00 71.00 765 ILE B C 1
ATOM 5384 O O . ILE B 1 276 ? 21.460 8.746 64.579 1.00 85.14 765 ILE B O 1
ATOM 5389 N N . TYR B 1 277 ? 22.269 9.928 66.312 1.00 84.61 766 TYR B N 1
ATOM 5390 C CA . TYR B 1 277 ? 21.830 8.971 67.312 1.00 80.05 766 TYR B CA 1
ATOM 5391 C C . TYR B 1 277 ? 21.033 9.677 68.398 1.00 81.66 766 TYR B C 1
ATOM 5392 O O . TYR B 1 277 ? 21.152 10.887 68.603 1.00 92.32 766 TYR B O 1
ATOM 5401 N N . ARG B 1 278 ? 20.203 8.898 69.084 1.00 80.52 767 ARG B N 1
ATOM 5402 C CA . ARG B 1 278 ? 19.507 9.348 70.279 1.00 95.44 767 ARG B CA 1
ATOM 5403 C C . ARG B 1 278 ? 19.667 8.259 71.327 1.00 102.73 767 ARG B C 1
ATOM 5404 O O . ARG B 1 278 ? 19.480 7.076 71.026 1.00 107.26 767 ARG B O 1
ATOM 5412 N N . HIS B 1 279 ? 20.042 8.661 72.544 1.00 119.64 768 HIS B N 1
ATOM 5413 C CA . HIS B 1 279 ? 20.436 7.755 73.622 1.00 115.68 768 HIS B CA 1
ATOM 5414 C C . HIS B 1 279 ? 21.700 6.971 73.268 1.00 117.45 768 HIS B C 1
ATOM 5415 O O . HIS B 1 279 ? 22.607 6.852 74.099 1.00 129.77 768 HIS B O 1
ATOM 5422 N N . TYR B 1 280 ? 21.775 6.432 72.051 1.00 111.96 769 TYR B N 1
ATOM 5423 C CA . TYR B 1 280 ? 22.974 5.755 71.581 1.00 104.78 769 TYR B CA 1
ATOM 5424 C C . TYR B 1 280 ? 24.059 6.754 71.178 1.00 95.21 769 TYR B C 1
ATOM 5425 O O . TYR B 1 280 ? 23.808 7.947 70.986 1.00 75.50 769 TYR B O 1
ATOM 5434 N N . THR B 1 281 ? 25.285 6.240 71.060 1.00 96.87 770 THR B N 1
ATOM 5435 C CA . THR B 1 281 ? 26.415 6.942 70.460 1.00 93.48 770 THR B CA 1
ATOM 5436 C C . THR B 1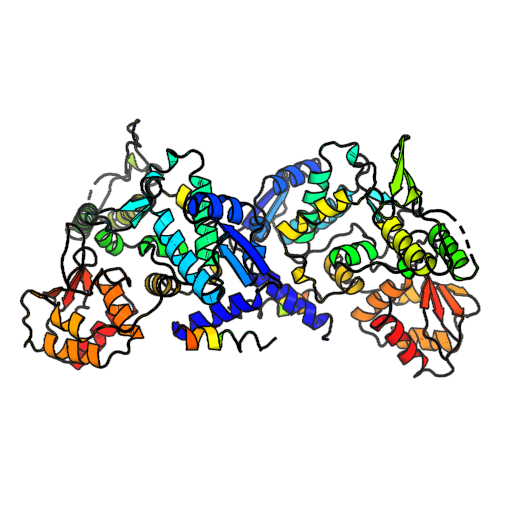 281 ? 27.144 5.972 69.534 1.00 92.09 770 THR B C 1
ATOM 5437 O O . THR B 1 281 ? 26.802 4.788 69.447 1.00 94.09 770 THR B O 1
ATOM 5441 N N . LYS B 1 282 ? 28.171 6.480 68.846 1.00 48.90 771 LYS B N 1
ATOM 5442 C CA . LYS B 1 282 ? 28.831 5.699 67.803 1.00 55.46 771 LYS B CA 1
ATOM 5443 C C . LYS B 1 282 ? 29.535 4.459 68.351 1.00 56.62 771 LYS B C 1
ATOM 5444 O O . LYS B 1 282 ? 29.696 3.474 67.620 1.00 78.10 771 LYS B O 1
ATOM 5450 N N . ASN B 1 283 ? 29.984 4.485 69.609 1.00 90.68 772 ASN B N 1
ATOM 5451 C CA . ASN B 1 283 ? 30.744 3.369 70.161 1.00 107.11 772 ASN B CA 1
ATOM 5452 C C . ASN B 1 283 ? 29.901 2.367 70.935 1.00 104.19 772 ASN B C 1
ATOM 5453 O O . ASN B 1 283 ? 30.465 1.396 71.459 1.00 115.93 772 ASN B O 1
ATOM 5458 N N . SER B 1 284 ? 28.572 2.447 70.851 1.00 82.17 773 SER B N 1
ATOM 5459 C CA . SER B 1 284 ? 27.746 1.537 71.634 1.00 91.96 773 SER B CA 1
ATOM 5460 C C . SER B 1 284 ? 27.862 0.127 71.081 1.00 108.50 773 SER B C 1
ATOM 5461 O O . SER B 1 284 ? 28.258 -0.062 69.927 1.00 131.98 773 SER B O 1
ATOM 5464 N N . LYS B 1 285 ? 27.558 -0.864 71.923 1.00 117.89 774 LYS B N 1
ATOM 5465 C CA . LYS B 1 285 ? 27.621 -2.258 71.501 1.00 126.85 774 LYS B CA 1
ATOM 5466 C C . LYS B 1 285 ? 26.694 -2.501 70.321 1.00 147.20 774 LYS B C 1
ATOM 5467 O O . LYS B 1 285 ? 27.084 -3.106 69.315 1.00 133.11 774 LYS B O 1
ATOM 5473 N N . GLN B 1 286 ? 25.449 -2.045 70.443 1.00 141.84 775 GLN B N 1
ATOM 5474 C CA . GLN B 1 286 ? 24.458 -2.210 69.387 1.00 118.17 775 GLN B CA 1
ATOM 5475 C C . GLN B 1 286 ? 24.880 -1.502 68.105 1.00 127.35 775 GLN B C 1
ATOM 5476 O O . GLN B 1 286 ? 24.675 -2.025 67.003 1.00 159.09 775 GLN B O 1
ATOM 5482 N N . ILE B 1 287 ? 25.454 -0.302 68.226 1.00 113.02 776 ILE B N 1
ATOM 5483 C CA . ILE B 1 287 ? 25.810 0.476 67.043 1.00 96.50 776 ILE B CA 1
ATOM 5484 C C . ILE B 1 287 ? 27.004 -0.154 66.329 1.00 81.92 776 ILE B C 1
ATOM 5485 O O . ILE B 1 287 ? 26.993 -0.331 65.105 1.00 54.87 776 ILE B O 1
ATOM 5490 N N . GLN B 1 288 ? 28.056 -0.492 67.082 1.00 116.34 777 GLN B N 1
ATOM 5491 C CA . GLN B 1 288 ? 29.204 -1.176 66.490 1.00 120.83 777 GLN B CA 1
ATOM 5492 C C . GLN B 1 288 ? 28.806 -2.505 65.859 1.00 112.18 777 GLN B C 1
ATOM 5493 O O . GLN B 1 288 ? 29.407 -2.924 64.864 1.00 94.21 777 GLN B O 1
ATOM 5499 N N . TRP B 1 289 ? 27.784 -3.165 66.407 1.00 115.11 778 TRP B N 1
ATOM 5500 C CA . TRP B 1 289 ? 27.278 -4.397 65.814 1.00 119.72 778 TRP B CA 1
ATOM 5501 C C . TRP B 1 289 ? 26.483 -4.109 64.549 1.00 129.16 778 TRP B C 1
ATOM 5502 O O . TRP B 1 289 ? 26.554 -4.864 63.571 1.00 172.82 778 TRP B O 1
ATOM 5513 N N . PHE B 1 290 ? 25.701 -3.028 64.568 1.00 86.05 779 PHE B N 1
ATOM 5514 C CA . PHE B 1 290 ? 24.817 -2.700 63.455 1.00 76.92 779 PHE B CA 1
ATOM 5515 C C . PHE B 1 290 ? 25.605 -2.506 62.164 1.00 67.77 779 PHE B C 1
ATOM 5516 O O . PHE B 1 290 ? 25.261 -3.072 61.120 1.00 73.38 779 PHE B O 1
ATOM 5524 N N . TRP B 1 291 ? 26.679 -1.713 62.217 1.00 95.24 780 TRP B N 1
ATOM 5525 C CA . TRP B 1 291 ? 27.474 -1.461 61.021 1.00 96.95 780 TRP B CA 1
ATOM 5526 C C . TRP B 1 291 ? 28.278 -2.678 60.579 1.00 102.35 780 TRP B C 1
ATOM 5527 O O . TRP B 1 291 ? 28.644 -2.764 59.402 1.00 91.51 780 TRP B O 1
ATOM 5538 N N . GLN B 1 292 ? 28.576 -3.609 61.491 1.00 112.79 781 GLN B N 1
ATOM 5539 C CA . GLN B 1 292 ? 29.075 -4.914 61.066 1.00 116.65 781 GLN B CA 1
ATOM 5540 C C . GLN B 1 292 ? 28.075 -5.599 60.145 1.00 124.49 781 GLN B C 1
ATOM 5541 O O . GLN B 1 292 ? 28.453 -6.165 59.113 1.00 138.17 781 GLN B O 1
ATOM 5547 N N . VAL B 1 293 ? 26.791 -5.554 60.507 1.00 122.40 782 VAL B N 1
ATOM 5548 C CA . VAL B 1 293 ? 25.760 -6.190 59.694 1.00 113.33 782 VAL B CA 1
ATOM 5549 C C . VAL B 1 293 ? 25.580 -5.440 58.380 1.00 104.04 782 VAL B C 1
ATOM 5550 O O . VAL B 1 293 ? 25.438 -6.055 57.315 1.00 97.80 782 VAL B O 1
ATOM 5554 N N . VAL B 1 294 ? 25.587 -4.104 58.428 1.00 92.07 783 VAL B N 1
ATOM 5555 C CA . VAL B 1 294 ? 25.434 -3.318 57.205 1.00 89.82 783 VAL B CA 1
ATOM 5556 C C . VAL B 1 294 ? 26.640 -3.502 56.290 1.00 99.51 783 VAL B C 1
ATOM 5557 O O . VAL B 1 294 ? 26.534 -3.346 55.067 1.00 83.87 783 VAL B O 1
ATOM 5561 N N . LYS B 1 295 ? 27.799 -3.844 56.855 1.00 121.82 784 LYS B N 1
ATOM 5562 C CA . LYS B 1 295 ? 28.955 -4.189 56.037 1.00 129.58 784 LYS B CA 1
ATOM 5563 C C . LYS B 1 295 ? 28.790 -5.591 55.460 1.00 137.63 784 LYS B C 1
ATOM 5564 O O . LYS B 1 295 ? 29.103 -5.829 54.288 1.00 119.99 784 LYS B O 1
ATOM 5570 N N . GLU B 1 296 ? 28.315 -6.528 56.286 1.00 132.39 785 GLU B N 1
ATOM 5571 C CA . GLU B 1 296 ? 28.077 -7.897 55.836 1.00 143.57 785 GLU B CA 1
ATOM 5572 C C . GLU B 1 296 ? 26.980 -7.948 54.780 1.00 146.35 785 GLU B C 1
ATOM 5573 O O . GLU B 1 296 ? 27.040 -8.765 53.853 1.00 148.47 785 GLU B O 1
ATOM 5579 N N . MET B 1 297 ? 25.977 -7.081 54.905 1.00 145.69 786 MET B N 1
ATOM 5580 C CA . MET B 1 297 ? 24.817 -7.101 54.023 1.00 125.54 786 MET B CA 1
ATOM 5581 C C . MET B 1 297 ? 25.216 -6.915 52.566 1.00 111.08 786 MET B C 1
ATOM 5582 O O . MET B 1 297 ? 26.106 -6.124 52.241 1.00 107.84 786 MET B O 1
ATOM 5587 N N . ASP B 1 298 ? 24.552 -7.659 51.687 1.00 132.10 787 ASP B N 1
ATOM 5588 C CA . ASP B 1 298 ? 24.680 -7.382 50.268 1.00 124.52 787 ASP B CA 1
ATOM 5589 C C . ASP B 1 298 ? 23.966 -6.074 49.935 1.00 121.03 787 ASP B C 1
ATOM 5590 O O . ASP B 1 298 ? 23.124 -5.589 50.695 1.00 111.95 787 ASP B O 1
ATOM 5595 N N . ASN B 1 299 ? 24.340 -5.476 48.800 1.00 118.55 788 ASN B N 1
ATOM 5596 C CA . ASN B 1 299 ? 23.722 -4.211 48.416 1.00 108.82 788 ASN B CA 1
ATOM 5597 C C . ASN B 1 299 ? 22.215 -4.367 48.225 1.00 109.50 788 ASN B C 1
ATOM 5598 O O . ASN B 1 299 ? 21.471 -3.385 48.345 1.00 115.35 788 ASN B O 1
ATOM 5603 N N . GLU B 1 300 ? 21.748 -5.588 47.927 1.00 107.46 789 GLU B N 1
ATOM 5604 C CA . GLU B 1 300 ? 20.315 -5.821 47.767 1.00 105.52 789 GLU B CA 1
ATOM 5605 C C . GLU B 1 300 ? 19.568 -5.488 49.049 1.00 106.45 789 GLU B C 1
ATOM 5606 O O . GLU B 1 300 ? 18.520 -4.837 49.018 1.00 98.33 789 GLU B O 1
ATOM 5612 N N . LYS B 1 301 ? 20.098 -5.933 50.188 1.00 99.84 790 LYS B N 1
ATOM 5613 C CA . LYS B 1 301 ? 19.434 -5.707 51.459 1.00 105.62 790 LYS B CA 1
ATOM 5614 C C . LYS B 1 301 ? 19.639 -4.279 51.945 1.00 112.39 790 LYS B C 1
ATOM 5615 O O . LYS B 1 301 ? 18.732 -3.685 52.540 1.00 90.20 790 LYS B O 1
ATOM 5621 N N . ARG B 1 302 ? 20.842 -3.739 51.737 1.00 108.91 791 ARG B N 1
ATOM 5622 C CA . ARG B 1 302 ? 21.169 -2.388 52.178 1.00 107.42 791 ARG B CA 1
ATOM 5623 C C . ARG B 1 302 ? 20.121 -1.382 51.706 1.00 110.23 791 ARG B C 1
ATOM 5624 O O . ARG B 1 302 ? 19.725 -0.485 52.460 1.00 104.26 791 ARG B O 1
ATOM 5632 N N . ILE B 1 303 ? 19.666 -1.513 50.456 1.00 99.02 792 ILE B N 1
ATOM 5633 C CA . ILE B 1 303 ? 18.584 -0.667 49.955 1.00 90.06 792 ILE B CA 1
ATOM 5634 C C . ILE B 1 303 ? 17.279 -0.988 50.675 1.00 79.56 792 ILE B C 1
ATOM 5635 O O . ILE B 1 303 ? 16.526 -0.087 51.065 1.00 76.23 792 ILE B O 1
ATOM 5640 N N . ARG B 1 304 ? 16.980 -2.282 50.830 1.00 88.06 793 ARG B N 1
ATOM 5641 C CA . ARG B 1 304 ? 15.785 -2.714 51.552 1.00 94.48 793 ARG B CA 1
ATOM 5642 C C . ARG B 1 304 ? 15.716 -2.089 52.942 1.00 89.23 793 ARG B C 1
ATOM 5643 O O . ARG B 1 304 ? 14.634 -1.719 53.413 1.00 78.13 793 ARG B O 1
ATOM 5651 N N . LEU B 1 305 ? 16.864 -1.967 53.612 1.00 79.09 794 LEU B N 1
ATOM 5652 C CA . LEU B 1 305 ? 16.924 -1.261 54.887 1.00 90.87 794 LEU B CA 1
ATOM 5653 C C . LEU B 1 305 ? 16.527 0.205 54.725 1.00 84.76 794 LEU B C 1
ATOM 5654 O O . LEU B 1 305 ? 15.635 0.700 55.423 1.00 67.40 794 LEU B O 1
ATOM 5659 N N . LEU B 1 306 ? 17.207 0.921 53.821 1.00 75.53 795 LEU B N 1
ATOM 5660 C CA . LEU B 1 306 ? 16.887 2.326 53.568 1.00 81.56 795 LEU B CA 1
ATOM 5661 C C . LEU B 1 306 ? 15.404 2.526 53.275 1.00 85.62 795 LEU B C 1
ATOM 5662 O O . LEU B 1 306 ? 14.789 3.480 53.766 1.00 70.58 795 LEU B O 1
ATOM 5667 N N . GLN B 1 307 ? 14.816 1.640 52.469 1.00 80.36 796 GLN B N 1
ATOM 5668 C CA . GLN B 1 307 ? 13.377 1.688 52.233 1.00 70.16 796 GLN B CA 1
ATOM 5669 C C . GLN B 1 307 ? 12.608 1.477 53.530 1.00 69.51 796 GLN B C 1
ATOM 5670 O O . GLN B 1 307 ? 11.621 2.170 53.804 1.00 90.71 796 GLN B O 1
ATOM 5676 N N . PHE B 1 308 ? 13.035 0.493 54.325 1.00 70.99 797 PHE B N 1
ATOM 5677 C CA . PHE B 1 308 ? 12.371 0.191 55.589 1.00 72.80 797 PHE B CA 1
ATOM 5678 C C . PHE B 1 308 ? 12.354 1.399 56.521 1.00 69.21 797 PHE B C 1
ATOM 5679 O O . PHE B 1 308 ? 11.350 1.656 57.197 1.00 63.95 797 PHE B O 1
ATOM 5687 N N . VAL B 1 309 ? 13.452 2.151 56.571 1.00 84.04 798 VAL B N 1
ATOM 5688 C CA . VAL B 1 309 ? 13.612 3.213 57.564 1.00 83.83 798 VAL B CA 1
ATOM 5689 C C . VAL B 1 309 ? 13.107 4.554 57.046 1.00 83.95 798 VAL B C 1
ATOM 5690 O O . VAL B 1 309 ? 12.326 5.232 57.717 1.00 95.75 798 VAL B O 1
ATOM 5694 N N . THR B 1 310 ? 13.559 4.982 55.865 1.00 77.66 799 THR B N 1
ATOM 5695 C CA . THR B 1 310 ? 13.158 6.294 55.365 1.00 86.34 799 THR B CA 1
ATOM 5696 C C . THR B 1 310 ? 11.793 6.269 54.690 1.00 84.06 799 THR B C 1
ATOM 5697 O O . THR B 1 310 ? 11.093 7.289 54.688 1.00 71.97 799 THR B O 1
ATOM 5701 N N . GLY B 1 311 ? 11.395 5.132 54.127 1.00 80.53 800 GLY B N 1
ATOM 5702 C CA . GLY B 1 311 ? 10.164 5.052 53.368 1.00 77.46 800 GLY B CA 1
ATOM 5703 C C . GLY B 1 311 ? 10.302 5.312 51.886 1.00 72.99 800 GLY B C 1
ATOM 5704 O O . GLY B 1 311 ? 9.287 5.548 51.219 1.00 70.35 800 GLY B O 1
ATOM 5705 N N . THR B 1 312 ? 11.521 5.256 51.345 1.00 75.31 801 THR B N 1
ATOM 5706 C CA . THR B 1 312 ? 11.766 5.512 49.929 1.00 80.81 801 THR B CA 1
ATOM 5707 C C . THR B 1 312 ? 13.162 5.047 49.530 1.00 81.23 801 THR B C 1
ATOM 5708 O O . THR B 1 312 ? 14.134 5.283 50.256 1.00 67.71 801 THR B O 1
ATOM 5712 N N . CYS B 1 313 ? 13.269 4.367 48.384 1.00 92.15 802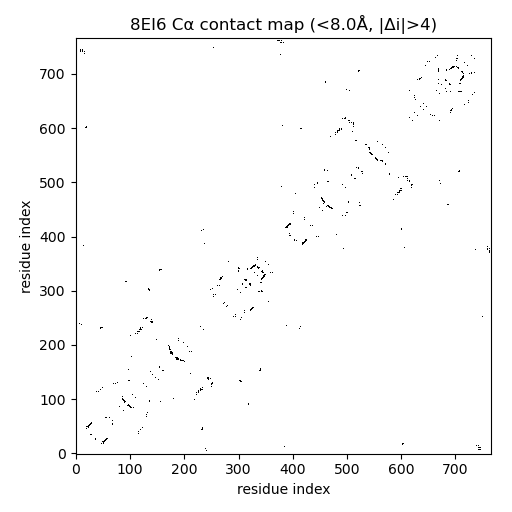 CYS B N 1
ATOM 5713 C CA . CYS B 1 313 ? 14.570 3.953 47.870 1.00 102.42 802 CYS B CA 1
ATOM 5714 C C . CYS B 1 313 ? 15.339 5.099 47.230 1.00 100.16 802 CYS B C 1
ATOM 5715 O O . CYS B 1 313 ? 16.554 4.982 47.037 1.00 84.69 802 CYS B O 1
ATOM 5718 N N . ARG B 1 314 ? 14.659 6.187 46.879 1.00 98.16 803 ARG B N 1
ATOM 5719 C CA . ARG B 1 314 ? 15.324 7.311 46.240 1.00 111.91 803 ARG B CA 1
ATOM 5720 C C . ARG B 1 314 ? 16.298 7.964 47.212 1.00 110.16 803 ARG B C 1
ATOM 5721 O O . ARG B 1 314 ? 16.012 8.109 48.404 1.00 132.16 803 ARG B O 1
ATOM 5729 N N . LEU B 1 315 ? 17.452 8.362 46.694 1.00 125.69 804 LEU B N 1
ATOM 5730 C CA . LEU B 1 315 ? 18.417 9.102 47.489 1.00 131.00 804 LEU B CA 1
ATOM 5731 C C . LEU B 1 315 ? 18.268 10.595 47.238 1.00 132.64 804 LEU B C 1
ATOM 5732 O O . LEU B 1 315 ? 18.072 11.015 46.093 1.00 122.92 804 LEU B O 1
ATOM 5737 N N . PRO B 1 316 ? 18.349 11.414 48.282 1.00 141.37 805 PRO B N 1
ATOM 5738 C CA . PRO B 1 316 ? 18.275 12.863 48.085 1.00 144.64 805 PRO B CA 1
ATOM 5739 C C . PRO B 1 316 ? 19.547 13.380 47.433 1.00 138.37 805 PRO B C 1
ATOM 5740 O O . PRO B 1 316 ? 20.559 12.680 47.332 1.00 129.62 805 PRO B O 1
ATOM 5744 N N . VAL B 1 317 ? 19.469 14.624 46.955 1.00 141.39 806 VAL B N 1
ATOM 5745 C CA . VAL B 1 317 ? 20.580 15.203 46.211 1.00 122.08 806 VAL B CA 1
ATOM 5746 C C . VAL B 1 317 ? 21.825 15.224 47.084 1.00 117.41 806 VAL B C 1
ATOM 5747 O O . VAL B 1 317 ? 21.807 15.737 48.211 1.00 88.11 806 VAL B O 1
ATOM 5751 N N . GLY B 1 318 ? 22.916 14.651 46.572 1.00 131.24 807 GLY B N 1
ATOM 5752 C CA . GLY B 1 318 ? 24.206 14.768 47.215 1.00 143.48 807 GLY B CA 1
ATOM 5753 C C . GLY B 1 318 ? 24.533 13.670 48.206 1.00 139.55 807 GLY B C 1
ATOM 5754 O O . GLY B 1 318 ? 25.688 13.577 48.645 1.00 131.89 807 GLY B O 1
ATOM 5755 N N . GLY B 1 319 ? 23.573 12.826 48.552 1.00 112.42 808 GLY B N 1
ATOM 5756 C CA . GLY B 1 319 ? 23.771 11.771 49.523 1.00 130.10 808 GLY B CA 1
ATOM 5757 C C . GLY B 1 319 ? 22.957 12.011 50.784 1.00 128.71 808 GLY B C 1
ATOM 5758 O O . GLY B 1 319 ? 22.066 12.864 50.838 1.00 147.45 808 GLY B O 1
ATOM 5759 N N . PHE B 1 320 ? 23.286 11.226 51.815 1.00 132.96 809 PHE B N 1
ATOM 5760 C CA . PHE B 1 320 ? 22.523 11.219 53.062 1.00 109.93 809 PHE B CA 1
ATOM 5761 C C . PHE B 1 320 ? 22.471 12.573 53.761 1.00 109.07 809 PHE B C 1
ATOM 5762 O O . PHE B 1 320 ? 21.563 12.794 54.570 1.00 85.93 809 PHE B O 1
ATOM 5770 N N . ALA B 1 321 ? 23.434 13.462 53.505 1.00 107.29 810 ALA B N 1
ATOM 5771 C CA . ALA B 1 321 ? 23.429 14.777 54.141 1.00 115.02 810 ALA B CA 1
ATOM 5772 C C . ALA B 1 321 ? 22.080 15.476 53.980 1.00 114.52 810 ALA B C 1
ATOM 5773 O O . ALA B 1 321 ? 21.512 15.990 54.950 1.00 106.68 810 ALA B O 1
ATOM 5775 N N . GLU B 1 322 ? 21.545 15.494 52.761 1.00 127.20 811 GLU B N 1
ATOM 5776 C CA . GLU B 1 322 ? 20.326 16.240 52.444 1.00 126.43 811 GLU B CA 1
ATOM 5777 C C . GLU B 1 322 ? 19.052 15.423 52.649 1.00 118.81 811 GLU B C 1
ATOM 5778 O O . GLU B 1 322 ? 18.093 15.570 51.887 1.00 113.59 811 GLU B O 1
ATOM 5784 N N . LEU B 1 323 ? 19.003 14.567 53.668 1.00 101.84 812 LEU B N 1
ATOM 5785 C CA . LEU B 1 323 ? 17.863 13.681 53.865 1.00 99.24 812 LEU B CA 1
ATOM 5786 C C . LEU B 1 323 ? 16.669 14.444 54.428 1.00 95.67 812 LEU B C 1
ATOM 5787 O O . LEU B 1 323 ? 16.809 15.262 55.343 1.00 77.62 812 LEU B O 1
ATOM 5792 N N . ILE B 1 324 ? 15.491 14.172 53.866 1.00 96.83 813 ILE B N 1
ATOM 5793 C CA . ILE B 1 324 ? 14.269 14.920 54.145 1.00 111.74 813 ILE B CA 1
ATOM 5794 C C . ILE B 1 324 ? 13.259 13.999 54.818 1.00 114.68 813 ILE B C 1
ATOM 5795 O O . ILE B 1 324 ? 13.093 12.843 54.414 1.00 119.16 813 ILE B O 1
ATOM 5800 N N . GLY B 1 325 ? 12.591 14.513 55.853 1.00 110.67 814 GLY B N 1
ATOM 5801 C CA . GLY B 1 325 ? 11.456 13.829 56.442 1.00 94.72 814 GLY B CA 1
ATOM 5802 C C . GLY B 1 325 ? 10.204 14.685 56.462 1.00 95.45 814 GLY B C 1
ATOM 5803 O O . GLY B 1 325 ? 10.170 15.752 55.841 1.00 92.19 814 GLY B O 1
ATOM 5804 N N . SER B 1 326 ? 9.175 14.240 57.179 1.00 111.40 815 SER B N 1
ATOM 5805 C CA . SER B 1 326 ? 8.003 15.070 57.416 1.00 113.68 815 SER B CA 1
ATOM 5806 C C . SER B 1 326 ? 8.293 16.074 58.522 1.00 120.38 815 SER B C 1
ATOM 5807 O O . SER B 1 326 ? 8.940 15.743 59.520 1.00 129.99 815 SER B O 1
ATOM 5810 N N . ASN B 1 327 ? 7.844 17.315 58.313 1.00 125.52 816 ASN B N 1
ATOM 5811 C CA . ASN B 1 327 ? 8.130 18.506 59.126 1.00 126.44 816 ASN B CA 1
ATOM 5812 C C . ASN B 1 327 ? 9.514 19.038 58.789 1.00 99.37 816 ASN B C 1
ATOM 5813 O O . ASN B 1 327 ? 10.074 19.839 59.557 1.00 63.73 816 ASN B O 1
ATOM 5818 N N . GLY B 1 328 ? 10.079 18.618 57.662 1.00 97.26 817 GLY B N 1
ATOM 5819 C CA . GLY B 1 328 ? 11.357 19.092 57.201 1.00 93.53 817 GLY B CA 1
ATOM 5820 C C . GLY B 1 328 ? 12.442 18.040 57.309 1.00 98.42 817 GLY B C 1
ATOM 5821 O O . GLY B 1 328 ? 12.177 16.858 57.545 1.00 111.84 817 GLY B O 1
ATOM 5822 N N . PRO B 1 329 ? 13.694 18.463 57.144 1.00 97.24 818 PRO B N 1
ATOM 5823 C CA . PRO B 1 329 ? 14.811 17.508 57.139 1.00 89.64 818 PRO B CA 1
ATOM 5824 C C . PRO B 1 329 ? 15.002 16.801 58.475 1.00 90.83 818 PRO B C 1
ATOM 5825 O O . PRO B 1 329 ? 14.844 17.392 59.546 1.00 87.13 818 PRO B O 1
ATOM 5829 N N . GLN B 1 330 ? 15.361 15.518 58.396 1.00 82.01 819 GLN B N 1
ATOM 5830 C CA . GLN B 1 330 ? 15.729 14.748 59.584 1.00 96.59 819 GLN B CA 1
ATOM 5831 C C . GLN B 1 330 ? 16.574 13.567 59.106 1.00 95.60 819 GLN B C 1
ATOM 5832 O O . GLN B 1 330 ? 16.032 12.546 58.677 1.00 82.53 819 GLN B O 1
ATOM 5838 N N . LYS B 1 331 ? 17.890 13.727 59.194 1.00 93.94 820 LYS B N 1
ATOM 5839 C CA . LYS B 1 331 ? 18.862 12.769 58.696 1.00 93.61 820 LYS B CA 1
ATOM 5840 C C . LYS B 1 331 ? 18.804 11.470 59.506 1.00 91.74 820 LYS B C 1
ATOM 5841 O O . LYS B 1 331 ? 18.147 11.384 60.548 1.00 92.95 820 LYS B O 1
ATOM 5847 N N . PHE B 1 332 ? 19.509 10.451 59.005 1.00 76.38 821 PHE B N 1
ATOM 5848 C CA . PHE B 1 332 ? 19.375 9.086 59.509 1.00 79.35 821 PHE B CA 1
ATOM 5849 C C . PHE B 1 332 ? 19.646 9.007 61.007 1.00 81.99 821 PHE B C 1
ATOM 5850 O O . PHE B 1 332 ? 20.709 9.420 61.481 1.00 73.37 821 PHE B O 1
ATOM 5858 N N . CYS B 1 333 ? 18.672 8.468 61.748 1.00 94.48 822 CYS B N 1
ATOM 5859 C CA . CYS B 1 333 ? 18.628 8.560 63.202 1.00 95.40 822 CYS B CA 1
ATOM 5860 C C . CYS B 1 333 ? 18.281 7.209 63.815 1.00 88.58 822 CYS B C 1
ATOM 5861 O O . CYS B 1 333 ? 17.386 6.514 63.328 1.00 91.05 822 CYS B O 1
ATOM 5864 N N . ILE B 1 334 ? 18.998 6.842 64.880 1.00 82.07 823 ILE B N 1
ATOM 5865 C CA . ILE B 1 334 ? 18.784 5.600 65.620 1.00 73.85 823 ILE B CA 1
ATOM 5866 C C . ILE B 1 334 ? 18.543 5.943 67.087 1.00 81.38 823 ILE B C 1
ATOM 5867 O O . ILE B 1 334 ? 19.016 6.972 67.581 1.00 103.48 823 ILE B O 1
ATOM 5872 N N . ASP B 1 335 ? 17.809 5.077 67.791 1.00 88.16 824 ASP B N 1
ATOM 5873 C CA . ASP B 1 335 ? 17.408 5.370 69.161 1.00 97.78 824 ASP B CA 1
ATOM 5874 C C . ASP B 1 335 ? 17.331 4.082 69.976 1.00 100.35 824 ASP B C 1
ATOM 5875 O O . ASP B 1 335 ? 16.985 3.017 69.456 1.00 90.60 824 ASP B O 1
ATOM 5880 N N . LYS B 1 336 ? 17.678 4.199 71.263 1.00 103.56 825 LYS B N 1
ATOM 5881 C CA . LYS B 1 336 ? 17.687 3.089 72.224 1.00 111.77 825 LYS B CA 1
ATOM 5882 C C . LYS B 1 336 ? 16.310 2.984 72.876 1.00 119.84 825 LYS B C 1
ATOM 5883 O O . LYS B 1 336 ? 16.025 3.639 73.881 1.00 114.69 825 LYS B O 1
ATOM 5889 N N . VAL B 1 337 ? 15.430 2.176 72.284 1.00 105.95 826 VAL B N 1
ATOM 5890 C CA . VAL B 1 337 ? 14.031 2.108 72.692 1.00 99.97 826 VAL B CA 1
ATOM 5891 C C . VAL B 1 337 ? 13.601 0.649 72.809 1.00 88.37 826 VAL B C 1
ATOM 5892 O O . VAL B 1 337 ? 13.911 -0.169 71.938 1.00 110.56 826 VAL B O 1
ATOM 5896 N N . GLY B 1 338 ? 12.841 0.331 73.865 1.00 105.10 827 GLY B N 1
ATOM 5897 C CA . GLY B 1 338 ? 12.148 -0.943 73.939 1.00 102.44 827 GLY B CA 1
ATOM 5898 C C . GLY B 1 338 ? 12.889 -2.060 74.650 1.00 99.70 827 GLY B C 1
ATOM 5899 O O . GLY B 1 338 ? 14.010 -1.920 75.148 1.00 72.45 827 GLY B O 1
ATOM 5900 N N . LYS B 1 339 ? 12.209 -3.206 74.694 1.00 106.30 828 LYS B N 1
ATOM 5901 C CA . LYS B 1 339 ? 12.701 -4.411 75.347 1.00 110.10 828 LYS B CA 1
ATOM 5902 C C . LYS B 1 339 ? 13.618 -5.192 74.415 1.00 111.04 828 LYS B C 1
ATOM 5903 O O . LYS B 1 339 ? 13.496 -5.125 73.189 1.00 144.93 828 LYS B O 1
ATOM 5909 N N . GLU B 1 340 ? 14.536 -5.952 75.012 1.00 88.55 829 GLU B N 1
ATOM 5910 C CA . GLU B 1 340 ? 15.353 -6.859 74.217 1.00 94.35 829 GLU B CA 1
ATOM 5911 C C . GLU B 1 340 ? 14.571 -8.077 73.741 1.00 98.14 829 GLU B C 1
ATOM 5912 O O . GLU B 1 340 ? 15.160 -8.963 73.110 1.00 92.26 829 GLU B O 1
ATOM 5918 N N . THR B 1 341 ? 13.268 -8.132 74.020 1.00 114.26 830 THR B N 1
ATOM 5919 C CA . THR B 1 341 ? 12.345 -9.086 73.419 1.00 123.53 830 THR B CA 1
ATOM 5920 C C . THR B 1 341 ? 11.483 -8.471 72.323 1.00 134.62 830 THR B C 1
ATOM 5921 O O . THR B 1 341 ? 10.548 -9.124 71.851 1.00 147.48 830 THR B O 1
ATOM 5925 N N . TRP B 1 342 ? 11.775 -7.244 71.904 1.00 135.84 831 TRP B N 1
ATOM 5926 C CA . TRP B 1 342 ? 10.972 -6.571 70.896 1.00 119.57 831 TRP B CA 1
ATOM 5927 C C . TRP B 1 342 ? 11.690 -6.562 69.556 1.00 126.18 831 TRP B C 1
ATOM 5928 O O . TRP B 1 342 ? 12.900 -6.775 69.467 1.00 122.79 831 TRP B O 1
ATOM 5939 N N . LEU B 1 343 ? 10.936 -6.258 68.524 1.00 122.47 832 LEU B N 1
ATOM 5940 C CA . LEU B 1 343 ? 11.545 -6.116 67.215 1.00 106.20 832 LEU B CA 1
ATOM 5941 C C . LEU B 1 343 ? 11.908 -4.659 66.961 1.00 95.98 832 LEU B C 1
ATOM 5942 O O . LEU B 1 343 ? 11.294 -3.752 67.533 1.00 106.12 832 LEU B O 1
ATOM 5947 N N . PRO B 1 344 ? 12.906 -4.396 66.118 1.00 84.28 833 PRO B N 1
ATOM 5948 C CA . PRO B 1 344 ? 13.212 -3.005 65.765 1.00 87.83 833 PRO B CA 1
ATOM 5949 C C . PRO B 1 344 ? 12.171 -2.475 64.792 1.00 97.69 833 PRO B C 1
ATOM 5950 O O . PRO B 1 344 ? 11.847 -3.122 63.794 1.00 128.25 833 PRO B O 1
ATOM 5954 N N . ARG B 1 345 ? 11.642 -1.295 65.091 1.00 68.44 834 ARG B N 1
ATOM 5955 C CA . ARG B 1 345 ? 10.629 -0.668 64.262 1.00 80.77 834 ARG B CA 1
ATOM 5956 C C . ARG B 1 345 ? 11.129 0.703 63.837 1.00 74.08 834 ARG B C 1
ATOM 5957 O O . ARG B 1 345 ? 11.945 1.325 64.523 1.00 79.75 834 ARG B O 1
ATOM 5965 N N . SER B 1 346 ? 10.644 1.163 62.693 1.00 95.73 835 SER B N 1
ATOM 5966 C CA . SER B 1 346 ? 11.137 2.381 62.074 1.00 85.18 835 SER B CA 1
ATOM 5967 C C . SER B 1 346 ? 10.073 3.465 62.145 1.00 75.82 835 SER B C 1
ATOM 5968 O O . SER B 1 346 ? 8.895 3.198 62.399 1.00 84.52 835 SER B O 1
ATOM 5971 N N . HIS B 1 347 ? 10.503 4.701 61.906 1.00 58.87 836 HIS B N 1
ATOM 5972 C CA . HIS B 1 347 ? 9.607 5.853 61.848 1.00 71.78 836 HIS B CA 1
ATOM 5973 C C . HIS B 1 347 ? 9.932 6.581 60.549 1.00 66.03 836 HIS B C 1
ATOM 5974 O O . HIS B 1 347 ? 10.789 7.468 60.515 1.00 53.92 836 HIS B O 1
ATOM 5981 N N . THR B 1 348 ? 9.230 6.193 59.481 1.00 85.11 837 THR B N 1
ATOM 5982 C CA . THR B 1 348 ? 9.569 6.637 58.135 1.00 102.07 837 THR B CA 1
ATOM 5983 C C . THR B 1 348 ? 9.244 8.104 57.896 1.00 119.21 837 THR B C 1
ATOM 5984 O O . THR B 1 348 ? 9.843 8.721 57.009 1.00 142.49 837 THR B O 1
ATOM 5988 N N . CYS B 1 349 ? 8.312 8.675 58.659 1.00 119.63 838 CYS B N 1
ATOM 5989 C CA . CYS B 1 349 ? 8.039 10.101 58.538 1.00 109.51 838 CYS B CA 1
ATOM 5990 C C . CYS B 1 349 ? 9.160 10.954 59.121 1.00 114.26 838 CYS B C 1
ATOM 5991 O O . CYS B 1 349 ? 9.422 12.051 58.615 1.00 108.57 838 CYS B O 1
ATOM 5994 N N . PHE B 1 350 ? 9.837 10.475 60.164 1.00 110.19 839 PHE B N 1
ATOM 5995 C CA . PHE B 1 350 ? 10.971 11.178 60.754 1.00 116.00 839 PHE B CA 1
ATOM 5996 C C . PHE B 1 350 ? 12.316 10.564 60.381 1.00 104.84 839 PHE B C 1
ATOM 5997 O O . PHE B 1 350 ? 13.351 11.040 60.855 1.00 105.86 839 PHE B O 1
ATOM 6005 N N . ASN B 1 351 ? 12.319 9.527 59.544 1.00 112.56 840 ASN B N 1
ATOM 6006 C CA . ASN B 1 351 ? 13.531 8.821 59.125 1.00 106.19 840 ASN B CA 1
ATOM 6007 C C . ASN B 1 351 ? 14.353 8.337 60.320 1.00 93.11 840 ASN B C 1
ATOM 6008 O O . ASN B 1 351 ? 15.559 8.577 60.416 1.00 85.13 840 ASN B O 1
ATOM 6013 N N . ARG B 1 352 ? 13.692 7.631 61.236 1.00 93.74 841 ARG B N 1
ATOM 6014 C CA . ARG B 1 352 ? 14.296 7.243 62.505 1.00 95.53 841 ARG B CA 1
ATOM 6015 C C . ARG B 1 352 ? 14.042 5.768 62.783 1.00 81.52 841 ARG B C 1
ATOM 6016 O O . ARG B 1 352 ? 12.916 5.285 62.617 1.00 81.85 841 ARG B O 1
ATOM 6024 N N . LEU B 1 353 ? 15.093 5.058 63.190 1.00 55.13 842 LEU B N 1
ATOM 6025 C CA . LEU B 1 353 ? 15.019 3.646 63.549 1.00 64.83 842 LEU B CA 1
ATOM 6026 C C . LEU B 1 353 ? 15.006 3.500 65.067 1.00 72.29 842 LEU B C 1
ATOM 6027 O O . LEU B 1 353 ? 15.905 4.001 65.750 1.00 88.00 842 LEU B O 1
ATOM 6032 N N . ASP B 1 354 ? 13.986 2.824 65.589 1.00 69.79 843 ASP B N 1
ATOM 6033 C CA . ASP B 1 354 ? 13.956 2.412 66.987 1.00 77.68 843 ASP B CA 1
ATOM 6034 C C . ASP B 1 354 ? 14.637 1.053 67.122 1.00 78.91 843 ASP B C 1
ATOM 6035 O O . ASP B 1 354 ? 14.184 0.068 66.529 1.00 66.24 843 ASP B O 1
ATOM 6040 N N . LEU B 1 355 ? 15.718 1.000 67.895 1.00 82.62 844 LEU B N 1
ATOM 6041 C CA . LEU B 1 355 ? 16.511 -0.219 68.064 1.00 80.71 844 LEU B CA 1
ATOM 6042 C C . LEU B 1 355 ? 16.682 -0.543 69.543 1.00 82.72 844 LEU B C 1
ATOM 6043 O O . LEU B 1 355 ? 17.320 0.244 70.274 1.00 59.74 844 LEU B O 1
ATOM 6048 N N . PRO B 1 356 ? 16.135 -1.659 70.030 1.00 109.06 845 PRO B N 1
ATOM 6049 C CA . PRO B 1 356 ? 16.277 -1.979 71.448 1.00 122.66 845 PRO B CA 1
ATOM 6050 C C . PRO B 1 356 ? 17.709 -2.416 71.767 1.00 114.01 845 PRO B C 1
ATOM 6051 O O . PRO B 1 356 ? 18.408 -2.954 70.900 1.00 97.17 845 PRO B O 1
ATOM 6055 N N . PRO B 1 357 ? 18.157 -2.197 73.000 1.00 108.36 846 PRO B N 1
ATOM 6056 C CA . PRO B 1 357 ? 19.482 -2.701 73.400 1.00 93.73 846 PRO B CA 1
ATOM 6057 C C . PRO B 1 357 ? 19.525 -4.211 73.590 1.00 86.16 846 PRO B C 1
ATOM 6058 O O . PRO B 1 357 ? 19.175 -4.717 74.661 1.00 51.75 846 PRO B O 1
ATOM 6062 N N . TYR B 1 358 ? 19.937 -4.941 72.557 1.00 107.20 847 TYR B N 1
ATOM 6063 C CA . TYR B 1 358 ? 20.090 -6.388 72.648 1.00 116.99 847 TYR B CA 1
ATOM 6064 C C . TYR B 1 358 ? 21.468 -6.719 73.204 1.00 106.67 847 TYR B C 1
ATOM 6065 O O . TYR B 1 358 ? 22.477 -6.168 72.750 1.00 83.52 847 TYR B O 1
ATOM 6074 N N . LYS B 1 359 ? 21.510 -7.622 74.178 1.00 116.32 848 LYS B N 1
ATOM 6075 C CA . LYS B 1 359 ? 22.761 -7.982 74.832 1.00 129.69 848 LYS B CA 1
ATOM 6076 C C . LYS B 1 359 ? 23.600 -8.951 74.005 1.00 133.48 848 LYS B C 1
ATOM 6077 O O . LYS B 1 359 ? 24.574 -9.504 74.527 1.00 191.35 848 LYS B O 1
ATOM 6083 N N . SER B 1 360 ? 23.243 -9.178 72.741 1.00 114.21 849 SER B N 1
ATOM 6084 C CA . SER B 1 360 ? 23.979 -10.092 71.883 1.00 109.50 849 SER B CA 1
ATOM 6085 C C . SER B 1 360 ? 24.026 -9.541 70.465 1.00 112.19 849 SER B C 1
ATOM 6086 O O . SER B 1 360 ? 23.067 -8.926 69.990 1.00 120.28 849 SER B O 1
ATOM 6089 N N . TYR B 1 361 ? 25.167 -9.751 69.804 1.00 96.54 850 TYR B N 1
ATOM 6090 C CA . TYR B 1 361 ? 25.317 -9.366 68.403 1.00 95.09 850 TYR B CA 1
ATOM 6091 C C . TYR B 1 361 ? 24.470 -10.244 67.488 1.00 105.57 850 TYR B C 1
ATOM 6092 O O . TYR B 1 361 ? 23.870 -9.753 66.525 1.00 107.64 850 TYR B O 1
ATOM 6101 N N . GLU B 1 362 ? 24.419 -11.549 67.771 1.00 113.42 851 GLU B N 1
ATOM 6102 C CA . GLU B 1 362 ? 23.715 -12.482 66.896 1.00 111.40 851 GLU B CA 1
ATOM 6103 C C . GLU B 1 362 ? 22.207 -12.312 67.007 1.00 106.93 851 GLU B C 1
ATOM 6104 O O . GLU B 1 362 ? 21.485 -12.443 66.012 1.00 95.42 851 GLU B O 1
ATOM 6110 N N . GLN B 1 363 ? 21.728 -11.958 68.200 1.00 94.05 852 GLN B N 1
ATOM 6111 C CA . GLN B 1 363 ? 20.308 -11.692 68.398 1.00 104.89 852 GLN B CA 1
ATOM 6112 C C . GLN B 1 363 ? 19.866 -10.461 67.617 1.00 125.70 852 GLN B C 1
ATOM 6113 O O . GLN B 1 363 ? 18.822 -10.475 66.954 1.00 159.28 852 GLN B O 1
ATOM 6119 N N . LEU B 1 364 ? 20.642 -9.379 67.699 1.00 112.78 853 LEU B N 1
ATOM 6120 C CA . LEU B 1 364 ? 20.368 -8.202 66.880 1.00 94.45 853 LEU B CA 1
ATOM 6121 C C . LEU B 1 364 ? 20.370 -8.553 65.395 1.00 92.12 853 LEU B C 1
ATOM 6122 O O . LEU B 1 364 ? 19.437 -8.202 64.663 1.00 85.54 853 LEU B O 1
ATOM 6127 N N . ARG B 1 365 ? 21.435 -9.214 64.929 1.00 101.27 854 ARG B N 1
ATOM 6128 C CA . ARG B 1 365 ? 21.521 -9.660 63.539 1.00 88.70 854 ARG B CA 1
ATOM 6129 C C . ARG B 1 365 ? 20.243 -10.363 63.094 1.00 88.76 854 ARG B C 1
ATOM 6130 O O . ARG B 1 365 ? 19.677 -10.044 62.044 1.00 83.96 854 ARG B O 1
ATOM 6138 N N . GLU B 1 366 ? 19.785 -11.339 63.879 1.00 101.21 855 GLU B N 1
ATOM 6139 C CA . GLU B 1 366 ? 18.548 -12.046 63.563 1.00 112.75 855 GLU B CA 1
ATOM 6140 C C . GLU B 1 366 ? 17.352 -11.100 63.534 1.00 105.55 855 GLU B C 1
ATOM 6141 O O . GLU B 1 366 ? 16.712 -10.916 62.492 1.00 88.36 855 GLU B O 1
ATOM 6147 N N . LYS B 1 367 ? 17.032 -10.500 64.684 1.00 107.64 856 LYS B N 1
ATOM 6148 C CA . LYS B 1 367 ? 15.797 -9.731 64.826 1.00 90.33 856 LYS B CA 1
ATOM 6149 C C . LYS B 1 367 ? 15.719 -8.573 63.836 1.00 84.56 856 LYS B C 1
ATOM 6150 O O . LYS B 1 367 ? 14.637 -8.264 63.322 1.00 78.15 856 LYS B O 1
ATOM 6156 N N . LEU B 1 368 ? 16.842 -7.896 63.583 1.00 66.66 857 LEU B N 1
ATOM 6157 C CA . LEU B 1 368 ? 16.859 -6.820 62.595 1.00 73.70 857 LEU B CA 1
ATOM 6158 C C . LEU B 1 368 ? 16.431 -7.334 61.224 1.00 75.93 857 LEU B C 1
ATOM 6159 O O . LEU B 1 368 ? 15.458 -6.847 60.636 1.00 96.43 857 LEU B O 1
ATOM 6164 N N . LEU B 1 369 ? 17.186 -8.297 60.683 1.00 71.18 858 LEU B N 1
ATOM 6165 C CA . LEU B 1 369 ? 16.927 -8.814 59.340 1.00 70.42 858 LEU B CA 1
ATOM 6166 C C . LEU B 1 369 ? 15.477 -9.250 59.165 1.00 59.06 858 LEU B C 1
ATOM 6167 O O . LEU B 1 369 ? 14.902 -9.086 58.083 1.00 52.04 858 LEU B O 1
ATOM 6172 N N . TYR B 1 370 ? 14.874 -9.830 60.206 1.00 68.15 859 TYR B N 1
ATOM 6173 C CA . TYR B 1 370 ? 13.457 -10.178 60.133 1.00 86.63 859 TYR B CA 1
ATOM 6174 C C . TYR B 1 370 ? 12.586 -8.933 59.997 1.00 87.82 859 TYR B C 1
ATOM 6175 O O . TYR B 1 370 ? 11.665 -8.894 59.172 1.00 111.50 859 TYR B O 1
ATOM 6184 N N . ALA B 1 371 ? 12.837 -7.920 60.830 1.00 71.13 860 ALA B N 1
ATOM 6185 C CA . ALA B 1 371 ? 12.104 -6.663 60.719 1.00 75.35 860 ALA B CA 1
ATOM 6186 C C . ALA B 1 371 ? 12.233 -6.072 59.320 1.00 82.83 860 ALA B C 1
ATOM 6187 O O . ALA B 1 371 ? 11.260 -5.540 58.771 1.00 96.96 860 ALA B O 1
ATOM 6189 N N . ILE B 1 372 ? 13.435 -6.133 58.740 1.00 83.40 861 ILE B N 1
ATOM 6190 C CA . ILE B 1 372 ? 13.649 -5.626 57.385 1.00 75.17 861 ILE B CA 1
ATOM 6191 C C . ILE B 1 372 ? 12.803 -6.406 56.382 1.00 68.31 861 ILE B C 1
ATOM 6192 O O . ILE B 1 372 ? 12.124 -5.824 55.528 1.00 51.05 861 ILE B O 1
ATOM 6197 N N . GLU B 1 373 ? 12.851 -7.739 56.460 1.00 85.01 862 GLU B N 1
ATOM 6198 C CA . GLU B 1 373 ? 12.164 -8.577 55.478 1.00 85.76 862 GLU B CA 1
ATOM 6199 C C . GLU B 1 373 ? 10.654 -8.585 55.678 1.00 75.04 862 GLU B C 1
ATOM 6200 O O . GLU B 1 373 ? 9.897 -8.281 54.750 1.00 91.62 862 GLU B O 1
ATOM 6206 N N . GLU B 1 374 ? 10.194 -8.930 56.877 1.00 63.17 863 GLU B N 1
ATOM 6207 C CA . GLU B 1 374 ? 8.812 -9.346 57.065 1.00 73.76 863 GLU B CA 1
ATOM 6208 C C . GLU B 1 374 ? 7.941 -8.298 57.743 1.00 69.07 863 GLU B C 1
ATOM 6209 O O . GLU B 1 374 ? 6.740 -8.532 57.910 1.00 81.92 863 GLU B O 1
ATOM 6215 N N . THR B 1 375 ? 8.497 -7.157 58.133 1.00 58.93 864 THR B N 1
ATOM 6216 C CA . THR B 1 375 ? 7.718 -6.074 58.718 1.00 70.55 864 THR B CA 1
ATOM 6217 C C . THR B 1 375 ? 7.871 -4.813 57.872 1.00 69.82 864 THR B C 1
ATOM 6218 O O . THR B 1 375 ? 8.544 -4.802 56.837 1.00 50.58 864 THR B O 1
ATOM 6222 N N . GLU B 1 376 ? 7.225 -3.744 58.325 1.00 72.73 865 GLU B N 1
ATOM 6223 C CA . GLU B 1 376 ? 7.217 -2.480 57.599 1.00 84.80 865 GLU B CA 1
ATOM 6224 C C . GLU B 1 376 ? 7.748 -1.332 58.456 1.00 70.10 865 GLU B C 1
ATOM 6225 O O . GLU B 1 376 ? 6.982 -0.539 59.005 1.00 49.10 865 GLU B O 1
ATOM 6231 N N . PRO C 2 3 ? 2.616 -16.093 36.130 1.00 4.95 2 PRO C N 1
ATOM 6232 C CA . PRO C 2 3 ? 3.580 -17.134 36.499 1.00 4.95 2 PRO C CA 1
ATOM 6233 C C . PRO C 2 3 ? 3.850 -18.142 35.381 1.00 4.95 2 PRO C C 1
ATOM 6234 O O . PRO C 2 3 ? 3.967 -17.781 34.211 1.00 4.95 2 PRO C O 1
ATOM 6238 N N . ALA C 2 4 ? 3.974 -19.411 35.770 1.00 37.81 3 ALA C N 1
ATOM 6239 C CA . ALA C 2 4 ? 3.958 -20.522 34.832 1.00 44.19 3 ALA C CA 1
ATOM 6240 C C . ALA C 2 4 ? 2.692 -21.354 34.940 1.00 52.60 3 ALA C C 1
ATOM 6241 O O . ALA C 2 4 ? 2.402 -22.130 34.024 1.00 73.53 3 ALA C O 1
ATOM 6243 N N . THR C 2 5 ? 1.952 -21.228 36.049 1.00 44.21 4 THR C N 1
ATOM 6244 C CA . THR C 2 5 ? 0.594 -21.754 36.147 1.00 54.33 4 THR C CA 1
ATOM 6245 C C . THR C 2 5 ? -0.260 -21.344 34.954 1.00 58.43 4 THR C C 1
ATOM 6246 O O . THR C 2 5 ? -1.263 -22.005 34.661 1.00 38.81 4 THR C O 1
ATOM 6250 N N . ILE C 2 6 ? 0.096 -20.246 34.287 1.00 57.84 5 ILE C N 1
ATOM 6251 C CA . ILE C 2 6 ? -0.596 -19.852 33.067 1.00 50.58 5 ILE C CA 1
ATOM 6252 C C . ILE C 2 6 ? -0.355 -20.884 31.968 1.00 40.51 5 ILE C C 1
ATOM 6253 O O . ILE C 2 6 ? -1.302 -21.380 31.344 1.00 38.30 5 ILE C O 1
ATOM 6258 N N . MET C 2 7 ? 0.918 -21.218 31.711 1.00 31.87 6 MET C N 1
ATOM 6259 C CA . MET C 2 7 ? 1.218 -22.331 30.812 1.00 43.28 6 MET C CA 1
ATOM 6260 C C . MET C 2 7 ? 0.604 -23.622 31.337 1.00 52.27 6 MET C C 1
ATOM 6261 O O . MET C 2 7 ? 0.147 -24.467 30.558 1.00 92.77 6 MET C O 1
ATOM 6266 N N . CYS C 2 8 ? 0.590 -23.791 32.660 1.00 38.69 7 CYS C N 1
ATOM 6267 C CA . CYS C 2 8 ? -0.081 -24.902 33.334 1.00 43.46 7 CYS C CA 1
ATOM 6268 C C . CYS C 2 8 ? -1.594 -2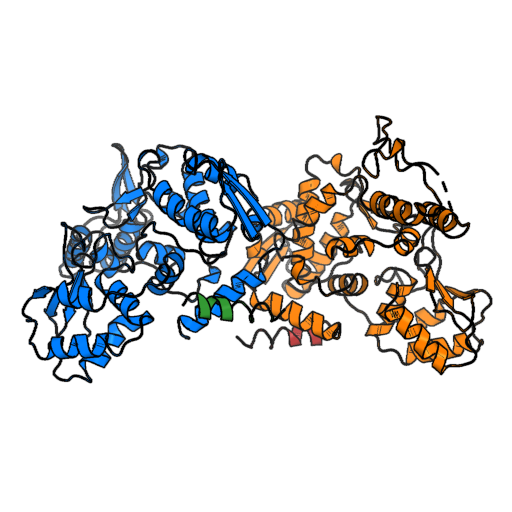4.708 33.423 1.00 54.19 7 CYS C C 1
ATOM 6269 O O . CYS C 2 8 ? -2.217 -24.998 34.449 1.00 95.80 7 CYS C O 1
ATOM 6272 N N . ARG C 2 9 ? -2.198 -24.223 32.340 1.00 41.63 8 ARG C N 1
ATOM 6273 C CA . ARG C 2 9 ? -3.624 -23.944 32.246 1.00 43.45 8 ARG C CA 1
ATOM 6274 C C . ARG C 2 9 ? -3.931 -23.737 30.771 1.00 38.06 8 ARG C C 1
ATOM 6275 O O . ARG C 2 9 ? -5.023 -24.062 30.294 1.00 31.44 8 ARG C O 1
ATOM 6283 N N . ALA C 2 10 ? -2.951 -23.201 30.042 1.00 49.92 9 ALA C N 1
ATOM 6284 C CA . ALA C 2 10 ? -3.030 -23.192 28.587 1.00 41.95 9 ALA C CA 1
ATOM 6285 C C . ALA C 2 10 ? -2.999 -24.609 28.031 1.00 34.09 9 ALA C C 1
ATOM 6286 O O . ALA C 2 10 ? -3.837 -24.980 27.202 1.00 43.34 9 ALA C O 1
ATOM 6288 N N . ALA C 2 11 ? -2.025 -25.412 28.470 1.00 44.72 10 ALA C N 1
ATOM 6289 C CA . ALA C 2 11 ? -1.962 -26.814 28.069 1.00 41.18 10 ALA C CA 1
ATOM 6290 C C . ALA C 2 11 ? -3.279 -27.520 28.364 1.00 35.53 10 ALA C C 1
ATOM 6291 O O . ALA C 2 11 ? -3.784 -28.293 27.541 1.00 41.63 10 ALA C O 1
ATOM 6293 N N . ALA C 2 12 ? -3.842 -27.279 29.551 1.00 31.94 11 ALA C N 1
ATOM 6294 C CA . ALA C 2 12 ? -5.135 -27.870 29.880 1.00 42.40 11 ALA C CA 1
ATOM 6295 C C . ALA C 2 12 ? -6.247 -27.354 28.976 1.00 47.24 11 ALA C C 1
ATOM 6296 O O . ALA C 2 12 ? -7.219 -28.072 28.727 1.00 50.13 11 ALA C O 1
ATOM 6298 N N . ASP C 2 13 ? -6.112 -26.135 28.446 1.00 54.38 12 ASP C N 1
ATOM 6299 C CA . ASP C 2 13 ? -7.122 -25.616 27.528 1.00 50.10 12 ASP C CA 1
ATOM 6300 C C . ASP C 2 13 ? -7.053 -26.306 26.177 1.00 43.21 12 ASP C C 1
ATOM 6301 O O . ASP C 2 13 ? -8.083 -26.503 25.526 1.00 60.70 12 ASP C O 1
ATOM 6306 N N . THR C 2 14 ? -5.854 -26.682 25.744 1.00 39.48 13 THR C N 1
ATOM 6307 C CA . THR C 2 14 ? -5.711 -27.397 24.482 1.00 34.37 13 THR C CA 1
ATOM 6308 C C . THR C 2 14 ? -6.110 -28.852 24.647 1.00 36.03 13 THR C C 1
ATOM 6309 O O . THR C 2 14 ? -6.826 -29.405 23.806 1.00 38.15 13 THR C O 1
ATOM 6313 N N . CYS C 2 15 ? -5.604 -29.494 25.704 1.00 56.47 14 CYS C N 1
ATOM 6314 C CA . CYS C 2 15 ? -5.982 -30.870 26.004 1.00 71.64 14 CYS C CA 1
ATOM 6315 C C . CYS C 2 15 ? -7.497 -31.026 26.004 1.00 66.96 14 CYS C C 1
ATOM 6316 O O . CYS C 2 15 ? -8.040 -31.938 25.370 1.00 46.79 14 CYS C O 1
ATOM 6319 N N . THR C 2 16 ? -8.195 -30.143 26.721 1.00 61.37 15 THR C N 1
ATOM 6320 C CA . THR C 2 16 ? -9.655 -30.131 26.686 1.00 57.52 15 THR C CA 1
ATOM 6321 C C . THR C 2 16 ? -10.191 -29.842 25.289 1.00 44.78 15 THR C C 1
ATOM 6322 O O . THR C 2 16 ? -10.847 -30.692 24.680 1.00 40.06 15 THR C O 1
ATOM 6326 N N . PHE C 2 17 ? -9.917 -28.648 24.759 1.00 63.68 16 PHE C N 1
ATOM 6327 C CA . PHE C 2 17 ? -10.595 -28.216 23.540 1.00 79.48 16 PHE C CA 1
ATOM 6328 C C . PHE C 2 17 ? -10.292 -29.120 22.344 1.00 65.04 16 PHE C C 1
ATOM 6329 O O . PHE C 2 17 ? -11.207 -29.491 21.599 1.00 46.81 16 PHE C O 1
ATOM 6337 N N . PHE C 2 18 ? -9.030 -29.498 22.149 1.00 74.30 17 PHE C N 1
ATOM 6338 C CA . PHE C 2 18 ? -8.644 -30.283 20.971 1.00 56.33 17 PHE C CA 1
ATOM 6339 C C . PHE C 2 18 ? -7.958 -31.596 21.345 1.00 39.77 17 PHE C C 1
ATOM 6340 O O . PHE C 2 18 ? -8.482 -32.683 21.092 1.00 19.36 17 PHE C O 1
ATOM 6348 N N . PRO D 2 3 ? 9.729 -19.328 22.455 1.00 54.87 2 PRO D N 1
ATOM 6349 C CA . PRO D 2 3 ? 10.733 -20.390 22.552 1.00 54.87 2 PRO D CA 1
ATOM 6350 C C . PRO D 2 3 ? 11.314 -20.531 23.956 1.00 54.87 2 PRO D C 1
ATOM 6351 O O . PRO D 2 3 ? 10.601 -20.386 24.951 1.00 54.87 2 PRO D O 1
ATOM 6355 N N . ALA D 2 4 ? 12.620 -20.792 24.020 1.00 67.79 3 ALA D N 1
ATOM 6356 C CA . ALA D 2 4 ? 13.371 -20.696 25.262 1.00 74.17 3 ALA D CA 1
ATOM 6357 C C . ALA D 2 4 ? 14.307 -19.501 25.284 1.00 82.58 3 ALA D C 1
ATOM 6358 O O . ALA D 2 4 ? 14.764 -19.116 26.364 1.00 103.51 3 ALA D O 1
ATOM 6360 N N . THR D 2 5 ? 14.613 -18.923 24.117 1.00 87.95 4 THR D N 1
ATOM 6361 C CA . THR D 2 5 ? 15.282 -17.627 24.041 1.00 98.07 4 THR D CA 1
ATOM 6362 C C . THR D 2 5 ? 14.619 -16.570 24.921 1.00 102.17 4 THR D C 1
ATOM 6363 O O . THR D 2 5 ? 15.257 -15.561 25.241 1.00 82.55 4 THR D O 1
ATOM 6367 N N . ILE D 2 6 ? 13.338 -16.741 25.254 1.00 90.45 5 ILE D N 1
ATOM 6368 C CA . ILE D 2 6 ? 12.673 -15.813 26.163 1.00 83.19 5 ILE D CA 1
ATOM 6369 C C . ILE D 2 6 ? 13.273 -15.923 27.561 1.00 73.12 5 ILE D C 1
ATOM 6370 O O . ILE D 2 6 ? 13.660 -14.919 28.174 1.00 70.91 5 ILE D O 1
ATOM 6375 N N . MET D 2 7 ? 13.338 -17.149 28.093 1.00 52.14 6 MET D N 1
ATOM 6376 C CA . MET D 2 7 ? 14.073 -17.389 29.331 1.00 63.55 6 MET D CA 1
ATOM 6377 C C . MET D 2 7 ? 15.538 -16.997 29.167 1.00 72.54 6 MET D C 1
ATOM 6378 O O . MET D 2 7 ? 16.163 -16.495 30.107 1.00 113.04 6 MET D O 1
ATOM 6383 N N . CYS D 2 8 ? 16.108 -17.227 27.970 1.00 101.12 7 CYS D N 1
ATOM 6384 C CA . CYS D 2 8 ? 17.457 -16.767 27.616 1.00 105.89 7 CYS D CA 1
ATOM 6385 C C . CYS D 2 8 ? 17.489 -15.277 27.275 1.00 116.62 7 CYS D C 1
ATOM 6386 O O . CYS D 2 8 ? 18.148 -14.854 26.319 1.00 158.23 7 CYS D O 1
ATOM 6389 N N . ARG D 2 9 ? 16.773 -14.468 28.059 1.00 66.88 8 ARG D N 1
ATOM 6390 C CA . ARG D 2 9 ? 16.647 -13.031 27.859 1.00 68.70 8 ARG D CA 1
ATOM 6391 C C . ARG D 2 9 ? 15.988 -12.449 29.102 1.00 63.31 8 ARG D C 1
ATOM 6392 O O . ARG D 2 9 ? 16.248 -11.302 29.478 1.00 56.69 8 ARG D O 1
ATOM 6400 N N . ALA D 2 10 ? 15.104 -13.233 29.724 1.00 81.02 9 ALA D N 1
ATOM 6401 C CA . ALA D 2 10 ? 14.620 -12.901 31.062 1.00 73.05 9 ALA D CA 1
ATOM 6402 C C . ALA D 2 10 ? 15.753 -12.975 32.079 1.00 65.19 9 ALA D C 1
ATOM 6403 O O . ALA D 2 10 ? 15.913 -12.080 32.916 1.00 74.44 9 ALA D O 1
ATOM 6405 N N . ALA D 2 11 ? 16.523 -14.068 32.045 1.00 76.76 10 ALA D N 1
ATOM 6406 C CA . ALA D 2 11 ? 17.701 -14.197 32.896 1.00 73.22 10 ALA D CA 1
ATOM 6407 C C . ALA D 2 11 ? 18.629 -13.006 32.713 1.00 67.57 10 ALA D C 1
ATOM 6408 O O . ALA D 2 11 ? 19.137 -12.440 33.689 1.00 73.67 10 ALA D O 1
ATOM 6410 N N . ALA D 2 12 ? 18.877 -12.625 31.453 1.00 73.59 11 ALA D N 1
ATOM 6411 C CA . ALA D 2 12 ? 19.696 -11.450 31.167 1.00 84.05 11 ALA D CA 1
ATOM 6412 C C . ALA D 2 12 ? 19.030 -10.175 31.656 1.00 88.89 11 ALA D C 1
ATOM 6413 O O . ALA D 2 12 ? 19.714 -9.204 31.984 1.00 91.78 11 ALA D O 1
ATOM 6415 N N . ASP D 2 13 ? 17.700 -10.160 31.722 1.00 71.07 12 ASP D N 1
ATOM 6416 C CA . ASP D 2 13 ? 17.017 -9.002 32.281 1.00 66.79 12 ASP D CA 1
ATOM 6417 C C . ASP D 2 13 ? 17.203 -8.947 33.788 1.00 59.90 12 ASP D C 1
ATOM 6418 O O . ASP D 2 13 ? 17.350 -7.864 34.361 1.00 77.39 12 ASP D O 1
ATOM 6423 N N . THR D 2 14 ? 17.239 -10.100 34.448 1.00 84.29 13 THR D N 1
ATOM 6424 C CA . THR D 2 14 ? 17.444 -10.045 35.888 1.00 79.18 13 THR D CA 1
ATOM 6425 C C . THR D 2 14 ? 18.915 -9.892 36.241 1.00 80.84 13 THR D C 1
ATOM 6426 O O . THR D 2 14 ? 19.297 -8.985 36.979 1.00 82.96 13 THR D O 1
ATOM 6430 N N . CYS D 2 15 ? 19.758 -10.763 35.705 1.00 83.96 14 CYS D N 1
ATOM 6431 C CA . CYS D 2 15 ? 21.186 -10.681 35.981 1.00 99.13 14 CYS D CA 1
ATOM 6432 C C . CYS D 2 15 ? 21.758 -9.293 35.661 1.00 94.45 14 CYS D C 1
ATOM 6433 O O . CYS D 2 15 ? 22.505 -8.727 36.467 1.00 74.28 14 CYS D O 1
ATOM 6436 N N . THR D 2 16 ? 21.453 -8.735 34.478 1.00 112.94 15 THR D N 1
ATOM 6437 C CA . THR D 2 16 ? 21.908 -7.369 34.202 1.00 109.09 15 THR D CA 1
ATOM 6438 C C . THR D 2 16 ? 21.307 -6.377 35.189 1.00 96.35 15 THR D C 1
ATOM 6439 O O . THR D 2 16 ? 22.026 -5.844 36.041 1.00 91.63 15 THR D O 1
ATOM 6443 N N . PHE D 2 17 ? 19.990 -6.161 35.114 1.00 90.79 16 PHE D N 1
ATOM 6444 C CA . PHE D 2 17 ? 19.367 -5.136 35.943 1.00 106.59 16 PHE D CA 1
ATOM 6445 C C . PHE D 2 17 ? 19.536 -5.440 37.421 1.00 92.15 16 PHE D C 1
ATOM 6446 O O . PHE D 2 17 ? 19.820 -4.540 38.219 1.00 73.92 16 PHE D O 1
ATOM 6454 N N . PHE D 2 18 ? 19.358 -6.697 37.808 1.00 118.69 17 PHE D N 1
ATOM 6455 C CA . PHE D 2 18 ? 19.416 -7.064 39.217 1.00 100.72 17 PHE D CA 1
ATOM 6456 C C . PHE D 2 18 ? 20.534 -8.079 39.417 1.00 84.16 17 PHE D C 1
ATOM 6457 O O . PHE D 2 18 ? 21.248 -8.063 40.417 1.00 63.75 17 PHE D O 1
#